Protein AF-0000000070777188 (afdb_homodimer)

Organism: Anolis carolinensis (NCBI:txid28377)

Solvent-accessible surface area (backbone atoms only — not comparable to full-atom values): 48277 Å² total; per-residue (Å²): 129,87,60,83,60,48,76,56,75,70,31,61,68,58,44,66,60,46,49,62,53,41,52,52,37,27,38,42,48,28,27,43,23,33,28,85,91,42,26,81,42,73,45,44,30,22,41,48,40,26,43,64,59,60,44,82,35,55,44,67,51,51,51,50,52,54,66,40,30,38,51,49,48,51,48,44,57,50,49,34,68,34,62,67,60,52,51,63,64,41,49,66,30,38,74,66,30,66,60,58,28,53,52,48,50,47,41,53,51,35,58,73,73,50,75,57,42,58,50,44,39,45,50,31,26,41,29,28,37,50,26,44,73,64,92,80,53,72,40,53,29,46,76,47,55,35,34,56,54,55,73,52,36,21,35,42,39,34,44,45,62,31,41,32,49,41,27,21,70,70,70,33,50,72,63,28,70,62,46,64,90,46,46,22,19,57,40,53,26,49,48,53,49,50,50,37,56,70,65,66,50,94,79,34,24,35,32,38,32,41,54,89,75,40,31,62,44,52,27,53,44,44,26,48,51,50,31,25,75,66,69,42,54,73,46,79,44,36,51,67,50,40,50,74,51,42,49,64,52,97,82,24,45,32,29,43,89,88,38,41,39,33,28,39,39,35,58,46,77,65,49,62,88,63,52,52,76,60,31,51,51,24,48,44,54,55,64,56,15,36,31,25,32,30,41,37,65,45,40,42,57,44,35,33,56,65,46,51,38,52,45,68,38,90,69,43,46,48,70,76,37,70,93,33,65,68,55,47,51,53,52,57,63,25,55,54,58,55,40,65,35,44,100,45,70,68,14,50,50,47,52,52,49,38,55,74,42,22,76,51,34,34,39,35,52,78,58,67,73,59,65,66,65,30,49,33,70,58,31,29,55,52,45,68,72,27,68,90,39,75,62,36,37,44,33,37,40,29,52,51,77,40,61,73,70,44,76,44,37,60,48,44,58,91,51,74,91,45,80,36,55,23,43,63,36,42,27,36,32,21,34,31,31,30,50,74,90,42,70,80,39,69,35,55,32,35,60,38,36,37,36,27,44,61,89,50,88,59,39,36,51,91,72,68,49,18,20,44,42,35,61,34,70,90,130,86,59,82,60,49,78,57,74,70,32,60,68,57,44,66,60,44,49,62,54,40,51,52,37,26,37,43,50,28,27,43,22,32,29,87,91,42,26,82,44,72,45,44,28,22,40,47,40,26,43,65,60,58,44,80,36,54,43,70,50,51,50,49,53,54,65,42,29,36,52,50,48,51,48,44,56,50,50,34,70,34,62,65,58,52,51,62,65,40,50,65,29,40,74,66,30,66,59,60,26,54,53,48,50,47,42,51,51,34,58,73,73,50,74,56,41,58,49,43,39,45,49,32,27,41,29,28,37,51,25,43,74,63,91,78,54,72,40,53,30,47,77,47,54,34,32,55,53,55,73,52,36,21,36,41,38,34,44,46,62,30,41,29,49,39,28,22,70,71,68,33,50,72,65,28,68,61,46,64,91,47,44,21,19,57,39,52,27,49,47,54,50,52,48,37,57,71,65,65,50,96,79,35,25,36,31,37,33,40,55,89,76,39,30,61,45,54,27,53,45,44,26,48,51,51,30,23,76,66,68,42,55,74,45,79,44,35,51,68,51,42,51,74,50,42,50,63,53,97,81,23,46,30,32,43,89,86,39,41,39,33,28,38,40,34,58,47,77,66,50,64,89,63,52,54,74,59,33,50,51,23,49,46,54,55,63,55,16,37,30,25,34,29,40,38,64,45,40,42,56,43,34,35,55,64,45,52,36,53,46,69,37,89,67,42,46,48,70,76,36,69,94,33,66,69,52,46,51,54,53,57,63,24,53,56,58,55,38,64,35,43,100,46,70,68,14,50,50,47,52,51,49,37,56,73,42,23,77,53,32,32,39,36,51,76,60,67,74,58,64,65,67,29,48,32,70,58,31,30,54,51,45,69,71,26,69,90,39,76,62,37,37,44,33,38,40,30,53,52,76,40,61,73,69,42,76,45,35,60,48,44,61,91,52,74,92,46,80,37,54,22,44,62,35,43,28,37,33,22,34,33,32,29,51,75,91,42,70,79,38,69,36,55,31,36,62,39,35,36,34,27,44,61,90,51,87,57,39,34,51,90,71,69,50,18,19,44,43,37,61,35,69,89

Secondary structure (DSSP, 8-state):
---TTHHHHT-HHHHHHHHHHHHHHHHHTT-EEE-SSSTT--SSEEEPPEESSPEEE-HHHHHHHHHHHHHHHHHHHHHHT-HHHHHHHHHHHHHH-HHHHHHHHHHHHHHHH-----EEEEEEEEEEEEE-SSSSS-EEEEEEEE-S----HHHHHHHHHHHHHHHHHTT-HHHHHHSPP--HHHHHHHHHHHHHHHHT-TT-EEEEE--S--TTHHHHHHHHHHHHTTT--EEEE-HHHHHHHEEE-TT--EEETTEEEEEEEESS-SSGGG--HHHHHHHHHHHHSSSEEET-HHHHHHTSHHHHHHHTSTTHHHHH-TT-HHHHHHHHHTPPPEEE--SSHHHHHHHHHHHH-GGGEEEEES--STT--EEHHHHHHHHHHHTTSGGGGGEEEEEPP----EEEEEE-TT----EEEEEEEEEEEEEEEEETTEEEEEEEEEEEEEEEETT-SS--TTTTS-EEE-EEE-/---TTHHHHT-HHHHHHHHHHHHHHHHHTT-EEE-SSSTT--SSEEEPPEESSPEEE-HHHHHHHHHHHHHHHHHHHHHHT-HHHHHHHHHHHHHH-HHHHHHHHHHHHHHHH-----EEEEEEEEEEEEE-SSSSS-EEEEEEEE-S----HHHHHHHHHHHHHHHHHTT-HHHHHHSPP--HHHHHHHHHHHHHHHHT-TT-EEEEE--S--TTHHHHHHHHHHHHTTT--EEEE-HHHHHHHEEE-TT--EEETTEEEEEEEESS-SSGGG--HHHHHHHHHHHHSSSEEET-HHHHHHTSHHHHHHHTSTTHHHHH-TT-HHHHHHHHHTPPPEEE--SSHHHHHHHHHHHH-GGGEEEEES--STT--EEHHHHHHHHHHHTTSGGGGGEEEEEPP----EEEEEE-TT----EEEEEEEEEEEEEEEEETTEEEEEEEEEEEEEEEETT-SS--TTTTS-EEE-EEE-

Sequence (948 aa):
MTTLWKDILRNVQLIQYVAPIAVDAALLEGVLMRTKDDPNASDAVNYAPFTLLPSAVPSDLLEQAYSVQQNFNLLVDRVSQDTEFLERTLASTVKVDEFTAQLFNIYKQVLKEGVTQTVFLGINRSDYMFDYGTGGSPALKQIEINTIAASFGGLTSRTTAVHRLVLNVLGKSKEASKLLTNNPSKGIAMGIAKAWELYGSDRAVVMFLVEEVQRNIFDQRCIENELWRRNIRVIRRRFKDVFEKASLDNDKRLYIDGDEVAVVYYREGYVPKNYNKQNWEARLLLERSRAVKCPDIATQLAGTKKVQQELSRPGSLERFLPNKPEAVDQLRATFTGLYSLEMDEEGDKMVAMAIADPDRFVLKPQREGGGNNLYSDELKQVLEKIKDSPERTSYILMDKIKPLPAMNYLLRAHSELKISECVSELGIFGVYVRQGQDLVVNKHVGHLLRTKAVEHADGGVAAGVAVLDTPYVTMTTLWKDILRNVQLIQYVAPIAVDAALLEGVLMRTKDDPNASDAVNYAPFTLLPSAVPSDLLEQAYSVQQNFNLLVDRVSQDTEFLERTLASTVKVDEFTAQLFNIYKQVLKEGVTQTVFLGINRSDYMFDYGTGGSPALKQIEINTIAASFGGLTSRTTAVHRLVLNVLGKSKEASKLLTNNPSKGIAMGIAKAWELYGSDRAVVMFLVEEVQRNIFDQRCIENELWRRNIRVIRRRFKDVFEKASLDNDKRLYIDGDEVAVVYYREGYVPKNYNKQNWEARLLLERSRAVKCPDIATQLAGTKKVQQELSRPGSLERFLPNKPEAVDQLRATFTGLYSLEMDEEGDKMVAMAIADPDRFVLKPQREGGGNNLYSDELKQVLEKIKDSPERTSYILMDKIKPLPAMNYLLRAHSELKISECVSELGIFGVYVRQGQDLVVNKHVGHLLRTKAVEHADGGVAAGVAVLDTPYVT

Structure (mmCIF, N/CA/C/O backbone):
data_AF-0000000070777188-model_v1
#
loop_
_entity.id
_entity.type
_entity.pdbx_description
1 polymer 'Glutathione synthetase'
#
loop_
_atom_site.group_PDB
_atom_site.id
_atom_site.type_symbol
_atom_site.label_atom_id
_atom_site.label_alt_id
_atom_site.label_comp_id
_atom_site.label_asym_id
_atom_site.label_entity_id
_atom_site.label_seq_id
_atom_site.pdbx_PDB_ins_code
_atom_site.Cartn_x
_atom_site.Cartn_y
_atom_site.Cartn_z
_atom_site.occupancy
_atom_site.B_iso_or_equiv
_atom_site.auth_seq_id
_atom_site.auth_comp_id
_atom_site.auth_asym_id
_atom_site.auth_atom_id
_atom_site.pdbx_PDB_model_num
ATOM 1 N N . MET A 1 1 ? -31.188 -20.766 2.797 1 34.34 1 MET A N 1
ATOM 2 C CA . MET A 1 1 ? -29.797 -20.469 3.158 1 34.34 1 MET A CA 1
ATOM 3 C C . MET A 1 1 ? -29.453 -19.016 2.875 1 34.34 1 MET A C 1
ATOM 5 O O . MET A 1 1 ? -29.625 -18.547 1.748 1 34.34 1 MET A O 1
ATOM 9 N N . THR A 1 2 ? -29.5 -18.062 3.783 1 53.16 2 THR A N 1
ATOM 10 C CA . THR A 1 2 ? -29.375 -16.609 3.654 1 53.16 2 THR A CA 1
ATOM 11 C C . THR A 1 2 ? -28.141 -16.25 2.846 1 53.16 2 THR A C 1
ATOM 13 O O . THR A 1 2 ? -27.031 -16.688 3.166 1 53.16 2 THR A O 1
ATOM 16 N N . THR A 1 3 ? -28.328 -15.938 1.493 1 79 3 THR A N 1
ATOM 17 C CA . THR A 1 3 ? -27.312 -15.594 0.51 1 79 3 THR A CA 1
ATOM 18 C C . THR A 1 3 ? -26.344 -14.547 1.07 1 79 3 THR A C 1
ATOM 20 O O . THR A 1 3 ? -26.781 -13.508 1.57 1 79 3 THR A O 1
ATOM 23 N N . LEU A 1 4 ? -25.172 -14.992 1.275 1 87.19 4 LEU A N 1
ATOM 24 C CA . LEU A 1 4 ? -24.109 -14.156 1.826 1 87.19 4 LEU A CA 1
ATOM 25 C C . LEU A 1 4 ? -24.156 -12.758 1.214 1 87.19 4 LEU A C 1
ATOM 27 O O . LEU A 1 4 ? -24.188 -12.609 -0.01 1 87.19 4 LEU A O 1
ATOM 31 N N . TRP A 1 5 ? -24.344 -11.664 1.947 1 94.12 5 TRP A N 1
ATOM 32 C CA . TRP A 1 5 ? -24.25 -10.25 1.617 1 94.12 5 TRP A CA 1
ATOM 33 C C . TRP A 1 5 ? -25.469 -9.789 0.842 1 94.12 5 TRP A C 1
ATOM 35 O O . TRP A 1 5 ? -25.438 -8.758 0.161 1 94.12 5 TRP A O 1
ATOM 45 N N . LYS A 1 6 ? -26.531 -10.586 0.677 1 91.88 6 LYS A N 1
ATOM 46 C CA . LYS A 1 6 ? -27.672 -10.289 -0.179 1 91.88 6 LYS A CA 1
ATOM 47 C C . LYS A 1 6 ? -28.203 -8.883 0.084 1 91.88 6 LYS A C 1
ATOM 49 O O . LYS A 1 6 ? -28.469 -8.125 -0.854 1 91.88 6 LYS A O 1
ATOM 54 N N . ASP A 1 7 ? -28.359 -8.516 1.306 1 91.88 7 ASP A N 1
ATOM 55 C CA . ASP A 1 7 ? -28.922 -7.219 1.679 1 91.88 7 ASP A CA 1
ATOM 56 C C . ASP A 1 7 ? -28 -6.086 1.236 1 91.88 7 ASP A C 1
ATOM 58 O O . ASP A 1 7 ? -28.469 -5.027 0.81 1 91.88 7 ASP A O 1
ATOM 62 N N . ILE A 1 8 ? -26.719 -6.305 1.263 1 95.19 8 ILE A N 1
ATOM 63 C CA . ILE A 1 8 ? -25.734 -5.285 0.895 1 95.19 8 ILE A CA 1
ATOM 64 C C . ILE A 1 8 ? -25.672 -5.164 -0.625 1 95.19 8 ILE A C 1
ATOM 66 O O . ILE A 1 8 ? -25.703 -4.059 -1.168 1 95.19 8 ILE A O 1
ATOM 70 N N . LEU A 1 9 ? -25.672 -6.289 -1.322 1 95.81 9 LEU A N 1
ATOM 71 C CA . LEU A 1 9 ? -25.422 -6.328 -2.762 1 95.81 9 LEU A CA 1
ATOM 72 C C . LEU A 1 9 ? -26.594 -5.711 -3.523 1 95.81 9 LEU A C 1
ATOM 74 O O . LEU A 1 9 ? -26.406 -5.18 -4.621 1 95.81 9 LEU A O 1
ATOM 78 N N . ARG A 1 10 ? -27.734 -5.707 -2.969 1 93.62 10 ARG A N 1
ATOM 79 C CA . ARG A 1 10 ? -28.922 -5.191 -3.648 1 93.62 10 ARG A CA 1
ATOM 80 C C . ARG A 1 10 ? -29.156 -3.721 -3.312 1 93.62 10 ARG A C 1
ATOM 82 O O . ARG A 1 10 ? -29.969 -3.055 -3.945 1 93.62 10 ARG A O 1
ATOM 89 N N . ASN A 1 11 ? -28.438 -3.221 -2.373 1 95.25 11 ASN A N 1
ATOM 90 C CA . ASN A 1 11 ? -28.547 -1.818 -1.989 1 95.25 11 ASN A CA 1
ATOM 91 C C . ASN A 1 11 ? -27.656 -0.93 -2.848 1 95.25 11 ASN A C 1
ATOM 93 O O . ASN A 1 11 ? -26.531 -0.599 -2.449 1 95.25 11 ASN A O 1
ATOM 97 N N . VAL A 1 12 ? -28.156 -0.421 -3.912 1 94.38 12 VAL A N 1
ATOM 98 C CA . VAL A 1 12 ? -27.406 0.303 -4.93 1 94.38 12 VAL A CA 1
ATOM 99 C C . VAL A 1 12 ? -26.734 1.531 -4.309 1 94.38 12 VAL A C 1
ATOM 101 O O . VAL A 1 12 ? -25.594 1.85 -4.621 1 94.38 12 VAL A O 1
ATOM 104 N N . GLN A 1 13 ? -27.484 2.229 -3.484 1 93.25 13 GLN A N 1
ATOM 105 C CA . GLN A 1 13 ? -26.953 3.426 -2.844 1 93.25 13 GLN A CA 1
ATOM 106 C C . GLN A 1 13 ? -25.734 3.092 -1.976 1 93.25 13 GLN A C 1
ATOM 108 O O . GLN A 1 13 ? -24.734 3.812 -1.989 1 93.25 13 GLN A O 1
ATOM 113 N N . LEU A 1 14 ? -25.875 2.037 -1.239 1 95 14 LEU A N 1
ATOM 114 C CA . LEU A 1 14 ? -24.797 1.599 -0.375 1 95 14 LEU A CA 1
ATOM 115 C C . LEU A 1 14 ? -23.578 1.196 -1.199 1 95 14 LEU A C 1
ATOM 117 O O . LEU A 1 14 ? -22.438 1.48 -0.814 1 95 14 LEU A O 1
ATOM 121 N N . ILE A 1 15 ? -23.797 0.546 -2.301 1 96.88 15 ILE A N 1
ATOM 122 C CA . ILE A 1 15 ? -22.734 0.094 -3.18 1 96.88 15 ILE A CA 1
ATOM 123 C C . ILE A 1 15 ? -22 1.301 -3.766 1 96.88 15 ILE A C 1
ATOM 125 O O . ILE A 1 15 ? -20.766 1.318 -3.83 1 96.88 15 ILE A O 1
ATOM 129 N N . GLN A 1 16 ? -22.75 2.266 -4.152 1 95.06 16 GLN A N 1
ATOM 130 C CA . GLN A 1 16 ? -22.172 3.477 -4.723 1 95.06 16 GLN A CA 1
ATOM 131 C C . GLN A 1 16 ? -21.312 4.215 -3.693 1 95.06 16 GLN A C 1
ATOM 133 O O . GLN A 1 16 ? -20.328 4.863 -4.047 1 95.06 16 GLN A O 1
ATOM 138 N N . TYR A 1 17 ? -21.75 4.051 -2.463 1 94.44 17 TYR A N 1
ATOM 139 C CA . TYR A 1 17 ? -21.016 4.684 -1.364 1 94.44 17 TYR A CA 1
ATOM 140 C C . TYR A 1 17 ? -19.734 3.926 -1.057 1 94.44 17 TYR A C 1
ATOM 142 O O . TYR A 1 17 ? -18.672 4.535 -0.899 1 94.44 17 TYR A O 1
ATOM 150 N N . VAL A 1 18 ? -19.734 2.588 -1.044 1 97.5 18 VAL A N 1
ATOM 151 C CA . VAL A 1 18 ? -18.641 1.801 -0.484 1 97.5 18 VAL A CA 1
ATOM 152 C C . VAL A 1 18 ? -17.625 1.473 -1.577 1 97.5 18 VAL A C 1
ATOM 154 O O . VAL A 1 18 ? -16.438 1.305 -1.299 1 97.5 18 VAL A O 1
ATOM 157 N N . ALA A 1 19 ? -18.016 1.422 -2.863 1 98.12 19 ALA A N 1
ATOM 158 C CA . ALA A 1 19 ? -17.141 0.989 -3.953 1 98.12 19 ALA A CA 1
ATOM 159 C C . ALA A 1 19 ? -15.93 1.904 -4.082 1 98.12 19 ALA A C 1
ATOM 161 O O . ALA A 1 19 ? -14.789 1.433 -4.148 1 98.12 19 ALA A O 1
ATOM 162 N N . PRO A 1 20 ? -16.141 3.275 -4.051 1 97.62 20 PRO A N 1
ATOM 163 C CA . PRO A 1 20 ? -14.969 4.141 -4.129 1 97.62 20 PRO A CA 1
ATOM 164 C C . PRO A 1 20 ? -14.031 3.971 -2.934 1 97.62 20 PRO A C 1
ATOM 166 O O . PRO A 1 20 ? -12.812 4.098 -3.076 1 97.62 20 PRO A O 1
ATOM 169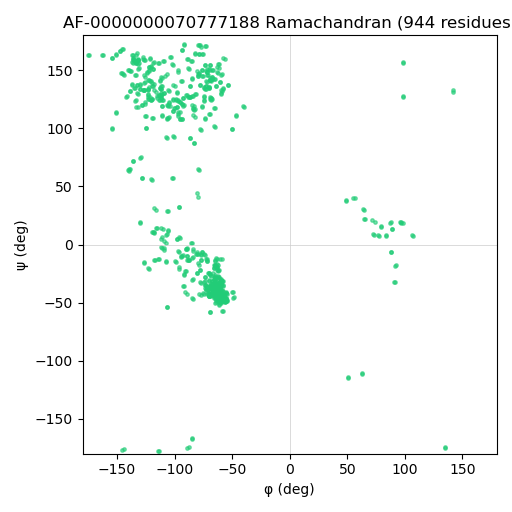 N N . ILE A 1 21 ? -14.57 3.693 -1.76 1 98.19 21 ILE A N 1
ATOM 170 C CA . ILE A 1 21 ? -13.766 3.465 -0.564 1 98.19 21 ILE A CA 1
ATOM 171 C C . ILE A 1 21 ? -12.945 2.186 -0.73 1 98.19 21 ILE A C 1
ATOM 173 O O . ILE A 1 21 ? -11.766 2.143 -0.365 1 98.19 21 ILE A O 1
ATOM 177 N N . ALA A 1 22 ? -13.562 1.144 -1.286 1 98.69 22 ALA A N 1
ATOM 178 C CA . ALA A 1 22 ? -12.883 -0.124 -1.531 1 98.69 22 ALA A CA 1
ATOM 179 C C . ALA A 1 22 ? -11.711 0.06 -2.496 1 98.69 22 ALA A C 1
ATOM 181 O O . ALA A 1 22 ? -10.633 -0.502 -2.289 1 98.69 22 ALA A O 1
ATOM 182 N N . VAL A 1 23 ? -11.945 0.806 -3.537 1 98.69 23 VAL A N 1
ATOM 183 C CA . VAL A 1 23 ? -10.906 1.077 -4.527 1 98.69 23 VAL A CA 1
ATOM 184 C C . VAL A 1 23 ? -9.734 1.795 -3.865 1 98.69 23 VAL A C 1
ATOM 186 O O . VAL A 1 23 ? -8.578 1.41 -4.051 1 98.69 23 VAL A O 1
ATOM 189 N N . ASP A 1 24 ? -10.047 2.834 -3.096 1 98.69 24 ASP A N 1
ATOM 190 C CA . ASP A 1 24 ? -8.992 3.559 -2.396 1 98.69 24 ASP A CA 1
ATOM 191 C C . ASP A 1 24 ? -8.242 2.645 -1.427 1 98.69 24 ASP A C 1
ATOM 193 O O . ASP A 1 24 ? -7.031 2.77 -1.254 1 98.69 24 ASP A O 1
ATOM 197 N N . ALA A 1 25 ? -8.969 1.768 -0.773 1 98.62 25 ALA A N 1
ATOM 198 C CA . ALA A 1 25 ? -8.344 0.809 0.139 1 98.62 25 ALA A CA 1
ATOM 199 C C . ALA A 1 25 ? -7.379 -0.11 -0.604 1 98.62 25 ALA A C 1
ATOM 201 O O . ALA A 1 25 ? -6.297 -0.415 -0.102 1 98.62 25 ALA A O 1
ATOM 202 N N . ALA A 1 26 ? -7.797 -0.603 -1.739 1 98.81 26 ALA A N 1
ATOM 203 C CA . ALA A 1 26 ? -6.934 -1.46 -2.547 1 98.81 26 ALA A CA 1
ATOM 204 C C . ALA A 1 26 ? -5.645 -0.736 -2.93 1 98.81 26 ALA A C 1
ATOM 206 O O . ALA A 1 26 ? -4.555 -1.304 -2.836 1 98.81 26 ALA A O 1
ATOM 207 N N . LEU A 1 27 ? -5.793 0.506 -3.355 1 98.75 27 LEU A N 1
ATOM 208 C CA . LEU A 1 27 ? -4.641 1.323 -3.711 1 98.75 27 LEU A CA 1
ATOM 209 C C . LEU A 1 27 ? -3.723 1.521 -2.51 1 98.75 27 LEU A C 1
ATOM 211 O O . LEU A 1 27 ? -2.512 1.306 -2.604 1 98.75 27 LEU A O 1
ATOM 215 N N . LEU A 1 28 ? -4.262 1.855 -1.38 1 98.62 28 LEU A N 1
ATOM 216 C CA . LEU A 1 28 ? -3.49 2.125 -0.172 1 98.62 28 LEU A CA 1
ATOM 217 C C . LEU A 1 28 ? -2.781 0.864 0.312 1 98.62 28 LEU A C 1
ATOM 219 O O . LEU A 1 28 ? -1.69 0.941 0.882 1 98.62 28 LEU A O 1
ATOM 223 N N . GLU A 1 29 ? -3.355 -0.302 0.067 1 98.25 29 GLU A N 1
ATOM 224 C CA . GLU A 1 29 ? -2.793 -1.562 0.545 1 98.25 29 GLU A CA 1
ATOM 225 C C . GLU A 1 29 ? -1.809 -2.145 -0.465 1 98.25 29 GLU A C 1
ATOM 227 O O . GLU A 1 29 ? -1.184 -3.176 -0.205 1 98.25 29 GLU A O 1
ATOM 232 N N . GLY A 1 30 ? -1.679 -1.505 -1.594 1 98.44 30 GLY A N 1
ATOM 233 C CA . GLY A 1 30 ? -0.697 -1.948 -2.57 1 98.44 30 GLY A CA 1
ATOM 234 C C . GLY A 1 30 ? -1.234 -3.004 -3.52 1 98.44 30 GLY A C 1
ATOM 235 O O . GLY A 1 30 ? -0.469 -3.787 -4.082 1 98.44 30 GLY A O 1
ATOM 236 N N . VAL A 1 31 ? -2.551 -3.145 -3.66 1 98.56 31 VAL A N 1
ATOM 237 C CA . VAL A 1 31 ? -3.162 -4.016 -4.66 1 98.56 31 VAL A CA 1
ATOM 238 C C . VAL A 1 31 ? -3.242 -3.287 -6 1 98.56 31 VAL A C 1
ATOM 240 O O . VAL A 1 31 ? -4.285 -2.725 -6.348 1 98.56 31 VAL A O 1
ATOM 243 N N . LEU A 1 32 ? -2.104 -3.414 -6.781 1 97.75 32 LEU A N 1
ATOM 244 C CA . LEU A 1 32 ? -1.893 -2.529 -7.926 1 97.75 32 LEU A CA 1
ATOM 245 C C . LEU A 1 32 ? -1.4 -3.314 -9.133 1 97.75 32 LEU A C 1
ATOM 247 O O . LEU A 1 32 ? -0.878 -4.422 -8.992 1 97.75 32 LEU A O 1
ATOM 251 N N . MET A 1 33 ? -1.526 -2.684 -10.258 1 97.88 33 MET A N 1
ATOM 252 C CA . MET A 1 33 ? -0.925 -3.105 -11.523 1 97.88 33 MET A CA 1
ATOM 253 C C . MET A 1 33 ? -0.529 -1.9 -12.367 1 97.88 33 MET A C 1
ATOM 255 O O . MET A 1 33 ? -1.143 -0.837 -12.266 1 97.88 33 MET A O 1
ATOM 259 N N . ARG A 1 34 ? 0.526 -2.023 -13.125 1 98.12 34 ARG A N 1
ATOM 260 C CA . ARG A 1 34 ? 0.815 -0.986 -14.109 1 98.12 34 ARG A CA 1
ATOM 261 C C . ARG A 1 34 ? -0.305 -0.88 -15.141 1 98.12 34 ARG A C 1
ATOM 263 O O . ARG A 1 34 ? -1.072 -1.826 -15.328 1 98.12 34 ARG A O 1
ATOM 270 N N . THR A 1 35 ? -0.464 0.274 -15.781 1 97.06 35 THR A N 1
ATOM 271 C CA . THR A 1 35 ? -1.562 0.479 -16.719 1 97.06 35 THR A CA 1
ATOM 272 C C . THR A 1 35 ? -1.312 -0.279 -18.016 1 97.06 35 THR A C 1
ATOM 274 O O . THR A 1 35 ? -0.168 -0.601 -18.344 1 97.06 35 THR A O 1
ATOM 277 N N . LYS A 1 36 ? -2.357 -0.616 -18.719 1 94.5 36 LYS A N 1
ATOM 278 C CA . LYS A 1 36 ? -2.234 -1.265 -20.016 1 94.5 36 LYS A CA 1
ATOM 279 C C . LYS A 1 36 ? -1.501 -0.368 -21.016 1 94.5 36 LYS A C 1
ATOM 281 O O . LYS A 1 36 ? -0.756 -0.857 -21.859 1 94.5 36 LYS A O 1
ATOM 286 N N . ASP A 1 37 ? -1.681 0.943 -20.891 1 94.5 37 ASP A N 1
ATOM 287 C CA . ASP A 1 37 ? -1.095 1.901 -21.828 1 94.5 37 ASP A CA 1
ATOM 288 C C . ASP A 1 37 ? 0.41 2.035 -21.609 1 94.5 37 ASP A C 1
ATOM 290 O O . ASP A 1 37 ? 1.164 2.279 -22.547 1 94.5 37 ASP A O 1
ATOM 294 N N . ASP A 1 38 ? 0.844 1.949 -20.406 1 96.06 38 ASP A N 1
ATOM 295 C CA . ASP A 1 38 ? 2.254 2 -20.047 1 96.06 38 ASP A CA 1
ATOM 296 C C . ASP A 1 38 ? 2.627 0.83 -19.141 1 96.06 38 ASP A C 1
ATOM 298 O O . ASP A 1 38 ? 2.953 1.026 -17.953 1 96.06 38 ASP A O 1
ATOM 302 N N . PRO A 1 39 ? 2.734 -0.331 -19.719 1 96.81 39 PRO A N 1
ATOM 303 C CA . PRO A 1 39 ? 2.832 -1.551 -18.906 1 96.81 39 PRO A CA 1
ATOM 304 C C . PRO A 1 39 ? 4.215 -1.74 -18.297 1 96.81 39 PRO A C 1
ATOM 306 O O . PRO A 1 39 ? 4.418 -2.662 -17.5 1 96.81 39 PRO A O 1
ATOM 309 N N . ASN A 1 40 ? 5.195 -0.885 -18.656 1 97.56 40 ASN A N 1
ATOM 310 C CA . ASN A 1 40 ? 6.539 -1.04 -18.109 1 97.56 40 ASN A CA 1
ATOM 311 C C . ASN A 1 40 ? 6.953 0.175 -17.281 1 97.56 40 ASN A C 1
ATOM 313 O O . ASN A 1 40 ? 8.133 0.34 -16.969 1 97.56 40 ASN A O 1
ATOM 317 N N . ALA A 1 41 ? 6 1.075 -17 1 96.75 41 ALA A N 1
ATOM 318 C CA . ALA A 1 41 ? 6.277 2.281 -16.219 1 96.75 41 ALA A CA 1
ATOM 319 C C . ALA A 1 41 ? 5.371 2.367 -15 1 96.75 41 ALA A C 1
ATOM 321 O O . ALA A 1 41 ? 4.207 1.974 -15.055 1 96.75 41 ALA A O 1
ATOM 322 N N . SER A 1 42 ? 5.93 2.947 -13.945 1 97.94 42 SER A N 1
ATOM 323 C CA . SER A 1 42 ? 5.188 3.025 -12.695 1 97.94 42 SER A CA 1
ATOM 324 C C . SER A 1 42 ? 4.781 4.461 -12.383 1 97.94 42 SER A C 1
ATOM 326 O O . SER A 1 42 ? 4.375 4.766 -11.258 1 97.94 42 SER A O 1
ATOM 328 N N . ASP A 1 43 ? 4.867 5.379 -13.32 1 97.69 43 ASP A N 1
ATOM 329 C CA . ASP A 1 43 ? 4.48 6.77 -13.086 1 97.69 43 ASP A CA 1
ATOM 330 C C . ASP A 1 43 ? 2.984 6.879 -12.797 1 97.69 43 ASP A C 1
ATOM 332 O O . ASP A 1 43 ? 2.551 7.781 -12.078 1 97.69 43 ASP A O 1
ATOM 336 N N . ALA A 1 44 ? 2.225 6.078 -13.438 1 97.62 44 ALA A N 1
ATOM 337 C CA . ALA A 1 44 ? 0.797 5.914 -13.188 1 97.62 44 ALA A CA 1
ATOM 338 C C . ALA A 1 44 ? 0.423 4.438 -13.094 1 97.62 44 ALA A C 1
ATOM 340 O O . ALA A 1 44 ? 0.918 3.615 -13.867 1 97.62 44 ALA A O 1
ATOM 341 N N . VAL A 1 45 ? -0.41 4.082 -12.148 1 98.62 45 VAL A N 1
ATOM 342 C CA . VAL A 1 45 ? -0.788 2.686 -11.961 1 98.62 45 VAL A CA 1
ATOM 343 C C . VAL A 1 45 ? -2.295 2.584 -11.734 1 98.62 45 VAL A C 1
ATOM 345 O O . VAL A 1 45 ? -2.951 3.582 -11.422 1 98.62 45 VAL A O 1
ATOM 348 N N . ASN A 1 46 ? -2.871 1.429 -11.961 1 98.31 46 ASN A N 1
ATOM 349 C CA . ASN A 1 46 ? -4.246 1.071 -11.625 1 98.31 46 ASN A CA 1
ATOM 350 C C . ASN A 1 46 ? -4.305 0.215 -10.359 1 98.31 46 ASN A C 1
ATOM 352 O O . ASN A 1 46 ? -3.301 -0.371 -9.953 1 98.31 46 ASN A O 1
ATOM 356 N N . TYR A 1 47 ? -5.504 0.295 -9.688 1 98.31 47 TYR A N 1
ATOM 357 C CA . TYR A 1 47 ? -5.723 -0.802 -8.75 1 98.31 47 TYR A CA 1
ATOM 358 C C . TYR A 1 47 ? -5.938 -2.117 -9.492 1 98.31 47 TYR A C 1
ATOM 360 O O . TYR A 1 47 ? -6.477 -2.133 -10.602 1 98.31 47 TYR A O 1
ATOM 368 N N . ALA A 1 48 ? -5.379 -3.24 -8.945 1 97.94 48 ALA A N 1
ATOM 369 C CA . ALA A 1 48 ? -5.672 -4.559 -9.5 1 97.94 48 ALA A CA 1
ATOM 370 C C . ALA A 1 48 ? -7.145 -4.914 -9.312 1 97.94 48 ALA A C 1
ATOM 372 O O . ALA A 1 48 ? -7.758 -4.547 -8.305 1 97.94 48 ALA A O 1
ATOM 373 N N . PRO A 1 49 ? -7.762 -5.57 -10.273 1 97.19 49 PRO A N 1
ATOM 374 C CA . PRO A 1 49 ? -9.172 -5.922 -10.133 1 97.19 49 PRO A CA 1
ATOM 375 C C . PRO A 1 49 ? -9.445 -6.824 -8.93 1 97.19 49 PRO A C 1
ATOM 377 O O . PRO A 1 49 ? -8.648 -7.719 -8.641 1 97.19 49 PRO A O 1
ATOM 380 N N . PHE A 1 50 ? -10.523 -6.602 -8.219 1 98.19 50 PHE A N 1
ATOM 381 C CA . PHE A 1 50 ? -10.883 -7.383 -7.043 1 98.19 50 PHE A CA 1
ATOM 382 C C . PHE A 1 50 ? -12.391 -7.344 -6.809 1 98.19 50 PHE A C 1
ATOM 384 O O . PHE A 1 50 ? -13.094 -6.531 -7.41 1 98.19 50 PHE A O 1
ATOM 391 N N . THR A 1 51 ? -12.922 -8.266 -6.059 1 98.19 51 THR A N 1
ATOM 392 C CA . THR A 1 51 ? -14.328 -8.266 -5.699 1 98.19 51 THR A CA 1
ATOM 393 C C . THR A 1 51 ? -14.609 -7.234 -4.609 1 98.19 51 THR A C 1
ATOM 395 O O . THR A 1 51 ? -13.75 -6.953 -3.777 1 98.19 51 THR A O 1
ATOM 398 N N . LEU A 1 52 ? -15.805 -6.711 -4.633 1 98.5 52 LEU A N 1
ATOM 399 C CA . LEU A 1 52 ? -16.172 -5.738 -3.607 1 98.5 52 LEU A CA 1
ATOM 400 C C . LEU A 1 52 ? -16.266 -6.406 -2.238 1 98.5 52 LEU A C 1
ATOM 402 O O . LEU A 1 52 ? -15.844 -5.84 -1.232 1 98.5 52 LEU A O 1
ATOM 406 N N . LEU A 1 53 ? -16.875 -7.555 -2.225 1 98.56 53 LEU A N 1
ATOM 407 C CA . LEU A 1 53 ? -17.047 -8.305 -0.985 1 98.56 53 LEU A CA 1
ATOM 408 C C . LEU A 1 53 ? -16.422 -9.688 -1.096 1 98.56 53 LEU A C 1
ATOM 410 O O . LEU A 1 53 ? -16.328 -10.25 -2.191 1 98.56 53 LEU A O 1
ATOM 414 N N . PRO A 1 54 ? -15.93 -10.258 0.032 1 98.31 54 PRO A N 1
ATOM 415 C CA . PRO A 1 54 ? -15.375 -11.609 -0.009 1 98.31 54 PRO A CA 1
ATOM 416 C C . PRO A 1 54 ? -16.406 -12.664 -0.399 1 98.31 54 PRO A C 1
ATOM 418 O O . PRO A 1 54 ? -17.594 -12.508 -0.095 1 98.31 54 PRO A O 1
ATOM 421 N N . SER A 1 55 ? -15.961 -13.703 -1.072 1 97.38 55 SER A N 1
ATOM 422 C CA . SER A 1 55 ? -16.859 -14.766 -1.529 1 97.38 55 SER A CA 1
ATOM 423 C C . SER A 1 55 ? -16.844 -15.945 -0.569 1 97.38 55 SER A C 1
ATOM 425 O O . SER A 1 55 ? -15.805 -16.25 0.032 1 97.38 55 SER A O 1
ATOM 427 N N . ALA A 1 56 ? -17.938 -16.609 -0.503 1 95.81 56 ALA A N 1
ATOM 428 C CA . ALA A 1 56 ? -18.109 -17.719 0.426 1 95.81 56 ALA A CA 1
ATOM 429 C C . ALA A 1 56 ? -17.266 -18.922 -0.003 1 95.81 56 ALA A C 1
ATOM 431 O O . ALA A 1 56 ? -17.234 -19.281 -1.185 1 95.81 56 ALA A O 1
ATOM 432 N N . VAL A 1 57 ? -16.562 -19.562 0.934 1 96.62 57 VAL A N 1
ATOM 433 C CA . VAL A 1 57 ? -15.805 -20.797 0.755 1 96.62 57 VAL A CA 1
ATOM 434 C C . VAL A 1 57 ? -16.094 -21.75 1.911 1 96.62 57 VAL A C 1
ATOM 436 O O . VAL A 1 57 ? -15.93 -21.391 3.078 1 96.62 57 VAL A O 1
ATOM 439 N N . PRO A 1 58 ? -16.562 -22.969 1.631 1 95.25 58 PRO A N 1
ATOM 440 C CA . PRO A 1 58 ? -16.812 -23.922 2.723 1 95.25 58 PRO A CA 1
ATOM 441 C C . PRO A 1 58 ? -15.547 -24.219 3.529 1 95.25 58 PRO A C 1
ATOM 443 O O . PRO A 1 58 ? -14.508 -24.562 2.957 1 95.25 58 PRO A O 1
ATOM 446 N N . SER A 1 59 ? -15.672 -24.125 4.809 1 96.38 59 SER A N 1
ATOM 447 C CA . SER A 1 59 ? -14.539 -24.25 5.719 1 96.38 59 SER A CA 1
ATOM 448 C C . SER A 1 59 ? -13.875 -25.625 5.574 1 96.38 59 SER A C 1
ATOM 450 O O . SER A 1 59 ? -12.648 -25.719 5.508 1 96.38 59 SER A O 1
ATOM 452 N N . ASP A 1 60 ? -14.695 -26.656 5.488 1 96.88 60 ASP A N 1
ATOM 453 C CA . ASP A 1 60 ? -14.164 -28.016 5.41 1 96.88 60 ASP A CA 1
ATOM 454 C C . ASP A 1 60 ? -13.367 -28.219 4.125 1 96.88 60 ASP A C 1
ATOM 456 O O . ASP A 1 60 ? -12.344 -28.906 4.125 1 96.88 60 ASP A O 1
ATOM 460 N N . LEU A 1 61 ? -13.859 -27.672 3.061 1 97.81 61 LEU A N 1
ATOM 461 C CA . LEU A 1 61 ? -13.188 -27.844 1.775 1 97.81 61 LEU A CA 1
ATOM 462 C C . LEU A 1 61 ? -11.906 -27.016 1.719 1 97.81 61 LEU A C 1
ATOM 464 O O . LEU A 1 61 ? -10.922 -27.438 1.102 1 97.81 61 LEU A O 1
ATOM 468 N N . LEU A 1 62 ? -11.922 -25.844 2.34 1 98.12 62 LEU A N 1
ATOM 469 C CA . LEU A 1 62 ? -10.688 -25.078 2.443 1 98.12 62 LEU A CA 1
ATOM 470 C C . LEU A 1 62 ? -9.633 -25.828 3.238 1 98.12 62 LEU A C 1
ATOM 472 O O . LEU A 1 62 ? -8.469 -25.875 2.844 1 98.12 62 LEU A O 1
ATOM 476 N N . GLU A 1 63 ? -10.062 -26.375 4.309 1 98 63 GLU A N 1
ATOM 477 C CA . GLU A 1 63 ? -9.148 -27.156 5.133 1 98 63 GLU A CA 1
ATOM 478 C C . GLU A 1 63 ? -8.617 -28.359 4.371 1 98 63 GLU A C 1
ATOM 480 O O . GLU A 1 63 ? -7.445 -28.719 4.508 1 98 63 GLU A O 1
ATOM 485 N N . GLN A 1 64 ? -9.492 -29 3.654 1 98.38 64 GLN A N 1
ATOM 486 C CA . GLN A 1 64 ? -9.07 -30.109 2.807 1 98.38 64 GLN A CA 1
ATOM 487 C C . GLN A 1 64 ? -7.996 -29.672 1.812 1 98.38 64 GLN A C 1
ATOM 489 O O . GLN A 1 64 ? -6.988 -30.344 1.629 1 98.38 64 GLN A O 1
ATOM 494 N N . ALA A 1 65 ? -8.227 -28.547 1.191 1 98.69 65 ALA A N 1
ATOM 495 C CA . ALA A 1 65 ? -7.289 -28.016 0.206 1 98.69 65 ALA A CA 1
ATOM 496 C C . ALA A 1 65 ? -5.93 -27.719 0.841 1 98.69 65 ALA A C 1
ATOM 498 O O . ALA A 1 65 ? -4.887 -28.016 0.254 1 98.69 65 ALA A O 1
ATOM 499 N N . TYR A 1 66 ? -5.93 -27.141 2.062 1 98.44 66 TYR A N 1
ATOM 500 C CA . TYR A 1 66 ? -4.691 -26.875 2.787 1 98.44 66 TYR A CA 1
ATOM 501 C C . TYR A 1 66 ? -3.961 -28.172 3.109 1 98.44 66 TYR A C 1
ATOM 503 O O . TYR A 1 66 ? -2.752 -28.297 2.885 1 98.44 66 TYR A O 1
ATOM 511 N N . SER A 1 67 ? -4.695 -29.125 3.541 1 98 67 SER A N 1
ATOM 512 C CA . SER A 1 67 ? -4.113 -30.344 4.086 1 98 67 SER A CA 1
ATOM 513 C C . SER A 1 67 ? -3.463 -31.188 2.992 1 98 67 SER A C 1
ATOM 515 O O . SER A 1 67 ? -2.479 -31.891 3.242 1 98 67 SER A O 1
ATOM 517 N N . VAL A 1 68 ? -3.982 -31.109 1.838 1 98.56 68 VAL A N 1
ATOM 518 C CA . VAL A 1 68 ? -3.525 -32.031 0.794 1 98.56 68 VAL A CA 1
ATOM 519 C C . VAL A 1 68 ? -2.346 -31.406 0.046 1 98.56 68 VAL A C 1
ATOM 521 O O . VAL A 1 68 ? -1.625 -32.094 -0.673 1 98.56 68 VAL A O 1
ATOM 524 N N . GLN A 1 69 ? -2.031 -30.125 0.26 1 98.81 69 GLN A N 1
ATOM 525 C CA . GLN A 1 69 ? -1.062 -29.406 -0.568 1 98.81 69 GLN A CA 1
ATOM 526 C C . GLN A 1 69 ? 0.339 -29.984 -0.394 1 98.81 69 GLN A C 1
ATOM 528 O O . GLN A 1 69 ? 1.11 -30.062 -1.354 1 98.81 69 GLN A O 1
ATOM 533 N N . GLN A 1 70 ? 0.7 -30.375 0.814 1 98.5 70 GLN A N 1
ATOM 534 C CA . GLN A 1 70 ? 2.016 -30.969 1.035 1 98.5 70 GLN A CA 1
ATOM 535 C C . GLN A 1 70 ? 2.174 -32.25 0.245 1 98.5 70 GLN A C 1
ATOM 537 O O . GLN A 1 70 ? 3.268 -32.562 -0.232 1 98.5 70 GLN A O 1
ATOM 542 N N . ASN A 1 71 ? 1.078 -33.031 0.21 1 98.56 71 ASN A N 1
ATOM 543 C CA . ASN A 1 71 ? 1.105 -34.25 -0.577 1 98.56 71 ASN A CA 1
ATOM 544 C C . ASN A 1 71 ? 1.293 -33.969 -2.062 1 98.56 71 ASN A C 1
ATOM 546 O O . ASN A 1 71 ? 1.99 -34.688 -2.762 1 98.56 71 ASN A O 1
ATOM 550 N N . PHE A 1 72 ? 0.7 -32.938 -2.545 1 98.69 72 PHE A N 1
ATOM 551 C CA . PHE A 1 72 ? 0.895 -32.531 -3.936 1 98.69 72 PHE A CA 1
ATOM 552 C C . PHE A 1 72 ? 2.336 -32.125 -4.18 1 98.69 72 PHE A C 1
ATOM 554 O O . PHE A 1 72 ? 2.918 -32.438 -5.219 1 98.69 72 PHE A O 1
ATOM 561 N N . ASN A 1 73 ? 2.906 -31.344 -3.211 1 98.69 73 ASN A N 1
ATOM 562 C CA . ASN A 1 73 ? 4.312 -30.953 -3.326 1 98.69 73 ASN A CA 1
ATOM 563 C C . ASN A 1 73 ? 5.211 -32.188 -3.469 1 98.69 73 ASN A C 1
ATOM 565 O O . ASN A 1 73 ? 6.059 -32.25 -4.359 1 98.69 73 ASN A O 1
ATOM 569 N N . LEU A 1 74 ? 4.969 -33.094 -2.594 1 98.25 74 LEU A N 1
ATOM 570 C CA . LEU A 1 74 ? 5.75 -34.312 -2.594 1 98.25 74 LEU A CA 1
ATOM 571 C C . LEU A 1 74 ? 5.566 -35.094 -3.904 1 98.25 74 LEU A C 1
ATOM 573 O O . LEU A 1 74 ? 6.539 -35.594 -4.477 1 98.25 74 LEU A O 1
ATOM 577 N N . LEU A 1 75 ? 4.352 -35.188 -4.328 1 98.5 75 LEU A N 1
ATOM 578 C CA . LEU A 1 75 ? 4.043 -35.875 -5.562 1 98.5 75 LEU A CA 1
ATOM 579 C C . LEU A 1 75 ? 4.777 -35.25 -6.746 1 98.5 75 LEU A C 1
ATOM 581 O O . LEU A 1 75 ? 5.406 -35.969 -7.535 1 98.5 75 LEU A O 1
ATOM 585 N N . VAL A 1 76 ? 4.73 -33.938 -6.898 1 98.5 76 VAL A N 1
ATOM 586 C CA . VAL A 1 76 ? 5.391 -33.25 -7.996 1 98.5 76 VAL A CA 1
ATOM 587 C C . VAL A 1 76 ? 6.895 -33.5 -7.941 1 98.5 76 VAL A C 1
ATOM 589 O O . VAL A 1 76 ? 7.523 -33.75 -8.969 1 98.5 76 VAL A O 1
ATOM 592 N N . ASP A 1 77 ? 7.449 -33.375 -6.746 1 98.56 77 ASP A N 1
ATOM 593 C CA . ASP A 1 77 ? 8.883 -33.625 -6.57 1 98.56 77 ASP A CA 1
ATOM 594 C C . ASP A 1 77 ? 9.273 -35.031 -7.008 1 98.56 77 ASP A C 1
ATOM 596 O O . ASP A 1 77 ? 10.25 -35.219 -7.73 1 98.56 77 ASP A O 1
ATOM 600 N N . ARG A 1 78 ? 8.516 -36.031 -6.641 1 98.12 78 ARG A N 1
ATOM 601 C CA . ARG A 1 78 ? 8.82 -37.438 -6.965 1 98.12 78 ARG A CA 1
ATOM 602 C C . ARG A 1 78 ? 8.641 -37.688 -8.453 1 98.12 78 ARG A C 1
ATOM 604 O O . ARG A 1 78 ? 9.438 -38.438 -9.062 1 98.12 78 ARG A O 1
ATOM 611 N N . VAL A 1 79 ? 7.598 -37.188 -8.992 1 98.44 79 VAL A N 1
ATOM 612 C CA . VAL A 1 79 ? 7.348 -37.375 -10.422 1 98.44 79 VAL A CA 1
ATOM 613 C C . VAL A 1 79 ? 8.492 -36.75 -11.219 1 98.44 79 VAL A C 1
ATOM 615 O O . VAL A 1 79 ? 8.945 -37.312 -12.211 1 98.44 79 VAL A O 1
ATOM 618 N N . SER A 1 80 ? 9.008 -35.594 -10.805 1 98.25 80 SER A N 1
ATOM 619 C CA . SER A 1 80 ? 10.078 -34.875 -11.516 1 98.25 80 SER A CA 1
ATOM 620 C C . SER A 1 80 ? 11.367 -35.688 -11.516 1 98.25 80 SER A C 1
ATOM 622 O O . SER A 1 80 ? 12.234 -35.5 -12.359 1 98.25 80 SER A O 1
ATOM 624 N N . GLN A 1 81 ? 11.453 -36.656 -10.625 1 97.5 81 GLN A N 1
ATOM 625 C CA . GLN A 1 81 ? 12.664 -37.469 -10.5 1 97.5 81 GLN A CA 1
ATOM 626 C C . GLN A 1 81 ? 12.547 -38.781 -11.273 1 97.5 81 GLN A C 1
ATOM 628 O O . GLN A 1 81 ? 13.508 -39.531 -11.367 1 97.5 81 GLN A O 1
ATOM 633 N N . ASP A 1 82 ? 11.359 -39.031 -11.805 1 97.94 82 ASP A N 1
ATOM 634 C CA . ASP A 1 82 ? 11.117 -40.312 -12.484 1 97.94 82 ASP A CA 1
ATOM 635 C C . ASP A 1 82 ? 11.195 -40.156 -14 1 97.94 82 ASP A C 1
ATOM 637 O O . ASP A 1 82 ? 10.172 -39.969 -14.664 1 97.94 82 ASP A O 1
ATOM 641 N N . THR A 1 83 ? 12.359 -40.375 -14.531 1 97.69 83 THR A N 1
ATOM 642 C CA . THR A 1 83 ? 12.625 -40.188 -15.953 1 97.69 83 THR A CA 1
ATOM 643 C C . THR A 1 83 ? 11.773 -41.125 -16.797 1 97.69 83 THR A C 1
ATOM 645 O O . THR A 1 83 ? 11.227 -40.719 -17.828 1 97.69 83 THR A O 1
ATOM 648 N N . GLU A 1 84 ? 11.711 -42.312 -16.391 1 97.69 84 GLU A N 1
ATOM 649 C CA . GLU A 1 84 ? 10.953 -43.281 -17.141 1 97.69 84 GLU A CA 1
ATOM 650 C C . GLU A 1 84 ? 9.484 -42.906 -17.25 1 97.69 84 GLU A C 1
ATOM 652 O O . GLU A 1 84 ? 8.891 -43 -18.328 1 97.69 84 GLU A O 1
ATOM 657 N N . PHE A 1 85 ? 8.93 -42.594 -16.172 1 97.56 85 PHE A N 1
ATOM 658 C CA . PHE A 1 85 ? 7.531 -42.188 -16.156 1 97.56 85 PHE A CA 1
ATOM 659 C C . PHE A 1 85 ? 7.309 -40.969 -17.078 1 97.56 85 PHE A C 1
ATOM 661 O O . PHE A 1 85 ? 6.352 -40.969 -17.859 1 97.56 85 PHE A O 1
ATOM 668 N N . LEU A 1 86 ? 8.141 -39.906 -17.016 1 98.12 86 LEU A N 1
ATOM 669 C CA . LEU A 1 86 ? 7.992 -38.719 -17.828 1 98.12 86 LEU A CA 1
ATOM 670 C C . LEU A 1 86 ? 8.125 -39.031 -19.312 1 98.12 86 LEU A C 1
ATOM 672 O O . LEU A 1 86 ? 7.34 -38.562 -20.125 1 98.12 86 LEU A O 1
ATOM 676 N N . GLU A 1 87 ? 9.094 -39.875 -19.609 1 97.62 87 GLU A N 1
ATOM 677 C CA . GLU A 1 87 ? 9.32 -40.25 -21 1 97.62 87 GLU A CA 1
ATOM 678 C C . GLU A 1 87 ? 8.117 -41 -21.562 1 97.62 87 GLU A C 1
ATOM 680 O O . GLU A 1 87 ? 7.645 -40.688 -22.656 1 97.62 87 GLU A O 1
ATOM 685 N N . ARG A 1 88 ? 7.664 -41.938 -20.828 1 96.88 88 ARG A N 1
ATOM 686 C CA . ARG A 1 88 ? 6.535 -42.75 -21.281 1 96.88 88 ARG A CA 1
ATOM 687 C C . ARG A 1 88 ? 5.27 -41.906 -21.391 1 96.88 88 ARG A C 1
ATOM 689 O O . ARG A 1 88 ? 4.535 -42 -22.375 1 96.88 88 ARG A O 1
ATOM 696 N N . THR A 1 89 ? 5 -41.125 -20.406 1 96.25 89 THR A N 1
ATOM 697 C CA . THR A 1 89 ? 3.773 -40.344 -20.312 1 96.25 89 THR A CA 1
ATOM 698 C C . THR A 1 89 ? 3.721 -39.281 -21.422 1 96.25 89 THR A C 1
ATOM 700 O O . THR A 1 89 ? 2.656 -39.031 -21.984 1 96.25 89 THR A O 1
ATOM 703 N N . LEU A 1 90 ? 4.848 -38.625 -21.781 1 96.38 90 LEU A N 1
ATOM 704 C CA . LEU A 1 90 ? 4.852 -37.5 -22.688 1 96.38 90 LEU A CA 1
ATOM 705 C C . LEU A 1 90 ? 5.207 -37.938 -24.109 1 96.38 90 LEU A C 1
ATOM 707 O O . LEU A 1 90 ? 5.301 -37.094 -25.016 1 96.38 90 LEU A O 1
ATOM 711 N N . ALA A 1 91 ? 5.34 -39.188 -24.297 1 95.81 91 ALA A N 1
ATOM 712 C CA . ALA A 1 91 ? 5.824 -39.719 -25.562 1 95.81 91 ALA A CA 1
ATOM 713 C C . ALA A 1 91 ? 4.961 -39.25 -26.734 1 95.81 91 ALA A C 1
ATOM 715 O O . ALA A 1 91 ? 5.48 -38.812 -27.766 1 95.81 91 ALA A O 1
ATOM 716 N N . SER A 1 92 ? 3.672 -39.375 -26.625 1 92.88 92 SER A N 1
ATOM 717 C CA . SER A 1 92 ? 2.766 -39 -27.703 1 92.88 92 SER A CA 1
ATOM 718 C C . SER A 1 92 ? 2.686 -37.469 -27.844 1 92.88 92 SER A C 1
ATOM 720 O O . SER A 1 92 ? 2.631 -36.969 -28.953 1 92.88 92 SER A O 1
ATOM 722 N N . THR A 1 93 ? 2.686 -36.844 -26.719 1 91.81 93 THR A N 1
ATOM 723 C CA . THR A 1 93 ? 2.559 -35.375 -26.703 1 91.81 93 THR A CA 1
ATOM 724 C C . THR A 1 93 ? 3.756 -34.719 -27.375 1 91.81 93 THR A C 1
ATOM 726 O O . THR A 1 93 ? 3.598 -33.75 -28.125 1 91.81 93 THR A O 1
ATOM 729 N N . VAL A 1 94 ? 4.941 -35.188 -27.141 1 94.88 94 VAL A N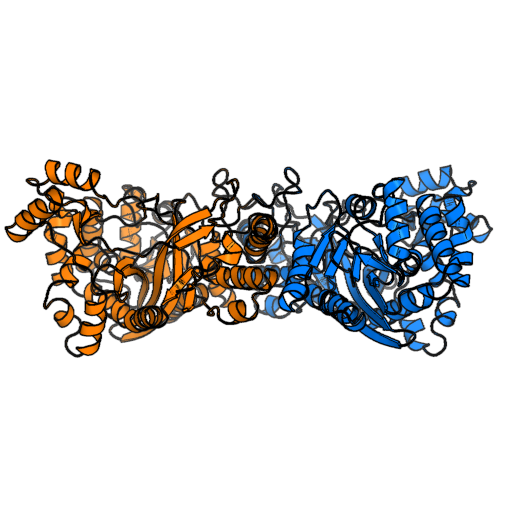 1
ATOM 730 C CA . VAL A 1 94 ? 6.168 -34.594 -27.672 1 94.88 94 VAL A CA 1
ATOM 731 C C . VAL A 1 94 ? 6.191 -34.719 -29.188 1 94.88 94 VAL A C 1
ATOM 733 O O . VAL A 1 94 ? 6.855 -33.938 -29.859 1 94.88 94 VAL A O 1
ATOM 736 N N . LYS A 1 95 ? 5.422 -35.562 -29.75 1 93.81 95 LYS A N 1
ATOM 737 C CA . LYS A 1 95 ? 5.391 -35.75 -31.188 1 93.81 95 LYS A CA 1
ATOM 738 C C . LYS A 1 95 ? 4.543 -34.688 -31.875 1 93.81 95 LYS A C 1
ATOM 740 O O . LYS A 1 95 ? 4.754 -34.406 -33.062 1 93.81 95 LYS A O 1
ATOM 745 N N . VAL A 1 96 ? 3.65 -34.156 -31.156 1 92 96 VAL A N 1
ATOM 746 C CA . VAL A 1 96 ? 2.662 -33.344 -31.859 1 92 96 VAL A CA 1
ATOM 747 C C . VAL A 1 96 ? 2.674 -31.922 -31.281 1 92 96 VAL A C 1
ATOM 749 O O . VAL A 1 96 ? 2.18 -30.984 -31.922 1 92 96 VAL A O 1
ATOM 752 N N . ASP A 1 97 ? 3.146 -31.75 -30.125 1 92.56 97 ASP A N 1
ATOM 753 C CA . ASP A 1 97 ? 3.246 -30.438 -29.5 1 92.56 97 ASP A CA 1
ATOM 754 C C . ASP A 1 97 ? 4.695 -29.953 -29.469 1 92.56 97 ASP A C 1
ATOM 756 O O . ASP A 1 97 ? 5.469 -30.359 -28.594 1 92.56 97 ASP A O 1
ATOM 760 N N . GLU A 1 98 ? 5 -29 -30.25 1 94.06 98 GLU A N 1
ATOM 761 C CA . GLU A 1 98 ? 6.375 -28.547 -30.438 1 94.06 98 GLU A CA 1
ATOM 762 C C . GLU A 1 98 ? 6.93 -27.938 -29.156 1 94.06 98 GLU A C 1
ATOM 764 O O . GLU A 1 98 ? 8.125 -28.062 -28.875 1 94.06 98 GLU A O 1
ATOM 769 N N . PHE A 1 99 ? 6.191 -27.25 -28.5 1 94.75 99 PHE A N 1
ATOM 770 C CA . PHE A 1 99 ? 6.617 -26.625 -27.25 1 94.75 99 PHE A CA 1
ATOM 771 C C . PHE A 1 99 ? 7.086 -27.688 -26.25 1 94.75 99 PHE A C 1
ATOM 773 O O . PHE A 1 99 ? 8.211 -27.609 -25.75 1 94.75 99 PHE A O 1
ATOM 780 N N . THR A 1 100 ? 6.215 -28.641 -25.938 1 95.44 100 THR A N 1
ATOM 781 C CA . THR A 1 100 ? 6.559 -29.703 -25 1 95.44 100 THR A CA 1
ATOM 782 C C . THR A 1 100 ? 7.758 -30.5 -25.516 1 95.44 100 THR A C 1
ATOM 784 O O . THR A 1 100 ? 8.594 -30.953 -24.734 1 95.44 100 THR A O 1
ATOM 787 N N . ALA A 1 101 ? 7.797 -30.656 -26.812 1 96.75 101 ALA A N 1
ATOM 788 C CA . ALA A 1 101 ? 8.906 -31.391 -27.422 1 96.75 101 ALA A CA 1
ATOM 789 C C . ALA A 1 101 ? 10.234 -30.703 -27.141 1 96.75 101 ALA A C 1
ATOM 791 O O . ALA A 1 101 ? 11.227 -31.359 -26.828 1 96.75 101 ALA A O 1
ATOM 792 N N . GLN A 1 102 ? 10.25 -29.422 -27.297 1 97.44 102 GLN A N 1
ATOM 793 C CA . GLN A 1 102 ? 11.484 -28.688 -27.062 1 97.44 102 GLN A CA 1
ATOM 794 C C . GLN A 1 102 ? 11.891 -28.719 -25.594 1 97.44 102 GLN A C 1
ATOM 796 O O . GLN A 1 102 ? 13.07 -28.859 -25.281 1 97.44 102 GLN A O 1
ATOM 801 N N . LEU A 1 103 ? 10.93 -28.578 -24.672 1 97.75 103 LEU A N 1
ATOM 802 C CA . LEU A 1 103 ? 11.219 -28.734 -23.25 1 97.75 103 LEU A CA 1
ATOM 803 C C . LEU A 1 103 ? 11.82 -30.109 -22.969 1 97.75 103 LEU A C 1
ATOM 805 O O . LEU A 1 103 ? 12.805 -30.219 -22.234 1 97.75 103 LEU A O 1
ATOM 809 N N . PHE A 1 104 ? 11.234 -31.094 -23.562 1 98.12 104 PHE A N 1
ATOM 810 C CA . PHE A 1 104 ? 11.656 -32.469 -23.328 1 98.12 104 PHE A CA 1
ATOM 811 C C . PHE A 1 104 ? 13.055 -32.719 -23.891 1 98.12 104 PHE A C 1
ATOM 813 O O . PHE A 1 104 ? 13.844 -33.438 -23.312 1 98.12 104 PHE A O 1
ATOM 820 N N . ASN A 1 105 ? 13.336 -32.156 -25 1 98.25 105 ASN A N 1
ATOM 821 C CA . ASN A 1 105 ? 14.672 -32.25 -25.578 1 98.25 105 ASN A CA 1
ATOM 822 C C . ASN A 1 105 ? 15.727 -31.672 -24.625 1 98.25 105 ASN A C 1
ATOM 824 O O . ASN A 1 105 ? 16.797 -32.25 -24.469 1 98.25 105 ASN A O 1
ATOM 828 N N . ILE A 1 106 ? 15.492 -30.547 -24.062 1 98.5 106 ILE A N 1
ATOM 829 C CA . ILE A 1 106 ? 16.406 -29.953 -23.094 1 98.5 106 ILE A CA 1
ATOM 830 C C . ILE A 1 106 ? 16.547 -30.891 -21.891 1 98.5 106 ILE A C 1
ATOM 832 O O . ILE A 1 106 ? 17.656 -31.094 -21.391 1 98.5 106 ILE A O 1
ATOM 836 N N . TYR A 1 107 ? 15.469 -31.438 -21.438 1 98.38 107 TYR A N 1
ATOM 837 C CA . TYR A 1 107 ? 15.469 -32.375 -20.344 1 98.38 107 TYR A CA 1
ATOM 838 C C . TYR A 1 107 ? 16.391 -33.562 -20.625 1 98.38 107 TYR A C 1
ATOM 840 O O . TYR A 1 107 ? 17.25 -33.906 -19.797 1 98.38 107 TYR A O 1
ATOM 848 N N . LYS A 1 108 ? 16.25 -34.125 -21.766 1 98.06 108 LYS A N 1
ATOM 849 C CA . LYS A 1 108 ? 17.078 -35.281 -22.156 1 98.06 108 LYS A CA 1
ATOM 850 C C . LYS A 1 108 ? 18.562 -34.875 -22.219 1 98.06 108 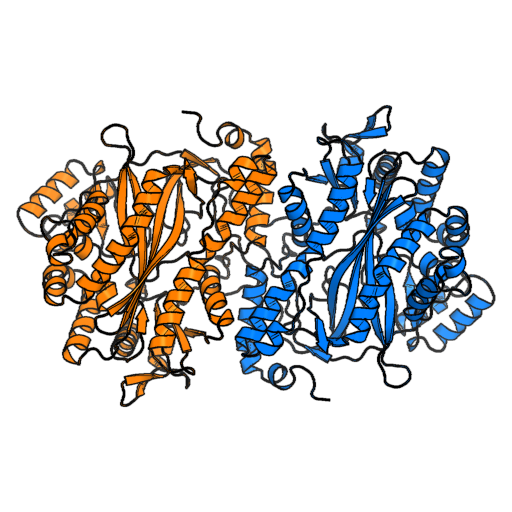LYS A C 1
ATOM 852 O O . LYS A 1 108 ? 19.422 -35.656 -21.812 1 98.06 108 LYS A O 1
ATOM 857 N N . GLN A 1 109 ? 18.766 -33.75 -22.75 1 98.12 109 GLN A N 1
ATOM 858 C CA . GLN A 1 109 ? 20.141 -33.281 -22.859 1 98.12 109 GLN A CA 1
ATOM 859 C C . GLN A 1 109 ? 20.766 -33.094 -21.484 1 98.12 109 GLN A C 1
ATOM 861 O O . GLN A 1 109 ? 21.922 -33.5 -21.25 1 98.12 109 GLN A O 1
ATOM 866 N N . VAL A 1 110 ? 20.062 -32.531 -20.609 1 97.94 110 VAL A N 1
ATOM 867 C CA . VAL A 1 110 ? 20.562 -32.312 -19.25 1 97.94 110 VAL A CA 1
ATOM 868 C C . VAL A 1 110 ? 20.812 -33.625 -18.562 1 97.94 110 VAL A C 1
ATOM 870 O O . VAL A 1 110 ? 21.812 -33.781 -17.844 1 97.94 110 VAL A O 1
ATOM 873 N N . LEU A 1 111 ? 19.938 -34.562 -18.734 1 97.62 111 LEU A N 1
ATOM 874 C CA . LEU A 1 111 ? 20.109 -35.906 -18.156 1 97.62 111 LEU A CA 1
ATOM 875 C C . LEU A 1 111 ? 21.375 -36.562 -18.703 1 97.62 111 LEU A C 1
ATOM 877 O O . LEU A 1 111 ? 22.141 -37.156 -17.953 1 97.62 111 LEU A O 1
ATOM 881 N N . LYS A 1 112 ? 21.516 -36.438 -19.969 1 97.69 112 LYS A N 1
ATOM 882 C CA . LYS A 1 112 ? 22.688 -37.062 -20.609 1 97.69 112 LYS A CA 1
ATOM 883 C C . LYS A 1 112 ? 23.984 -36.469 -20.062 1 97.69 112 LYS A C 1
ATOM 885 O O . LYS A 1 112 ? 24.953 -37.188 -19.859 1 97.69 112 LYS A O 1
ATOM 890 N N . GLU A 1 113 ? 24 -35.188 -19.875 1 97.12 113 GLU A N 1
ATOM 891 C CA . GLU A 1 113 ? 25.188 -34.5 -19.391 1 97.12 113 GLU A CA 1
ATOM 892 C C . GLU A 1 113 ? 25.359 -34.688 -17.875 1 97.12 113 GLU A C 1
ATOM 894 O O . GLU A 1 113 ? 26.453 -34.531 -17.359 1 97.12 113 GLU A O 1
ATOM 899 N N . GLY A 1 114 ? 24.281 -35 -17.203 1 96.56 114 GLY A N 1
ATOM 900 C CA . GLY A 1 114 ? 24.266 -35.062 -15.75 1 96.56 114 GLY A CA 1
ATOM 901 C C . GLY A 1 114 ? 23.719 -33.812 -15.102 1 96.56 114 GLY A C 1
ATOM 902 O O . GLY A 1 114 ? 24.156 -32.688 -15.398 1 96.56 114 GLY A O 1
ATOM 903 N N . VAL A 1 115 ? 22.781 -33.938 -14.258 1 95.94 115 VAL A N 1
ATOM 904 C CA . VAL A 1 115 ? 22.172 -32.812 -13.539 1 95.94 115 VAL A CA 1
ATOM 905 C C . VAL A 1 115 ? 23.188 -32.25 -12.562 1 95.94 115 VAL A C 1
ATOM 907 O O . VAL A 1 115 ? 23.688 -32.938 -11.672 1 95.94 115 VAL A O 1
ATOM 910 N N . THR A 1 116 ? 23.406 -30.969 -12.648 1 96.19 116 THR A N 1
ATOM 911 C CA . THR A 1 116 ? 24.484 -30.328 -11.891 1 96.19 116 THR A CA 1
ATOM 912 C C . THR A 1 116 ? 23.969 -29.797 -10.555 1 96.19 116 THR A C 1
ATOM 914 O O . THR A 1 116 ? 24.703 -29.781 -9.57 1 96.19 116 THR A O 1
ATOM 917 N N . GLN A 1 117 ? 22.75 -29.312 -10.523 1 96.06 117 GLN A N 1
ATOM 918 C CA . GLN A 1 117 ? 22.234 -28.75 -9.281 1 96.06 117 GLN A CA 1
ATOM 919 C C . GLN A 1 117 ? 21.938 -29.844 -8.258 1 96.06 117 GLN A C 1
ATOM 921 O O . GLN A 1 117 ? 21.562 -30.953 -8.617 1 96.06 117 GLN A O 1
ATOM 926 N N . THR A 1 118 ? 22.062 -29.469 -6.938 1 96.69 118 THR A N 1
ATOM 927 C CA . THR A 1 118 ? 21.828 -30.422 -5.855 1 96.69 118 THR A CA 1
ATOM 928 C C . THR A 1 118 ? 20.656 -29.969 -4.992 1 96.69 118 THR A C 1
ATOM 930 O O . THR A 1 118 ? 20.203 -30.719 -4.117 1 96.69 118 THR A O 1
ATOM 933 N N . VAL A 1 119 ? 20.25 -28.75 -5.152 1 98.56 119 VAL A N 1
ATOM 934 C CA . VAL A 1 119 ? 19.094 -28.203 -4.449 1 98.56 119 VAL A CA 1
ATOM 935 C C . VAL A 1 119 ? 17.953 -27.938 -5.438 1 98.56 119 VAL A C 1
ATOM 937 O O . VAL A 1 119 ? 18.188 -27.422 -6.531 1 98.56 119 VAL A O 1
ATOM 940 N N . PHE A 1 120 ? 16.75 -28.422 -5.109 1 98.75 120 PHE A N 1
ATOM 941 C CA . PHE A 1 120 ? 15.578 -28.266 -5.965 1 98.75 120 PHE A CA 1
ATOM 942 C C . PHE A 1 120 ? 14.477 -27.484 -5.234 1 98.75 120 PHE A C 1
ATOM 944 O O . PHE A 1 120 ? 14.148 -27.812 -4.09 1 98.75 120 PHE A O 1
ATOM 951 N N . LEU A 1 121 ? 14.047 -26.453 -5.828 1 98.88 121 LEU A N 1
ATOM 952 C CA . LEU A 1 121 ? 12.984 -25.609 -5.293 1 98.88 121 LEU A CA 1
ATOM 953 C C . LEU A 1 121 ? 11.719 -25.734 -6.129 1 98.88 121 LEU A C 1
ATOM 955 O O . LEU A 1 121 ? 11.766 -25.625 -7.355 1 98.88 121 LEU A O 1
ATOM 959 N N . GLY A 1 122 ? 10.578 -26.094 -5.469 1 98.75 122 GLY A N 1
ATOM 960 C CA . GLY A 1 122 ? 9.273 -26.078 -6.109 1 98.75 122 GLY A CA 1
ATOM 961 C C . GLY A 1 122 ? 8.32 -25.062 -5.492 1 98.75 122 GLY A C 1
ATOM 962 O O . GLY A 1 122 ? 8.195 -24.984 -4.27 1 98.75 122 GLY A O 1
ATOM 963 N N . ILE A 1 123 ? 7.758 -24.234 -6.305 1 98.81 123 ILE A N 1
ATOM 964 C CA . ILE A 1 123 ? 6.652 -23.359 -5.961 1 98.81 123 ILE A CA 1
ATOM 965 C C . ILE A 1 123 ? 5.445 -23.672 -6.84 1 98.81 123 ILE A C 1
ATOM 967 O O . ILE A 1 123 ? 5.434 -23.359 -8.031 1 98.81 123 ILE A O 1
ATOM 971 N N . ASN A 1 124 ? 4.469 -24.25 -6.223 1 98.06 124 ASN A N 1
ATOM 972 C CA . ASN A 1 124 ? 3.297 -24.75 -6.938 1 98.06 124 ASN A CA 1
ATOM 973 C C . ASN A 1 124 ? 2.023 -24.031 -6.488 1 98.06 124 ASN A C 1
ATOM 975 O O . ASN A 1 124 ? 1.997 -23.406 -5.426 1 98.06 124 ASN A O 1
ATOM 979 N N . ARG A 1 125 ? 1.114 -24.062 -7.297 1 98.31 125 ARG A N 1
ATOM 980 C CA . ARG A 1 125 ? -0.238 -23.656 -6.926 1 98.31 125 ARG A CA 1
ATOM 981 C C . ARG A 1 125 ? -1.266 -24.672 -7.414 1 98.31 125 ARG A C 1
ATOM 983 O O . ARG A 1 125 ? -1.378 -24.922 -8.617 1 98.31 125 ARG A O 1
ATOM 990 N N . SER A 1 126 ? -1.982 -25.266 -6.527 1 98.19 126 SER A N 1
ATOM 991 C CA . SER A 1 126 ? -3.078 -26.172 -6.859 1 98.19 126 SER A CA 1
ATOM 992 C C . SER A 1 126 ? -4.406 -25.422 -6.926 1 98.19 126 SER A C 1
ATOM 994 O O . SER A 1 126 ? -4.855 -24.859 -5.93 1 98.19 126 SER A O 1
ATOM 996 N N . ASP A 1 127 ? -4.988 -25.484 -8.062 1 96.75 127 ASP A N 1
ATOM 997 C CA . ASP A 1 127 ? -6.238 -24.75 -8.273 1 96.75 127 ASP A CA 1
ATOM 998 C C . ASP A 1 127 ? -7.438 -25.703 -8.172 1 96.75 127 ASP A C 1
ATOM 1000 O O . ASP A 1 127 ? -7.402 -26.812 -8.688 1 96.75 127 ASP A O 1
ATOM 1004 N N . TYR A 1 128 ? -8.469 -25.219 -7.484 1 97.56 128 TYR A N 1
ATOM 1005 C CA . TYR A 1 128 ? -9.664 -26.016 -7.223 1 97.56 128 TYR A CA 1
ATOM 1006 C C . TYR A 1 128 ? -10.93 -25.234 -7.547 1 97.56 128 TYR A C 1
ATOM 1008 O O . TYR A 1 128 ? -10.906 -24 -7.609 1 97.56 128 TYR A O 1
ATOM 1016 N N . MET A 1 129 ? -11.961 -25.969 -7.762 1 95.75 129 MET A N 1
ATOM 1017 C CA . MET A 1 129 ? -13.32 -25.453 -7.719 1 95.75 129 MET A CA 1
ATOM 1018 C C . MET A 1 129 ? -14.195 -26.297 -6.789 1 95.75 129 MET A C 1
ATOM 1020 O O . MET A 1 129 ? -13.812 -27.406 -6.41 1 95.75 129 MET A O 1
ATOM 1024 N N . PHE A 1 130 ? -15.25 -25.656 -6.402 1 95.62 130 PHE A N 1
ATOM 1025 C CA . PHE A 1 130 ? -16.234 -26.359 -5.574 1 95.62 130 PHE A CA 1
ATOM 1026 C C . PHE A 1 130 ? -17.359 -26.922 -6.43 1 95.62 130 PHE A C 1
ATOM 1028 O O . PHE A 1 130 ? -18.141 -26.188 -7.016 1 95.62 130 PHE A O 1
ATOM 1035 N N . ASP A 1 131 ? -17.422 -28.219 -6.469 1 95.12 131 ASP A N 1
ATOM 1036 C CA . ASP A 1 131 ? -18.375 -28.906 -7.332 1 95.12 131 ASP A CA 1
ATOM 1037 C C . ASP A 1 131 ? -19.672 -29.203 -6.582 1 95.12 131 ASP A C 1
ATOM 1039 O O . ASP A 1 131 ? -19.656 -29.828 -5.516 1 95.12 131 ASP A O 1
ATOM 1043 N N . TYR A 1 132 ? -20.797 -28.797 -7.117 1 90.12 132 TYR A N 1
ATOM 1044 C CA . TYR A 1 132 ? -22.109 -29.031 -6.527 1 90.12 132 TYR A CA 1
ATOM 1045 C C . TYR A 1 132 ? -22.922 -30.016 -7.367 1 90.12 132 TYR A C 1
ATOM 1047 O O . TYR A 1 132 ? -24.141 -30.141 -7.188 1 90.12 132 TYR A O 1
ATOM 1055 N N . GLY A 1 133 ? -22.531 -30.578 -8.25 1 76.06 133 GLY A N 1
ATOM 1056 C CA . GLY A 1 133 ? -23.234 -31.438 -9.172 1 76.06 133 GLY A CA 1
ATOM 1057 C C . GLY A 1 133 ? -23.672 -32.75 -8.539 1 76.06 133 GLY A C 1
ATOM 1058 O O . GLY A 1 133 ? -24.719 -33.312 -8.875 1 76.06 133 GLY A O 1
ATOM 1059 N N . THR A 1 134 ? -22.828 -33.438 -7.746 1 65.81 134 THR A N 1
ATOM 1060 C CA . THR A 1 134 ? -23.172 -34.75 -7.234 1 65.81 134 THR A CA 1
ATOM 1061 C C . THR A 1 134 ? -23.641 -34.688 -5.785 1 65.81 134 THR A C 1
ATOM 1063 O O . THR A 1 134 ? -22.922 -34.156 -4.918 1 65.81 134 THR A O 1
ATOM 1066 N N . GLY A 1 135 ? -24.984 -35.25 -5.391 1 63.34 135 GLY A N 1
ATOM 1067 C CA . GLY A 1 135 ? -25.438 -35.625 -4.062 1 63.34 135 GLY A CA 1
ATOM 1068 C C . GLY A 1 135 ? -25.734 -34.469 -3.158 1 63.34 135 GLY A C 1
ATOM 1069 O O . GLY A 1 135 ? -25.953 -34.625 -1.956 1 63.34 135 GLY A O 1
ATOM 1070 N N . GLY A 1 136 ? -25.75 -33.094 -3.639 1 68.31 136 GLY A N 1
ATOM 1071 C CA . GLY A 1 136 ? -26.219 -31.969 -2.861 1 68.31 136 GLY A CA 1
ATOM 1072 C C . GLY A 1 136 ? -25.109 -31.297 -2.064 1 68.31 136 GLY A C 1
ATOM 1073 O O . GLY A 1 136 ? -25.156 -30.094 -1.824 1 68.31 136 GLY A O 1
ATOM 1074 N N . SER A 1 137 ? -23.984 -32.094 -1.545 1 85.06 137 SER A N 1
ATOM 1075 C CA . SER A 1 137 ? -22.922 -31.453 -0.79 1 85.06 137 SER A CA 1
ATOM 1076 C C . SER A 1 137 ? -21.75 -31.078 -1.696 1 85.06 137 SER A C 1
ATOM 1078 O O . SER A 1 137 ? -21.375 -31.859 -2.586 1 85.06 137 SER A O 1
ATOM 1080 N N . PRO A 1 138 ? -21.141 -29.922 -1.478 1 92.06 138 PRO A N 1
ATOM 1081 C CA . PRO A 1 138 ? -20.016 -29.516 -2.324 1 92.06 138 PRO A CA 1
ATOM 1082 C C . PRO A 1 138 ? -18.781 -30.391 -2.139 1 92.06 138 PRO A C 1
ATOM 1084 O O . PRO A 1 138 ? -18.5 -30.844 -1.027 1 92.06 138 PRO A O 1
ATOM 1087 N N . ALA A 1 139 ? -18.078 -30.672 -3.195 1 95.75 139 ALA A N 1
ATOM 1088 C CA . ALA A 1 139 ? -16.828 -31.422 -3.188 1 95.75 139 ALA A CA 1
ATOM 1089 C C . ALA A 1 139 ? -15.695 -30.594 -3.781 1 95.75 139 ALA A C 1
ATOM 1091 O O . ALA A 1 139 ? -15.906 -29.812 -4.715 1 95.75 139 ALA A O 1
ATOM 1092 N N . LEU A 1 140 ? -14.531 -30.703 -3.188 1 97.56 140 LEU A N 1
ATOM 1093 C CA . LEU A 1 140 ? -13.336 -30.047 -3.701 1 97.56 140 LEU A CA 1
ATOM 1094 C C . LEU A 1 140 ? -12.781 -30.781 -4.91 1 97.56 140 LEU A C 1
ATOM 1096 O O . LEU A 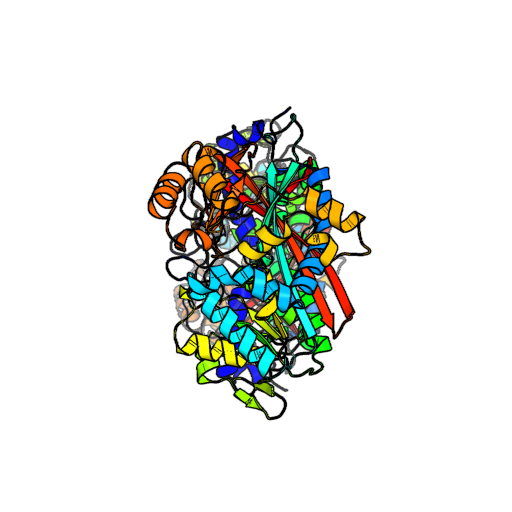1 140 ? -12.406 -31.953 -4.809 1 97.56 140 LEU A O 1
ATOM 1100 N N . LYS A 1 141 ? -12.734 -30.109 -6.059 1 97.06 141 LYS A N 1
ATOM 1101 C CA . LYS A 1 141 ? -12.211 -30.734 -7.266 1 97.06 141 LYS A CA 1
ATOM 1102 C C . LYS A 1 141 ? -11.062 -29.938 -7.855 1 97.06 141 LYS A C 1
ATOM 1104 O O . LYS A 1 141 ? -11.164 -28.719 -8.016 1 97.06 141 LYS A O 1
ATOM 1109 N N . GLN A 1 142 ? -10.008 -30.594 -8.109 1 96.5 142 GLN A N 1
ATOM 1110 C CA . GLN A 1 142 ? -8.789 -29.938 -8.602 1 96.5 142 GLN A CA 1
ATOM 1111 C C . GLN A 1 142 ? -8.867 -29.688 -10.102 1 96.5 142 GLN A C 1
ATOM 1113 O O . GLN A 1 142 ? -9.18 -30.594 -10.875 1 96.5 142 GLN A O 1
ATOM 1118 N N . ILE A 1 143 ? -8.586 -28.484 -10.484 1 93.31 143 ILE A N 1
ATOM 1119 C CA . ILE A 1 143 ? -8.547 -28.078 -11.891 1 93.31 143 ILE A CA 1
ATOM 1120 C C . ILE A 1 143 ? -7.184 -28.406 -12.484 1 93.31 143 ILE A C 1
ATOM 1122 O O . ILE A 1 143 ? -7.094 -28.891 -13.617 1 93.31 143 ILE A O 1
ATOM 1126 N N . GLU A 1 144 ? -6.176 -28.031 -11.734 1 94.19 144 GLU A N 1
ATOM 1127 C CA . GLU A 1 144 ? -4.805 -28.25 -12.18 1 94.19 144 GLU A CA 1
ATOM 1128 C C . GLU A 1 144 ? -3.803 -27.859 -11.094 1 94.19 144 GLU A C 1
ATOM 1130 O O . GLU A 1 144 ? -4.168 -27.219 -10.109 1 94.19 144 GLU A O 1
ATOM 1135 N N . ILE A 1 145 ? -2.629 -28.344 -11.289 1 96.25 145 ILE A N 1
ATOM 1136 C CA . ILE A 1 145 ? -1.504 -27.844 -10.5 1 96.25 145 ILE A CA 1
ATOM 1137 C C . ILE A 1 145 ? -0.553 -27.062 -11.406 1 96.25 145 ILE A C 1
ATOM 1139 O O . ILE A 1 145 ? -0.254 -27.484 -12.523 1 96.25 145 ILE A O 1
ATOM 1143 N N . ASN A 1 146 ? -0.208 -25.859 -11.039 1 95.75 146 ASN A N 1
ATOM 1144 C CA . ASN A 1 146 ? 0.764 -25.031 -11.742 1 95.75 146 ASN A CA 1
ATOM 1145 C C . ASN A 1 146 ? 2.145 -25.125 -11.102 1 95.75 146 ASN A C 1
ATOM 1147 O O . ASN A 1 146 ? 2.305 -24.812 -9.914 1 95.75 146 ASN A O 1
ATOM 1151 N N . THR A 1 147 ? 3.145 -25.484 -11.875 1 97.88 147 THR A N 1
ATOM 1152 C CA . THR A 1 147 ? 4.477 -25.672 -11.312 1 97.88 147 THR A CA 1
ATOM 1153 C C . THR A 1 147 ? 5.418 -24.562 -11.773 1 97.88 147 THR A C 1
ATOM 1155 O O . THR A 1 147 ? 6.586 -24.531 -11.375 1 97.88 147 THR A O 1
ATOM 1158 N N . ILE A 1 148 ? 4.93 -23.703 -12.641 1 97.19 148 ILE A N 1
ATOM 1159 C CA . ILE A 1 148 ? 5.773 -22.625 -13.156 1 97.19 148 ILE A CA 1
ATOM 1160 C C . ILE A 1 148 ? 5 -21.297 -13.125 1 97.19 148 ILE A C 1
ATOM 1162 O O . ILE A 1 148 ? 3.809 -21.266 -13.438 1 97.19 148 ILE A O 1
ATOM 1166 N N . ALA A 1 149 ? 5.641 -20.297 -12.672 1 95.12 149 ALA A N 1
ATOM 1167 C CA . ALA A 1 149 ? 5.133 -18.922 -12.695 1 95.12 149 ALA A CA 1
ATOM 1168 C C . ALA A 1 149 ? 3.771 -18.828 -12.008 1 95.12 149 ALA A C 1
ATOM 1170 O O . ALA A 1 149 ? 2.824 -18.281 -12.57 1 95.12 149 ALA A O 1
ATOM 1171 N N . ALA A 1 150 ? 3.641 -19.562 -10.883 1 94.75 150 ALA A N 1
ATOM 1172 C CA . ALA A 1 150 ? 2.42 -19.453 -10.086 1 94.75 150 ALA A CA 1
ATOM 1173 C C . ALA A 1 150 ? 2.271 -18.047 -9.5 1 94.75 150 ALA A C 1
ATOM 1175 O O . ALA A 1 150 ? 2.836 -17.75 -8.445 1 94.75 150 ALA A O 1
ATOM 1176 N N . SER A 1 151 ? 1.444 -17.25 -10.125 1 94.38 151 SER A N 1
ATOM 1177 C CA . SER A 1 151 ? 1.407 -15.812 -9.844 1 94.38 151 SER A CA 1
ATOM 1178 C C . SER A 1 151 ? 0.355 -15.484 -8.789 1 94.38 151 SER A C 1
ATOM 1180 O O . SER A 1 151 ? -0.339 -16.375 -8.297 1 94.38 151 SER A O 1
ATOM 1182 N N . PHE A 1 152 ? 0.417 -14.25 -8.258 1 97.31 152 PHE A N 1
ATOM 1183 C CA . PHE A 1 152 ? -0.573 -13.539 -7.453 1 97.31 152 PHE A CA 1
ATOM 1184 C C . PHE A 1 152 ? -0.458 -13.938 -5.984 1 97.31 152 PHE A C 1
ATOM 1186 O O . PHE A 1 152 ? -1.338 -13.625 -5.18 1 97.31 152 PHE A O 1
ATOM 1193 N N . GLY A 1 153 ? 0.594 -14.695 -5.691 1 98.25 153 GLY A N 1
ATOM 1194 C CA . GLY A 1 153 ? 0.897 -14.852 -4.277 1 98.25 153 GLY A CA 1
ATOM 1195 C C . GLY A 1 153 ? 1.205 -13.539 -3.586 1 98.25 153 GLY A C 1
ATOM 1196 O O . GLY A 1 153 ? 0.936 -13.383 -2.393 1 98.25 153 GLY A O 1
ATOM 1197 N N . GLY A 1 154 ? 1.774 -12.602 -4.32 1 98.38 154 GLY A N 1
ATOM 1198 C CA . GLY A 1 154 ? 2.096 -11.281 -3.799 1 98.38 154 GLY A CA 1
ATOM 1199 C C . GLY A 1 154 ? 0.869 -10.438 -3.512 1 98.38 154 GLY A C 1
ATOM 1200 O O . GLY A 1 154 ? 0.592 -10.109 -2.357 1 98.38 154 GLY A O 1
ATOM 1201 N N . LEU A 1 155 ? 0.023 -10.18 -4.48 1 98.25 155 LEU A N 1
ATOM 1202 C CA . LEU A 1 155 ? -1.112 -9.273 -4.352 1 98.25 155 LEU A CA 1
ATOM 1203 C C . LEU A 1 155 ? -2.176 -9.859 -3.432 1 98.25 155 LEU A C 1
ATOM 1205 O O . LEU A 1 155 ? -2.857 -9.125 -2.715 1 98.25 155 LEU A O 1
ATOM 1209 N N . THR A 1 156 ? -2.328 -11.188 -3.494 1 98.12 156 THR A N 1
ATOM 1210 C CA . THR A 1 156 ? -3.33 -11.797 -2.619 1 98.12 156 THR A CA 1
ATOM 1211 C C . THR A 1 156 ? -2.945 -11.617 -1.153 1 98.12 156 THR A C 1
ATOM 1213 O O . THR A 1 156 ? -3.816 -11.539 -0.283 1 98.12 156 THR A O 1
ATOM 1216 N N . SER A 1 157 ? -1.634 -11.516 -0.883 1 98.56 157 SER A N 1
ATOM 1217 C CA . SER A 1 157 ? -1.153 -11.273 0.475 1 98.56 157 SER A CA 1
ATOM 1218 C C . SER A 1 157 ? -1.628 -9.93 1.003 1 98.56 157 SER A C 1
ATOM 1220 O O . SER A 1 157 ? -1.574 -9.672 2.207 1 98.56 157 SER A O 1
ATOM 1222 N N . ARG A 1 158 ? -2.156 -9.109 0.125 1 97.62 158 ARG A N 1
ATOM 1223 C CA . ARG A 1 158 ? -2.557 -7.754 0.488 1 97.62 158 ARG A CA 1
ATOM 1224 C C . ARG A 1 158 ? -4.07 -7.582 0.381 1 97.62 158 ARG A C 1
ATOM 1226 O O . ARG A 1 158 ? -4.633 -6.633 0.929 1 97.62 158 ARG A O 1
ATOM 1233 N N . THR A 1 159 ? -4.77 -8.469 -0.209 1 98.31 159 THR A N 1
ATOM 1234 C CA . THR A 1 159 ? -6.172 -8.312 -0.58 1 98.31 159 THR A CA 1
ATOM 1235 C C . THR A 1 159 ? -7.074 -8.477 0.638 1 98.31 159 THR A C 1
ATOM 1237 O O . THR A 1 159 ? -8.117 -7.824 0.741 1 98.31 159 THR A O 1
ATOM 1240 N N . THR A 1 160 ? -6.676 -9.336 1.601 1 98.19 160 THR A N 1
ATOM 1241 C CA . THR A 1 160 ? -7.512 -9.586 2.77 1 98.19 160 THR A CA 1
ATOM 1242 C C . THR A 1 160 ? -7.738 -8.297 3.557 1 98.19 160 THR A C 1
ATOM 1244 O O . THR A 1 160 ? -8.844 -8.055 4.047 1 98.19 160 THR A O 1
ATOM 1247 N N . ALA A 1 161 ? -6.695 -7.496 3.709 1 97.88 161 ALA A N 1
ATOM 1248 C CA . ALA A 1 161 ? -6.805 -6.242 4.445 1 97.88 161 ALA A CA 1
ATOM 1249 C C . ALA A 1 161 ? -7.824 -5.312 3.797 1 97.88 161 ALA A C 1
ATOM 1251 O O . ALA A 1 161 ? -8.523 -4.57 4.488 1 97.88 161 ALA A O 1
ATOM 1252 N N . VAL A 1 162 ? -7.891 -5.309 2.475 1 98.5 162 VAL A N 1
ATOM 1253 C CA . VAL A 1 162 ? -8.852 -4.488 1.738 1 98.5 162 VAL A CA 1
ATOM 1254 C C . VAL A 1 162 ? -10.273 -4.898 2.109 1 98.5 162 VAL A C 1
ATOM 1256 O O . VAL A 1 162 ? -11.086 -4.055 2.488 1 98.5 162 VAL A O 1
ATOM 1259 N N . HIS A 1 163 ? -10.547 -6.188 2.02 1 98.69 163 HIS A N 1
ATOM 1260 C CA . HIS A 1 163 ? -11.891 -6.68 2.289 1 98.69 163 HIS A CA 1
ATOM 1261 C C . HIS A 1 163 ? -12.266 -6.488 3.756 1 98.69 163 HIS A C 1
ATOM 1263 O O . HIS A 1 163 ? -13.43 -6.242 4.078 1 98.69 163 HIS A O 1
ATOM 1269 N N . ARG A 1 164 ? -11.297 -6.664 4.637 1 98.06 164 ARG A N 1
ATOM 1270 C CA . ARG A 1 164 ? -11.555 -6.395 6.051 1 98.06 164 ARG A CA 1
ATOM 1271 C C . ARG A 1 164 ? -12.023 -4.961 6.258 1 98.06 164 ARG A C 1
ATOM 1273 O O . ARG A 1 164 ? -12.977 -4.715 7 1 98.06 164 ARG A O 1
ATOM 1280 N N . LEU A 1 165 ? -11.359 -4.02 5.648 1 98 165 LEU A N 1
ATOM 1281 C CA . LEU A 1 165 ? -11.734 -2.613 5.766 1 98 165 LEU A CA 1
ATOM 1282 C C . LEU A 1 165 ? -13.125 -2.371 5.188 1 98 165 LEU A C 1
ATOM 1284 O O . LEU A 1 165 ? -13.93 -1.656 5.781 1 98 165 LEU A O 1
ATOM 1288 N N . VAL A 1 166 ? -13.367 -2.947 4 1 98.31 166 VAL A N 1
ATOM 1289 C CA . VAL A 1 166 ? -14.656 -2.775 3.346 1 98.31 166 VAL A CA 1
ATOM 1290 C C . VAL A 1 166 ? -15.773 -3.266 4.266 1 98.31 166 VAL A C 1
ATOM 1292 O O . VAL A 1 166 ? -16.797 -2.592 4.426 1 98.31 166 VAL A O 1
ATOM 1295 N N . LEU A 1 167 ? -15.562 -4.418 4.859 1 97.75 167 LEU A N 1
ATOM 1296 C CA . LEU A 1 167 ? -16.547 -4.961 5.781 1 97.75 167 LEU A CA 1
ATOM 1297 C C . LEU A 1 167 ? -16.734 -4.051 6.992 1 97.75 167 LEU A C 1
ATOM 1299 O O . LEU A 1 167 ? -17.844 -3.85 7.465 1 97.75 167 LEU A O 1
ATOM 1303 N N . ASN A 1 168 ? -15.664 -3.447 7.492 1 96.75 168 ASN A N 1
ATOM 1304 C CA . ASN A 1 168 ? -15.766 -2.514 8.609 1 96.75 168 ASN A CA 1
ATOM 1305 C C . ASN A 1 168 ? -16.562 -1.268 8.234 1 96.75 168 ASN A C 1
ATOM 1307 O O . ASN A 1 168 ? -17.375 -0.781 9.016 1 96.75 168 ASN A O 1
ATOM 1311 N N . VAL A 1 169 ? -16.312 -0.756 7.059 1 96.94 169 VAL A N 1
ATOM 1312 C CA . VAL A 1 169 ? -17.016 0.417 6.57 1 96.94 169 VAL A CA 1
ATOM 1313 C C . VAL A 1 169 ? -18.516 0.116 6.496 1 96.94 169 VAL A C 1
ATOM 1315 O O . VAL A 1 169 ? -19.344 0.991 6.758 1 96.94 169 VAL A O 1
ATOM 1318 N N . LEU A 1 170 ? -18.828 -1.149 6.203 1 96.31 170 LEU A N 1
ATOM 1319 C CA . LEU A 1 170 ? -20.219 -1.576 6.047 1 96.31 170 LEU A CA 1
ATOM 1320 C C . LEU A 1 170 ? -20.828 -1.938 7.395 1 96.31 170 LEU A C 1
ATOM 1322 O O . LEU A 1 170 ? -21.984 -2.387 7.457 1 96.31 170 LEU A O 1
ATOM 1326 N N . 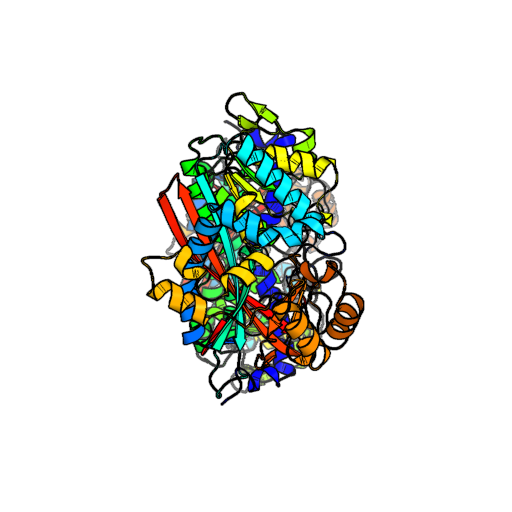GLY A 1 171 ? -20.094 -1.812 8.492 1 92.62 171 GLY A N 1
ATOM 1327 C CA . GLY A 1 171 ? -20.594 -2.131 9.82 1 92.62 171 GLY A CA 1
ATOM 1328 C C . GLY A 1 171 ? -20.594 -3.619 10.117 1 92.62 171 GLY A C 1
ATOM 1329 O O . GLY A 1 171 ? -21.312 -4.082 11 1 92.62 171 GLY A O 1
ATOM 1330 N N . LYS A 1 172 ? -19.859 -4.371 9.281 1 95.19 172 LYS A N 1
ATOM 1331 C CA . LYS A 1 172 ? -19.766 -5.816 9.453 1 95.19 172 LYS A CA 1
ATOM 1332 C C . LYS A 1 172 ? -18.453 -6.207 10.109 1 95.19 172 LYS A C 1
ATOM 1334 O O . LYS A 1 172 ? -17.703 -7.043 9.578 1 95.19 172 LYS A O 1
ATOM 1339 N N . SER A 1 173 ? -18.172 -5.664 11.297 1 94.81 173 SER A N 1
ATOM 1340 C CA . SER A 1 173 ? -16.891 -5.844 11.969 1 94.81 173 SER A CA 1
ATOM 1341 C C . SER A 1 173 ? -16.703 -7.285 12.422 1 94.81 173 SER A C 1
ATOM 1343 O O . SER A 1 173 ? -15.57 -7.793 12.445 1 94.81 173 SER A O 1
ATOM 1345 N N . LYS A 1 174 ? -17.812 -7.906 12.844 1 95.56 174 LYS A N 1
ATOM 1346 C CA . LYS A 1 174 ? -17.719 -9.312 13.227 1 95.56 174 LYS A CA 1
ATOM 1347 C C . LYS A 1 174 ? -17.297 -10.18 12.047 1 95.56 174 LYS A C 1
ATOM 1349 O O . LYS A 1 174 ? -16.422 -11.039 12.18 1 95.56 174 LYS A O 1
ATOM 1354 N N . GLU A 1 175 ? -17.922 -9.953 10.898 1 96.38 175 GLU A N 1
ATOM 1355 C CA . GLU A 1 175 ? -17.547 -10.68 9.688 1 96.38 175 GLU A CA 1
ATOM 1356 C C . GLU A 1 175 ? -16.125 -10.375 9.266 1 96.38 175 GLU A C 1
ATOM 1358 O O . GLU A 1 175 ? -15.398 -11.266 8.812 1 96.38 175 GLU A O 1
ATOM 1363 N N . ALA A 1 176 ? -15.719 -9.109 9.398 1 96.69 176 ALA A N 1
ATOM 1364 C CA . ALA A 1 176 ? -14.359 -8.703 9.062 1 96.69 176 ALA A CA 1
ATOM 1365 C C . ALA A 1 176 ? -13.336 -9.484 9.883 1 96.69 176 ALA A C 1
ATOM 1367 O O . ALA A 1 176 ? -12.297 -9.898 9.359 1 96.69 176 ALA A O 1
ATOM 1368 N N . SER A 1 177 ? -13.641 -9.711 11.133 1 95.75 177 SER A N 1
ATOM 1369 C CA . SER A 1 177 ? -12.703 -10.352 12.047 1 95.75 177 SER A CA 1
ATOM 1370 C C . SER A 1 177 ? -12.555 -11.836 11.719 1 95.75 177 SER A C 1
ATOM 1372 O O . SER A 1 177 ? -11.594 -12.477 12.148 1 95.75 177 SER A O 1
ATOM 1374 N N . LYS A 1 178 ? -13.438 -12.391 10.914 1 95.69 178 LYS A N 1
ATOM 1375 C CA . LYS A 1 178 ? -13.422 -13.812 10.586 1 95.69 178 LYS A CA 1
ATOM 1376 C C . LYS A 1 178 ? -12.547 -14.086 9.359 1 95.69 178 LYS A C 1
ATOM 1378 O O . LYS A 1 178 ? -12.203 -15.234 9.078 1 95.69 178 LYS A O 1
ATOM 1383 N N . LEU A 1 179 ? -12.188 -13.07 8.656 1 97.62 179 LEU A N 1
ATOM 1384 C CA . LEU A 1 179 ? -11.344 -13.273 7.477 1 97.62 179 LEU A CA 1
ATOM 1385 C C . LEU A 1 179 ? -9.984 -13.82 7.875 1 97.62 179 LEU A C 1
ATOM 1387 O O . LEU A 1 179 ? -9.367 -13.344 8.828 1 97.62 179 LEU A O 1
ATOM 1391 N N . LEU A 1 180 ? -9.523 -14.773 7.164 1 96.69 180 LEU A N 1
ATOM 1392 C CA . LEU A 1 180 ? -8.281 -15.469 7.484 1 96.69 180 LEU A CA 1
ATOM 1393 C C . LEU A 1 180 ? -7.07 -14.617 7.121 1 96.69 180 LEU A C 1
ATOM 1395 O O . LEU A 1 180 ? -7.09 -13.891 6.129 1 96.69 180 LEU A O 1
ATOM 1399 N N . THR A 1 181 ? -6.059 -14.773 7.965 1 95.25 181 THR A N 1
ATOM 1400 C CA . THR A 1 181 ? -4.77 -14.219 7.559 1 95.25 181 THR A CA 1
ATOM 1401 C C . THR A 1 181 ? -4.195 -15.008 6.383 1 95.25 181 THR A C 1
ATOM 1403 O O . THR A 1 181 ? -4.305 -16.234 6.336 1 95.25 181 THR A O 1
ATOM 1406 N N . ASN A 1 182 ? -3.607 -14.414 5.473 1 98.12 182 ASN A N 1
ATOM 1407 C CA . ASN A 1 182 ? -3.102 -15.016 4.242 1 98.12 182 ASN A CA 1
ATOM 1408 C C . ASN A 1 182 ? -1.881 -14.266 3.717 1 98.12 182 ASN A C 1
ATOM 1410 O O . ASN A 1 182 ? -1.982 -13.102 3.318 1 98.12 182 ASN A O 1
ATOM 1414 N N . ASN A 1 183 ? -0.72 -14.875 3.715 1 98.38 183 ASN A N 1
ATOM 1415 C CA . ASN A 1 183 ? 0.495 -14.211 3.254 1 98.38 183 ASN A CA 1
ATOM 1416 C C . ASN A 1 183 ? 1.364 -15.148 2.422 1 98.38 183 ASN A C 1
ATOM 1418 O O . ASN A 1 183 ? 2.502 -15.445 2.795 1 98.38 183 ASN A O 1
ATOM 1422 N N . PRO A 1 184 ? 0.867 -15.57 1.27 1 98.75 184 PRO A N 1
ATOM 1423 C CA . PRO A 1 184 ? 1.672 -16.453 0.416 1 98.75 184 PRO A CA 1
ATOM 1424 C C . PRO A 1 184 ? 2.994 -15.805 -0.005 1 98.75 184 PRO A C 1
ATOM 1426 O O . PRO A 1 184 ? 3.984 -16.516 -0.213 1 98.75 184 PRO A O 1
ATOM 1429 N N . SER A 1 185 ? 3.012 -14.523 -0.125 1 98.44 185 SER A N 1
ATOM 1430 C CA . SER A 1 185 ? 4.23 -13.82 -0.513 1 98.44 185 SER A CA 1
ATOM 1431 C C . SER A 1 185 ? 5.387 -14.172 0.42 1 98.44 185 SER A C 1
ATOM 1433 O O . SER A 1 185 ? 6.488 -14.484 -0.038 1 98.44 185 SER A O 1
ATOM 1435 N N . LYS A 1 186 ? 5.188 -14.117 1.662 1 98.44 186 LYS A N 1
ATOM 1436 C CA . LYS A 1 186 ? 6.211 -14.453 2.65 1 98.44 186 LYS A CA 1
ATOM 1437 C C . LYS A 1 186 ? 6.617 -15.922 2.543 1 98.44 186 LYS A C 1
ATOM 1439 O O . LYS A 1 186 ? 7.805 -16.25 2.602 1 98.44 186 LYS A O 1
ATOM 1444 N N . GLY A 1 187 ? 5.613 -16.797 2.402 1 98.75 187 GLY A N 1
ATOM 1445 C CA . GLY A 1 187 ? 5.902 -18.219 2.287 1 98.75 187 GLY A CA 1
ATOM 1446 C C . GLY A 1 187 ? 6.738 -18.547 1.068 1 98.75 187 GLY A C 1
ATOM 1447 O O . GLY A 1 187 ? 7.691 -19.328 1.162 1 98.75 187 GLY A O 1
ATOM 1448 N N . ILE A 1 188 ? 6.398 -18.016 -0.051 1 98.88 188 ILE A N 1
ATOM 1449 C CA . ILE A 1 188 ? 7.129 -18.234 -1.294 1 98.88 188 ILE A CA 1
ATOM 1450 C C . ILE A 1 188 ? 8.555 -17.703 -1.152 1 98.88 188 ILE A C 1
ATOM 1452 O O . ILE A 1 188 ? 9.516 -18.406 -1.489 1 98.88 188 ILE A O 1
ATOM 1456 N N . ALA A 1 189 ? 8.68 -16.484 -0.593 1 98.81 189 ALA A N 1
ATOM 1457 C CA . ALA A 1 189 ? 9.992 -15.875 -0.405 1 98.81 189 ALA A CA 1
ATOM 1458 C C . ALA A 1 189 ? 10.859 -16.734 0.516 1 98.81 189 ALA A C 1
ATOM 1460 O O . ALA A 1 189 ? 12.07 -16.844 0.301 1 98.81 189 ALA A O 1
ATOM 1461 N N . MET A 1 190 ? 10.242 -17.328 1.504 1 98.69 190 MET A N 1
ATOM 1462 C CA . MET A 1 190 ? 10.992 -18.172 2.434 1 98.69 190 MET A CA 1
ATOM 1463 C C . MET A 1 190 ? 11.508 -19.422 1.736 1 98.69 190 MET A C 1
ATOM 1465 O O . MET A 1 190 ? 12.594 -19.906 2.055 1 98.69 190 MET A O 1
ATOM 1469 N N . GLY A 1 191 ? 10.703 -19.938 0.82 1 98.88 191 GLY A N 1
ATOM 1470 C CA . GLY A 1 191 ? 11.18 -21.047 0.013 1 98.88 191 GLY A CA 1
ATOM 1471 C C . GLY A 1 191 ? 12.391 -20.688 -0.834 1 98.88 191 GLY A C 1
ATOM 1472 O O . GLY A 1 191 ? 13.383 -21.422 -0.853 1 98.88 191 GLY A O 1
ATOM 1473 N N . ILE A 1 192 ? 12.359 -19.547 -1.458 1 98.94 192 ILE A N 1
ATOM 1474 C CA . ILE A 1 192 ? 13.453 -19.078 -2.295 1 98.94 192 ILE A CA 1
ATOM 1475 C C . ILE A 1 192 ? 14.695 -18.828 -1.432 1 98.94 192 ILE A C 1
ATOM 1477 O O . ILE A 1 192 ? 15.805 -19.219 -1.803 1 98.94 192 ILE A O 1
ATOM 1481 N N . ALA A 1 193 ? 14.461 -18.188 -0.299 1 98.81 193 ALA A N 1
ATOM 1482 C CA . ALA A 1 193 ? 15.562 -17.875 0.617 1 98.81 193 ALA A CA 1
ATOM 1483 C C . ALA A 1 193 ? 16.234 -19.156 1.099 1 98.81 193 ALA A C 1
ATOM 1485 O O . ALA A 1 193 ? 17.469 -19.203 1.225 1 98.81 193 ALA A O 1
ATOM 1486 N N . LYS A 1 194 ? 15.422 -20.188 1.409 1 98.81 194 LYS A N 1
ATOM 1487 C CA . LYS A 1 194 ? 15.984 -21.453 1.862 1 98.81 194 LYS A CA 1
ATOM 1488 C C . LYS A 1 194 ? 16.828 -22.094 0.771 1 98.81 194 LYS A C 1
ATOM 1490 O O . LYS A 1 194 ? 17.922 -22.609 1.045 1 98.81 194 LYS A O 1
ATOM 1495 N N . ALA A 1 195 ? 16.328 -22.094 -0.46 1 98.88 195 ALA A N 1
ATOM 1496 C CA . ALA A 1 195 ? 17.094 -22.625 -1.582 1 98.88 195 ALA A CA 1
ATOM 1497 C C . ALA A 1 195 ? 18.391 -21.844 -1.771 1 98.88 195 ALA A C 1
ATOM 1499 O O . ALA A 1 195 ? 19.453 -22.422 -2.023 1 98.88 195 ALA A O 1
ATOM 1500 N N . TRP A 1 196 ? 18.328 -20.516 -1.632 1 98.81 196 TRP A N 1
ATOM 1501 C CA . TRP A 1 196 ? 19.484 -19.625 -1.733 1 98.81 196 TRP A CA 1
ATOM 1502 C C . TRP A 1 196 ? 20.516 -19.953 -0.66 1 98.81 196 TRP A C 1
ATOM 1504 O O . TRP A 1 196 ? 21.719 -20.062 -0.948 1 98.81 196 TRP A O 1
ATOM 1514 N N . GLU A 1 197 ? 20.062 -20.188 0.543 1 98.62 197 GLU A N 1
ATOM 1515 C CA . GLU A 1 197 ? 20.938 -20.547 1.654 1 98.62 197 GLU A CA 1
ATOM 1516 C C . GLU A 1 197 ? 21.656 -21.859 1.38 1 98.62 197 GLU A C 1
ATOM 1518 O O . GLU A 1 197 ? 22.859 -21.969 1.601 1 98.62 197 GLU A O 1
ATOM 1523 N N . LEU A 1 198 ? 20.953 -22.859 0.877 1 98.5 198 LEU A N 1
ATOM 1524 C CA . LEU A 1 198 ? 21.5 -24.203 0.667 1 98.5 198 LEU A CA 1
ATOM 1525 C C . LEU A 1 198 ? 22.453 -24.219 -0.517 1 98.5 198 LEU A C 1
ATOM 1527 O O . LEU A 1 198 ? 23.328 -25.078 -0.591 1 98.5 198 LEU A O 1
ATOM 1531 N N . TYR A 1 199 ? 22.219 -23.328 -1.443 1 98.19 199 TYR A N 1
ATOM 1532 C CA . TYR A 1 199 ? 23.172 -23.172 -2.531 1 98.19 199 TYR A CA 1
ATOM 1533 C C . TYR A 1 199 ? 24.578 -22.906 -1.989 1 98.19 199 TYR A C 1
ATOM 1535 O O . TYR A 1 199 ? 25.562 -23.391 -2.541 1 98.19 199 TYR A O 1
ATOM 1543 N N . GLY A 1 200 ? 24.688 -22.031 -0.938 1 96.69 200 GLY A N 1
ATOM 1544 C CA . GLY A 1 200 ? 25.906 -22 -0.15 1 96.69 200 GLY A CA 1
ATOM 1545 C C . GLY A 1 200 ? 26.844 -20.891 -0.568 1 96.69 200 GLY A C 1
ATOM 1546 O O . GLY A 1 200 ? 28.047 -20.953 -0.293 1 96.69 200 GLY A O 1
ATOM 1547 N N . SER A 1 201 ? 26.438 -19.859 -1.272 1 96.38 201 SER A N 1
ATOM 1548 C CA . SER A 1 201 ? 27.203 -18.672 -1.618 1 96.38 201 SER A CA 1
ATOM 1549 C C . SER A 1 201 ? 26.5 -17.406 -1.181 1 96.38 201 SER A C 1
ATOM 1551 O O . SER A 1 201 ? 25.516 -17 -1.795 1 96.38 201 SER A O 1
ATOM 1553 N N . ASP A 1 202 ? 27.016 -16.703 -0.203 1 92.94 202 ASP A N 1
ATOM 1554 C CA . ASP A 1 202 ? 26.359 -15.539 0.387 1 92.94 202 ASP A CA 1
ATOM 1555 C C . ASP A 1 202 ? 26.406 -14.344 -0.562 1 92.94 202 ASP A C 1
ATOM 1557 O O . ASP A 1 202 ? 25.688 -13.367 -0.367 1 92.94 202 ASP A O 1
ATOM 1561 N N . ARG A 1 203 ? 27.219 -14.461 -1.604 1 93.38 203 ARG A N 1
ATOM 1562 C CA . ARG A 1 203 ? 27.359 -13.352 -2.543 1 93.38 203 ARG A CA 1
ATOM 1563 C C . ARG A 1 203 ? 26.5 -13.586 -3.783 1 93.38 203 ARG A C 1
ATOM 1565 O O . ARG A 1 203 ? 26.266 -12.664 -4.57 1 93.38 203 ARG A O 1
ATOM 1572 N N . ALA A 1 204 ? 26 -14.797 -4.02 1 98.44 204 ALA A N 1
ATOM 1573 C CA . ALA A 1 204 ? 25.188 -15.109 -5.203 1 98.44 204 ALA A CA 1
ATOM 1574 C C . ALA A 1 204 ? 23.828 -14.43 -5.137 1 98.44 204 ALA A C 1
ATOM 1576 O O . ALA A 1 204 ? 23.344 -14.094 -4.051 1 98.44 204 ALA A O 1
ATOM 1577 N N . VAL A 1 205 ? 23.25 -14.195 -6.238 1 98.56 205 VAL A N 1
ATOM 1578 C CA . VAL A 1 205 ? 22 -13.445 -6.293 1 98.56 205 VAL A CA 1
ATOM 1579 C C . VAL A 1 205 ? 20.859 -14.383 -6.68 1 98.56 205 VAL A C 1
ATOM 1581 O O . VAL A 1 205 ? 21.094 -15.508 -7.125 1 98.56 205 VAL A O 1
ATOM 1584 N N . VAL A 1 206 ? 19.641 -13.992 -6.348 1 98.88 206 VAL A N 1
ATOM 1585 C CA . VAL A 1 206 ? 18.438 -14.586 -6.906 1 98.88 206 VAL A CA 1
ATOM 1586 C C . VAL A 1 206 ? 18.031 -13.844 -8.18 1 98.88 206 VAL A C 1
ATOM 1588 O O . VAL A 1 206 ? 17.953 -12.609 -8.195 1 98.88 206 VAL A O 1
ATOM 1591 N N . MET A 1 207 ? 17.812 -14.555 -9.219 1 98.88 207 MET A N 1
ATOM 1592 C CA . MET A 1 207 ? 17.438 -13.938 -10.484 1 98.88 207 MET A CA 1
ATOM 1593 C C . MET A 1 207 ? 16 -14.258 -10.844 1 98.88 207 MET A C 1
ATOM 1595 O O . MET A 1 207 ? 15.625 -15.43 -10.938 1 98.88 207 MET A O 1
ATOM 1599 N N . PHE A 1 208 ? 15.172 -13.273 -10.961 1 98.75 208 PHE A N 1
ATOM 1600 C CA . PHE A 1 208 ? 13.844 -13.422 -11.555 1 98.75 208 PHE A CA 1
ATOM 1601 C C . PHE A 1 208 ? 13.922 -13.367 -13.078 1 98.75 208 PHE A C 1
ATOM 1603 O O . PHE A 1 208 ? 14.414 -12.398 -13.641 1 98.75 208 PHE A O 1
ATOM 1610 N N . LEU A 1 209 ? 13.562 -14.43 -13.711 1 98.62 209 LEU A N 1
ATOM 1611 C CA . LEU A 1 209 ? 13.43 -14.422 -15.164 1 98.62 209 LEU A CA 1
ATOM 1612 C C . LEU A 1 209 ? 12.055 -13.898 -15.57 1 98.62 209 LEU A C 1
ATOM 1614 O O . LEU A 1 209 ? 11.039 -14.57 -15.375 1 98.62 209 LEU A O 1
ATOM 1618 N N . VAL A 1 210 ? 12.039 -12.711 -16.172 1 98 210 VAL A N 1
ATOM 1619 C CA . VAL A 1 210 ? 10.781 -11.984 -16.281 1 98 210 VAL A CA 1
ATOM 1620 C C . VAL A 1 210 ? 10.469 -11.719 -17.75 1 98 210 VAL A C 1
ATOM 1622 O O . VAL A 1 210 ? 11.359 -11.766 -18.594 1 98 210 VAL A O 1
ATOM 1625 N N . GLU A 1 211 ? 9.156 -11.438 -18.031 1 95.56 211 GLU A N 1
ATOM 1626 C CA . GLU A 1 211 ? 8.68 -11.086 -19.375 1 95.56 211 GLU A CA 1
ATOM 1627 C C . GLU A 1 211 ? 9.055 -9.656 -19.734 1 95.56 211 GLU A C 1
ATOM 1629 O O . GLU A 1 211 ? 9.43 -8.867 -18.875 1 95.56 211 GLU A O 1
ATOM 1634 N N . GLU A 1 212 ? 8.969 -9.375 -21 1 94.44 212 GLU A N 1
ATOM 1635 C CA . GLU A 1 212 ? 9.211 -8.008 -21.469 1 94.44 212 GLU A CA 1
ATOM 1636 C C . GLU A 1 212 ? 8.156 -7.047 -20.922 1 94.44 212 GLU A C 1
ATOM 1638 O O . GLU A 1 212 ? 8.492 -5.973 -20.422 1 94.44 212 GLU A O 1
ATOM 1643 N N . VAL A 1 213 ? 6.879 -7.453 -21.094 1 94.62 213 VAL A N 1
ATOM 1644 C CA . VAL A 1 213 ? 5.77 -6.668 -20.562 1 94.62 213 VAL A CA 1
ATOM 1645 C C . VAL A 1 213 ? 5.551 -7.008 -19.094 1 94.62 213 VAL A C 1
ATOM 1647 O O . VAL A 1 213 ? 5.289 -8.164 -18.75 1 94.62 213 VAL A O 1
ATOM 1650 N N . GLN A 1 214 ? 5.688 -5.984 -18.234 1 96 214 GLN A N 1
ATOM 1651 C CA . GLN A 1 214 ? 5.652 -6.254 -16.797 1 96 214 GLN A CA 1
ATOM 1652 C C . GLN A 1 214 ? 4.504 -5.504 -16.125 1 96 214 GLN A C 1
ATOM 1654 O O . GLN A 1 214 ? 4.707 -4.816 -15.125 1 96 214 GLN A O 1
ATOM 1659 N N . ARG A 1 215 ? 3.293 -5.691 -16.578 1 95.69 215 ARG A N 1
ATOM 1660 C CA . ARG A 1 215 ? 2.115 -5.039 -16.016 1 95.69 215 ARG A CA 1
ATOM 1661 C C . ARG A 1 215 ? 1.863 -5.504 -14.578 1 95.69 215 ARG A C 1
ATOM 1663 O O . ARG A 1 215 ? 1.41 -4.723 -13.742 1 95.69 215 ARG A O 1
ATOM 1670 N N . ASN A 1 216 ? 2.156 -6.785 -14.32 1 95.38 216 ASN A N 1
ATOM 1671 C CA . ASN A 1 216 ? 1.891 -7.375 -13.016 1 95.38 216 ASN A CA 1
ATOM 1672 C C . ASN A 1 216 ? 3.131 -7.355 -12.125 1 95.38 216 ASN A C 1
ATOM 1674 O O . ASN A 1 216 ? 3.322 -8.25 -11.297 1 95.38 216 ASN A O 1
ATOM 1678 N N . ILE A 1 217 ? 3.955 -6.375 -12.258 1 97.94 217 ILE A N 1
ATOM 1679 C CA . ILE A 1 217 ? 5.246 -6.332 -11.586 1 97.94 217 ILE A CA 1
ATOM 1680 C C . ILE A 1 217 ? 5.039 -6.316 -10.07 1 97.94 217 ILE A C 1
ATOM 1682 O O . ILE A 1 217 ? 5.852 -6.859 -9.32 1 97.94 217 ILE A O 1
ATOM 1686 N N . PHE A 1 218 ? 3.994 -5.703 -9.578 1 98.5 218 PHE A N 1
ATOM 1687 C CA . PHE A 1 218 ? 3.811 -5.5 -8.148 1 98.5 218 PHE A CA 1
ATOM 1688 C C . PHE A 1 218 ? 3.588 -6.828 -7.434 1 98.5 218 PHE A C 1
ATOM 1690 O O . PHE A 1 218 ? 3.977 -6.988 -6.273 1 98.5 218 PHE A O 1
ATOM 1697 N N . ASP A 1 219 ? 2.977 -7.793 -8.117 1 98.12 219 ASP A N 1
ATOM 1698 C CA . ASP A 1 219 ? 2.885 -9.141 -7.566 1 98.12 219 ASP A CA 1
ATOM 1699 C C . ASP A 1 219 ? 4.27 -9.703 -7.262 1 98.12 219 ASP A C 1
ATOM 1701 O O . ASP A 1 219 ? 4.48 -10.328 -6.219 1 98.12 219 ASP A O 1
ATOM 1705 N N . GLN A 1 220 ? 5.164 -9.516 -8.141 1 98.44 220 GLN A N 1
ATOM 1706 C CA . GLN A 1 220 ? 6.527 -10.023 -8 1 98.44 220 GLN A CA 1
ATOM 1707 C C . GLN A 1 220 ? 7.309 -9.219 -6.969 1 98.44 220 GLN A C 1
ATOM 1709 O O . GLN A 1 220 ? 8.094 -9.773 -6.203 1 98.44 220 GLN A O 1
ATOM 1714 N N . ARG A 1 221 ? 7.051 -7.883 -6.969 1 98.69 221 ARG A N 1
ATOM 1715 C CA . ARG A 1 221 ? 7.742 -7.004 -6.035 1 98.69 221 ARG A CA 1
ATOM 1716 C C . ARG A 1 221 ? 7.457 -7.402 -4.59 1 98.69 221 ARG A C 1
ATOM 1718 O O . ARG A 1 221 ? 8.32 -7.273 -3.721 1 98.69 221 ARG A O 1
ATOM 1725 N N . CYS A 1 222 ? 6.293 -7.883 -4.316 1 98.62 222 CYS A N 1
ATOM 1726 C CA . CYS A 1 222 ? 5.969 -8.336 -2.973 1 98.62 222 CYS A CA 1
ATOM 1727 C C . CYS A 1 222 ? 6.945 -9.414 -2.512 1 98.62 222 CYS A C 1
ATOM 1729 O O . CYS A 1 222 ? 7.402 -9.398 -1.367 1 98.62 222 CYS A O 1
ATOM 1731 N N . ILE A 1 223 ? 7.242 -10.344 -3.387 1 98.69 223 ILE A N 1
ATOM 1732 C CA . ILE A 1 223 ? 8.172 -11.43 -3.072 1 98.69 223 ILE A CA 1
ATOM 1733 C C . ILE A 1 223 ? 9.586 -10.875 -2.961 1 98.69 223 ILE A C 1
ATOM 1735 O O . ILE A 1 223 ? 10.328 -11.227 -2.035 1 98.69 223 ILE A O 1
ATOM 1739 N N . GLU A 1 224 ? 9.992 -10.023 -3.855 1 98.62 224 GLU A N 1
ATOM 1740 C CA . GLU A 1 224 ? 11.32 -9.414 -3.824 1 98.62 224 GLU A CA 1
ATOM 1741 C C . GLU A 1 224 ? 11.547 -8.648 -2.521 1 98.62 224 GLU A C 1
ATOM 1743 O O . GLU A 1 224 ? 12.625 -8.719 -1.935 1 98.62 224 GLU A O 1
ATOM 1748 N N . ASN A 1 225 ? 10.523 -7.891 -2.123 1 97.88 225 ASN A N 1
ATOM 1749 C CA . ASN A 1 225 ? 10.617 -7.137 -0.875 1 97.88 225 ASN A CA 1
ATOM 1750 C C . ASN A 1 225 ? 10.953 -8.047 0.304 1 97.88 225 ASN A C 1
ATOM 1752 O O . ASN A 1 225 ? 11.758 -7.684 1.165 1 97.88 225 ASN A O 1
ATOM 1756 N N . GLU A 1 226 ? 10.305 -9.234 0.326 1 97.94 226 GLU A N 1
ATOM 1757 C CA . GLU A 1 226 ? 10.578 -10.195 1.39 1 97.94 226 GLU A CA 1
ATOM 1758 C C . GLU A 1 226 ? 12.039 -10.656 1.354 1 97.94 226 GLU A C 1
ATOM 1760 O O . GLU A 1 226 ? 12.656 -10.844 2.4 1 97.94 226 GLU A O 1
ATOM 1765 N N . LEU A 1 227 ? 12.555 -10.828 0.154 1 98.31 227 LEU A N 1
ATOM 1766 C CA . LEU A 1 227 ? 13.938 -11.273 0 1 98.31 227 LEU A CA 1
ATOM 1767 C C . LEU A 1 227 ? 14.906 -10.164 0.387 1 98.31 227 LEU A C 1
ATOM 1769 O O . LEU A 1 227 ? 15.898 -10.414 1.087 1 98.31 227 LEU A O 1
ATOM 1773 N N . TRP A 1 228 ? 14.594 -8.922 -0.042 1 96.75 228 TRP A N 1
ATOM 1774 C CA . TRP A 1 228 ? 15.445 -7.785 0.292 1 96.75 228 TRP A CA 1
ATOM 1775 C C . TRP A 1 228 ? 15.484 -7.555 1.8 1 96.75 228 TRP A C 1
ATOM 1777 O O . TRP A 1 228 ? 16.531 -7.188 2.352 1 96.75 228 TRP A O 1
ATOM 1787 N N . ARG A 1 229 ? 14.391 -7.758 2.461 1 94.38 229 ARG A N 1
ATOM 1788 C CA . ARG A 1 229 ? 14.336 -7.617 3.914 1 94.38 229 ARG A CA 1
ATOM 1789 C C . ARG A 1 229 ? 15.25 -8.633 4.594 1 94.38 229 ARG A C 1
ATOM 1791 O O . ARG A 1 229 ? 15.633 -8.445 5.754 1 94.38 229 ARG A O 1
ATOM 1798 N N . ARG A 1 230 ? 15.633 -9.641 3.834 1 94.44 230 ARG A N 1
ATOM 1799 C CA . ARG A 1 230 ? 16.516 -10.68 4.359 1 94.44 230 ARG A CA 1
ATOM 1800 C C . ARG A 1 230 ? 17.922 -10.531 3.803 1 94.44 230 ARG A C 1
ATOM 1802 O O . ARG A 1 230 ? 18.734 -11.453 3.898 1 94.44 230 ARG A O 1
ATOM 1809 N N . ASN A 1 231 ? 18.141 -9.445 3.199 1 94 231 ASN A N 1
ATOM 1810 C CA . ASN A 1 231 ? 19.453 -9.094 2.645 1 94 231 ASN A CA 1
ATOM 1811 C C . ASN A 1 231 ? 19.859 -10.047 1.527 1 94 231 ASN A C 1
ATOM 1813 O O . ASN A 1 231 ? 21.031 -10.414 1.419 1 94 231 ASN A O 1
ATOM 1817 N N . ILE A 1 232 ? 18.938 -10.57 0.838 1 97.19 232 ILE A N 1
ATOM 1818 C CA . ILE A 1 232 ? 19.203 -11.367 -0.351 1 97.19 232 ILE A CA 1
ATOM 1819 C C . ILE A 1 232 ? 19.047 -10.508 -1.601 1 97.19 232 ILE A C 1
ATOM 1821 O O . ILE A 1 232 ? 17.969 -9.961 -1.858 1 97.19 232 ILE A O 1
ATOM 1825 N N . ARG A 1 233 ? 20.094 -10.375 -2.326 1 96.5 233 ARG A N 1
ATOM 1826 C CA . ARG A 1 233 ? 20.062 -9.547 -3.525 1 96.5 233 ARG A CA 1
ATOM 1827 C C . ARG A 1 233 ? 19.281 -10.219 -4.641 1 96.5 233 ARG A C 1
ATOM 1829 O O . ARG A 1 233 ? 19.391 -11.43 -4.848 1 96.5 233 ARG A O 1
ATOM 1836 N N . VAL A 1 234 ? 18.453 -9.461 -5.305 1 98 234 VAL A N 1
ATOM 1837 C CA . VAL A 1 234 ? 17.609 -9.953 -6.395 1 98 234 VAL A CA 1
ATOM 1838 C C . VAL A 1 234 ? 17.891 -9.148 -7.664 1 98 234 VAL A C 1
ATOM 1840 O O . VAL A 1 234 ? 18.047 -7.926 -7.617 1 98 234 VAL A O 1
ATOM 1843 N N . ILE A 1 235 ? 18.047 -9.836 -8.758 1 97.44 235 ILE A N 1
ATOM 1844 C CA . ILE A 1 235 ? 18.156 -9.164 -10.047 1 97.44 235 ILE A CA 1
ATOM 1845 C C . ILE A 1 235 ? 17.062 -9.656 -10.984 1 97.44 235 ILE A C 1
ATOM 1847 O O . ILE A 1 235 ? 16.516 -10.75 -10.805 1 97.44 235 ILE A O 1
ATOM 1851 N N . ARG A 1 236 ? 16.656 -8.852 -11.906 1 97.81 236 ARG A N 1
ATOM 1852 C CA . ARG A 1 236 ? 15.664 -9.195 -12.922 1 97.81 236 ARG A CA 1
ATOM 1853 C C . ARG A 1 236 ? 16.297 -9.234 -14.305 1 97.81 236 ARG A C 1
ATOM 1855 O O . ARG A 1 236 ? 17 -8.305 -14.703 1 97.81 236 ARG A O 1
ATOM 1862 N N . ARG A 1 237 ? 16.156 -10.344 -14.977 1 98.38 237 ARG A N 1
ATOM 1863 C CA . ARG A 1 237 ? 16.688 -10.508 -16.328 1 98.38 237 ARG A CA 1
ATOM 1864 C C . ARG A 1 237 ? 15.648 -11.156 -17.234 1 98.38 237 ARG A C 1
ATOM 1866 O O . ARG A 1 237 ? 14.766 -11.883 -16.781 1 98.38 237 ARG A O 1
ATOM 1873 N N . ARG A 1 238 ? 15.805 -10.945 -18.594 1 98.06 238 ARG A N 1
ATOM 1874 C CA . ARG A 1 238 ? 15.031 -11.609 -19.641 1 98.06 238 ARG A CA 1
ATOM 1875 C C . ARG A 1 238 ? 15.844 -12.703 -20.312 1 98.06 238 ARG A C 1
ATOM 1877 O O . ARG A 1 238 ? 17.078 -12.742 -20.188 1 98.06 238 ARG A O 1
ATOM 1884 N N . PHE A 1 239 ? 15.07 -13.578 -20.969 1 98.38 239 PHE A N 1
ATOM 1885 C CA . PHE A 1 239 ? 15.766 -14.617 -21.734 1 98.38 239 PHE A CA 1
ATOM 1886 C C . PHE A 1 239 ? 16.844 -14.008 -22.625 1 98.38 239 PHE A C 1
ATOM 1888 O O . PHE A 1 239 ? 17.938 -14.555 -22.75 1 98.38 239 PHE A O 1
ATOM 1895 N N . LYS A 1 240 ? 16.516 -12.906 -23.219 1 97.81 240 LYS A N 1
ATOM 1896 C CA . LYS A 1 240 ? 17.453 -12.227 -24.094 1 97.81 240 LYS A CA 1
ATOM 1897 C C . LYS A 1 240 ? 18.75 -11.859 -23.359 1 97.81 240 LYS A C 1
ATOM 1899 O O . LYS A 1 240 ? 19.844 -12.008 -23.906 1 97.81 240 LYS A O 1
ATOM 1904 N N . ASP A 1 241 ? 18.641 -11.32 -22.125 1 98.25 241 ASP A N 1
ATOM 1905 C CA . ASP A 1 241 ? 19.812 -10.977 -21.312 1 98.25 241 ASP A CA 1
ATOM 1906 C C . ASP A 1 241 ? 20.656 -12.211 -21.031 1 98.25 241 ASP A C 1
ATOM 1908 O O . ASP A 1 241 ? 21.891 -12.148 -21.047 1 98.25 241 ASP A O 1
ATOM 1912 N N . VAL A 1 242 ? 19.984 -13.297 -20.719 1 98.62 242 VAL A N 1
ATOM 1913 C CA . VAL A 1 242 ? 20.688 -14.531 -20.406 1 98.62 242 VAL A CA 1
ATOM 1914 C C . VAL A 1 242 ? 21.484 -15 -21.625 1 98.62 242 VAL A C 1
ATOM 1916 O O . VAL A 1 242 ? 22.656 -15.344 -21.516 1 98.62 242 VAL A O 1
ATOM 1919 N N . PHE A 1 243 ? 20.844 -14.984 -22.75 1 98.5 243 PHE A N 1
ATOM 1920 C CA . PHE A 1 243 ? 21.5 -15.422 -23.984 1 98.5 243 PHE A CA 1
ATOM 1921 C C . PHE A 1 243 ? 22.734 -14.57 -24.266 1 98.5 243 PHE A C 1
ATOM 1923 O O . PHE A 1 243 ? 23.797 -15.102 -24.625 1 98.5 243 PHE A O 1
ATOM 1930 N N . GLU A 1 244 ? 22.609 -13.305 -24.031 1 98.5 244 GLU A N 1
ATOM 1931 C CA . GLU A 1 244 ? 23.641 -12.375 -24.453 1 98.5 244 GLU A CA 1
ATOM 1932 C C . GLU A 1 244 ? 24.766 -12.297 -23.406 1 98.5 244 GLU A C 1
ATOM 1934 O O . GLU A 1 244 ? 25.922 -12.07 -23.75 1 98.5 244 GLU A O 1
ATOM 1939 N N . LYS A 1 245 ? 24.406 -12.508 -22.125 1 98.56 245 LYS A N 1
ATOM 1940 C CA . LYS A 1 245 ? 25.359 -12.047 -21.125 1 98.56 245 LYS A CA 1
ATOM 1941 C C . LYS A 1 245 ? 25.719 -13.164 -20.156 1 98.56 245 LYS A C 1
ATOM 1943 O O . LYS A 1 245 ? 26.719 -13.07 -19.422 1 98.56 245 LYS A O 1
ATOM 1948 N N . ALA A 1 246 ? 24.984 -14.242 -20.109 1 98.69 246 ALA A N 1
ATOM 1949 C CA . ALA A 1 246 ? 25.219 -15.273 -19.094 1 98.69 246 ALA A CA 1
ATOM 1950 C C . ALA A 1 246 ? 26.25 -16.281 -19.578 1 98.69 246 ALA A C 1
ATOM 1952 O O . ALA A 1 246 ? 26.453 -16.453 -20.781 1 98.69 246 ALA A O 1
ATOM 1953 N N . SER A 1 247 ? 26.953 -16.859 -18.609 1 98.62 247 SER A N 1
ATOM 1954 C CA . SER A 1 247 ? 27.938 -17.906 -18.875 1 98.62 247 SER A CA 1
ATOM 1955 C C . SER A 1 247 ? 28.078 -18.859 -17.703 1 98.62 247 SER A C 1
ATOM 1957 O O . SER A 1 247 ? 27.625 -18.562 -16.594 1 98.62 247 SER A O 1
ATOM 1959 N N . LEU A 1 248 ? 28.672 -20.031 -17.984 1 98.56 248 LEU A N 1
ATOM 1960 C CA . LEU A 1 248 ? 28.984 -21.016 -16.969 1 98.56 248 LEU A CA 1
ATOM 1961 C C . LEU A 1 248 ? 30.5 -21.141 -16.766 1 98.56 248 LEU A C 1
ATOM 1963 O O . LEU A 1 248 ? 31.25 -21.094 -17.734 1 98.56 248 LEU A O 1
ATOM 1967 N N . ASP A 1 249 ? 30.891 -21.203 -15.586 1 97.88 249 ASP A N 1
ATOM 1968 C CA . ASP A 1 249 ? 32.312 -21.469 -15.352 1 97.88 249 ASP A CA 1
ATOM 1969 C C . ASP A 1 249 ? 32.594 -22.969 -15.375 1 97.88 249 ASP A C 1
ATOM 1971 O O . ASP A 1 249 ? 31.75 -23.75 -15.82 1 97.88 249 ASP A O 1
ATOM 1975 N N . ASN A 1 250 ? 33.781 -23.406 -14.914 1 96.88 250 ASN A N 1
ATOM 1976 C CA . ASN A 1 250 ? 34.188 -24.812 -15.008 1 96.88 250 ASN A CA 1
ATOM 1977 C C . ASN A 1 250 ? 33.406 -25.703 -14.062 1 96.88 250 ASN A C 1
ATOM 1979 O O . ASN A 1 250 ? 33.25 -26.891 -14.312 1 96.88 250 ASN A O 1
ATOM 1983 N N . ASP A 1 251 ? 32.906 -25.078 -13.016 1 96.5 251 ASP A N 1
ATOM 1984 C CA . ASP A 1 251 ? 32.094 -25.812 -12.055 1 96.5 251 ASP A CA 1
ATOM 1985 C C . ASP A 1 251 ? 30.609 -25.672 -12.352 1 96.5 251 ASP A C 1
ATOM 1987 O O . ASP A 1 251 ? 29.766 -26 -11.516 1 96.5 251 ASP A O 1
ATOM 1991 N N . LYS A 1 252 ? 30.219 -25.031 -13.469 1 98.12 252 LYS A N 1
ATOM 1992 C CA . LYS A 1 252 ? 28.859 -24.828 -13.961 1 98.12 252 LYS A CA 1
ATOM 1993 C C . LYS A 1 252 ? 28.109 -23.812 -13.102 1 98.12 252 LYS A C 1
ATOM 1995 O O . LYS A 1 252 ? 26.891 -23.859 -13.008 1 98.12 252 LYS A O 1
ATOM 2000 N N . ARG A 1 253 ? 28.922 -23.047 -12.445 1 98.12 253 ARG A N 1
ATOM 2001 C CA . ARG A 1 253 ? 28.297 -21.906 -11.789 1 98.12 253 ARG A CA 1
ATOM 2002 C C . ARG A 1 253 ? 27.828 -20.875 -12.812 1 98.12 253 ARG A C 1
ATOM 2004 O O . ARG A 1 253 ? 28.547 -20.562 -13.758 1 98.12 253 ARG A O 1
ATOM 2011 N N . LEU A 1 254 ? 26.594 -20.344 -12.641 1 98.88 254 LEU A N 1
ATOM 2012 C CA . LEU A 1 254 ? 26 -19.391 -13.562 1 98.88 254 LEU A CA 1
ATOM 2013 C C . LEU A 1 254 ? 26.375 -17.969 -13.188 1 98.88 254 LEU A C 1
ATOM 2015 O O . LEU A 1 254 ? 26.219 -17.562 -12.031 1 98.88 254 LEU A O 1
ATOM 2019 N N . TYR A 1 255 ? 26.906 -17.25 -14.141 1 98.75 255 TYR A N 1
ATOM 2020 C CA . TYR A 1 255 ? 27.234 -15.836 -13.953 1 98.75 255 TYR A CA 1
ATOM 2021 C C . TYR A 1 255 ? 26.516 -14.969 -14.969 1 98.75 255 TYR A C 1
ATOM 2023 O O . TYR A 1 255 ? 26.344 -15.359 -16.125 1 98.75 255 TYR A O 1
ATOM 2031 N N . ILE A 1 256 ? 26.078 -13.875 -14.586 1 98.38 256 ILE A N 1
ATOM 2032 C CA . ILE A 1 256 ? 25.562 -12.852 -15.484 1 98.38 256 ILE A CA 1
ATOM 2033 C C . ILE A 1 256 ? 25.969 -11.469 -15 1 98.38 256 ILE A C 1
ATOM 2035 O O . ILE A 1 256 ? 25.734 -11.117 -13.844 1 98.38 256 ILE A O 1
ATOM 2039 N N . ASP A 1 257 ? 26.578 -10.641 -15.805 1 95.19 257 ASP A N 1
ATOM 2040 C CA . ASP A 1 257 ? 27.078 -9.305 -15.484 1 95.19 257 ASP A CA 1
ATOM 2041 C C . ASP A 1 257 ? 27.906 -9.32 -14.203 1 95.19 257 ASP A C 1
ATOM 2043 O O . ASP A 1 257 ? 27.734 -8.461 -13.336 1 95.19 257 ASP A O 1
ATOM 2047 N N . GLY A 1 258 ? 28.672 -10.406 -14.055 1 95.38 258 GLY A N 1
ATOM 2048 C CA . GLY A 1 258 ? 29.609 -10.5 -12.945 1 95.38 258 GLY A CA 1
ATOM 2049 C C . GLY A 1 258 ? 29 -11.078 -11.688 1 95.38 258 GLY A C 1
ATOM 2050 O O . GLY A 1 258 ? 29.703 -11.375 -10.727 1 95.38 258 GLY A O 1
ATOM 2051 N N . ASP A 1 259 ? 27.734 -11.305 -11.688 1 97.56 259 ASP A N 1
ATOM 2052 C CA . ASP A 1 259 ? 27.062 -11.852 -10.508 1 97.56 259 ASP A CA 1
ATOM 2053 C C . ASP A 1 259 ? 26.875 -13.359 -10.633 1 97.56 259 ASP A C 1
ATOM 2055 O O . ASP A 1 259 ? 26.438 -13.859 -11.68 1 97.56 259 ASP A O 1
ATOM 2059 N N . GLU A 1 260 ? 27.25 -14.078 -9.625 1 98.69 260 GLU A N 1
ATOM 2060 C CA . GLU A 1 260 ? 26.875 -15.492 -9.531 1 98.69 260 GLU A CA 1
ATOM 2061 C C . GLU A 1 260 ? 25.406 -15.656 -9.188 1 98.69 260 GLU A C 1
ATOM 2063 O O . GLU A 1 260 ? 24.875 -14.945 -8.32 1 98.69 260 GLU A O 1
ATOM 2068 N N . VAL A 1 261 ? 24.719 -16.516 -9.875 1 98.88 261 VAL A N 1
ATOM 2069 C CA . VAL A 1 261 ? 23.281 -16.703 -9.664 1 98.88 261 VAL A CA 1
ATOM 2070 C C . VAL A 1 261 ? 23.047 -18 -8.898 1 98.88 261 VAL A C 1
ATOM 2072 O O . VAL A 1 261 ? 23.453 -19.078 -9.336 1 98.88 261 VAL A O 1
ATOM 2075 N N . ALA A 1 262 ? 22.391 -17.875 -7.73 1 98.88 262 ALA A N 1
ATOM 2076 C CA . ALA A 1 262 ? 22.078 -19.047 -6.902 1 98.88 262 ALA A CA 1
ATOM 2077 C C . ALA A 1 262 ? 20.734 -19.656 -7.277 1 98.88 262 ALA A C 1
ATOM 2079 O O . ALA A 1 262 ? 20.578 -20.875 -7.281 1 98.88 262 ALA A O 1
ATOM 2080 N N . VAL A 1 263 ? 19.75 -18.828 -7.508 1 98.94 263 VAL A N 1
ATOM 2081 C CA . VAL A 1 263 ? 18.391 -19.266 -7.797 1 98.94 263 VAL A CA 1
ATOM 2082 C C . VAL A 1 263 ? 17.859 -18.531 -9.023 1 98.94 263 VAL A C 1
ATOM 2084 O O . VAL A 1 263 ? 18.062 -17.312 -9.164 1 98.94 263 VAL A O 1
ATOM 2087 N N . VAL A 1 264 ? 17.344 -19.25 -9.938 1 98.88 264 VAL A N 1
ATOM 2088 C CA . VAL A 1 264 ? 16.594 -18.703 -11.062 1 98.88 264 VAL A CA 1
ATOM 2089 C C . VAL A 1 264 ? 15.102 -18.938 -10.875 1 98.88 264 VAL A C 1
ATOM 2091 O O . VAL A 1 264 ? 14.641 -20.078 -10.906 1 98.88 264 VAL A O 1
ATOM 2094 N N . TYR A 1 265 ? 14.383 -17.938 -10.625 1 98.81 265 TYR A N 1
ATOM 2095 C CA . TYR A 1 265 ? 12.938 -18.031 -10.438 1 98.81 265 TYR A CA 1
ATOM 2096 C C . TYR A 1 265 ? 12.195 -17.594 -11.695 1 98.81 265 TYR A C 1
ATOM 2098 O O . TYR A 1 265 ? 12.234 -16.422 -12.078 1 98.81 265 TYR A O 1
ATOM 2106 N N . TYR A 1 266 ? 11.445 -18.516 -12.297 1 98.44 266 TYR A N 1
ATOM 2107 C CA . TYR A 1 266 ? 10.812 -18.297 -13.586 1 98.44 266 TYR A CA 1
ATOM 2108 C C . TYR A 1 266 ? 9.484 -17.562 -13.43 1 98.44 266 TYR A C 1
ATOM 2110 O O . TYR A 1 266 ? 8.555 -18.078 -12.812 1 98.44 266 TYR A O 1
ATOM 2118 N N . ARG A 1 267 ? 9.375 -16.406 -13.961 1 97.06 267 ARG A N 1
ATOM 2119 C CA . ARG A 1 267 ? 8.109 -15.711 -14.18 1 97.06 267 ARG A CA 1
ATOM 2120 C C . ARG A 1 267 ? 7.84 -15.523 -15.672 1 97.06 267 ARG A C 1
ATOM 2122 O O . ARG A 1 267 ? 7.023 -14.688 -16.062 1 97.06 267 ARG A O 1
ATOM 2129 N N . GLU A 1 268 ? 8.602 -16.25 -16.422 1 94.81 268 GLU A N 1
ATOM 2130 C CA . GLU A 1 268 ? 8.5 -16.406 -17.875 1 94.81 268 GLU A CA 1
ATOM 2131 C C . GLU A 1 268 ? 8.875 -17.828 -18.297 1 94.81 268 GLU A C 1
ATOM 2133 O O . GLU A 1 268 ? 9.305 -18.641 -17.469 1 94.81 268 GLU A O 1
ATOM 2138 N N . GLY A 1 269 ? 8.602 -18.188 -19.562 1 94.69 269 GLY A N 1
ATOM 2139 C CA . GLY A 1 269 ? 9.055 -19.469 -20.109 1 94.69 269 GLY A CA 1
ATOM 2140 C C . GLY A 1 269 ? 8.008 -20.562 -20.031 1 94.69 269 GLY A C 1
ATOM 2141 O O . GLY A 1 269 ? 8.328 -21.75 -20.125 1 94.69 269 GLY A O 1
ATOM 2142 N N . TYR A 1 270 ? 6.746 -20.141 -19.875 1 92.81 270 TYR A N 1
ATOM 2143 C CA . TYR A 1 270 ? 5.707 -21.141 -19.641 1 92.81 270 TYR A CA 1
ATOM 2144 C C . TYR A 1 270 ? 4.773 -21.234 -20.844 1 92.81 270 TYR A C 1
ATOM 2146 O O . TYR A 1 270 ? 3.848 -22.047 -20.859 1 92.81 270 TYR A O 1
ATOM 2154 N N . VAL A 1 271 ? 4.977 -20.391 -21.891 1 91.06 271 VAL A N 1
ATOM 2155 C CA . VAL A 1 271 ? 4.172 -20.453 -23.109 1 91.06 271 VAL A CA 1
ATOM 2156 C C . VAL A 1 271 ? 5.086 -20.391 -24.328 1 91.06 271 VAL A C 1
ATOM 2158 O O . VAL A 1 271 ? 6.188 -19.844 -24.266 1 91.06 271 VAL A O 1
ATOM 2161 N N . PRO A 1 272 ? 4.598 -20.906 -25.438 1 93 272 PRO A N 1
ATOM 2162 C CA . PRO A 1 272 ? 5.41 -20.953 -26.656 1 93 272 PRO A CA 1
ATOM 2163 C C . PRO A 1 272 ? 5.883 -19.578 -27.094 1 93 272 PRO A C 1
ATOM 2165 O O . PRO A 1 272 ? 7.008 -19.422 -27.578 1 93 272 PRO A O 1
ATOM 2168 N N . LYS A 1 273 ? 5.07 -18.609 -26.906 1 92.5 273 LYS A N 1
ATOM 2169 C CA . LYS A 1 273 ? 5.383 -17.281 -27.391 1 92.5 273 LYS A CA 1
ATOM 2170 C C . LYS A 1 273 ? 6.609 -16.703 -26.688 1 92.5 273 LYS A C 1
ATOM 2172 O O . LYS A 1 273 ? 7.23 -15.758 -27.172 1 92.5 273 LYS A O 1
ATOM 2177 N N . ASN A 1 274 ? 7.035 -17.312 -25.594 1 94.25 274 ASN A N 1
ATOM 2178 C CA . ASN A 1 274 ? 8.211 -16.859 -24.859 1 94.25 274 ASN A CA 1
ATOM 2179 C C . ASN A 1 274 ? 9.5 -17.328 -25.516 1 94.25 274 ASN A C 1
ATOM 2181 O O . ASN A 1 274 ? 10.594 -16.859 -25.172 1 94.25 274 ASN A O 1
ATOM 2185 N N . TYR A 1 275 ? 9.406 -18.188 -26.531 1 96.38 275 TYR A N 1
ATOM 2186 C CA . TYR A 1 275 ? 10.617 -18.859 -27 1 96.38 275 TYR A CA 1
ATOM 2187 C C . TYR A 1 275 ? 10.852 -18.562 -28.484 1 96.38 275 TYR A C 1
ATOM 2189 O O . TYR A 1 275 ? 9.938 -18.656 -29.297 1 96.38 275 TYR A O 1
ATOM 2197 N N . ASN A 1 276 ? 11.922 -18.094 -28.828 1 96.94 276 ASN A N 1
ATOM 2198 C CA . ASN A 1 276 ? 12.602 -18.125 -30.125 1 96.94 276 ASN A CA 1
ATOM 2199 C C . ASN A 1 276 ? 13.898 -18.922 -30.047 1 96.94 276 ASN A C 1
ATOM 2201 O O . ASN A 1 276 ? 14.18 -19.562 -29.031 1 96.94 276 ASN A O 1
ATOM 2205 N N . LYS A 1 277 ? 14.633 -19 -31.078 1 97.31 277 LYS A N 1
ATOM 2206 C CA . LYS A 1 277 ? 15.844 -19.812 -31.125 1 97.31 277 LYS A CA 1
ATOM 2207 C C . LYS A 1 277 ? 16.797 -19.422 -30 1 97.31 277 LYS A C 1
ATOM 2209 O O . LYS A 1 277 ? 17.328 -20.297 -29.297 1 97.31 277 LYS A O 1
ATOM 2214 N N . GLN A 1 278 ? 17.016 -18.156 -29.797 1 97.88 278 GLN A N 1
ATOM 2215 C CA . GLN A 1 278 ? 17.922 -17.656 -28.766 1 97.88 278 GLN A CA 1
ATOM 2216 C C . GLN A 1 278 ? 17.422 -17.984 -27.375 1 97.88 278 GLN A C 1
ATOM 2218 O O . GLN A 1 278 ? 18.203 -18.344 -26.484 1 97.88 278 GLN A O 1
ATOM 2223 N N . ASN A 1 279 ? 16.141 -17.859 -27.172 1 98.31 279 ASN A N 1
ATOM 2224 C CA . ASN A 1 279 ? 15.578 -18.109 -25.859 1 98.31 279 ASN A CA 1
ATOM 2225 C C . ASN A 1 279 ? 15.672 -19.578 -25.469 1 98.31 279 ASN A C 1
ATOM 2227 O O . ASN A 1 279 ? 15.844 -19.906 -24.297 1 98.31 279 ASN A O 1
ATOM 2231 N N . TRP A 1 280 ? 15.547 -20.484 -26.453 1 98.5 280 TRP A N 1
ATOM 2232 C CA . TRP A 1 280 ? 15.734 -21.906 -26.172 1 98.5 280 TRP A CA 1
ATOM 2233 C C . TRP A 1 280 ? 17.172 -22.188 -25.75 1 98.5 280 TRP A C 1
ATOM 2235 O O . TRP A 1 280 ? 17.406 -23.016 -24.875 1 98.5 280 TRP A O 1
ATOM 2245 N N . GLU A 1 281 ? 18.094 -21.516 -26.406 1 98.44 281 GLU A N 1
ATOM 2246 C CA . GLU A 1 281 ? 19.5 -21.672 -26.016 1 98.44 281 GLU A CA 1
ATOM 2247 C C . GLU A 1 281 ? 19.734 -21.172 -24.609 1 98.44 281 GLU A C 1
ATOM 2249 O O . GLU A 1 281 ? 20.5 -21.781 -23.844 1 98.44 281 GLU A O 1
ATOM 2254 N N . ALA A 1 282 ? 19.141 -20.031 -24.312 1 98.75 282 ALA A N 1
ATOM 2255 C CA . ALA A 1 282 ? 19.25 -19.484 -22.969 1 98.75 282 ALA A CA 1
ATOM 2256 C C . ALA A 1 282 ? 18.672 -20.469 -21.938 1 98.75 282 ALA A C 1
ATOM 2258 O O . ALA A 1 282 ? 19.266 -20.656 -20.875 1 98.75 282 ALA A O 1
ATOM 2259 N N . ARG A 1 283 ? 17.531 -21.047 -22.266 1 98.69 283 ARG A N 1
ATOM 2260 C CA . ARG A 1 283 ? 16.906 -22.031 -21.391 1 98.69 283 ARG A CA 1
ATOM 2261 C C . ARG A 1 283 ? 17.828 -23.219 -21.141 1 98.69 283 ARG A C 1
ATOM 2263 O O . ARG A 1 283 ? 17.984 -23.672 -20.016 1 98.69 283 ARG A O 1
ATOM 2270 N N . LEU A 1 284 ? 18.406 -23.719 -22.172 1 98.75 284 LEU A N 1
ATOM 2271 C CA . LEU A 1 284 ? 19.328 -24.828 -22.047 1 98.75 284 LEU A CA 1
ATOM 2272 C C . LEU A 1 284 ? 20.516 -24.453 -21.156 1 98.75 284 LEU A C 1
ATOM 2274 O O . LEU A 1 284 ? 20.938 -25.25 -20.312 1 98.75 284 LEU A O 1
ATOM 2278 N N . LEU A 1 285 ? 21.078 -23.266 -21.406 1 98.75 285 LEU A N 1
ATOM 2279 C CA . LEU A 1 285 ? 22.188 -22.797 -20.594 1 98.75 285 LEU A CA 1
ATOM 2280 C C . LEU A 1 285 ? 21.844 -22.781 -19.109 1 98.75 285 LEU A C 1
ATOM 2282 O O . LEU A 1 285 ? 22.625 -23.234 -18.281 1 98.75 285 LEU A O 1
ATOM 2286 N N . LEU A 1 286 ? 20.688 -22.25 -18.797 1 98.88 286 LEU A N 1
ATOM 2287 C CA . LEU A 1 286 ? 20.234 -22.203 -17.406 1 98.88 286 LEU A CA 1
ATOM 2288 C C . LEU A 1 286 ? 20.109 -23.594 -16.812 1 98.88 286 LEU A C 1
ATOM 2290 O O . LEU A 1 286 ? 20.562 -23.844 -15.688 1 98.88 286 LEU A O 1
ATOM 2294 N N . GLU A 1 287 ? 19.547 -24.531 -17.547 1 98.75 287 GLU A N 1
ATOM 2295 C CA . GLU A 1 287 ? 19.281 -25.875 -17.047 1 98.75 287 GLU A CA 1
ATOM 2296 C C . GLU A 1 287 ? 20.578 -26.641 -16.828 1 98.75 287 GLU A C 1
ATOM 2298 O O . GLU A 1 287 ? 20.641 -27.531 -15.977 1 98.75 287 GLU A O 1
ATOM 2303 N N . ARG A 1 288 ? 21.609 -26.281 -17.562 1 98.5 288 ARG A N 1
ATOM 2304 C CA . ARG A 1 288 ? 22.906 -26.953 -17.438 1 98.5 288 ARG A CA 1
ATOM 2305 C C . ARG A 1 288 ? 23.656 -26.438 -16.203 1 98.5 288 ARG A C 1
ATOM 2307 O O . ARG A 1 288 ? 24.625 -27.062 -15.766 1 98.5 288 ARG A O 1
ATOM 2314 N N . SER A 1 289 ? 23.266 -25.328 -15.68 1 98.69 289 SER A N 1
ATOM 2315 C CA . SER A 1 289 ? 24 -24.672 -14.602 1 98.69 289 SER A CA 1
ATOM 2316 C C . SER A 1 289 ? 23.734 -25.344 -13.258 1 98.69 289 SER A C 1
ATOM 2318 O O . SER A 1 289 ? 22.812 -26.156 -13.141 1 98.69 289 SER A O 1
ATOM 2320 N N . ARG A 1 290 ? 24.5 -24.922 -12.258 1 97.44 290 ARG A N 1
ATOM 2321 C CA . ARG A 1 290 ? 24.359 -25.391 -10.883 1 97.44 290 ARG A CA 1
ATOM 2322 C C . ARG A 1 290 ? 23.297 -24.594 -10.141 1 97.44 290 ARG A C 1
ATOM 2324 O O . ARG A 1 290 ? 22.906 -24.969 -9.031 1 97.44 290 ARG A O 1
ATOM 2331 N N . ALA A 1 291 ? 22.812 -23.484 -10.688 1 98.81 291 ALA A N 1
ATOM 2332 C CA . ALA A 1 291 ? 21.781 -22.672 -10.039 1 98.81 291 ALA A CA 1
ATOM 2333 C C . ALA A 1 291 ? 20.516 -23.469 -9.789 1 98.81 291 ALA A C 1
ATOM 2335 O O . ALA A 1 291 ? 20.203 -24.406 -10.539 1 98.81 291 ALA A O 1
ATOM 2336 N N . VAL A 1 292 ? 19.844 -23.156 -8.703 1 98.81 292 VAL A N 1
ATOM 2337 C CA . VAL A 1 292 ? 18.547 -23.734 -8.43 1 98.81 292 VAL A CA 1
ATOM 2338 C C . VAL A 1 292 ? 17.484 -23.109 -9.352 1 98.81 292 VAL A C 1
ATOM 2340 O O . VAL A 1 292 ? 17.219 -21.906 -9.266 1 98.81 292 VAL A O 1
ATOM 2343 N N . LYS A 1 293 ? 17.016 -23.844 -10.305 1 98.69 293 LYS A N 1
ATOM 2344 C CA . LYS A 1 293 ? 15.938 -23.328 -11.133 1 98.69 293 LYS A CA 1
ATOM 2345 C C . LYS A 1 293 ? 14.578 -23.625 -10.5 1 98.69 293 LYS A C 1
ATOM 2347 O O . LYS A 1 293 ? 14.367 -24.719 -9.961 1 98.69 293 LYS A O 1
ATOM 2352 N N . CYS A 1 294 ? 13.695 -22.75 -10.469 1 98.69 294 CYS A N 1
ATOM 2353 C CA . CYS A 1 294 ? 12.328 -22.922 -9.992 1 98.69 294 CYS A CA 1
ATOM 2354 C C . CYS A 1 294 ? 11.32 -22.5 -11.055 1 98.69 294 CYS A C 1
ATOM 2356 O O . CYS A 1 294 ? 10.977 -21.328 -11.164 1 98.69 294 CYS A O 1
ATOM 2358 N N . PRO A 1 295 ? 10.773 -23.375 -11.742 1 98.12 295 PRO A N 1
ATOM 2359 C CA . PRO A 1 295 ? 11.125 -24.797 -11.633 1 98.12 295 PRO A CA 1
ATOM 2360 C C . PRO A 1 295 ? 12.273 -25.188 -12.547 1 98.12 295 PRO A C 1
ATOM 2362 O O . PRO A 1 295 ? 12.594 -24.469 -13.492 1 98.12 295 PRO A O 1
ATOM 2365 N N . ASP A 1 296 ? 12.914 -26.281 -12.242 1 98.44 296 ASP A N 1
ATOM 2366 C CA . ASP A 1 296 ? 13.781 -26.906 -13.234 1 98.44 296 ASP A CA 1
ATOM 2367 C C . ASP A 1 296 ? 12.969 -27.594 -14.328 1 98.44 296 ASP A C 1
ATOM 2369 O O . ASP A 1 296 ? 11.75 -27.75 -14.195 1 98.44 296 ASP A O 1
ATOM 2373 N N . ILE A 1 297 ? 13.633 -28.016 -15.359 1 98.25 297 ILE A N 1
ATOM 2374 C CA . ILE A 1 297 ? 12.984 -28.516 -16.578 1 98.25 297 ILE A CA 1
ATOM 2375 C C . ILE A 1 297 ? 12.164 -29.75 -16.234 1 98.25 297 ILE A C 1
ATOM 2377 O O . ILE A 1 297 ? 11.078 -29.953 -16.797 1 98.25 297 ILE A O 1
ATOM 2381 N N . ALA A 1 298 ? 12.633 -30.641 -15.375 1 98.31 298 ALA A N 1
ATOM 2382 C CA . ALA A 1 298 ? 11.906 -31.844 -14.984 1 98.31 298 ALA A CA 1
ATOM 2383 C C . ALA A 1 298 ? 10.602 -31.484 -14.266 1 98.31 298 ALA A C 1
ATOM 2385 O O . ALA A 1 298 ? 9.562 -32.094 -14.523 1 98.31 298 ALA A O 1
ATOM 2386 N N . THR A 1 299 ? 10.688 -30.531 -13.312 1 98.38 299 THR A N 1
ATOM 2387 C CA . THR A 1 299 ? 9.523 -30.109 -12.547 1 98.38 299 THR A CA 1
ATOM 2388 C C . THR A 1 299 ? 8.5 -29.438 -13.445 1 98.38 299 THR A C 1
ATOM 2390 O O . THR A 1 299 ? 7.289 -29.609 -13.266 1 98.38 299 THR A O 1
ATOM 2393 N N . GLN A 1 300 ? 8.93 -28.641 -14.398 1 97.81 300 GLN A N 1
ATOM 2394 C CA . GLN A 1 300 ? 7.992 -28.047 -15.344 1 97.81 300 GLN A CA 1
ATOM 2395 C C . GLN A 1 300 ? 7.27 -29.125 -16.156 1 97.81 300 GLN A C 1
ATOM 2397 O O . GLN A 1 300 ? 6.059 -29.031 -16.359 1 97.81 300 GLN A O 1
ATOM 2402 N N . LEU A 1 301 ? 8.008 -30.125 -16.625 1 97.75 301 LEU A N 1
ATOM 2403 C CA . LEU A 1 301 ? 7.406 -31.234 -17.375 1 97.75 301 LEU A CA 1
ATOM 2404 C C . LEU A 1 301 ? 6.438 -32.031 -16.484 1 97.75 301 LEU A C 1
ATOM 2406 O O . LEU A 1 301 ? 5.387 -32.469 -16.953 1 97.75 301 LEU A O 1
ATOM 2410 N N . ALA A 1 302 ? 6.781 -32.188 -15.188 1 97.75 302 ALA A N 1
ATOM 2411 C CA . ALA A 1 302 ? 5.922 -32.875 -14.242 1 97.75 302 ALA A CA 1
ATOM 2412 C C . ALA A 1 302 ? 4.582 -32.156 -14.078 1 97.75 302 ALA A C 1
ATOM 2414 O O . ALA A 1 302 ? 3.58 -32.781 -13.711 1 97.75 302 ALA A O 1
ATOM 2415 N N . GLY A 1 303 ? 4.562 -30.875 -14.398 1 96.12 303 GLY A N 1
ATOM 2416 C CA . GLY A 1 303 ? 3.359 -30.078 -14.227 1 96.12 303 GLY A CA 1
ATOM 2417 C C . GLY A 1 303 ? 2.457 -30.078 -15.445 1 96.12 303 GLY A C 1
ATOM 2418 O O . GLY A 1 303 ? 1.359 -29.516 -15.414 1 96.12 303 GLY A O 1
ATOM 2419 N N . THR A 1 304 ? 2.807 -30.688 -16.547 1 95.75 304 THR A N 1
ATOM 2420 C CA . THR A 1 304 ? 1.997 -30.703 -17.75 1 95.75 304 THR A CA 1
ATOM 2421 C C . THR A 1 304 ? 0.651 -31.375 -17.5 1 95.75 304 THR A C 1
ATOM 2423 O O . THR A 1 304 ? 0.548 -32.281 -16.656 1 95.75 304 THR A O 1
ATOM 2426 N N . LYS A 1 305 ? -0.392 -31 -18.25 1 94.88 305 LYS A N 1
ATOM 2427 C CA . LYS A 1 305 ? -1.738 -31.547 -18.094 1 94.88 305 LYS A CA 1
ATOM 2428 C C . LYS A 1 305 ? -1.761 -33.031 -18.391 1 94.88 305 LYS A C 1
ATOM 2430 O O . LYS A 1 305 ? -2.512 -33.781 -17.781 1 94.88 305 LYS A O 1
ATOM 2435 N N . LYS A 1 306 ? -0.937 -33.469 -19.328 1 95.44 306 LYS A N 1
ATOM 2436 C CA . LYS A 1 306 ? -0.857 -34.875 -19.672 1 95.44 306 LYS A CA 1
ATOM 2437 C C . LYS A 1 306 ? -0.34 -35.719 -18.5 1 95.44 306 LYS A C 1
ATOM 2439 O O . LYS A 1 306 ? -0.839 -36.812 -18.234 1 95.44 306 LYS A O 1
ATOM 2444 N N . VAL A 1 307 ? 0.652 -35.25 -17.828 1 96.75 307 VAL A N 1
ATOM 2445 C CA . VAL A 1 307 ? 1.181 -35.938 -16.656 1 96.75 307 VAL A CA 1
ATOM 2446 C C . VAL A 1 307 ? 0.105 -36 -15.57 1 96.75 307 VAL A C 1
ATOM 2448 O O . VAL A 1 307 ? -0.087 -37.062 -14.945 1 96.75 307 VAL A O 1
ATOM 2451 N N . GLN A 1 308 ? -0.563 -34.875 -15.359 1 96.25 308 GLN A N 1
ATOM 2452 C CA . GLN A 1 308 ? -1.631 -34.844 -14.359 1 96.25 308 GLN A CA 1
ATOM 2453 C C . GLN A 1 308 ? -2.74 -35.844 -14.719 1 96.25 308 GLN A C 1
ATOM 2455 O O . GLN A 1 308 ? -3.277 -36.5 -13.836 1 96.25 308 GLN A O 1
ATOM 2460 N N . GLN A 1 309 ? -3.064 -35.906 -15.984 1 96.19 309 GLN A N 1
ATOM 2461 C CA . GLN A 1 309 ? -4.039 -36.875 -16.453 1 96.19 309 GLN A CA 1
ATOM 2462 C C . GLN A 1 309 ? -3.572 -38.312 -16.172 1 96.19 309 GLN A C 1
ATOM 2464 O O . GLN A 1 309 ? -4.348 -39.125 -15.688 1 96.19 309 GLN A O 1
ATOM 2469 N N . GLU A 1 310 ? -2.311 -38.625 -16.406 1 96 310 GLU A N 1
ATOM 2470 C CA . GLU A 1 310 ? -1.768 -39.938 -16.172 1 96 310 GLU A CA 1
ATOM 2471 C C . GLU A 1 310 ? -1.763 -40.281 -14.695 1 96 310 GLU A C 1
ATOM 2473 O O . GLU A 1 310 ? -1.993 -41.438 -14.312 1 96 310 GLU A O 1
ATOM 2478 N N . LEU A 1 311 ? -1.484 -39.344 -13.867 1 96.88 311 LEU A N 1
ATOM 2479 C CA . LEU A 1 311 ? -1.446 -39.531 -12.422 1 96.88 311 LEU A CA 1
ATOM 2480 C C . LEU A 1 311 ? -2.834 -39.875 -11.875 1 96.88 311 LEU A C 1
ATOM 2482 O O . LEU A 1 311 ? -2.961 -40.469 -10.805 1 96.88 311 LEU A O 1
ATOM 2486 N N . SER A 1 312 ? -3.867 -39.438 -12.602 1 94.88 312 SER A N 1
ATOM 2487 C CA . SER A 1 312 ? -5.234 -39.656 -12.141 1 94.88 312 SER A CA 1
ATOM 2488 C C . SER A 1 312 ? -5.668 -41.094 -12.398 1 94.88 312 SER A C 1
ATOM 2490 O O . SER A 1 312 ? -6.676 -41.562 -11.859 1 94.88 312 SER A O 1
ATOM 2492 N N . ARG A 1 313 ? -4.926 -41.812 -13.188 1 93.12 313 ARG A N 1
ATOM 2493 C CA . ARG A 1 313 ? -5.262 -43.219 -13.477 1 93.12 313 ARG A CA 1
ATOM 2494 C C . ARG A 1 313 ? -5.055 -44.094 -12.25 1 93.12 313 ARG A C 1
ATOM 2496 O O . ARG A 1 313 ? -4.172 -43.812 -11.43 1 93.12 313 ARG A O 1
ATOM 2503 N N . PRO A 1 314 ? -5.859 -45.156 -12.172 1 90.81 314 PRO A N 1
ATOM 2504 C CA . PRO A 1 314 ? -5.68 -46.062 -11.039 1 90.81 314 PRO A CA 1
ATOM 2505 C C . PRO A 1 314 ? -4.27 -46.656 -10.969 1 90.81 314 PRO A C 1
ATOM 2507 O O . PRO A 1 314 ? -3.709 -47.031 -12 1 90.81 314 PRO A O 1
ATOM 2510 N N . GLY A 1 315 ? -3.715 -46.594 -9.781 1 92.75 315 GLY A N 1
ATOM 2511 C CA . GLY A 1 315 ? -2.42 -47.219 -9.547 1 92.75 315 GLY A CA 1
ATOM 2512 C C . GLY A 1 315 ? -1.257 -46.281 -9.75 1 92.75 315 GLY A C 1
ATOM 2513 O O . GLY A 1 315 ? -0.141 -46.531 -9.297 1 92.75 315 GLY A O 1
ATOM 2514 N N . SER A 1 316 ? -1.434 -45.188 -10.422 1 94.62 316 SER A N 1
ATOM 2515 C CA . SER A 1 316 ? -0.345 -44.281 -10.758 1 94.62 316 SER A CA 1
ATOM 2516 C C . SER A 1 316 ? 0.178 -43.562 -9.516 1 94.62 316 SER A C 1
ATOM 2518 O O . SER A 1 316 ? 1.39 -43.438 -9.328 1 94.62 316 SER A O 1
ATOM 2520 N N . LEU A 1 317 ? -0.742 -43.094 -8.625 1 96.94 317 LEU A N 1
ATOM 2521 C CA . LEU A 1 317 ? -0.334 -42.406 -7.418 1 96.94 317 LEU A CA 1
ATOM 2522 C C . LEU A 1 317 ? 0.448 -43.312 -6.484 1 96.94 317 LEU A C 1
ATOM 2524 O O . LEU A 1 317 ? 1.428 -42.875 -5.867 1 96.94 317 LEU A O 1
ATOM 2528 N N . GLU A 1 318 ? 0.008 -44.531 -6.398 1 96.5 318 GLU A N 1
ATOM 2529 C CA . GLU A 1 318 ? 0.612 -45.5 -5.508 1 96.5 318 GLU A CA 1
ATOM 2530 C C . GLU A 1 318 ? 2.07 -45.781 -5.875 1 96.5 318 GLU A C 1
ATOM 2532 O O . GLU A 1 318 ? 2.896 -46.062 -5.004 1 96.5 318 GLU A O 1
ATOM 2537 N N . ARG A 1 319 ? 2.34 -45.625 -7.098 1 95.62 319 ARG A N 1
ATOM 2538 C CA . ARG A 1 319 ? 3.715 -45.781 -7.562 1 95.62 319 ARG A CA 1
ATOM 2539 C C . ARG A 1 319 ? 4.621 -44.719 -6.934 1 95.62 319 ARG A C 1
ATOM 2541 O O . ARG A 1 319 ? 5.762 -45.031 -6.57 1 95.62 319 ARG A O 1
ATOM 2548 N N . PHE A 1 320 ? 4.145 -43.562 -6.762 1 97.12 320 PHE A N 1
ATOM 2549 C CA . PHE A 1 320 ? 4.957 -42.438 -6.305 1 97.12 320 PHE A CA 1
ATOM 2550 C C . PHE A 1 320 ? 4.844 -42.25 -4.797 1 97.12 320 PHE A C 1
ATOM 2552 O O . PHE A 1 320 ? 5.695 -41.625 -4.172 1 97.12 320 PHE A O 1
ATOM 2559 N N . LEU A 1 321 ? 3.781 -42.812 -4.254 1 96.88 321 LEU A N 1
ATOM 2560 C CA . LEU A 1 321 ? 3.553 -42.719 -2.816 1 96.88 321 LEU A CA 1
ATOM 2561 C C . LEU A 1 321 ? 3.299 -44.094 -2.207 1 96.88 321 LEU A C 1
ATOM 2563 O O . LEU A 1 321 ? 2.297 -44.281 -1.518 1 96.88 321 LEU A O 1
ATOM 2567 N N . PRO A 1 322 ? 4.172 -45 -2.361 1 93.88 322 PRO A N 1
ATOM 2568 C CA . PRO A 1 322 ? 3.936 -46.375 -1.959 1 93.88 322 PRO A CA 1
ATOM 2569 C C . PRO A 1 322 ? 3.689 -46.531 -0.459 1 93.88 322 PRO A C 1
ATOM 2571 O O . PRO A 1 322 ? 2.889 -47.375 -0.039 1 93.88 322 PRO A O 1
ATOM 2574 N N . ASN A 1 323 ? 4.23 -45.875 0.472 1 94 323 ASN A N 1
ATOM 2575 C CA . ASN A 1 323 ? 4.047 -46.031 1.91 1 94 323 ASN A CA 1
ATOM 2576 C C . ASN A 1 323 ? 3.205 -44.906 2.5 1 94 323 ASN A C 1
ATOM 2578 O O . ASN A 1 323 ? 3.348 -44.562 3.676 1 94 323 ASN A O 1
ATOM 2582 N N . LYS A 1 324 ? 2.324 -44.375 1.627 1 96.38 324 LYS A N 1
ATOM 2583 C CA . LYS A 1 324 ? 1.491 -43.281 2.086 1 96.38 324 LYS A CA 1
ATOM 2584 C C . LYS A 1 324 ? 0.066 -43.406 1.556 1 96.38 324 LYS A C 1
ATOM 2586 O O . LYS A 1 324 ? -0.427 -42.5 0.864 1 96.38 324 LYS A O 1
ATOM 2591 N N . PRO A 1 325 ? -0.638 -44.438 1.957 1 96.62 325 PRO A N 1
ATOM 2592 C CA . PRO A 1 325 ? -1.985 -44.688 1.43 1 96.62 325 PRO A CA 1
ATOM 2593 C C . PRO A 1 325 ? -2.945 -43.531 1.75 1 96.62 325 PRO A C 1
ATOM 2595 O O . PRO A 1 325 ? -3.818 -43.219 0.942 1 96.62 325 PRO A O 1
ATOM 2598 N N . GLU A 1 326 ? -2.801 -43 2.961 1 97.38 326 GLU A N 1
ATOM 2599 C CA . GLU A 1 326 ? -3.67 -41.875 3.322 1 97.38 326 GLU A CA 1
ATOM 2600 C C . GLU A 1 326 ? -3.473 -40.688 2.375 1 97.38 326 GLU A C 1
ATOM 2602 O O . GLU A 1 326 ? -4.438 -40.031 1.996 1 97.38 326 GLU A O 1
ATOM 2607 N N . ALA A 1 327 ? -2.23 -40.406 2.029 1 97.5 327 ALA A N 1
ATOM 2608 C CA . ALA A 1 327 ? -1.93 -39.312 1.083 1 97.5 327 ALA A CA 1
ATOM 2609 C C . ALA A 1 327 ? -2.561 -39.594 -0.278 1 97.5 327 ALA A C 1
ATOM 2611 O O . ALA A 1 327 ? -3.094 -38.688 -0.919 1 97.5 327 ALA A O 1
ATOM 2612 N N . VAL A 1 328 ? -2.504 -40.844 -0.72 1 97.88 328 VAL A N 1
ATOM 2613 C CA . VAL A 1 328 ? -3.082 -41.25 -1.997 1 97.88 328 VAL A CA 1
ATOM 2614 C C . VAL A 1 328 ? -4.586 -40.969 -1.991 1 97.88 328 VAL A C 1
ATOM 2616 O O . VAL A 1 328 ? -5.129 -40.438 -2.949 1 97.88 328 VAL A O 1
ATOM 2619 N N . ASP A 1 329 ? -5.18 -41.344 -0.889 1 97.62 329 ASP A N 1
ATOM 2620 C CA . ASP A 1 329 ? -6.621 -41.156 -0.768 1 97.62 329 ASP A CA 1
ATOM 2621 C C . ASP A 1 329 ? -6.973 -39.688 -0.8 1 97.62 329 ASP A C 1
ATOM 2623 O O . ASP A 1 329 ? -7.949 -39.281 -1.438 1 97.62 329 ASP A O 1
ATOM 2627 N N . GLN A 1 330 ? -6.238 -38.906 -0.11 1 97.69 330 GLN A N 1
ATOM 2628 C CA . GLN A 1 330 ? -6.484 -37.469 -0.044 1 97.69 330 GLN A CA 1
ATOM 2629 C C . GLN A 1 330 ? -6.324 -36.844 -1.416 1 97.69 330 GLN A C 1
ATOM 2631 O O . GLN A 1 330 ? -7.129 -35.969 -1.805 1 97.69 330 GLN A O 1
ATOM 2636 N N . LEU A 1 331 ? -5.285 -37.188 -2.107 1 98.25 331 LEU A N 1
ATOM 2637 C CA . LEU A 1 331 ? -5.059 -36.688 -3.451 1 98.25 331 LEU A CA 1
ATOM 2638 C C . LEU A 1 331 ? -6.191 -37.062 -4.391 1 98.25 331 LEU A C 1
ATOM 2640 O O . LEU A 1 331 ? -6.758 -36.219 -5.078 1 98.25 331 LEU A O 1
ATOM 2644 N N . ARG A 1 332 ? -6.539 -38.344 -4.395 1 97.06 332 ARG A N 1
ATOM 2645 C CA . ARG A 1 332 ? -7.547 -38.875 -5.301 1 97.06 332 ARG A CA 1
ATOM 2646 C C . ARG A 1 332 ? -8.906 -38.219 -5.055 1 97.06 332 ARG A C 1
ATOM 2648 O O . ARG A 1 332 ? -9.703 -38.094 -5.98 1 97.06 332 ARG A O 1
ATOM 2655 N N . ALA A 1 333 ? -9.125 -37.938 -3.818 1 96.38 333 ALA A N 1
ATOM 2656 C CA . ALA A 1 333 ? -10.406 -37.344 -3.439 1 96.38 333 ALA A CA 1
ATOM 2657 C C . ALA A 1 333 ? -10.617 -36 -4.121 1 96.38 333 ALA A C 1
ATOM 2659 O O . ALA A 1 333 ? -11.75 -35.531 -4.266 1 96.38 333 ALA A O 1
ATOM 2660 N N . THR A 1 334 ? -9.57 -35.312 -4.57 1 97.69 334 THR A N 1
ATOM 2661 C CA . THR A 1 334 ? -9.688 -34 -5.172 1 97.69 334 THR A CA 1
ATOM 2662 C C . THR A 1 334 ? -9.781 -34.094 -6.695 1 97.69 334 THR A C 1
ATOM 2664 O O . THR A 1 334 ? -9.992 -33.094 -7.379 1 97.69 334 THR A O 1
ATOM 2667 N N . PHE A 1 335 ? -9.547 -35.25 -7.25 1 96.38 335 PHE A N 1
ATOM 2668 C CA . PHE A 1 335 ? -9.469 -35.406 -8.695 1 96.38 335 PHE A CA 1
ATOM 2669 C C . PHE A 1 335 ? -10.852 -35.281 -9.328 1 96.38 335 PHE A C 1
ATOM 2671 O O . PHE A 1 335 ? -11.836 -35.75 -8.758 1 96.38 335 PHE A O 1
ATOM 2678 N N . THR A 1 336 ? -10.883 -34.625 -10.43 1 93 336 THR A N 1
ATOM 2679 C CA . THR A 1 336 ? -12.016 -34.75 -11.336 1 93 336 THR A CA 1
ATOM 2680 C C . THR A 1 336 ? -11.773 -35.844 -12.359 1 93 336 THR A C 1
ATOM 2682 O O . THR A 1 336 ? -10.719 -36.5 -12.352 1 93 336 THR A O 1
ATOM 2685 N N . GLY A 1 337 ? -12.758 -36.125 -13.086 1 91.88 337 GLY A N 1
ATOM 2686 C CA . GLY A 1 337 ? -12.492 -37.031 -14.195 1 91.88 337 GLY A CA 1
ATOM 2687 C C . GLY A 1 337 ? -11.57 -36.438 -15.242 1 91.88 337 GLY A C 1
ATOM 2688 O O . GLY A 1 337 ? -11.828 -35.344 -15.766 1 91.88 337 GLY A O 1
ATOM 2689 N N . LEU A 1 338 ? -10.453 -37 -15.438 1 94.38 338 LEU A N 1
ATOM 2690 C CA . LEU A 1 338 ? -9.492 -36.656 -16.484 1 94.38 338 LEU A CA 1
ATOM 2691 C C . LEU A 1 338 ? -9.305 -37.812 -17.453 1 94.38 338 LEU A C 1
ATOM 2693 O O . LEU A 1 338 ? -9.133 -38.969 -17.031 1 94.38 338 LEU A O 1
ATOM 2697 N N . TYR A 1 339 ? -9.383 -37.469 -18.703 1 94.38 339 TYR A N 1
ATOM 2698 C CA . TYR A 1 339 ? -9.398 -38.562 -19.688 1 94.38 339 TYR A CA 1
ATOM 2699 C C . TYR A 1 339 ? -8.367 -38.312 -20.781 1 94.38 339 TYR A C 1
ATOM 2701 O O . TYR A 1 339 ? -8.188 -37.188 -21.219 1 94.38 339 TYR A O 1
ATOM 2709 N N . SER A 1 340 ? -7.754 -39.406 -21.047 1 92.12 340 SER A N 1
ATOM 2710 C CA . SER A 1 340 ? -6.762 -39.375 -22.125 1 92.12 340 SER A CA 1
ATOM 2711 C C . SER A 1 340 ? -7.43 -39.438 -23.5 1 92.12 340 SER A C 1
ATOM 2713 O O . SER A 1 340 ? -8.477 -40.062 -23.656 1 92.12 340 SER A O 1
ATOM 2715 N N . LEU A 1 341 ? -6.828 -38.812 -24.438 1 94.94 341 LEU A N 1
ATOM 2716 C CA . LEU A 1 341 ? -7.324 -38.844 -25.812 1 94.94 341 LEU A CA 1
ATOM 2717 C C . LEU A 1 341 ? -6.32 -39.531 -26.734 1 94.94 341 LEU A C 1
ATOM 2719 O O . LEU A 1 341 ? -6.16 -39.125 -27.891 1 94.94 341 LEU A O 1
ATOM 2723 N N . GLU A 1 342 ? -5.629 -40.406 -26.141 1 93.5 342 GLU A N 1
ATOM 2724 C CA . GLU A 1 342 ? -4.66 -41.188 -26.906 1 93.5 342 GLU A CA 1
ATOM 2725 C C . GLU A 1 342 ? -5.324 -41.906 -28.094 1 93.5 342 GLU A C 1
ATOM 2727 O O . GLU A 1 342 ? -6.539 -42.125 -28.078 1 93.5 342 GLU A O 1
ATOM 2732 N N . MET A 1 343 ? -4.461 -42.281 -29.078 1 93.56 343 MET A N 1
ATOM 2733 C CA . MET A 1 343 ? -4.961 -42.969 -30.266 1 93.56 343 MET A CA 1
ATOM 2734 C C . MET A 1 343 ? -5.211 -44.438 -29.969 1 93.56 343 MET A C 1
ATOM 2736 O O . MET A 1 343 ? -4.547 -45.312 -30.531 1 93.56 343 MET A O 1
ATOM 2740 N N . ASP A 1 344 ? -6.117 -44.75 -29.109 1 94.56 344 ASP A N 1
ATOM 2741 C CA . ASP A 1 344 ? -6.512 -46.094 -28.75 1 94.56 344 ASP A CA 1
ATOM 2742 C C . ASP A 1 344 ? -8.008 -46.188 -28.469 1 94.56 344 ASP A C 1
ATOM 2744 O O . ASP A 1 344 ? -8.734 -45.219 -28.672 1 94.56 344 ASP A O 1
ATOM 2748 N N . GLU A 1 345 ? -8.484 -47.312 -28.062 1 95.12 345 GLU A N 1
ATOM 2749 C CA . GLU A 1 345 ? -9.914 -47.531 -27.891 1 95.12 345 GLU A CA 1
ATOM 2750 C C . GLU A 1 345 ? -10.5 -46.625 -26.812 1 95.12 345 GLU A C 1
ATOM 2752 O O . GLU A 1 345 ? -11.602 -46.094 -26.969 1 95.12 345 GLU A O 1
ATOM 2757 N N . GLU A 1 346 ? -9.797 -46.562 -25.781 1 93.38 346 GLU A N 1
ATOM 2758 C CA . GLU A 1 346 ? -10.258 -45.688 -24.703 1 93.38 346 GLU A CA 1
ATOM 2759 C C . GLU A 1 346 ? -10.367 -44.25 -25.156 1 93.38 346 GLU A C 1
ATOM 2761 O O . GLU A 1 346 ? -11.352 -43.562 -24.859 1 93.38 346 GLU A O 1
ATOM 2766 N N . GLY A 1 347 ? -9.367 -43.75 -25.875 1 94.88 347 GLY A N 1
ATOM 2767 C CA . GLY A 1 347 ? -9.398 -42.406 -26.422 1 94.88 347 GLY A CA 1
ATOM 2768 C C . GLY A 1 347 ? -10.539 -42.188 -27.391 1 94.88 347 GLY A C 1
ATOM 2769 O O . GLY A 1 347 ? -11.172 -41.125 -27.391 1 94.88 347 GLY A O 1
ATOM 2770 N N . ASP A 1 348 ? -10.758 -43.156 -28.25 1 96.12 348 ASP A N 1
ATOM 2771 C CA . ASP A 1 348 ? -11.852 -43.062 -29.203 1 96.12 348 ASP A CA 1
ATOM 2772 C C . ASP A 1 348 ? -13.195 -42.938 -28.5 1 96.12 348 ASP A C 1
ATOM 2774 O O . ASP A 1 348 ? -14.055 -42.156 -28.922 1 96.12 348 ASP A O 1
ATOM 2778 N N . LYS A 1 349 ? -13.289 -43.719 -27.531 1 96.44 349 LYS A N 1
ATOM 2779 C CA . LYS A 1 349 ? -14.531 -43.688 -26.766 1 96.44 349 LYS A CA 1
ATOM 2780 C C . LYS A 1 349 ? -14.758 -42.312 -26.125 1 96.44 349 LYS A C 1
ATOM 2782 O O . LYS A 1 349 ? -15.875 -41.781 -26.156 1 96.44 349 LYS A O 1
ATOM 2787 N N . MET A 1 350 ? -13.773 -41.812 -25.547 1 96.12 350 MET A N 1
ATOM 2788 C CA . MET A 1 350 ? -13.883 -40.5 -24.875 1 96.12 350 MET A CA 1
ATOM 2789 C C . MET A 1 350 ? -14.172 -39.406 -25.875 1 96.12 350 MET A C 1
ATOM 2791 O O . MET A 1 350 ? -14.953 -38.5 -25.594 1 96.12 350 MET A O 1
ATOM 2795 N N . VAL A 1 351 ? -13.484 -39.438 -27.031 1 96.88 351 VAL A N 1
ATOM 2796 C CA . VAL A 1 351 ? -13.734 -38.469 -28.078 1 96.88 351 VAL A CA 1
ATOM 2797 C C . VAL A 1 351 ? -15.203 -38.531 -28.484 1 96.88 351 VAL A C 1
ATOM 2799 O O . VAL A 1 351 ? -15.852 -37.469 -28.609 1 96.88 351 VAL A O 1
ATOM 2802 N N . ALA A 1 352 ? -15.664 -39.719 -28.672 1 97 352 ALA A N 1
ATOM 2803 C CA . ALA A 1 352 ? -17.062 -39.875 -29.078 1 97 352 ALA A CA 1
ATOM 2804 C C . ALA A 1 352 ? -18.016 -39.344 -28.016 1 97 352 ALA A C 1
ATOM 2806 O O . ALA A 1 352 ? -19.016 -38.688 -28.328 1 97 352 ALA A O 1
ATOM 2807 N N . MET A 1 353 ? -17.734 -39.625 -26.844 1 97 353 MET A N 1
ATOM 2808 C CA . MET A 1 353 ? -18.578 -39.188 -25.734 1 97 353 MET A CA 1
ATOM 2809 C C . MET A 1 353 ? -18.578 -37.656 -25.641 1 97 353 MET A C 1
ATOM 2811 O O . MET A 1 353 ? -19.625 -37.062 -25.406 1 97 353 MET A O 1
ATOM 2815 N N . ALA A 1 354 ? -17.406 -37.062 -25.75 1 97.25 354 ALA A N 1
ATOM 2816 C CA . ALA A 1 354 ? -17.281 -35.625 -25.641 1 97.25 354 ALA A CA 1
ATOM 2817 C C . ALA A 1 354 ? -18 -34.906 -26.781 1 97.25 354 ALA A C 1
ATOM 2819 O O . ALA A 1 354 ? -18.562 -33.812 -26.594 1 97.25 354 ALA A O 1
ATOM 2820 N N . ILE A 1 355 ? -17.953 -35.5 -27.969 1 97.25 355 ILE A N 1
ATOM 2821 C CA . ILE A 1 355 ? -18.656 -34.938 -29.125 1 97.25 355 ILE A CA 1
ATOM 2822 C C . ILE A 1 355 ? -20.156 -35.062 -28.922 1 97.25 355 ILE A C 1
ATOM 2824 O O . ILE A 1 355 ? -20.906 -34.125 -29.281 1 97.25 355 ILE A O 1
ATOM 2828 N N . ALA A 1 356 ? -20.578 -36.125 -28.359 1 97.25 356 ALA A N 1
ATOM 2829 C CA . ALA A 1 356 ? -22 -36.375 -28.141 1 97.25 356 ALA A CA 1
ATOM 2830 C C . ALA A 1 356 ? -22.547 -35.469 -27.047 1 97.25 356 ALA A C 1
ATOM 2832 O O . ALA A 1 356 ? -23.703 -35.031 -27.109 1 97.25 356 ALA A O 1
ATOM 2833 N N . ASP A 1 357 ? -21.766 -35.219 -26.047 1 96.88 357 ASP A N 1
ATOM 2834 C CA . ASP A 1 357 ? -22.172 -34.375 -24.922 1 96.88 357 ASP A CA 1
ATOM 2835 C C . ASP A 1 357 ? -21.078 -33.406 -24.531 1 96.88 357 ASP A C 1
ATOM 2837 O O . ASP A 1 357 ? -20.531 -33.469 -23.438 1 96.88 357 ASP A O 1
ATOM 2841 N N . PRO A 1 358 ? -20.859 -32.438 -25.344 1 95.88 358 PRO A N 1
ATOM 2842 C CA . PRO A 1 358 ? -19.734 -31.531 -25.141 1 95.88 358 PRO A CA 1
ATOM 2843 C C . PRO A 1 358 ? -19.875 -30.688 -23.859 1 95.88 358 PRO A C 1
ATOM 2845 O O . PRO A 1 358 ? -18.875 -30.234 -23.312 1 95.88 358 PRO A O 1
ATOM 2848 N N . ASP A 1 359 ? -21.078 -30.516 -23.281 1 93.88 359 ASP A N 1
ATOM 2849 C CA . ASP A 1 359 ? -21.312 -29.672 -22.109 1 93.88 359 ASP A CA 1
ATOM 2850 C C . ASP A 1 359 ? -20.844 -30.391 -20.844 1 93.88 359 ASP A C 1
ATOM 2852 O O . ASP A 1 359 ? -20.719 -29.75 -19.781 1 93.88 359 ASP A O 1
ATOM 2856 N N . ARG A 1 360 ? -20.516 -31.578 -20.969 1 94.5 360 ARG A N 1
ATOM 2857 C CA . ARG A 1 360 ? -20.078 -32.375 -19.812 1 94.5 360 ARG A CA 1
ATOM 2858 C C . ARG A 1 360 ? -18.578 -32.219 -19.594 1 94.5 360 ARG A C 1
ATOM 2860 O O . ARG A 1 360 ? -18.078 -32.562 -18.531 1 94.5 360 ARG A O 1
ATOM 2867 N N . PHE A 1 361 ? -17.922 -31.656 -20.609 1 95.31 361 PHE A N 1
ATOM 2868 C CA . PHE A 1 361 ? -16.469 -31.766 -20.562 1 95.31 361 PHE A CA 1
ATOM 2869 C C . PHE A 1 361 ? -15.828 -30.406 -20.859 1 95.31 361 PHE A C 1
ATOM 2871 O O . PHE A 1 361 ? -16.516 -29.469 -21.281 1 95.31 361 PHE A O 1
ATOM 2878 N N . VAL A 1 362 ? -14.562 -30.312 -20.5 1 94.31 362 VAL A N 1
ATOM 2879 C CA . VAL A 1 362 ? -13.656 -29.25 -20.891 1 94.31 362 VAL A CA 1
ATOM 2880 C C . VAL A 1 362 ? -12.453 -29.844 -21.625 1 94.31 362 VAL A C 1
ATOM 2882 O O . VAL A 1 362 ? -11.859 -30.812 -21.172 1 94.31 362 VAL A O 1
ATOM 2885 N N . LEU A 1 363 ? -12.195 -29.328 -22.797 1 95.06 363 LEU A N 1
ATOM 2886 C CA . LEU A 1 363 ? -11.008 -29.734 -23.547 1 95.06 363 LEU A CA 1
ATOM 2887 C C . LEU A 1 363 ? -9.836 -28.797 -23.266 1 95.06 363 LEU A C 1
ATOM 2889 O O . LEU A 1 363 ? -9.945 -27.578 -23.484 1 95.06 363 LEU A O 1
ATOM 2893 N N . LYS A 1 364 ? -8.688 -29.344 -22.734 1 92.31 364 LYS A N 1
ATOM 2894 C CA . LYS A 1 364 ? -7.582 -28.516 -22.281 1 92.31 364 LYS A CA 1
ATOM 2895 C C . LYS A 1 364 ? -6.301 -28.828 -23.047 1 92.31 364 LYS A C 1
ATOM 2897 O O . LYS A 1 364 ? -5.844 -29.969 -23.062 1 92.31 364 LYS A O 1
ATOM 2902 N N . PRO A 1 365 ? -5.672 -27.875 -23.656 1 88.62 365 PRO A N 1
ATOM 2903 C CA . PRO A 1 365 ? -4.363 -28.062 -24.281 1 88.62 365 PRO A CA 1
ATOM 2904 C C . PRO A 1 365 ? -3.213 -28.031 -23.281 1 88.62 365 PRO A C 1
ATOM 2906 O O . PRO A 1 365 ? -3.434 -27.766 -22.094 1 88.62 365 PRO A O 1
ATOM 2909 N N . GLN A 1 366 ? -1.979 -28.359 -23.719 1 80.75 366 GLN A N 1
ATOM 2910 C CA . GLN A 1 366 ? -0.801 -28.391 -22.859 1 80.75 366 GLN A CA 1
ATOM 2911 C C . GLN A 1 366 ? -0.249 -26.984 -22.641 1 80.75 366 GLN A C 1
ATOM 2913 O O . GLN A 1 366 ? 0.924 -26.719 -22.922 1 80.75 366 GLN A O 1
ATOM 2918 N N . ARG A 1 367 ? -0.997 -26.016 -22.453 1 73.19 367 ARG A N 1
ATOM 2919 C CA . ARG A 1 367 ? -0.571 -24.641 -22.25 1 73.19 367 ARG A CA 1
ATOM 2920 C C . ARG A 1 367 ? -1.013 -24.141 -20.875 1 73.19 367 ARG A C 1
ATOM 2922 O O . ARG A 1 367 ? -2.021 -24.594 -20.328 1 73.19 367 ARG A O 1
ATOM 2929 N N . GLU A 1 368 ? -0.03 -23.469 -20.312 1 68.88 368 GLU A N 1
ATOM 2930 C CA . GLU A 1 368 ? -0.418 -22.75 -19.109 1 68.88 368 GLU A CA 1
ATOM 2931 C C . GLU A 1 368 ? -1.073 -21.406 -19.438 1 68.88 368 GLU A C 1
ATOM 2933 O O . GLU A 1 368 ? -1.062 -20.984 -20.594 1 68.88 368 GLU A O 1
ATOM 2938 N N . GLY A 1 369 ? -1.739 -20.766 -18.562 1 61.59 369 GLY A N 1
ATOM 2939 C CA . GLY A 1 369 ? -2.383 -19.484 -18.766 1 61.59 369 GLY A CA 1
ATOM 2940 C C . GLY A 1 369 ? -3.865 -19.594 -19.062 1 61.59 369 GLY A C 1
ATOM 2941 O O . GLY A 1 369 ? -4.344 -20.656 -19.453 1 61.59 369 GLY A O 1
ATOM 2942 N N . GLY A 1 370 ? -4.551 -18.594 -18.797 1 63.47 370 GLY A N 1
ATOM 2943 C CA . GLY A 1 370 ? -5.984 -18.547 -19.031 1 63.47 370 GLY A CA 1
ATOM 2944 C C . GLY A 1 370 ? -6.352 -18.297 -20.484 1 63.47 370 GLY A C 1
ATOM 2945 O O . GLY A 1 370 ? -5.559 -17.734 -21.234 1 63.47 370 GLY A O 1
ATOM 2946 N N . GLY A 1 371 ? -7.43 -18.875 -20.891 1 68.06 371 GLY A N 1
ATOM 2947 C CA . GLY A 1 371 ? -8.016 -18.531 -22.172 1 68.06 371 GLY A CA 1
ATOM 2948 C C . GLY A 1 371 ? -7.809 -19.578 -23.234 1 68.06 371 GLY A C 1
ATOM 2949 O O . GLY A 1 371 ? -8.18 -19.391 -24.406 1 68.06 371 GLY A O 1
ATOM 2950 N N . ASN A 1 372 ? -7.281 -20.75 -22.859 1 75.19 372 ASN A N 1
ATOM 2951 C CA . ASN A 1 372 ? -6.973 -21.75 -23.859 1 75.19 372 ASN A CA 1
ATOM 2952 C C . ASN A 1 372 ? -7.949 -22.922 -23.812 1 75.19 372 ASN A C 1
ATOM 2954 O O . ASN A 1 372 ? -7.98 -23.75 -24.719 1 75.19 372 ASN A O 1
ATOM 2958 N N . ASN A 1 373 ? -8.664 -22.984 -22.75 1 86.62 373 ASN A N 1
ATOM 2959 C CA . ASN A 1 373 ? -9.594 -24.094 -22.594 1 86.62 373 ASN A CA 1
ATOM 2960 C C . ASN A 1 373 ? -10.789 -23.969 -23.531 1 86.62 373 ASN A C 1
ATOM 2962 O O . ASN A 1 373 ? -11.203 -22.859 -23.859 1 86.62 373 ASN A O 1
ATOM 2966 N N . LEU A 1 374 ? -11.312 -25.094 -24.031 1 91 374 LEU A N 1
ATOM 2967 C CA . LEU A 1 374 ? -12.445 -25.109 -24.953 1 91 374 LEU A CA 1
ATOM 2968 C C . LEU A 1 374 ? -13.672 -25.734 -24.297 1 91 374 LEU A C 1
ATOM 2970 O O . LEU A 1 374 ? -13.562 -26.703 -23.547 1 91 374 LEU A O 1
ATOM 2974 N N . TYR A 1 375 ? -14.758 -25.109 -24.609 1 91.88 375 TYR A N 1
ATOM 2975 C CA . TYR A 1 375 ? -16 -25.531 -24 1 91.88 375 TYR A CA 1
ATOM 2976 C C . TYR A 1 375 ? -17.094 -25.719 -25.047 1 91.88 375 TYR A C 1
ATOM 2978 O O . TYR A 1 375 ? -17.031 -25.141 -26.125 1 91.88 375 TYR A O 1
ATOM 2986 N N . SER A 1 376 ? -18.016 -26.609 -24.734 1 93.44 376 SER A N 1
ATOM 2987 C CA . SER A 1 376 ? -19.281 -26.766 -25.453 1 93.44 376 SER A CA 1
ATOM 2988 C C . SER A 1 376 ? -19.062 -26.891 -26.953 1 93.44 376 SER A C 1
ATOM 2990 O O . SER A 1 376 ? -18.312 -27.75 -27.406 1 93.44 376 SER A O 1
ATOM 2992 N N . ASP A 1 377 ? -19.594 -25.812 -27.703 1 93.5 377 ASP A N 1
ATOM 2993 C CA . ASP A 1 377 ? -19.562 -25.922 -29.172 1 93.5 377 ASP A CA 1
ATOM 2994 C C . ASP A 1 377 ? -18.141 -25.891 -29.703 1 93.5 377 ASP A C 1
ATOM 2996 O O . ASP A 1 377 ? -17.812 -26.578 -30.656 1 93.5 377 ASP A O 1
ATOM 3000 N N . GLU A 1 378 ? -17.391 -25.109 -29.109 1 93.19 378 GLU A N 1
ATOM 3001 C CA . GLU A 1 378 ? -16 -25.031 -29.547 1 93.19 378 GLU A CA 1
ATOM 3002 C C . GLU A 1 378 ? -15.266 -26.344 -29.328 1 93.19 378 GLU A C 1
ATOM 3004 O O . GLU A 1 378 ? -14.469 -26.766 -30.188 1 93.19 378 GLU A O 1
ATOM 3009 N N . LEU A 1 379 ? -15.523 -26.906 -28.188 1 95.12 379 LEU A N 1
ATOM 3010 C CA . LEU A 1 379 ? -14.961 -28.219 -27.875 1 95.12 379 LEU A CA 1
ATOM 3011 C C . LEU A 1 379 ? -15.375 -29.234 -28.938 1 95.12 379 LEU A C 1
ATOM 3013 O O . LEU A 1 379 ? -14.531 -29.953 -29.469 1 95.12 379 LEU A O 1
ATOM 3017 N N . LYS A 1 380 ? -16.609 -29.281 -29.281 1 96.31 380 LYS A N 1
ATOM 3018 C CA . LYS A 1 380 ? -17.156 -30.219 -30.266 1 96.31 380 LYS A CA 1
ATOM 3019 C C . LYS A 1 380 ? -16.5 -30.016 -31.641 1 96.31 380 LYS A C 1
ATOM 3021 O O . LYS A 1 380 ? -16.062 -30.984 -32.281 1 96.31 380 LYS A O 1
ATOM 3026 N N . GLN A 1 381 ? -16.406 -28.812 -32.031 1 96.94 381 GLN A N 1
ATOM 3027 C CA . GLN A 1 381 ? -15.867 -28.484 -33.344 1 96.94 381 GLN A CA 1
ATOM 3028 C C . GLN A 1 381 ? -14.414 -28.922 -33.469 1 96.94 381 GLN A C 1
ATOM 3030 O O . GLN A 1 381 ? -14.016 -29.5 -34.469 1 96.94 381 GLN A O 1
ATOM 3035 N N . VAL A 1 382 ? -13.688 -28.656 -32.438 1 95.62 382 VAL A N 1
ATOM 3036 C CA . VAL A 1 382 ? -12.266 -29 -32.469 1 95.62 382 VAL A CA 1
ATOM 3037 C C . VAL A 1 382 ? -12.086 -30.516 -32.469 1 95.62 382 VAL A C 1
ATOM 3039 O O . VAL A 1 382 ? -11.297 -31.047 -33.219 1 95.62 382 VAL A O 1
ATOM 3042 N N . LEU A 1 383 ? -12.812 -31.203 -31.641 1 96.5 383 LEU A N 1
ATOM 3043 C CA . LEU A 1 383 ? -12.688 -32.656 -31.547 1 96.5 383 LEU A CA 1
ATOM 3044 C C . LEU A 1 383 ? -13.102 -33.312 -32.844 1 96.5 383 LEU A C 1
ATOM 3046 O O . LEU A 1 383 ? -12.508 -34.312 -33.25 1 96.5 383 LEU A O 1
ATOM 3050 N N . GLU A 1 384 ? -14.117 -32.781 -33.469 1 96.88 384 GLU A N 1
ATOM 3051 C CA . GLU A 1 384 ? -14.562 -33.312 -34.75 1 96.88 384 GLU A CA 1
ATOM 3052 C C . GLU A 1 384 ? -13.477 -33.188 -35.812 1 96.88 384 GLU A C 1
ATOM 3054 O O . GLU A 1 384 ? -13.336 -34.062 -36.656 1 96.88 384 GLU A O 1
ATOM 3059 N N . LYS A 1 385 ? -12.82 -32.156 -35.688 1 96.12 385 LYS A N 1
ATOM 3060 C CA . LYS A 1 385 ? -11.773 -31.891 -36.656 1 96.12 385 LYS A CA 1
ATOM 3061 C C . LYS A 1 385 ? -10.562 -32.781 -36.438 1 96.12 385 LYS A C 1
ATOM 3063 O O . LYS A 1 385 ? -9.883 -33.188 -37.406 1 96.12 385 LYS A O 1
ATOM 3068 N N . ILE A 1 386 ? -10.305 -33.156 -35.188 1 94.38 386 ILE A N 1
ATOM 3069 C CA . ILE A 1 386 ? -9.008 -33.781 -34.938 1 94.38 386 ILE A CA 1
ATOM 3070 C C . ILE A 1 386 ? -9.219 -35.188 -34.406 1 94.38 386 ILE A C 1
ATOM 3072 O O . ILE A 1 386 ? -8.273 -35.844 -34 1 94.38 386 ILE A O 1
ATOM 3076 N N . LYS A 1 387 ? -10.367 -35.688 -34.438 1 93.81 387 LYS A N 1
ATOM 3077 C CA . LYS A 1 387 ? -10.711 -36.969 -33.781 1 93.81 387 LYS A CA 1
ATOM 3078 C C . LYS A 1 387 ? -9.875 -38.125 -34.344 1 93.81 387 LYS A C 1
ATOM 3080 O O . LYS A 1 387 ? -9.555 -39.062 -33.625 1 93.81 387 LYS A O 1
ATOM 3085 N N . ASP A 1 388 ? -9.469 -38.031 -35.625 1 94.62 388 ASP A N 1
ATOM 3086 C CA . ASP A 1 388 ? -8.719 -39.125 -36.25 1 94.62 388 ASP A CA 1
ATOM 3087 C C . ASP A 1 388 ? -7.258 -38.75 -36.438 1 94.62 388 ASP A C 1
ATOM 3089 O O . ASP A 1 388 ? -6.516 -39.438 -37.125 1 94.62 388 ASP A O 1
ATOM 3093 N N . SER A 1 389 ? -6.883 -37.688 -35.906 1 94.06 389 SER A N 1
ATOM 3094 C CA . SER A 1 389 ? -5.516 -37.188 -36 1 94.06 389 SER A CA 1
ATOM 3095 C C . SER A 1 389 ? -4.758 -37.344 -34.688 1 94.06 389 SER A C 1
ATOM 3097 O O . SER A 1 389 ? -5.336 -37.188 -33.625 1 94.06 389 SER A O 1
ATOM 3099 N N . PRO A 1 390 ? -3.459 -37.594 -34.781 1 93.38 390 PRO A N 1
ATOM 3100 C CA . PRO A 1 390 ? -2.643 -37.656 -33.562 1 93.38 390 PRO A CA 1
ATOM 3101 C C . PRO A 1 390 ? -2.654 -36.312 -32.781 1 93.38 390 PRO A C 1
ATOM 3103 O O . PRO A 1 390 ? -2.295 -36.281 -31.609 1 93.38 390 PRO A O 1
ATOM 3106 N N . GLU A 1 391 ? -3.152 -35.312 -33.469 1 92.19 391 GLU A N 1
ATOM 3107 C CA . GLU A 1 391 ? -3.225 -34 -32.844 1 92.19 391 GLU A CA 1
ATOM 3108 C C . GLU A 1 391 ? -4.051 -34.031 -31.562 1 92.19 391 GLU A C 1
ATOM 3110 O O . GLU A 1 391 ? -3.811 -33.25 -30.641 1 92.19 391 GLU A O 1
ATOM 3115 N N . ARG A 1 392 ? -5.008 -34.875 -31.5 1 94.12 392 ARG A N 1
ATOM 3116 C CA . ARG A 1 392 ? -5.898 -34.938 -30.344 1 94.12 392 ARG A CA 1
ATOM 3117 C C . ARG A 1 392 ? -5.137 -35.344 -29.078 1 94.12 392 ARG A C 1
ATOM 3119 O O . ARG A 1 392 ? -5.574 -35.031 -27.969 1 94.12 392 ARG A O 1
ATOM 3126 N N . THR A 1 393 ? -3.926 -35.969 -29.203 1 92.5 393 THR A N 1
ATOM 3127 C CA . THR A 1 393 ? -3.141 -36.406 -28.047 1 92.5 393 THR A CA 1
ATOM 3128 C C . THR A 1 393 ? -2.494 -35.219 -27.344 1 92.5 393 THR A C 1
ATOM 3130 O O . THR A 1 393 ? -1.988 -35.344 -26.234 1 92.5 393 THR A O 1
ATOM 3133 N N . SER A 1 394 ? -2.584 -34.031 -27.953 1 90.31 394 SER A N 1
ATOM 3134 C CA . SER A 1 394 ? -2.061 -32.812 -27.328 1 90.31 394 SER A CA 1
ATOM 3135 C C . SER A 1 394 ? -3.076 -32.219 -26.359 1 90.31 394 SER A C 1
ATOM 3137 O O . SER A 1 394 ? -2.793 -31.203 -25.719 1 90.31 394 SER A O 1
ATOM 3139 N N . TYR A 1 395 ? -4.238 -32.812 -26.344 1 93.12 395 TYR A N 1
ATOM 3140 C CA . TYR A 1 395 ? -5.297 -32.375 -25.453 1 93.12 395 TYR A CA 1
ATOM 3141 C C . TYR A 1 395 ? -5.605 -33.438 -24.391 1 93.12 395 TYR A C 1
ATOM 3143 O O . TYR A 1 395 ? -5.262 -34.594 -24.547 1 93.12 395 TYR A O 1
ATOM 3151 N N . ILE A 1 396 ? -6.16 -32.938 -23.281 1 93.62 396 ILE A N 1
ATOM 3152 C CA . ILE A 1 396 ? -6.828 -33.812 -22.328 1 93.62 396 ILE A CA 1
ATOM 3153 C C . ILE A 1 396 ? -8.289 -33.406 -22.172 1 93.62 396 ILE A C 1
ATOM 3155 O O . ILE A 1 396 ? -8.656 -32.281 -22.5 1 93.62 396 ILE A O 1
ATOM 3159 N N . LEU A 1 397 ? -9.031 -34.375 -21.812 1 95.25 397 LEU A N 1
ATOM 3160 C CA . LEU A 1 397 ? -10.438 -34.125 -21.516 1 95.25 397 LEU A CA 1
ATOM 3161 C C . LEU A 1 397 ? -10.695 -34.156 -20.016 1 95.25 397 LEU A C 1
ATOM 3163 O O . LEU A 1 397 ? -10.188 -35.031 -19.328 1 95.25 397 LEU A O 1
ATOM 3167 N N . MET A 1 398 ? -11.406 -33.188 -19.484 1 95.5 398 MET A N 1
ATOM 3168 C CA . MET A 1 398 ? -11.75 -33.125 -18.062 1 95.5 398 MET A CA 1
ATOM 3169 C C . MET A 1 398 ? -13.25 -32.969 -17.875 1 95.5 398 MET A C 1
ATOM 3171 O O . MET A 1 398 ? -13.914 -32.25 -18.625 1 95.5 398 MET A O 1
ATOM 3175 N N . ASP A 1 399 ? -13.812 -33.688 -16.875 1 94.94 399 ASP A N 1
ATOM 3176 C CA . ASP A 1 399 ? -15.195 -33.438 -16.516 1 94.94 399 ASP A CA 1
ATOM 3177 C C . ASP A 1 399 ? -15.391 -31.969 -16.125 1 94.94 399 ASP A C 1
ATOM 3179 O O . ASP A 1 399 ? -14.57 -31.406 -15.391 1 94.94 399 ASP A O 1
ATOM 3183 N N . LYS A 1 400 ? -16.422 -31.453 -16.656 1 93.62 400 LYS A N 1
ATOM 3184 C CA . LYS A 1 400 ? -16.734 -30.078 -16.266 1 93.62 400 LYS A CA 1
ATOM 3185 C C . LYS A 1 400 ? -17.188 -30 -14.82 1 93.62 400 LYS A C 1
ATOM 3187 O O . LYS A 1 400 ? -18.078 -30.75 -14.398 1 93.62 400 LYS A O 1
ATOM 3192 N N . ILE A 1 401 ? -16.562 -29.188 -13.992 1 93.19 401 ILE A N 1
ATOM 3193 C CA . ILE A 1 401 ? -16.953 -28.953 -12.609 1 93.19 401 ILE A CA 1
ATOM 3194 C C . ILE A 1 401 ? -18.156 -28 -12.578 1 93.19 401 ILE A C 1
ATOM 3196 O O . ILE A 1 401 ? -18.203 -27.031 -13.344 1 93.19 401 ILE A O 1
ATOM 3200 N N . LYS A 1 402 ? -19.109 -28.281 -11.758 1 92.88 402 LYS A N 1
ATOM 3201 C CA . LYS A 1 402 ? -20.328 -27.469 -11.656 1 92.88 402 LYS A CA 1
ATOM 3202 C C . LYS A 1 402 ? -20.328 -26.641 -10.367 1 92.88 402 LYS A C 1
ATOM 3204 O O . LYS A 1 402 ? -20.922 -27.047 -9.367 1 92.88 402 LYS A O 1
ATOM 3209 N N . PRO A 1 403 ? -19.828 -25.469 -10.484 1 92.62 403 PRO A N 1
ATOM 3210 C CA . PRO A 1 403 ? -19.828 -24.609 -9.297 1 92.62 403 PRO A CA 1
ATOM 3211 C C . PRO A 1 403 ? -21.188 -23.969 -9.039 1 92.62 403 PRO A C 1
ATOM 3213 O O . PRO A 1 403 ? -22.078 -24.031 -9.883 1 92.62 403 PRO A O 1
ATOM 3216 N N . LEU A 1 404 ? -21.422 -23.453 -7.887 1 92.12 404 LEU A N 1
ATOM 3217 C CA . LEU A 1 404 ? -22.609 -22.672 -7.543 1 92.12 404 LEU A CA 1
ATOM 3218 C C . LEU A 1 404 ? -22.328 -21.172 -7.656 1 92.12 404 LEU A C 1
ATOM 3220 O O . LEU A 1 404 ? -21.547 -20.625 -6.871 1 92.12 404 LEU A O 1
ATOM 3224 N N . PRO A 1 405 ? -22.938 -20.531 -8.602 1 93.56 405 PRO A N 1
ATOM 3225 C CA . PRO A 1 405 ? -22.688 -19.094 -8.781 1 93.56 405 PRO A CA 1
ATOM 3226 C C . PRO A 1 405 ? -23.219 -18.266 -7.617 1 93.56 405 PRO A C 1
ATOM 3228 O O . PRO A 1 405 ? -24.156 -18.672 -6.941 1 93.56 405 PRO A O 1
ATOM 3231 N N . ALA A 1 406 ? -22.609 -17.219 -7.363 1 94.38 406 ALA A N 1
ATOM 3232 C CA . ALA A 1 406 ? -23.016 -16.219 -6.383 1 94.38 406 ALA A CA 1
ATOM 3233 C C . ALA A 1 406 ? -22.859 -14.805 -6.934 1 94.38 406 ALA A C 1
ATOM 3235 O O . ALA A 1 406 ? -22.094 -14.578 -7.871 1 94.38 406 ALA A O 1
ATOM 3236 N N . MET A 1 407 ? -23.625 -13.891 -6.363 1 96 407 MET A N 1
ATOM 3237 C CA . MET A 1 407 ? -23.578 -12.516 -6.844 1 96 407 MET A CA 1
ATOM 3238 C C . MET A 1 407 ? -22.438 -11.75 -6.176 1 96 407 MET A C 1
ATOM 3240 O O . MET A 1 407 ? -22.141 -11.977 -5.004 1 96 407 MET A O 1
ATOM 3244 N N . ASN A 1 408 ? -21.797 -10.883 -6.895 1 97.19 408 ASN A N 1
ATOM 3245 C CA . ASN A 1 408 ? -20.781 -9.961 -6.383 1 97.19 408 ASN A CA 1
ATOM 3246 C C . ASN A 1 408 ? -20.516 -8.812 -7.359 1 97.19 408 ASN A C 1
ATOM 3248 O O . ASN A 1 408 ? -21.062 -8.797 -8.461 1 97.19 408 ASN A O 1
ATOM 3252 N N . TYR A 1 409 ? -19.922 -7.75 -6.953 1 97.56 409 TYR A N 1
ATOM 3253 C CA . TYR A 1 409 ? -19.422 -6.688 -7.816 1 97.56 409 TYR A CA 1
ATOM 3254 C C . TYR A 1 409 ? -17.938 -6.891 -8.125 1 97.56 409 TYR A C 1
ATOM 3256 O O . TYR A 1 409 ? -17.125 -7.066 -7.215 1 97.56 409 TYR A O 1
ATOM 3264 N N . LEU A 1 410 ? -17.609 -6.984 -9.367 1 96.75 410 LEU A N 1
ATOM 3265 C CA . LEU A 1 410 ? -16.234 -7.082 -9.82 1 96.75 410 LEU A CA 1
ATOM 3266 C C . LEU A 1 410 ? -15.68 -5.707 -10.195 1 96.75 410 LEU A C 1
ATOM 3268 O O . LEU A 1 410 ? -16.062 -5.137 -11.211 1 96.75 410 LEU A O 1
ATOM 3272 N N . LEU A 1 411 ? -14.773 -5.164 -9.383 1 97.44 411 LEU A N 1
ATOM 3273 C CA . LEU A 1 411 ? -14.227 -3.824 -9.57 1 97.44 411 LEU A CA 1
ATOM 3274 C C . LEU A 1 411 ? -13.023 -3.861 -10.508 1 97.44 411 LEU A C 1
ATOM 3276 O O . LEU A 1 411 ? -12.086 -4.637 -10.297 1 97.44 411 LEU A O 1
ATOM 3280 N N . ARG A 1 412 ? -13.039 -3.066 -11.531 1 96.06 412 ARG A N 1
ATOM 3281 C CA . ARG A 1 412 ? -11.977 -2.883 -12.516 1 96.06 412 ARG A CA 1
ATOM 3282 C C . ARG A 1 412 ? -11.781 -1.407 -12.844 1 96.06 412 ARG A C 1
ATOM 3284 O O . ARG A 1 412 ? -12.758 -0.661 -12.961 1 96.06 412 ARG A O 1
ATOM 3291 N N . ALA A 1 413 ? -10.469 -1.025 -12.922 1 96.12 413 ALA A N 1
ATOM 3292 C CA . ALA A 1 413 ? -10.211 0.358 -13.312 1 96.12 413 ALA A CA 1
ATOM 3293 C C . ALA A 1 413 ? -10.906 0.703 -14.617 1 96.12 413 ALA A C 1
ATOM 3295 O O . ALA A 1 413 ? -10.938 -0.109 -15.547 1 96.12 413 ALA A O 1
ATOM 3296 N N . HIS A 1 414 ? -11.516 1.884 -14.711 1 94.69 414 HIS A N 1
ATOM 3297 C CA . HIS A 1 414 ? -12.172 2.459 -15.883 1 94.69 414 HIS A CA 1
ATOM 3298 C C . HIS A 1 414 ? -13.383 1.632 -16.297 1 94.69 414 HIS A C 1
ATOM 3300 O O . HIS A 1 414 ? -13.727 1.584 -17.484 1 94.69 414 HIS A O 1
ATOM 3306 N N . SER A 1 415 ? -13.961 0.842 -15.422 1 93.06 415 SER A N 1
ATOM 3307 C CA . SER A 1 415 ? -15.148 0.049 -15.711 1 93.06 415 SER A CA 1
ATOM 3308 C C . SER A 1 415 ? -16.312 0.444 -14.812 1 93.06 415 SER A C 1
ATOM 3310 O O . SER A 1 415 ? -16.109 0.943 -13.703 1 93.06 415 SER A O 1
ATOM 3312 N N . GLU A 1 416 ? -17.453 0.282 -15.297 1 92.75 416 GLU A N 1
ATOM 3313 C CA . GLU A 1 416 ? -18.656 0.603 -14.523 1 92.75 416 GLU A CA 1
ATOM 3314 C C . GLU A 1 416 ? -18.891 -0.414 -13.414 1 92.75 416 GLU A C 1
ATOM 3316 O O . GLU A 1 416 ? -18.5 -1.58 -13.539 1 92.75 416 GLU A O 1
ATOM 3321 N N . LEU A 1 417 ? -19.453 0.11 -12.383 1 92.75 417 LEU A N 1
ATOM 3322 C CA . LEU A 1 417 ? -19.875 -0.741 -11.273 1 92.75 417 LEU A CA 1
ATOM 3323 C C . LEU A 1 417 ? -21.047 -1.618 -11.672 1 92.75 417 LEU A C 1
ATOM 3325 O O . LEU A 1 417 ? -22.109 -1.107 -12.039 1 92.75 417 LEU A O 1
ATOM 3329 N N . LYS A 1 418 ? -20.844 -2.916 -11.75 1 88.75 418 LYS A N 1
ATOM 3330 C CA . LYS A 1 418 ? -21.891 -3.82 -12.195 1 88.75 418 LYS A CA 1
ATOM 3331 C C . LYS A 1 418 ? -21.922 -5.094 -11.352 1 88.75 418 LYS A C 1
ATOM 3333 O O . LYS A 1 418 ? -20.875 -5.668 -11.062 1 88.75 418 LYS A O 1
ATOM 3338 N N . ILE A 1 419 ? -23.172 -5.449 -10.914 1 94 419 ILE A N 1
ATOM 3339 C CA . ILE A 1 419 ? -23.359 -6.715 -10.203 1 94 419 ILE A CA 1
ATOM 3340 C C . ILE A 1 419 ? -23.297 -7.871 -11.203 1 94 419 ILE A C 1
ATOM 3342 O O . ILE A 1 419 ? -23.812 -7.766 -12.312 1 94 419 ILE A O 1
ATOM 3346 N N . SER A 1 420 ? -22.562 -8.93 -10.859 1 93.81 420 SER A N 1
ATOM 3347 C CA . SER A 1 420 ? -22.391 -10.07 -11.75 1 93.81 420 SER A CA 1
ATOM 3348 C C . SER A 1 420 ? -22.594 -11.383 -11 1 93.81 420 SER A C 1
ATOM 3350 O O . SER A 1 420 ? -22.391 -11.453 -9.781 1 93.81 420 SER A O 1
ATOM 3352 N N . GLU A 1 421 ? -23.156 -12.336 -11.734 1 94.88 421 GLU A N 1
ATOM 3353 C CA . GLU A 1 421 ? -23.078 -13.703 -11.242 1 94.88 421 GLU A CA 1
ATOM 3354 C C . GLU A 1 421 ? -21.688 -14.281 -11.422 1 94.88 421 GLU A C 1
ATOM 3356 O O . GLU A 1 421 ? -21.141 -14.258 -12.523 1 94.88 421 GLU A O 1
ATOM 3361 N N . CYS A 1 422 ? -21.141 -14.812 -10.273 1 95.06 422 CYS A N 1
ATOM 3362 C CA . CYS A 1 422 ? -19.719 -15.125 -10.305 1 95.06 422 CYS A CA 1
ATOM 3363 C C . CYS A 1 422 ? -19.453 -16.531 -9.781 1 95.06 422 CYS A C 1
ATOM 3365 O O . CYS A 1 422 ? -20.281 -17.094 -9.062 1 95.06 422 CYS A O 1
ATOM 3367 N N . VAL A 1 423 ? -18.328 -17.094 -10.211 1 94.69 423 VAL A N 1
ATOM 3368 C CA . VAL A 1 423 ? -17.797 -18.328 -9.664 1 94.69 423 VAL A CA 1
ATOM 3369 C C . VAL A 1 423 ? -16.344 -18.125 -9.219 1 94.69 423 VAL A C 1
ATOM 3371 O O . VAL A 1 423 ? -15.617 -17.344 -9.828 1 94.69 423 VAL A O 1
ATOM 3374 N N . SER A 1 424 ? -16 -18.828 -8.133 1 95.69 424 SER A N 1
ATOM 3375 C CA . SER A 1 424 ? -14.664 -18.641 -7.57 1 95.69 424 SER A CA 1
ATOM 3376 C C . SER A 1 424 ? -13.812 -19.891 -7.75 1 95.69 424 SER A C 1
ATOM 3378 O O . SER A 1 424 ? -14.328 -21.016 -7.777 1 95.69 424 SER A O 1
ATOM 3380 N N . GLU A 1 425 ? -12.594 -19.688 -7.984 1 96.12 425 GLU A N 1
ATOM 3381 C CA . GLU A 1 425 ? -11.547 -20.703 -8.008 1 96.12 425 GLU A CA 1
ATOM 3382 C C . GLU A 1 425 ? -10.547 -20.5 -6.875 1 96.12 425 GLU A C 1
ATOM 3384 O O . GLU A 1 425 ? -10.062 -19.391 -6.656 1 96.12 425 GLU A O 1
ATOM 3389 N N . LEU A 1 426 ? -10.328 -21.578 -6.156 1 98 426 LEU A N 1
ATOM 3390 C CA . LEU A 1 426 ? -9.406 -21.562 -5.027 1 98 426 LEU A CA 1
ATOM 3391 C C . LEU A 1 426 ? -8.047 -22.125 -5.426 1 98 426 LEU A C 1
ATOM 3393 O O . LEU A 1 426 ? -7.969 -23.172 -6.051 1 98 426 LEU A O 1
ATOM 3397 N N . GLY A 1 427 ? -7.02 -21.391 -5.227 1 98.31 427 GLY A N 1
ATOM 3398 C CA . GLY A 1 427 ? -5.656 -21.875 -5.395 1 98.31 427 GLY A CA 1
ATOM 3399 C C . GLY A 1 427 ? -4.887 -21.953 -4.09 1 98.31 427 GLY A C 1
ATOM 3400 O O . GLY A 1 427 ? -4.988 -21.062 -3.246 1 98.31 427 GLY A O 1
ATOM 3401 N N . ILE A 1 428 ? -4.18 -23.031 -3.857 1 98.88 428 ILE A N 1
ATOM 3402 C CA . ILE A 1 428 ? -3.332 -23.188 -2.68 1 98.88 428 ILE A CA 1
ATOM 3403 C C . ILE A 1 428 ? -1.864 -23.203 -3.102 1 98.88 428 ILE A C 1
ATOM 3405 O O . ILE A 1 428 ? -1.46 -24 -3.945 1 98.88 428 ILE A O 1
ATOM 3409 N N . PHE A 1 429 ? -1.083 -22.312 -2.467 1 98.88 429 PHE A N 1
ATOM 3410 C CA . PHE A 1 429 ? 0.345 -22.25 -2.758 1 98.88 429 PHE A CA 1
ATOM 3411 C C . PHE A 1 429 ? 1.11 -23.281 -1.935 1 98.88 429 PHE A C 1
ATOM 3413 O O . PHE A 1 429 ? 0.946 -23.359 -0.715 1 98.88 429 PHE A O 1
ATOM 3420 N N . GLY A 1 430 ? 1.912 -24.078 -2.607 1 98.81 430 GLY A N 1
ATOM 3421 C CA . GLY A 1 430 ? 2.824 -25.016 -1.979 1 98.81 430 GLY A CA 1
ATOM 3422 C C . GLY A 1 430 ? 4.277 -24.75 -2.316 1 98.81 430 GLY A C 1
ATOM 3423 O O . GLY A 1 430 ? 4.602 -24.391 -3.449 1 98.81 430 GLY A O 1
ATOM 3424 N N . VAL A 1 431 ? 5.148 -24.875 -1.299 1 98.88 431 VAL A N 1
ATOM 3425 C CA . VAL A 1 431 ? 6.586 -24.672 -1.477 1 98.88 431 VAL A CA 1
ATOM 3426 C C . VAL A 1 431 ? 7.344 -25.891 -0.941 1 98.88 431 VAL A C 1
ATOM 3428 O O . VAL A 1 431 ? 7.031 -26.391 0.139 1 98.88 431 VAL A O 1
ATOM 3431 N N . TYR A 1 432 ? 8.273 -26.391 -1.682 1 98.88 432 TYR A N 1
ATOM 3432 C CA . TYR A 1 432 ? 9.172 -27.422 -1.168 1 98.88 432 TYR A CA 1
ATOM 3433 C C . TYR A 1 432 ? 10.609 -27.172 -1.616 1 98.88 432 TYR A C 1
ATOM 3435 O O . TYR A 1 432 ? 10.844 -26.516 -2.641 1 98.88 432 TYR A O 1
ATOM 3443 N N . VAL A 1 433 ? 11.547 -27.562 -0.821 1 98.94 433 VAL A N 1
ATOM 3444 C CA . VAL A 1 433 ? 12.977 -27.547 -1.117 1 98.94 433 VAL A CA 1
ATOM 3445 C C . VAL A 1 433 ? 13.578 -28.922 -0.836 1 98.94 433 VAL A C 1
ATOM 3447 O O . VAL A 1 433 ? 13.453 -29.453 0.271 1 98.94 433 VAL A O 1
ATOM 3450 N N . ARG A 1 434 ? 14.141 -29.516 -1.857 1 98.69 434 ARG A N 1
ATOM 3451 C CA . ARG A 1 434 ? 14.844 -30.781 -1.699 1 98.69 434 ARG A CA 1
ATOM 3452 C C . ARG A 1 434 ? 16.344 -30.594 -1.861 1 98.69 434 ARG A C 1
ATOM 3454 O O . ARG A 1 434 ? 16.797 -29.906 -2.775 1 98.69 434 ARG A O 1
ATOM 3461 N N . GLN A 1 435 ? 17.109 -31.094 -0.973 1 97.94 435 GLN A N 1
ATOM 3462 C CA . GLN A 1 435 ? 18.562 -31.203 -1.077 1 97.94 435 GLN A CA 1
ATOM 3463 C C . GLN A 1 435 ? 19 -32.656 -1.208 1 97.94 435 GLN A C 1
ATOM 3465 O O . GLN A 1 435 ? 18.891 -33.438 -0.257 1 97.94 435 GLN A O 1
ATOM 3470 N N . GLY A 1 436 ? 19.469 -32.969 -2.307 1 93.25 436 GLY A N 1
ATOM 3471 C CA . GLY A 1 436 ? 19.719 -34.375 -2.557 1 93.25 436 GLY A CA 1
ATOM 3472 C C . GLY A 1 436 ? 18.469 -35.219 -2.533 1 93.25 436 GLY A C 1
ATOM 3473 O O . GLY A 1 436 ? 17.578 -35.062 -3.371 1 93.25 436 GLY A O 1
ATOM 3474 N N . GLN A 1 437 ? 18.359 -36.031 -1.551 1 91.5 437 GLN A N 1
ATOM 3475 C CA . GLN A 1 437 ? 17.188 -36.906 -1.441 1 91.5 437 GLN A CA 1
ATOM 3476 C C . GLN A 1 437 ? 16.281 -36.469 -0.307 1 91.5 437 GLN A C 1
ATOM 3478 O O . GLN A 1 437 ? 15.18 -37 -0.141 1 91.5 437 GLN A O 1
ATOM 3483 N N . ASP A 1 438 ? 16.656 -35.375 0.334 1 95.81 438 ASP A N 1
ATOM 3484 C CA . ASP A 1 438 ? 15.93 -34.969 1.524 1 95.81 438 ASP A CA 1
ATOM 3485 C C . ASP A 1 438 ? 15.023 -33.75 1.22 1 95.81 438 ASP A C 1
ATOM 3487 O O . ASP A 1 438 ? 15.5 -32.719 0.771 1 95.81 438 ASP A O 1
ATOM 3491 N N . LEU A 1 439 ? 13.82 -33.938 1.388 1 97.19 439 LEU A N 1
ATOM 3492 C CA . LEU A 1 439 ? 12.875 -32.844 1.312 1 97.19 439 LEU A CA 1
ATOM 3493 C C . LEU A 1 439 ? 12.914 -32 2.588 1 97.19 439 LEU A C 1
ATOM 3495 O O . LEU A 1 439 ? 12.172 -32.281 3.535 1 97.19 439 LEU A O 1
ATOM 3499 N N . VAL A 1 440 ? 13.602 -30.875 2.641 1 98.38 440 VAL A N 1
ATOM 3500 C CA . VAL A 1 440 ? 13.898 -30.125 3.861 1 98.38 440 VAL A CA 1
ATOM 3501 C C . VAL A 1 440 ? 12.805 -29.109 4.125 1 98.38 440 VAL A C 1
ATOM 3503 O O . VAL A 1 440 ? 12.625 -28.656 5.258 1 98.38 440 VAL A O 1
ATOM 3506 N N . VAL A 1 441 ? 12.07 -28.719 3.086 1 98.69 441 VAL A N 1
ATOM 3507 C CA . VAL A 1 441 ? 10.883 -27.875 3.209 1 98.69 441 VAL A CA 1
ATOM 3508 C C . VAL A 1 441 ? 9.727 -28.5 2.439 1 98.69 441 VAL A C 1
ATOM 3510 O O . VAL A 1 441 ? 9.906 -29 1.325 1 98.69 441 VAL A O 1
ATOM 3513 N N . ASN A 1 442 ? 8.586 -28.578 2.98 1 98.75 442 ASN A N 1
ATOM 3514 C CA . ASN A 1 442 ? 7.324 -28.984 2.371 1 98.75 442 ASN A CA 1
ATOM 3515 C C . ASN A 1 442 ? 6.125 -28.375 3.104 1 98.75 442 ASN A C 1
ATOM 3517 O O . ASN A 1 442 ? 5.703 -28.891 4.137 1 98.75 442 ASN A O 1
ATOM 3521 N N . LYS A 1 443 ? 5.59 -27.281 2.521 1 98.56 443 LYS A N 1
ATOM 3522 C CA . LYS A 1 443 ? 4.551 -26.516 3.223 1 98.56 443 LYS A CA 1
ATOM 3523 C C . LYS A 1 443 ? 3.52 -25.969 2.244 1 98.56 443 LYS A C 1
ATOM 3525 O O . LYS A 1 443 ? 3.826 -25.734 1.072 1 98.56 443 LYS A O 1
ATOM 3530 N N . HIS A 1 444 ? 2.299 -25.906 2.709 1 98.5 444 HIS A N 1
ATOM 3531 C CA . HIS A 1 444 ? 1.44 -24.906 2.086 1 98.5 444 HIS A CA 1
ATOM 3532 C C . HIS A 1 444 ? 1.713 -23.516 2.652 1 98.5 444 HIS A C 1
ATOM 3534 O O . HIS A 1 444 ? 1.987 -23.375 3.844 1 98.5 444 HIS A O 1
ATOM 3540 N N . VAL A 1 445 ? 1.622 -22.484 1.829 1 98.75 445 VAL A N 1
ATOM 3541 C CA . VAL A 1 445 ? 2.086 -21.203 2.328 1 98.75 445 VAL A CA 1
ATOM 3542 C C . VAL A 1 445 ? 1.015 -20.141 2.086 1 98.75 445 VAL A C 1
ATOM 3544 O O . VAL A 1 445 ? 1.313 -18.938 2.062 1 98.75 445 VAL A O 1
ATOM 3547 N N . GLY A 1 446 ? -0.199 -20.547 1.874 1 98.56 446 GLY A N 1
ATOM 3548 C CA . GLY A 1 446 ? -1.287 -19.594 1.706 1 98.56 446 GLY A CA 1
ATOM 3549 C C . GLY A 1 446 ? -2.193 -19.938 0.536 1 98.56 446 GLY A C 1
ATOM 3550 O O . GLY A 1 446 ? -2.08 -21 -0.059 1 98.56 446 GLY A O 1
ATOM 3551 N N . HIS A 1 447 ? -3.176 -19.016 0.245 1 98.81 447 HIS A N 1
ATOM 3552 C CA . HIS A 1 447 ? -4.184 -19.297 -0.769 1 98.81 447 HIS A CA 1
ATOM 3553 C C . HIS A 1 447 ? -4.418 -18.078 -1.668 1 98.81 447 HIS A C 1
ATOM 3555 O O . HIS A 1 447 ? -3.992 -16.969 -1.346 1 98.81 447 HIS A O 1
ATOM 3561 N N . LEU A 1 448 ? -4.961 -18.344 -2.801 1 98.38 448 LEU A N 1
ATOM 3562 C CA . LEU A 1 448 ? -5.488 -17.375 -3.768 1 98.38 448 LEU A CA 1
ATOM 3563 C C . LEU A 1 448 ? -6.938 -17.703 -4.113 1 98.38 448 LEU A C 1
ATOM 3565 O O . LEU A 1 448 ? -7.277 -18.844 -4.391 1 98.38 448 LEU A O 1
ATOM 3569 N N . LEU A 1 449 ? -7.785 -16.766 -3.889 1 98.25 449 LEU A N 1
ATOM 3570 C CA . LEU A 1 449 ? -9.133 -16.891 -4.434 1 98.25 449 LEU A CA 1
ATOM 3571 C C . LEU A 1 449 ? -9.336 -15.953 -5.613 1 98.25 449 LEU A C 1
ATOM 3573 O O . LEU A 1 449 ? -9.086 -14.75 -5.504 1 98.25 449 LEU A O 1
ATOM 3577 N N . ARG A 1 450 ? -9.641 -16.516 -6.75 1 97.12 450 ARG A N 1
ATOM 3578 C CA . ARG A 1 450 ? -9.969 -15.742 -7.949 1 97.12 450 ARG A CA 1
ATOM 3579 C C . ARG A 1 450 ? -11.438 -15.914 -8.32 1 97.12 450 ARG A C 1
ATOM 3581 O O . ARG A 1 450 ? -11.969 -17.016 -8.281 1 97.12 450 ARG A O 1
ATOM 3588 N N . THR A 1 451 ? -12.055 -14.789 -8.602 1 96.56 451 THR A N 1
ATOM 3589 C CA . THR A 1 451 ? -13.477 -14.797 -8.93 1 96.56 451 THR A CA 1
ATOM 3590 C C . THR A 1 451 ? -13.719 -14.164 -10.297 1 96.56 451 THR A C 1
ATOM 3592 O O . THR A 1 451 ? -13.102 -13.156 -10.633 1 96.56 451 THR A O 1
ATOM 3595 N N . LYS A 1 452 ? -14.523 -14.844 -11.102 1 94.25 452 LYS A N 1
ATOM 3596 C CA . LYS A 1 452 ? -14.867 -14.312 -12.422 1 94.25 452 LYS A CA 1
ATOM 3597 C C . LYS A 1 452 ? -16.375 -14.383 -12.656 1 94.25 452 LYS A C 1
ATOM 3599 O O . LYS A 1 452 ? -17.078 -15.148 -12.008 1 94.25 452 LYS A O 1
ATOM 3604 N N . ALA A 1 453 ? -16.766 -13.539 -13.578 1 93.12 453 ALA A N 1
ATOM 3605 C CA . ALA A 1 453 ? -18.156 -13.609 -14.016 1 93.12 453 ALA A CA 1
ATOM 3606 C C . ALA A 1 453 ? -18.438 -14.906 -14.773 1 93.12 453 ALA A C 1
ATOM 3608 O O . ALA A 1 453 ? -17.594 -15.359 -15.555 1 93.12 453 ALA A O 1
ATOM 3609 N N . VAL A 1 454 ? -19.578 -15.43 -14.57 1 90 454 VAL A N 1
ATOM 3610 C CA . VAL A 1 454 ? -19.969 -16.688 -15.203 1 90 454 VAL A CA 1
ATOM 3611 C C . VAL A 1 454 ? -19.969 -16.516 -16.719 1 90 454 VAL A C 1
ATOM 3613 O O . VAL A 1 454 ? -19.75 -17.484 -17.469 1 90 454 VAL A O 1
ATOM 3616 N N . GLU A 1 455 ? -20.203 -15.305 -17.156 1 82 455 GLU A N 1
ATOM 3617 C CA . GLU A 1 455 ? -20.266 -15.039 -18.578 1 82 455 GLU A CA 1
ATOM 3618 C C . GLU A 1 455 ? -18.938 -15.32 -19.266 1 82 455 GLU A C 1
ATOM 3620 O O . GLU A 1 455 ? -18.891 -15.547 -20.469 1 82 455 GLU A O 1
ATOM 3625 N N . HIS A 1 456 ? -17.906 -15.359 -18.5 1 76.19 456 HIS A N 1
ATOM 3626 C CA . HIS A 1 456 ? -16.578 -15.664 -19.047 1 76.19 456 HIS A CA 1
ATOM 3627 C C . HIS A 1 456 ? -16.203 -17.109 -18.75 1 76.19 456 HIS A C 1
ATOM 3629 O O . HIS A 1 456 ? -16.062 -17.5 -17.594 1 76.19 456 HIS A O 1
ATOM 3635 N N . ALA A 1 457 ? -16.078 -17.859 -19.766 1 64.5 457 ALA A N 1
ATOM 3636 C CA . ALA A 1 457 ? -15.812 -19.281 -19.594 1 64.5 457 ALA A CA 1
ATOM 3637 C C . ALA A 1 457 ? -14.398 -19.516 -19.047 1 64.5 457 ALA A C 1
ATOM 3639 O O . ALA A 1 457 ? -14.172 -20.453 -18.281 1 64.5 457 ALA A O 1
ATOM 3640 N N . ASP A 1 458 ? -13.422 -18.703 -19.578 1 72 458 ASP A N 1
ATOM 3641 C CA . ASP A 1 458 ? -12.039 -18.906 -19.172 1 72 458 ASP A CA 1
ATOM 3642 C C . ASP A 1 458 ? -11.32 -17.578 -18.969 1 72 458 ASP A C 1
ATOM 3644 O O . ASP A 1 458 ? -11.805 -16.531 -19.406 1 72 458 ASP A O 1
ATOM 3648 N N . GLY A 1 459 ? -10.305 -17.641 -18 1 71.75 459 GLY A N 1
ATOM 3649 C CA . GLY A 1 459 ? -9.445 -16.469 -17.906 1 71.75 459 GLY A CA 1
ATOM 3650 C C . GLY A 1 459 ? -9.055 -16.125 -16.469 1 71.75 459 GLY A C 1
ATOM 3651 O O . GLY A 1 459 ? -9.898 -16.141 -15.57 1 71.75 459 GLY A O 1
ATOM 3652 N N . GLY A 1 460 ? -7.773 -15.914 -16.297 1 72.5 460 GLY A N 1
ATOM 3653 C CA . GLY A 1 460 ? -7.219 -15.508 -15.016 1 72.5 460 GLY A CA 1
ATOM 3654 C C . GLY A 1 460 ? -7.215 -14 -14.82 1 72.5 460 GLY A C 1
ATOM 3655 O O . GLY A 1 460 ? -7.84 -13.266 -15.586 1 72.5 460 GLY A O 1
ATOM 3656 N N . VAL A 1 461 ? -6.66 -13.586 -13.812 1 74.75 461 VAL A N 1
ATOM 3657 C CA . VAL A 1 461 ? -6.582 -12.172 -13.469 1 74.75 461 VAL A CA 1
ATOM 3658 C C . VAL A 1 461 ? -5.699 -11.438 -14.477 1 74.75 461 VAL A C 1
ATOM 3660 O O . VAL A 1 461 ? -6.074 -10.383 -14.984 1 74.75 461 VAL A O 1
ATOM 3663 N N . ALA A 1 462 ? -4.656 -12.023 -14.82 1 65.38 462 ALA A N 1
ATOM 3664 C CA . ALA A 1 462 ? -3.707 -11.414 -15.742 1 65.38 462 ALA A CA 1
ATOM 3665 C C . ALA A 1 462 ? -4.32 -11.25 -17.141 1 65.38 462 ALA A C 1
ATOM 3667 O O . ALA A 1 462 ? -3.984 -10.312 -17.859 1 65.38 462 ALA A O 1
ATOM 3668 N N . ALA A 1 463 ? -5.254 -12.18 -17.359 1 67.38 463 ALA A N 1
ATOM 3669 C CA . ALA A 1 463 ? -5.926 -12.125 -18.656 1 67.38 463 ALA A CA 1
ATOM 3670 C C . ALA A 1 463 ? -7.047 -11.086 -18.656 1 67.38 463 ALA A C 1
ATOM 3672 O O . ALA A 1 463 ? -7.641 -10.797 -19.688 1 67.38 463 ALA A O 1
ATOM 3673 N N . GLY A 1 464 ? -7.324 -10.547 -17.453 1 72.38 464 GLY A N 1
ATOM 3674 C CA . GLY A 1 464 ? -8.312 -9.484 -17.344 1 72.38 464 GLY A CA 1
ATOM 3675 C C . GLY A 1 464 ? -9.719 -10.008 -17.125 1 72.38 464 GLY A C 1
ATOM 3676 O O . GLY A 1 464 ? -10.688 -9.25 -17.219 1 72.38 464 GLY A O 1
ATOM 3677 N N . VAL A 1 465 ? -9.781 -11.273 -16.797 1 84.31 465 VAL A N 1
ATOM 3678 C CA . VAL A 1 465 ? -11.109 -11.852 -16.688 1 84.31 465 VAL A CA 1
ATOM 3679 C C . VAL A 1 465 ? -11.453 -12.07 -15.211 1 84.31 465 VAL A C 1
ATOM 3681 O O . VAL A 1 465 ? -12.445 -11.539 -14.711 1 84.31 465 VAL A O 1
ATOM 3684 N N . ALA A 1 466 ? -10.602 -12.758 -14.516 1 92.25 466 ALA A N 1
ATOM 3685 C CA . ALA A 1 466 ? -10.82 -13 -13.094 1 92.25 466 ALA A CA 1
ATOM 3686 C C . ALA A 1 466 ? -10.289 -11.844 -12.258 1 92.25 466 ALA A C 1
ATOM 3688 O O . ALA A 1 466 ? -9.5 -11.023 -12.742 1 92.25 466 ALA A O 1
ATOM 3689 N N . VAL A 1 467 ? -10.812 -11.734 -11.07 1 96.75 467 VAL A N 1
ATOM 3690 C CA . VAL A 1 467 ? -10.375 -10.68 -10.164 1 96.75 467 VAL A CA 1
ATOM 3691 C C . VAL A 1 467 ? -9.945 -11.289 -8.828 1 96.75 467 VAL A C 1
ATOM 3693 O O . VAL A 1 467 ? -10.281 -12.438 -8.531 1 96.75 467 VAL A O 1
ATOM 3696 N N . LEU A 1 468 ? -9.141 -10.555 -8.078 1 98.12 468 LEU A N 1
ATOM 3697 C CA . LEU A 1 468 ? -8.711 -11 -6.758 1 98.12 468 LEU A CA 1
ATOM 3698 C C . LEU A 1 468 ? -9.883 -11.023 -5.785 1 98.12 468 LEU A C 1
ATOM 3700 O O . LEU A 1 468 ? -10.781 -10.18 -5.863 1 98.12 468 LEU A O 1
ATOM 3704 N N . ASP A 1 469 ? -9.875 -11.969 -4.918 1 98.25 469 ASP A N 1
ATOM 3705 C CA . ASP A 1 469 ? -10.945 -12.188 -3.945 1 98.25 469 ASP A CA 1
ATOM 3706 C C . ASP A 1 469 ? -10.383 -12.758 -2.643 1 98.25 469 ASP A C 1
ATOM 3708 O O . ASP A 1 469 ? -9.188 -13.023 -2.537 1 98.25 469 ASP A O 1
ATOM 3712 N N . THR A 1 470 ? -11.164 -12.75 -1.608 1 98.62 470 THR A N 1
ATOM 3713 C CA . THR A 1 470 ? -10.828 -13.305 -0.303 1 98.62 470 THR A CA 1
ATOM 3714 C C . THR A 1 470 ? -11.906 -14.281 0.157 1 98.62 470 THR A C 1
ATOM 3716 O O . THR A 1 470 ? -13.102 -14.008 0.026 1 98.62 470 THR A O 1
ATOM 3719 N N . PRO A 1 471 ? -11.484 -15.445 0.622 1 98.25 471 PRO A N 1
ATOM 3720 C CA . PRO A 1 471 ? -12.484 -16.391 1.128 1 98.25 471 PRO A CA 1
ATOM 3721 C C . PRO A 1 471 ? -13.164 -15.898 2.404 1 98.25 471 PRO A C 1
ATOM 3723 O O . PRO A 1 471 ? -12.492 -15.539 3.369 1 98.25 471 PRO A O 1
ATOM 3726 N N . TYR A 1 472 ? -14.438 -15.836 2.379 1 98.06 472 TYR A N 1
ATOM 3727 C CA . TYR A 1 472 ? -15.219 -15.805 3.607 1 98.06 472 TYR A CA 1
ATOM 3728 C C . TYR A 1 472 ? -15.648 -17.219 4.012 1 98.06 472 TYR A C 1
ATOM 3730 O O . TYR A 1 472 ? -16.547 -17.797 3.402 1 98.06 472 TYR A O 1
ATOM 3738 N N . VAL A 1 473 ? -15.062 -17.766 5.051 1 96.31 473 VAL A N 1
ATOM 3739 C CA . VAL A 1 473 ? -15.242 -19.156 5.418 1 96.31 473 VAL A CA 1
ATOM 3740 C C . VAL A 1 473 ? -16.625 -19.359 6.043 1 96.31 473 VAL A C 1
ATOM 3742 O O . VAL A 1 473 ? -17 -18.656 6.988 1 96.31 473 VAL A O 1
ATOM 3745 N N . THR A 1 474 ? -17.422 -20.219 5.523 1 92.31 474 THR A N 1
ATOM 3746 C CA . THR A 1 474 ? -18.766 -20.547 5.996 1 92.31 474 THR A CA 1
ATOM 3747 C C . THR A 1 474 ? -18.797 -21.938 6.609 1 92.31 474 THR A C 1
ATOM 3749 O O . THR A 1 474 ? -17.984 -22.797 6.262 1 92.31 474 THR A O 1
ATOM 3752 N N . MET B 1 1 ? 33.375 15.531 7.965 1 33.88 1 MET B N 1
ATOM 3753 C CA . MET B 1 1 ? 32.125 14.875 8.375 1 33.88 1 MET B CA 1
ATOM 3754 C C . MET B 1 1 ? 31.516 14.102 7.215 1 33.88 1 MET B C 1
ATOM 3756 O O . MET B 1 1 ? 31.266 14.664 6.148 1 33.88 1 MET B O 1
ATOM 3760 N N . THR B 1 2 ? 31.688 12.797 7.008 1 52.75 2 THR B N 1
ATOM 3761 C CA . THR B 1 2 ? 31.328 11.938 5.879 1 52.75 2 THR B CA 1
ATOM 3762 C C . THR B 1 2 ? 29.859 12.141 5.492 1 52.75 2 THR B C 1
ATOM 3764 O O . THR B 1 2 ? 28.969 12.039 6.34 1 52.75 2 THR B O 1
ATOM 3767 N N . THR B 1 3 ? 29.594 12.977 4.398 1 79.19 3 THR B N 1
ATOM 3768 C CA . THR B 1 3 ? 28.297 13.352 3.85 1 79.19 3 THR B CA 1
ATOM 3769 C C . THR B 1 3 ? 27.406 12.125 3.684 1 79.19 3 THR B C 1
ATOM 3771 O O . THR B 1 3 ? 27.797 11.141 3.068 1 79.19 3 THR B O 1
ATOM 3774 N N . LEU B 1 4 ? 26.422 12.109 4.496 1 86.88 4 LEU B N 1
ATOM 3775 C CA . LEU B 1 4 ? 25.453 11.008 4.508 1 86.88 4 LEU B CA 1
ATOM 3776 C C . LEU B 1 4 ? 25.125 10.562 3.088 1 86.88 4 LEU B C 1
ATOM 3778 O O . LEU B 1 4 ? 24.797 11.391 2.234 1 86.88 4 LEU B O 1
ATOM 3782 N N . TRP B 1 5 ? 25.375 9.336 2.662 1 94 5 TRP B N 1
ATOM 3783 C CA . TRP B 1 5 ? 25 8.648 1.433 1 94 5 TRP B CA 1
ATOM 3784 C C . TRP B 1 5 ? 25.875 9.086 0.267 1 94 5 TRP B C 1
ATOM 3786 O O . TRP B 1 5 ? 25.5 8.93 -0.896 1 94 5 TRP B O 1
ATOM 3796 N N . LYS B 1 6 ? 26.938 9.883 0.463 1 91.56 6 LYS B N 1
ATOM 3797 C CA . LYS B 1 6 ? 27.734 10.477 -0.606 1 91.56 6 LYS B CA 1
ATOM 3798 C C . LYS B 1 6 ? 28.125 9.43 -1.652 1 91.56 6 LYS B C 1
ATOM 3800 O O . LYS B 1 6 ? 28 9.68 -2.854 1 91.56 6 LYS B O 1
ATOM 3805 N N . ASP B 1 7 ? 28.562 8.297 -1.233 1 91.69 7 ASP B N 1
ATOM 3806 C CA . ASP B 1 7 ? 29.016 7.246 -2.139 1 91.69 7 ASP B CA 1
ATOM 3807 C C . ASP B 1 7 ? 27.859 6.719 -2.986 1 91.69 7 ASP B C 1
ATOM 3809 O O . ASP B 1 7 ? 28.031 6.41 -4.164 1 91.69 7 ASP B O 1
ATOM 3813 N N . ILE B 1 8 ? 26.672 6.688 -2.439 1 95.12 8 ILE B N 1
ATOM 3814 C CA . ILE B 1 8 ? 25.5 6.172 -3.141 1 95.12 8 ILE B CA 1
ATOM 3815 C C . ILE B 1 8 ? 24.984 7.223 -4.117 1 95.12 8 ILE B C 1
ATOM 3817 O O . ILE B 1 8 ? 24.703 6.918 -5.277 1 95.12 8 ILE B O 1
ATOM 3821 N N . LEU B 1 9 ? 24.938 8.477 -3.689 1 95.75 9 LEU B N 1
ATOM 3822 C CA . LEU B 1 9 ? 24.297 9.547 -4.445 1 95.75 9 LEU B CA 1
ATOM 3823 C C . LEU B 1 9 ? 25.094 9.867 -5.703 1 95.75 9 LEU B C 1
ATOM 3825 O O . LEU B 1 9 ? 24.531 10.32 -6.703 1 95.75 9 LEU B O 1
ATOM 3829 N N . ARG B 1 10 ? 26.344 9.609 -5.715 1 93.5 10 ARG B N 1
ATOM 3830 C CA . ARG B 1 10 ? 27.203 9.945 -6.852 1 93.5 10 ARG B CA 1
ATOM 3831 C C . ARG B 1 10 ? 27.312 8.766 -7.816 1 93.5 10 ARG B C 1
ATOM 3833 O O . ARG B 1 10 ? 27.812 8.914 -8.93 1 93.5 10 ARG B O 1
ATOM 3840 N N . ASN B 1 11 ? 26.828 7.648 -7.43 1 95.19 11 ASN B N 1
ATOM 3841 C CA . ASN B 1 11 ? 26.844 6.465 -8.281 1 95.19 11 ASN B CA 1
ATOM 3842 C C . ASN B 1 11 ? 25.625 6.406 -9.195 1 95.19 11 ASN B C 1
ATOM 3844 O O . ASN B 1 11 ? 24.641 5.742 -8.875 1 95.19 11 ASN B O 1
ATOM 3848 N N . VAL B 1 12 ? 25.734 6.938 -10.344 1 94.31 12 VAL B N 1
ATOM 3849 C CA . VAL B 1 12 ? 24.625 7.129 -11.273 1 94.31 12 VAL B CA 1
ATOM 3850 C C . VAL B 1 12 ? 24 5.777 -11.633 1 94.31 12 VAL B C 1
ATOM 3852 O O . VAL B 1 12 ? 22.781 5.648 -11.719 1 94.31 12 VAL B O 1
ATOM 3855 N N . GLN B 1 13 ? 24.859 4.805 -11.875 1 93.25 13 GLN B N 1
ATOM 3856 C CA . GLN B 1 13 ? 24.375 3.479 -12.234 1 93.25 13 GLN B CA 1
ATOM 3857 C C . GLN B 1 13 ? 23.516 2.881 -11.109 1 93.25 13 GLN B C 1
ATOM 3859 O O . GLN B 1 13 ? 22.469 2.289 -11.367 1 93.25 13 GLN B O 1
ATOM 3864 N N . LEU B 1 14 ? 24.016 3.035 -9.922 1 95 14 LEU B N 1
ATOM 3865 C CA . LEU B 1 14 ? 23.297 2.525 -8.766 1 95 14 LEU B CA 1
ATOM 3866 C C . LEU B 1 14 ? 21.953 3.24 -8.594 1 95 14 LEU B C 1
ATOM 3868 O O . LEU B 1 14 ? 20.953 2.613 -8.242 1 95 14 LEU B O 1
ATOM 3872 N N . ILE B 1 15 ? 21.953 4.516 -8.836 1 96.94 15 ILE B N 1
ATOM 3873 C CA . ILE B 1 15 ? 20.734 5.324 -8.711 1 96.94 15 ILE B CA 1
ATOM 3874 C C . ILE B 1 15 ? 19.703 4.879 -9.75 1 96.94 15 ILE B C 1
ATOM 3876 O O . ILE B 1 15 ? 18.516 4.746 -9.438 1 96.94 15 ILE B O 1
ATOM 3880 N N . GLN B 1 16 ? 20.172 4.645 -10.914 1 95.06 16 GLN B N 1
ATOM 3881 C CA . GLN B 1 16 ? 19.281 4.207 -11.992 1 95.06 16 GLN B CA 1
ATOM 3882 C C . GLN B 1 16 ? 18.688 2.84 -11.68 1 95.06 16 GLN B C 1
ATOM 3884 O O . GLN B 1 16 ? 17.547 2.549 -12.086 1 95.06 16 GLN B O 1
ATOM 3889 N N . TYR B 1 17 ? 19.484 2.084 -10.961 1 94.56 17 TYR B N 1
ATOM 3890 C CA . TYR B 1 17 ? 19.031 0.754 -10.562 1 94.56 17 TYR B CA 1
ATOM 3891 C C . TYR B 1 17 ? 18 0.839 -9.438 1 94.56 17 TYR B C 1
ATOM 3893 O O . TYR B 1 17 ? 16.953 0.181 -9.492 1 94.56 17 TYR B O 1
ATOM 3901 N N . VAL B 1 18 ? 18.172 1.693 -8.422 1 97.5 18 VAL B N 1
ATOM 3902 C CA . VAL B 1 18 ? 17.422 1.636 -7.184 1 97.5 18 VAL B CA 1
ATOM 3903 C C . VAL B 1 18 ? 16.188 2.527 -7.293 1 97.5 18 VAL B C 1
ATOM 3905 O O . VAL B 1 18 ? 15.156 2.266 -6.656 1 97.5 18 VAL B O 1
ATOM 3908 N N . ALA B 1 19 ? 16.172 3.572 -8.133 1 98.19 19 ALA B N 1
ATOM 3909 C CA . ALA B 1 19 ? 15.094 4.547 -8.203 1 98.19 19 ALA B CA 1
ATOM 3910 C C . ALA B 1 19 ? 13.781 3.883 -8.609 1 98.19 19 ALA B C 1
ATOM 3912 O O . ALA B 1 19 ? 12.75 4.082 -7.961 1 98.19 19 ALA B O 1
ATOM 3913 N N . PRO B 1 20 ? 13.812 3.006 -9.688 1 97.62 20 PRO B N 1
ATOM 3914 C CA . PRO B 1 20 ? 12.547 2.342 -10.031 1 97.62 20 PRO B CA 1
ATOM 3915 C C . PRO B 1 20 ? 12.039 1.43 -8.914 1 97.62 20 PRO B C 1
ATOM 3917 O O . PRO B 1 20 ? 10.828 1.285 -8.742 1 97.62 20 PRO B O 1
ATOM 3920 N N . ILE B 1 21 ? 12.922 0.805 -8.164 1 98.19 21 ILE B N 1
ATOM 3921 C CA . ILE B 1 21 ? 12.547 -0.05 -7.047 1 98.19 21 ILE B CA 1
ATOM 3922 C C . ILE B 1 21 ? 11.898 0.792 -5.949 1 98.19 21 ILE B C 1
ATOM 3924 O O . ILE B 1 21 ? 10.898 0.387 -5.355 1 98.19 21 ILE B O 1
ATOM 3928 N N . ALA B 1 22 ? 12.461 1.965 -5.68 1 98.69 22 ALA B N 1
ATOM 3929 C CA . ALA B 1 22 ? 11.922 2.879 -4.676 1 98.69 22 ALA B CA 1
ATOM 3930 C C . ALA B 1 22 ? 10.508 3.32 -5.047 1 98.69 22 ALA B C 1
ATOM 3932 O O . ALA B 1 22 ? 9.625 3.383 -4.188 1 98.69 22 ALA B O 1
ATOM 3933 N N . VAL B 1 23 ? 10.32 3.646 -6.297 1 98.69 23 VAL B N 1
ATOM 3934 C CA . VAL B 1 23 ? 9.008 4.07 -6.789 1 98.69 23 VAL B CA 1
ATOM 3935 C C . VAL B 1 23 ? 7.992 2.949 -6.586 1 98.69 23 VAL B C 1
ATOM 3937 O O . VAL B 1 23 ? 6.895 3.182 -6.07 1 98.69 23 VAL B O 1
ATOM 3940 N N . ASP B 1 24 ? 8.375 1.736 -6.988 1 98.75 24 ASP B N 1
ATOM 3941 C CA . ASP B 1 24 ? 7.473 0.601 -6.801 1 98.75 24 ASP B CA 1
ATOM 3942 C C . ASP B 1 24 ? 7.18 0.372 -5.32 1 98.75 24 ASP B C 1
ATOM 3944 O O . ASP B 1 24 ? 6.066 -0.002 -4.953 1 98.75 24 ASP B O 1
ATOM 3948 N N . ALA B 1 25 ? 8.18 0.553 -4.492 1 98.69 25 ALA B N 1
ATOM 3949 C CA . ALA B 1 25 ? 7.992 0.411 -3.049 1 98.69 25 ALA B CA 1
ATOM 3950 C C . ALA B 1 25 ? 6.988 1.433 -2.521 1 98.69 25 ALA B C 1
ATOM 3952 O O . ALA B 1 25 ? 6.152 1.109 -1.675 1 98.69 25 ALA B O 1
ATOM 3953 N N . ALA B 1 26 ? 7.117 2.652 -2.955 1 98.81 26 ALA B N 1
ATOM 3954 C CA . ALA B 1 26 ? 6.18 3.695 -2.543 1 98.81 26 ALA B CA 1
ATOM 3955 C C . ALA B 1 26 ? 4.75 3.336 -2.934 1 98.81 26 ALA B C 1
ATOM 3957 O O . ALA B 1 26 ? 3.824 3.482 -2.133 1 98.81 26 ALA B O 1
ATOM 3958 N N . LEU B 1 27 ? 4.598 2.869 -4.16 1 98.75 27 LEU B N 1
ATOM 3959 C CA . LEU B 1 27 ? 3.287 2.447 -4.641 1 98.75 27 LEU B CA 1
ATOM 3960 C C . LEU B 1 27 ? 2.742 1.295 -3.805 1 98.75 27 LEU B C 1
ATOM 3962 O O . LEU B 1 27 ? 1.598 1.341 -3.348 1 98.75 27 LEU B O 1
ATOM 3966 N N . LEU B 1 28 ? 3.543 0.307 -3.535 1 98.62 28 LEU B N 1
ATOM 3967 C CA . LEU B 1 28 ? 3.129 -0.876 -2.789 1 98.62 28 LEU B CA 1
ATOM 3968 C C . LEU B 1 28 ? 2.773 -0.516 -1.351 1 98.62 28 LEU B C 1
ATOM 3970 O O . LEU B 1 28 ? 1.896 -1.14 -0.748 1 98.62 28 LEU B O 1
ATOM 3974 N N . GLU B 1 29 ? 3.406 0.509 -0.794 1 98.25 29 GLU B N 1
ATOM 3975 C CA . GLU B 1 29 ? 3.188 0.894 0.597 1 98.25 29 GLU B CA 1
ATOM 3976 C C . GLU B 1 29 ? 2.041 1.896 0.718 1 98.25 29 GLU B C 1
ATOM 3978 O O . GLU B 1 29 ? 1.675 2.297 1.824 1 98.25 29 GLU B O 1
ATOM 3983 N N . GLY B 1 30 ? 1.493 2.295 -0.395 1 98.44 30 GLY B N 1
ATOM 3984 C CA . GLY B 1 30 ? 0.341 3.182 -0.358 1 98.44 30 GLY B CA 1
ATOM 3985 C C . GLY B 1 30 ? 0.719 4.648 -0.295 1 98.44 30 GLY B C 1
ATOM 3986 O O . GLY B 1 30 ? -0.066 5.48 0.17 1 98.44 30 GLY B O 1
ATOM 3987 N N . VAL B 1 31 ? 1.941 5.027 -0.652 1 98.56 31 VAL B N 1
ATOM 3988 C CA . VAL B 1 31 ? 2.35 6.422 -0.78 1 98.56 31 VAL B CA 1
ATOM 3989 C C . VAL B 1 31 ? 1.939 6.957 -2.15 1 98.56 31 VAL B C 1
ATOM 3991 O O . VAL B 1 31 ? 2.746 6.973 -3.084 1 98.56 31 VAL B O 1
ATOM 3994 N N . LEU B 1 32 ? 0.645 7.48 -2.189 1 97.69 32 LEU B N 1
ATOM 3995 C CA . LEU B 1 32 ? -0.003 7.734 -3.473 1 97.69 32 LEU B CA 1
ATOM 3996 C C . LEU B 1 32 ? -0.731 9.078 -3.457 1 97.69 32 LEU B C 1
ATOM 3998 O O . LEU B 1 32 ? -1.031 9.609 -2.387 1 97.69 32 LEU B O 1
ATOM 4002 N N . MET B 1 33 ? -1.024 9.523 -4.637 1 97.88 33 MET B N 1
ATOM 4003 C CA . MET B 1 33 ? -1.912 10.648 -4.891 1 97.88 33 MET B CA 1
ATOM 4004 C C . MET B 1 33 ? -2.697 10.445 -6.184 1 97.88 33 MET B C 1
ATOM 4006 O O . MET B 1 33 ? -2.232 9.758 -7.094 1 97.88 33 MET B O 1
ATOM 4010 N N . ARG B 1 34 ? -3.904 10.945 -6.242 1 98.12 34 ARG B N 1
ATOM 4011 C CA . ARG B 1 34 ? -4.605 10.969 -7.52 1 98.12 34 ARG B CA 1
ATOM 4012 C C . ARG B 1 34 ? -3.863 11.82 -8.539 1 98.12 34 ARG B C 1
ATOM 4014 O O . ARG B 1 34 ? -3.066 12.688 -8.164 1 98.12 34 ARG B O 1
ATOM 4021 N N . THR B 1 35 ? -4.055 11.57 -9.836 1 97.06 35 THR B N 1
ATOM 4022 C CA . THR B 1 35 ? -3.32 12.297 -10.867 1 97.06 35 THR B CA 1
ATOM 4023 C C . THR B 1 35 ? -3.836 13.727 -11 1 97.06 35 THR B C 1
ATOM 4025 O O . THR B 1 35 ? -4.969 14.016 -10.609 1 97.06 35 THR B O 1
ATOM 4028 N N . LYS B 1 36 ? -3.014 14.617 -11.469 1 94.44 36 LYS B N 1
ATOM 4029 C CA . LYS B 1 36 ? -3.43 15.992 -11.727 1 94.44 36 LYS B CA 1
ATOM 4030 C C . LYS B 1 36 ? -4.539 16.047 -12.773 1 94.44 36 LYS B C 1
ATOM 4032 O O . LYS B 1 36 ? -5.43 16.891 -12.695 1 94.44 36 LYS B O 1
ATOM 4037 N N . ASP B 1 37 ? -4.512 15.125 -13.734 1 94.56 37 ASP B N 1
ATOM 4038 C CA . ASP B 1 37 ? -5.477 15.109 -14.828 1 94.56 37 ASP B CA 1
ATOM 4039 C C . ASP B 1 37 ? -6.848 14.641 -14.352 1 94.56 37 ASP B C 1
ATOM 4041 O O . ASP B 1 37 ? -7.875 15.086 -14.867 1 94.56 37 ASP B O 1
ATOM 4045 N N . ASP B 1 38 ? -6.887 13.758 -13.445 1 96.06 38 ASP B N 1
ATOM 4046 C CA . ASP B 1 38 ? -8.117 13.242 -12.844 1 96.06 38 ASP B CA 1
ATOM 4047 C C . ASP B 1 38 ? -8.039 13.281 -11.32 1 96.06 38 ASP B C 1
ATOM 4049 O O . ASP B 1 38 ? -8.023 12.234 -10.664 1 96.06 38 ASP B O 1
ATOM 4053 N N . PRO B 1 39 ? -8.156 14.461 -10.781 1 96.81 39 PRO B N 1
ATOM 4054 C CA . PRO B 1 39 ? -7.848 14.641 -9.359 1 96.81 39 PRO B CA 1
ATOM 4055 C C . PRO B 1 39 ? -8.953 14.117 -8.438 1 96.81 39 PRO B C 1
ATOM 4057 O O . PRO B 1 39 ? -8.789 14.094 -7.219 1 96.81 39 PRO B O 1
ATOM 4060 N N . ASN B 1 40 ? -10.102 13.695 -9.016 1 97.56 40 ASN B N 1
ATOM 4061 C CA . ASN B 1 40 ? -11.195 13.203 -8.18 1 97.56 40 ASN B CA 1
ATOM 4062 C C . ASN B 1 40 ? -11.516 11.742 -8.477 1 97.56 40 ASN B C 1
ATOM 4064 O O . ASN B 1 40 ? -12.562 11.234 -8.07 1 97.56 40 ASN B O 1
ATOM 4068 N N . ALA B 1 41 ? -10.648 11.07 -9.258 1 96.81 41 ALA B N 1
ATOM 4069 C CA . ALA B 1 41 ? -10.852 9.672 -9.617 1 96.81 41 ALA B CA 1
ATOM 4070 C C . ALA B 1 41 ? -9.648 8.82 -9.219 1 96.81 41 ALA B C 1
ATOM 4072 O O . ALA B 1 41 ? -8.508 9.289 -9.289 1 96.81 41 ALA B O 1
ATOM 4073 N N . SER B 1 42 ? -9.938 7.574 -8.891 1 98 42 SER B N 1
ATOM 4074 C CA . SER B 1 42 ? -8.875 6.688 -8.422 1 98 42 SER B CA 1
ATOM 4075 C C . SER B 1 42 ? -8.602 5.574 -9.43 1 98 42 SER B C 1
ATOM 4077 O O . SER B 1 42 ? -7.93 4.594 -9.102 1 98 42 SER B O 1
ATOM 4079 N N . ASP B 1 43 ? -9.078 5.68 -10.641 1 97.75 43 ASP B N 1
ATOM 4080 C CA . ASP B 1 43 ? -8.828 4.66 -11.648 1 97.75 43 ASP B CA 1
ATOM 4081 C C . ASP B 1 43 ? -7.344 4.574 -12 1 97.75 43 ASP B C 1
ATOM 4083 O O . ASP B 1 43 ? -6.848 3.51 -12.367 1 97.75 43 ASP B O 1
ATOM 4087 N N . ALA B 1 44 ? -6.711 5.68 -12.008 1 97.69 44 ALA B N 1
ATOM 4088 C CA . ALA B 1 44 ? -5.262 5.793 -12.148 1 97.69 44 ALA B CA 1
ATOM 4089 C C . ALA B 1 44 ? -4.68 6.738 -11.102 1 97.69 44 ALA B C 1
ATOM 4091 O O . ALA B 1 44 ? -5.266 7.781 -10.805 1 97.69 44 ALA B O 1
ATOM 4092 N N . VAL B 1 45 ? -3.561 6.375 -10.508 1 98.62 45 VAL B N 1
ATOM 4093 C CA . VAL B 1 45 ? -2.959 7.195 -9.461 1 98.62 45 VAL B CA 1
ATOM 4094 C C . VAL B 1 45 ? -1.453 7.301 -9.688 1 98.62 45 VAL B C 1
ATOM 4096 O O . VAL B 1 45 ? -0.875 6.512 -10.438 1 98.62 45 VAL B O 1
ATOM 4099 N N . ASN B 1 46 ? -0.813 8.297 -9.125 1 98.31 46 ASN B N 1
ATOM 4100 C CA . ASN B 1 46 ? 0.634 8.469 -9.062 1 98.31 46 ASN B CA 1
ATOM 4101 C C . ASN B 1 46 ? 1.179 8.086 -7.688 1 98.31 46 ASN B C 1
ATOM 4103 O O . ASN B 1 46 ? 0.426 8.016 -6.711 1 98.31 46 ASN B O 1
ATOM 4107 N N . TYR B 1 47 ? 2.498 7.703 -7.691 1 98.31 47 TYR B N 1
ATOM 4108 C CA . TYR B 1 47 ? 3.127 7.746 -6.375 1 98.31 47 TYR B CA 1
ATOM 4109 C C . TYR B 1 47 ? 3.293 9.18 -5.895 1 98.31 47 TYR B C 1
ATOM 4111 O O . TYR B 1 47 ? 3.484 10.094 -6.703 1 98.31 47 TYR B O 1
ATOM 4119 N N . ALA B 1 48 ? 3.086 9.43 -4.566 1 97.94 48 ALA B N 1
ATOM 4120 C CA . ALA B 1 48 ? 3.381 10.742 -3.992 1 97.94 48 ALA B CA 1
ATOM 4121 C C . ALA B 1 48 ? 4.875 11.039 -4.051 1 97.94 48 ALA B C 1
ATOM 4123 O O . ALA B 1 48 ? 5.703 10.133 -3.902 1 97.94 48 ALA B O 1
ATOM 4124 N N . PRO B 1 49 ? 5.266 12.266 -4.312 1 97.19 49 PRO B N 1
ATOM 4125 C CA . PRO B 1 49 ? 6.695 12.586 -4.383 1 97.19 49 PRO B CA 1
ATOM 4126 C C . PRO B 1 49 ? 7.422 12.305 -3.07 1 97.19 49 PRO B C 1
ATOM 4128 O O . PRO B 1 49 ? 6.879 12.562 -1.992 1 97.19 49 PRO B O 1
ATOM 4131 N N . PHE B 1 50 ? 8.625 11.773 -3.131 1 98.19 50 PHE B N 1
ATOM 4132 C CA . PHE B 1 50 ? 9.414 11.453 -1.952 1 98.19 50 PHE B CA 1
ATOM 4133 C C . PHE B 1 50 ? 10.906 11.461 -2.283 1 98.19 50 PHE B C 1
ATOM 4135 O O . PHE B 1 50 ? 11.281 11.477 -3.457 1 98.19 50 PHE B O 1
ATOM 4142 N N . THR B 1 51 ? 11.758 11.578 -1.297 1 98.19 51 THR B N 1
ATOM 4143 C CA . THR B 1 51 ? 13.203 11.5 -1.496 1 98.19 51 THR B CA 1
ATOM 4144 C C . THR B 1 51 ? 13.641 10.047 -1.7 1 98.19 51 THR B C 1
ATOM 4146 O O . THR B 1 51 ? 13.031 9.125 -1.159 1 98.19 51 THR B O 1
ATOM 4149 N N . LEU B 1 52 ? 14.688 9.883 -2.453 1 98.5 52 LEU B N 1
ATOM 4150 C CA . LEU B 1 52 ? 15.195 8.531 -2.676 1 98.5 52 LEU B CA 1
ATOM 4151 C C . LEU B 1 52 ? 15.789 7.957 -1.393 1 98.5 52 LEU B C 1
ATOM 4153 O O . LEU B 1 52 ? 15.594 6.777 -1.09 1 98.5 52 LEU B O 1
ATOM 4157 N N . LEU B 1 53 ? 16.531 8.781 -0.699 1 98.56 53 LEU B N 1
ATOM 4158 C CA . LEU B 1 53 ? 17.156 8.367 0.549 1 98.56 53 LEU B CA 1
ATOM 4159 C C . LEU B 1 53 ? 16.719 9.266 1.703 1 98.56 53 LEU B C 1
ATOM 4161 O O . LEU B 1 53 ? 16.375 10.43 1.495 1 98.56 53 LEU B O 1
ATOM 4165 N N . PRO B 1 54 ? 16.656 8.719 2.938 1 98.31 54 PRO B N 1
ATOM 4166 C CA . PRO B 1 54 ? 16.312 9.555 4.086 1 98.31 54 PRO B CA 1
ATOM 4167 C C . PRO B 1 54 ? 17.312 10.672 4.34 1 98.31 54 PRO B C 1
ATOM 4169 O O . PRO B 1 54 ? 18.5 10.508 4.059 1 98.31 54 PRO B O 1
ATOM 4172 N N . SER B 1 55 ? 16.844 11.789 4.844 1 97.38 55 SER B N 1
ATOM 4173 C CA . SER B 1 55 ? 17.688 12.945 5.105 1 97.38 55 SER B CA 1
ATOM 4174 C C . SER B 1 55 ? 18.125 12.992 6.566 1 97.38 55 SER B C 1
ATOM 4176 O O . SER B 1 55 ? 17.359 12.609 7.457 1 97.38 55 SER B O 1
ATOM 4178 N N . ALA B 1 56 ? 19.281 13.516 6.781 1 95.81 56 ALA B N 1
ATOM 4179 C CA . ALA B 1 56 ? 19.859 13.562 8.125 1 95.81 56 ALA B CA 1
ATOM 4180 C C . ALA B 1 56 ? 19.109 14.555 9.008 1 95.81 56 ALA B C 1
ATOM 4182 O O . ALA B 1 56 ? 18.781 15.664 8.578 1 95.81 56 ALA B O 1
ATOM 4183 N N . VAL B 1 57 ? 18.797 14.172 10.234 1 96.56 57 VAL B N 1
ATOM 4184 C CA . VAL B 1 57 ? 18.203 15.008 11.273 1 96.56 57 VAL B CA 1
ATOM 4185 C C . VAL B 1 57 ? 18.953 14.797 12.594 1 96.56 57 VAL B C 1
ATOM 4187 O O . VAL B 1 57 ? 19.078 13.672 13.062 1 96.56 57 VAL B O 1
ATOM 4190 N N . PRO B 1 58 ? 19.484 15.875 13.211 1 95.19 58 PRO B N 1
ATOM 4191 C CA . PRO B 1 58 ? 20.156 15.703 14.5 1 95.19 58 PRO B CA 1
ATOM 4192 C C . PRO B 1 58 ? 19.25 15.125 15.578 1 95.19 58 PRO B C 1
ATOM 4194 O O . PRO B 1 58 ? 18.141 15.633 15.797 1 95.19 58 PRO B O 1
ATOM 4197 N N . SER B 1 59 ? 19.719 14.117 16.219 1 96.31 59 SER B N 1
ATOM 4198 C CA . SER B 1 59 ? 18.922 13.367 17.188 1 96.31 59 SER B CA 1
ATOM 4199 C C . SER B 1 59 ? 18.438 14.273 18.328 1 96.31 59 SER B C 1
ATOM 4201 O O . SER B 1 59 ? 17.281 14.211 18.719 1 96.31 59 SER B O 1
ATOM 4203 N N . ASP B 1 60 ? 19.344 15.117 18.797 1 96.88 60 ASP B N 1
ATOM 4204 C CA . ASP B 1 60 ? 19 15.984 19.938 1 96.88 60 ASP B CA 1
ATOM 4205 C C . ASP B 1 60 ? 17.891 16.969 19.547 1 96.88 60 ASP B C 1
ATOM 4207 O O . ASP B 1 60 ? 17.016 17.281 20.359 1 96.88 60 ASP B O 1
ATOM 4211 N N . LEU B 1 61 ? 17.969 17.484 18.375 1 97.81 61 LEU B N 1
ATOM 4212 C CA . LEU B 1 61 ? 16.984 18.469 17.922 1 97.81 61 LEU B CA 1
ATOM 4213 C C . LEU B 1 61 ? 15.648 17.797 17.656 1 97.81 61 LEU B C 1
ATOM 4215 O O . LEU B 1 61 ? 14.594 18.406 17.891 1 97.81 61 LEU B O 1
ATOM 4219 N N . LEU B 1 62 ? 15.68 16.578 17.141 1 98.06 62 LEU B N 1
ATOM 4220 C CA . LEU B 1 62 ? 14.438 15.828 16.984 1 98.06 62 LEU B CA 1
ATOM 4221 C C . LEU B 1 62 ? 13.773 15.586 18.328 1 98.06 62 LEU B C 1
ATOM 4223 O O . LEU B 1 62 ? 12.555 15.75 18.469 1 98.06 62 LEU B O 1
ATOM 4227 N N . GLU B 1 63 ? 14.57 15.188 19.25 1 98 63 GLU B N 1
ATOM 4228 C CA . GLU B 1 63 ? 14.055 14.953 20.594 1 98 63 GLU B CA 1
ATOM 4229 C C . GLU B 1 63 ? 13.492 16.234 21.203 1 98 63 GLU B C 1
ATOM 4231 O O . GLU B 1 63 ? 12.477 16.203 21.891 1 98 63 GLU B O 1
ATOM 4236 N N . GLN B 1 64 ? 14.195 17.312 21 1 98.38 64 GLN B N 1
ATOM 4237 C CA . GLN B 1 64 ? 13.703 18.609 21.453 1 98.38 64 GLN B CA 1
ATOM 4238 C C . GLN B 1 64 ? 12.336 18.922 20.828 1 98.38 64 GLN B C 1
ATOM 4240 O O . GLN B 1 64 ? 11.422 19.359 21.531 1 98.38 64 GLN B O 1
ATOM 4245 N N . ALA B 1 65 ? 12.219 18.672 19.547 1 98.69 65 ALA B N 1
ATOM 4246 C CA . ALA B 1 65 ? 10.969 18.938 18.844 1 98.69 65 ALA B CA 1
ATOM 4247 C C . ALA B 1 65 ? 9.828 18.094 19.406 1 98.69 65 ALA B C 1
ATOM 4249 O O . ALA B 1 65 ? 8.711 18.578 19.578 1 98.69 65 ALA B O 1
ATOM 4250 N N . TYR B 1 66 ? 10.109 16.812 19.703 1 98.44 66 TYR B N 1
ATOM 4251 C CA . TYR B 1 66 ? 9.109 15.922 20.297 1 98.44 66 TYR B CA 1
ATOM 4252 C C . TYR B 1 66 ? 8.695 16.422 21.672 1 98.44 66 TYR B C 1
ATOM 4254 O O . TYR B 1 66 ? 7.5 16.5 21.969 1 98.44 66 TYR B O 1
ATOM 4262 N N . SER B 1 67 ? 9.641 16.812 22.422 1 98 67 SER B N 1
ATOM 4263 C CA . SER B 1 67 ? 9.422 17.125 23.844 1 98 67 SER B CA 1
ATOM 4264 C C . SER B 1 67 ? 8.602 18.406 24 1 98 67 SER B C 1
ATOM 4266 O O . SER B 1 67 ? 7.836 18.531 24.969 1 98 67 SER B O 1
ATOM 4268 N N . VAL B 1 68 ? 8.742 19.281 23.109 1 98.56 68 VAL B N 1
ATOM 4269 C CA . VAL B 1 68 ? 8.133 20.594 23.297 1 98.56 68 VAL B CA 1
ATOM 4270 C C . VAL B 1 68 ? 6.715 20.594 22.734 1 98.56 68 VAL B C 1
ATOM 4272 O O . VAL B 1 68 ? 5.918 21.484 23.047 1 98.56 68 VAL B O 1
ATOM 4275 N N . GLN B 1 69 ? 6.305 19.562 22 1 98.81 69 GLN B N 1
ATOM 4276 C CA . GLN B 1 69 ? 5.047 19.578 21.25 1 98.81 69 GLN B CA 1
ATOM 4277 C C . GLN B 1 69 ? 3.852 19.641 22.203 1 98.81 69 GLN B C 1
ATOM 4279 O O . GLN B 1 69 ? 2.85 20.297 21.906 1 98.81 69 GLN B O 1
ATOM 4284 N N . GLN B 1 70 ? 3.914 18.938 23.312 1 98.5 70 GLN B N 1
ATOM 4285 C CA . GLN B 1 70 ? 2.816 18.969 24.281 1 98.5 70 GLN B CA 1
ATOM 4286 C C . GLN B 1 70 ? 2.613 20.391 24.812 1 98.5 70 GLN B C 1
ATOM 4288 O O . GLN B 1 70 ? 1.482 20.797 25.094 1 98.5 70 GLN B O 1
ATOM 4293 N N . ASN B 1 71 ? 3.744 21.062 25.047 1 98.56 71 ASN B N 1
ATOM 4294 C CA . ASN B 1 71 ? 3.656 22.438 25.516 1 98.56 71 ASN B CA 1
ATOM 4295 C C . ASN B 1 71 ? 3.006 23.344 24.453 1 98.56 71 ASN B C 1
ATOM 4297 O O . ASN B 1 71 ? 2.246 24.25 24.797 1 98.56 71 ASN B O 1
ATOM 4301 N N . PHE B 1 72 ? 3.287 23.109 23.234 1 98.69 72 PHE B N 1
ATOM 4302 C CA . PHE B 1 72 ? 2.643 23.859 22.156 1 98.69 72 PHE B CA 1
ATOM 4303 C C . PHE B 1 72 ? 1.147 23.578 22.125 1 98.69 72 PHE B C 1
ATOM 4305 O O . PHE B 1 72 ? 0.338 24.484 21.906 1 98.69 72 PHE B O 1
ATOM 4312 N N . ASN B 1 73 ? 0.788 22.266 22.281 1 98.69 73 ASN B N 1
ATOM 4313 C CA . ASN B 1 73 ? -0.627 21.922 22.344 1 98.69 73 ASN B CA 1
ATOM 4314 C C . ASN B 1 73 ? -1.353 22.703 23.438 1 98.69 73 ASN B C 1
ATOM 4316 O O . ASN B 1 73 ? -2.412 23.281 23.203 1 98.69 73 ASN B O 1
ATOM 4320 N N . LEU B 1 74 ? -0.746 22.672 24.578 1 98.25 74 LEU B N 1
ATOM 4321 C CA . LEU B 1 74 ? -1.318 23.359 25.719 1 98.25 74 LEU B CA 1
ATOM 4322 C C . LEU B 1 74 ? -1.426 24.859 25.453 1 98.25 74 LEU B C 1
ATOM 4324 O O . LEU B 1 74 ? -2.441 25.484 25.781 1 98.25 74 LEU B O 1
ATOM 4328 N N . LEU B 1 75 ? -0.385 25.406 24.922 1 98.5 75 LEU B N 1
ATOM 4329 C CA . LEU B 1 75 ? -0.356 26.828 24.625 1 98.5 75 LEU B CA 1
ATOM 4330 C C . LEU B 1 75 ? -1.482 27.203 23.656 1 98.5 75 LEU B C 1
ATOM 4332 O O . LEU B 1 75 ? -2.213 28.172 23.906 1 98.5 75 LEU B O 1
ATOM 4336 N N . VAL B 1 76 ? -1.665 26.469 22.562 1 98.5 76 VAL B N 1
ATOM 4337 C CA . VAL B 1 76 ? -2.707 26.75 21.578 1 98.5 76 VAL B CA 1
ATOM 4338 C C . VAL B 1 76 ? -4.078 26.672 22.25 1 98.5 76 VAL B C 1
ATOM 4340 O O . VAL B 1 76 ? -4.941 27.516 22 1 98.5 76 VAL B O 1
ATOM 4343 N N . ASP B 1 77 ? -4.266 25.625 23.031 1 98.56 77 ASP B N 1
ATOM 4344 C CA . ASP B 1 77 ? -5.539 25.453 23.734 1 98.56 77 ASP B CA 1
ATOM 4345 C C . ASP B 1 77 ? -5.84 26.641 24.641 1 98.56 77 ASP B C 1
ATOM 4347 O O . ASP B 1 77 ? -6.957 27.156 24.641 1 98.56 77 ASP B O 1
ATOM 4351 N N . ARG B 1 78 ? -4.883 27.125 25.406 1 98.12 78 ARG B N 1
ATOM 4352 C CA . ARG B 1 78 ? -5.074 28.234 26.344 1 98.12 78 ARG B CA 1
ATOM 4353 C C . ARG B 1 78 ? -5.309 29.547 25.594 1 98.12 78 ARG B C 1
ATOM 4355 O O . ARG B 1 78 ? -6.141 30.359 26 1 98.12 78 ARG B O 1
ATOM 4362 N N . VAL B 1 79 ? -4.551 29.766 24.594 1 98.44 79 VAL B N 1
ATOM 4363 C CA . VAL B 1 79 ? -4.707 30.969 23.797 1 98.44 79 VAL B CA 1
ATOM 4364 C C . VAL B 1 79 ? -6.105 31.016 23.188 1 98.44 79 VAL B C 1
ATOM 4366 O O . VAL B 1 79 ? -6.746 32.062 23.156 1 98.44 79 VAL B O 1
ATOM 4369 N N . SER B 1 80 ? -6.633 29.875 22.719 1 98.25 80 SER B N 1
ATOM 4370 C CA . SER B 1 80 ? -7.945 29.812 22.078 1 98.25 80 SER B CA 1
ATOM 4371 C C . SER B 1 80 ? -9.055 30.172 23.062 1 98.25 80 SER B C 1
ATOM 4373 O O . SER B 1 80 ? -10.156 30.547 22.656 1 98.25 80 SER B O 1
ATOM 4375 N N . GLN B 1 81 ? -8.734 30.125 24.344 1 97.44 81 GLN B N 1
ATOM 4376 C CA . GLN B 1 81 ? -9.734 30.375 25.375 1 97.44 81 GLN B CA 1
ATOM 4377 C C . GLN B 1 81 ? -9.672 31.828 25.859 1 97.44 81 GLN B C 1
ATOM 4379 O O . GLN B 1 81 ? -10.5 32.25 26.656 1 97.44 81 GLN B O 1
ATOM 4384 N N . ASP B 1 82 ? -8.68 32.562 25.375 1 97.94 82 ASP B N 1
ATOM 4385 C CA . ASP B 1 82 ? -8.469 33.938 25.859 1 97.94 82 ASP B CA 1
ATOM 4386 C C . ASP B 1 82 ? -9.008 34.938 24.859 1 97.94 82 ASP B C 1
ATOM 4388 O O . ASP B 1 82 ? -8.25 35.469 24.031 1 97.94 82 ASP B O 1
ATOM 4392 N N . THR B 1 83 ? -10.227 35.344 25.047 1 97.75 83 THR B N 1
ATOM 4393 C CA . THR B 1 83 ? -10.922 36.25 24.141 1 97.75 83 THR B CA 1
ATOM 4394 C C . THR B 1 83 ? -10.234 37.594 24.094 1 97.75 83 THR B C 1
ATOM 4396 O O . THR B 1 83 ? -10.062 38.188 23.016 1 97.75 83 THR B O 1
ATOM 4399 N N . GLU B 1 84 ? -9.891 38.062 25.188 1 97.75 84 GLU B N 1
ATOM 4400 C CA . GLU B 1 84 ? -9.25 39.375 25.266 1 97.75 84 GLU B CA 1
ATOM 4401 C C . GLU B 1 84 ? -7.945 39.406 24.469 1 97.75 84 GLU B C 1
ATOM 4403 O O . GLU B 1 84 ? -7.684 40.344 23.719 1 97.75 84 GLU B O 1
ATOM 4408 N N . PHE B 1 85 ? -7.148 38.438 24.719 1 97.56 85 PHE B N 1
ATOM 4409 C CA . PHE B 1 85 ? -5.879 38.375 24 1 97.56 85 PHE B CA 1
ATOM 4410 C C . PHE B 1 85 ? -6.102 38.312 22.5 1 97.56 85 PHE B C 1
ATOM 4412 O O . PHE B 1 85 ? -5.422 39 21.734 1 97.56 85 PHE B O 1
ATOM 4419 N N . LEU B 1 86 ? -7.02 37.438 21.984 1 98.12 86 LEU B N 1
ATOM 4420 C CA . LEU B 1 86 ? -7.281 37.281 20.562 1 98.12 86 LEU B CA 1
ATOM 4421 C C . LEU B 1 86 ? -7.793 38.594 19.953 1 98.12 86 LEU B C 1
ATOM 4423 O O . LEU B 1 86 ? -7.359 39 18.875 1 98.12 86 LEU B O 1
ATOM 4427 N N . GLU B 1 87 ? -8.68 39.219 20.688 1 97.62 87 GLU B N 1
ATOM 4428 C CA . GLU B 1 87 ? -9.25 40.5 20.219 1 97.62 87 GLU B CA 1
ATOM 4429 C C . GLU B 1 87 ? -8.172 41.562 20.078 1 97.62 87 GLU B C 1
ATOM 4431 O O . GLU B 1 87 ? -8.086 42.25 19.062 1 97.62 87 GLU B O 1
ATOM 4436 N N . ARG B 1 88 ? -7.398 41.688 21.078 1 96.88 88 ARG B N 1
ATOM 4437 C CA . ARG B 1 88 ? -6.352 42.688 21.078 1 96.88 88 ARG B CA 1
ATOM 4438 C C . ARG B 1 88 ? -5.301 42.406 20.016 1 96.88 88 ARG B C 1
ATOM 4440 O O . ARG B 1 88 ? -4.883 43.281 19.281 1 96.88 88 ARG B O 1
ATOM 4447 N N . THR B 1 89 ? -4.867 41.188 19.938 1 96.25 89 THR B N 1
ATOM 4448 C CA . THR B 1 89 ? -3.787 40.781 19.047 1 96.25 89 THR B CA 1
ATOM 4449 C C . THR B 1 89 ? -4.203 40.938 17.578 1 96.25 89 THR B C 1
ATOM 4451 O O . THR B 1 89 ? -3.396 41.312 16.734 1 96.25 89 THR B O 1
ATOM 4454 N N . LEU B 1 90 ? -5.465 40.625 17.219 1 96.44 90 LEU B N 1
ATOM 4455 C CA . LEU B 1 90 ? -5.891 40.562 15.828 1 96.44 90 LEU B CA 1
ATOM 4456 C C . LEU B 1 90 ? -6.582 41.875 15.414 1 96.44 90 LEU B C 1
ATOM 4458 O O . LEU B 1 90 ? -7.047 42 14.281 1 96.44 90 LEU B O 1
ATOM 4462 N N . ALA B 1 91 ? -6.594 42.812 16.281 1 95.88 91 ALA B N 1
ATOM 4463 C CA . ALA B 1 91 ? -7.352 44.031 16.062 1 95.88 91 ALA B CA 1
ATOM 4464 C C . ALA B 1 91 ? -6.938 44.719 14.766 1 95.88 91 ALA B C 1
ATOM 4466 O O . ALA B 1 91 ? -7.789 45.125 13.977 1 95.88 91 ALA B O 1
ATOM 4467 N N . SER B 1 92 ? -5.66 44.906 14.547 1 93.06 92 SER B N 1
ATOM 4468 C CA . SER B 1 92 ? -5.172 45.562 13.352 1 93.06 92 SER B CA 1
ATOM 4469 C C . SER B 1 92 ? -5.344 44.719 12.109 1 93.06 92 SER B C 1
ATOM 4471 O O . SER B 1 92 ? -5.691 45.219 11.039 1 93.06 92 SER B O 1
ATOM 4473 N N . THR B 1 93 ? -5.109 43.438 12.297 1 92 93 THR B N 1
ATOM 4474 C CA . THR B 1 93 ? -5.188 42.5 11.18 1 92 93 THR B CA 1
ATOM 4475 C C . THR B 1 93 ? -6.613 42.438 10.641 1 92 93 THR B C 1
ATOM 4477 O O . THR B 1 93 ? -6.82 42.375 9.422 1 92 93 THR B O 1
ATOM 4480 N N . VAL B 1 94 ? -7.594 42.406 11.477 1 95 94 VAL B N 1
ATOM 4481 C CA . VAL B 1 94 ? -8.992 42.25 11.086 1 95 94 VAL B CA 1
ATOM 4482 C C . VAL B 1 94 ? -9.445 43.438 10.273 1 95 94 VAL B C 1
ATOM 4484 O O . VAL B 1 94 ? -10.375 43.344 9.477 1 95 94 VAL B O 1
ATOM 4487 N N . LYS B 1 95 ? -8.766 44.5 10.344 1 93.88 95 LYS B N 1
ATOM 4488 C CA . LYS B 1 95 ? -9.133 45.719 9.641 1 93.88 95 LYS B CA 1
ATOM 4489 C C . LYS B 1 95 ? -8.688 45.656 8.18 1 93.88 95 LYS B C 1
ATOM 4491 O O . LYS B 1 95 ? -9.273 46.312 7.32 1 93.88 95 LYS B O 1
ATOM 4496 N N . VAL B 1 96 ? -7.699 44.875 7.934 1 92.19 96 VAL B N 1
ATOM 4497 C CA . VAL B 1 96 ? -7.082 45.031 6.617 1 92.19 96 VAL B CA 1
ATOM 4498 C C . VAL B 1 96 ? -7.121 43.656 5.895 1 92.19 96 VAL B C 1
ATOM 4500 O O . VAL B 1 96 ? -6.969 43.625 4.672 1 92.19 96 VAL B O 1
ATOM 4503 N N . ASP B 1 97 ? -7.258 42.625 6.602 1 92.75 97 ASP B N 1
ATOM 4504 C CA . ASP B 1 97 ? -7.348 41.281 6.02 1 92.75 97 ASP B CA 1
ATOM 4505 C C . ASP B 1 97 ? -8.773 40.75 6.102 1 92.75 97 ASP B C 1
ATOM 4507 O O . ASP B 1 97 ? -9.195 40.25 7.152 1 92.75 97 ASP B O 1
ATOM 4511 N N . GLU B 1 98 ? -9.422 40.688 5.016 1 94.19 98 GLU B N 1
ATOM 4512 C CA . GLU B 1 98 ? -10.836 40.344 4.965 1 94.19 98 GLU B CA 1
ATOM 4513 C C . GLU B 1 98 ? -11.07 38.906 5.438 1 94.19 98 GLU B C 1
ATOM 4515 O O . GLU B 1 98 ? -12.094 38.625 6.055 1 94.19 98 GLU B O 1
ATOM 4520 N N . PHE B 1 99 ? -10.281 38.062 5.105 1 94.88 99 PHE B N 1
ATOM 4521 C CA . PHE B 1 99 ? -10.406 36.688 5.508 1 94.88 99 PHE B CA 1
ATOM 4522 C C . PHE B 1 99 ? -10.414 36.562 7.027 1 94.88 99 PHE B C 1
ATOM 4524 O O . PHE B 1 99 ? -11.336 35.969 7.602 1 94.88 99 PHE B O 1
ATOM 4531 N N . THR B 1 100 ? -9.359 37.062 7.68 1 95.56 100 THR B N 1
ATOM 4532 C CA . THR B 1 100 ? -9.266 37 9.133 1 95.56 100 THR B CA 1
ATOM 4533 C C . THR B 1 100 ? -10.445 37.75 9.773 1 95.56 100 THR B C 1
ATOM 4535 O O . THR B 1 100 ? -10.945 37.344 10.82 1 95.56 100 THR B O 1
ATOM 4538 N N . ALA B 1 101 ? -10.836 38.812 9.117 1 96.88 101 ALA B N 1
ATOM 4539 C CA . ALA B 1 101 ? -11.969 39.594 9.633 1 96.88 101 ALA B CA 1
ATOM 4540 C C . ALA B 1 101 ? -13.234 38.75 9.672 1 96.88 101 ALA B C 1
ATOM 4542 O O . ALA B 1 101 ? -13.992 38.812 10.648 1 96.88 101 ALA B O 1
ATOM 4543 N N . GLN B 1 102 ? -13.469 38.031 8.633 1 97.5 102 GLN B N 1
ATOM 4544 C CA . GLN B 1 102 ? -14.672 37.188 8.57 1 97.5 102 GLN B CA 1
ATOM 4545 C C . GLN B 1 102 ? -14.617 36.062 9.602 1 97.5 102 GLN B C 1
ATOM 4547 O O . GLN B 1 102 ? -15.625 35.75 10.234 1 97.5 102 GLN B O 1
ATOM 4552 N N . LEU B 1 103 ? -13.461 35.438 9.758 1 97.81 103 LEU B N 1
ATOM 4553 C CA . LEU B 1 103 ? -13.305 34.438 10.812 1 97.81 103 LEU B CA 1
ATOM 4554 C C . LEU B 1 103 ? -13.602 35.031 12.18 1 97.81 103 LEU B C 1
ATOM 4556 O O . LEU B 1 103 ? -14.297 34.406 12.992 1 97.81 103 LEU B O 1
ATOM 4560 N N . PHE B 1 104 ? -13.078 36.188 12.391 1 98.19 104 PHE B N 1
ATOM 4561 C CA . PHE B 1 104 ? -13.219 36.844 13.688 1 98.19 104 PHE B CA 1
ATOM 4562 C C . PHE B 1 104 ? -14.672 37.219 13.945 1 98.19 104 PHE B C 1
ATOM 4564 O O . PHE B 1 104 ? -15.141 37.156 15.078 1 98.19 104 PHE B O 1
ATOM 4571 N N . ASN B 1 105 ? -15.344 37.656 12.93 1 98.25 105 ASN B N 1
ATOM 4572 C CA . ASN B 1 105 ? -16.766 37.969 13.055 1 98.25 105 ASN B CA 1
ATOM 4573 C C . ASN B 1 105 ? -17.562 36.75 13.508 1 98.25 105 ASN B C 1
ATOM 4575 O O . ASN B 1 105 ? -18.453 36.844 14.352 1 98.25 105 ASN B O 1
ATOM 4579 N N . ILE B 1 106 ? -17.328 35.625 12.938 1 98.5 106 ILE B N 1
ATOM 4580 C CA . ILE B 1 106 ? -17.984 34.375 13.344 1 98.5 106 ILE B CA 1
ATOM 4581 C C . ILE B 1 106 ? -17.656 34.062 14.797 1 98.5 106 ILE B C 1
ATOM 4583 O O . ILE B 1 106 ? -18.531 33.688 15.578 1 98.5 106 ILE B O 1
ATOM 4587 N N . TYR B 1 107 ? -16.422 34.25 15.156 1 98.38 107 TYR B N 1
ATOM 4588 C CA . TYR B 1 107 ? -15.961 34.031 16.531 1 98.38 107 TYR B CA 1
ATOM 4589 C C . TYR B 1 107 ? -16.75 34.875 17.5 1 98.38 107 TYR B C 1
ATOM 4591 O O . TYR B 1 107 ? -17.281 34.375 18.5 1 98.38 107 TYR B O 1
ATOM 4599 N N . LYS B 1 108 ? -16.891 36.125 17.219 1 98.12 108 LYS B N 1
ATOM 4600 C CA . LYS B 1 108 ? -17.625 37.031 18.078 1 98.12 108 LYS B CA 1
ATOM 4601 C C . LYS B 1 108 ? -19.094 36.625 18.188 1 98.12 108 LYS B C 1
ATOM 4603 O O . LYS B 1 108 ? -19.688 36.719 19.266 1 98.12 108 LYS B O 1
ATOM 4608 N N . GLN B 1 109 ? -19.609 36.281 17.078 1 98.12 109 GLN B N 1
ATOM 4609 C CA . GLN B 1 109 ? -21.016 35.844 17.062 1 98.12 109 GLN B CA 1
ATOM 4610 C C . GLN B 1 109 ? -21.219 34.625 17.938 1 98.12 109 GLN B C 1
ATOM 4612 O O . GLN B 1 109 ? -22.188 34.562 18.703 1 98.12 109 GLN B O 1
ATOM 4617 N N . VAL B 1 110 ? -20.375 33.719 17.828 1 97.94 110 VAL B N 1
ATOM 4618 C CA . VAL B 1 110 ? -20.469 32.469 18.609 1 97.94 110 VAL B CA 1
ATOM 4619 C C . VAL B 1 110 ? -20.328 32.781 20.094 1 97.94 110 VAL B C 1
ATOM 4621 O O . VAL B 1 110 ? -21.047 32.219 20.922 1 97.94 110 VAL B O 1
ATOM 4624 N N . LEU B 1 111 ? -19.422 33.656 20.438 1 97.56 111 LEU B N 1
ATOM 4625 C CA . LEU B 1 111 ? -19.234 34.062 21.828 1 97.56 111 LEU B CA 1
ATOM 4626 C C . LEU B 1 111 ? -20.5 34.719 22.359 1 97.56 111 LEU B C 1
ATOM 4628 O O . LEU B 1 111 ? -20.922 34.438 23.484 1 97.56 111 LEU B O 1
ATOM 4632 N N . LYS B 1 112 ? -21.016 35.562 21.562 1 97.69 112 LYS B N 1
ATOM 4633 C CA . LYS B 1 112 ? -22.219 36.281 21.969 1 97.69 112 LYS B CA 1
ATOM 4634 C C . LYS B 1 112 ? -23.375 35.312 22.234 1 97.69 112 LYS B C 1
ATOM 4636 O O . LYS B 1 112 ? -24.141 35.5 23.188 1 97.69 112 LYS B O 1
ATOM 4641 N N . GLU B 1 113 ? -23.516 34.344 21.406 1 97.12 113 GLU B N 1
ATOM 4642 C CA . GLU B 1 113 ? -24.594 33.344 21.531 1 97.12 113 GLU B CA 1
ATOM 4643 C C . GLU B 1 113 ? -24.281 32.312 22.609 1 97.12 113 GLU B C 1
ATOM 4645 O O . GLU B 1 113 ? -25.188 31.688 23.141 1 97.12 113 GLU B O 1
ATOM 4650 N N . GLY B 1 114 ? -23.031 32.156 22.938 1 96.56 114 GLY B N 1
ATOM 4651 C CA . GLY B 1 114 ? -22.578 31.125 23.859 1 96.56 114 GLY B CA 1
ATOM 4652 C C . GLY B 1 114 ? -22.047 29.906 23.141 1 96.56 114 GLY B C 1
ATOM 4653 O O . GLY B 1 114 ? -22.719 29.344 22.266 1 96.56 114 GLY B O 1
ATOM 4654 N N . VAL B 1 115 ? -20.891 29.5 23.469 1 95.88 115 VAL B N 1
ATOM 4655 C CA . VAL B 1 115 ? -20.266 28.312 22.875 1 95.88 115 VAL B CA 1
ATOM 4656 C C . VAL B 1 115 ? -21.016 27.062 23.312 1 95.88 115 VAL B C 1
ATOM 4658 O O . VAL B 1 115 ? -21.125 26.781 24.516 1 95.88 115 VAL B O 1
ATOM 4661 N N . THR B 1 116 ? -21.438 26.266 22.391 1 96.19 116 THR B N 1
ATOM 4662 C CA . THR B 1 116 ? -22.312 25.141 22.672 1 96.19 116 THR B CA 1
ATOM 4663 C C . THR B 1 116 ? -21.5 23.875 22.922 1 96.19 116 THR B C 1
ATOM 4665 O O . THR B 1 116 ? -21.906 23.016 23.719 1 96.19 116 THR B O 1
ATOM 4668 N N . GLN B 1 117 ? -20.406 23.703 22.234 1 96 117 GLN B N 1
ATOM 4669 C CA . GLN B 1 117 ? -19.625 22.469 22.391 1 96 117 GLN B CA 1
ATOM 4670 C C . GLN B 1 117 ? -18.891 22.453 23.734 1 96 117 GLN B C 1
ATOM 4672 O O . GLN B 1 117 ? -18.484 23.516 24.234 1 96 117 GLN B O 1
ATOM 4677 N N . THR B 1 118 ? -18.688 21.219 24.281 1 96.62 118 THR B N 1
ATOM 4678 C CA . THR B 1 118 ? -18.016 21.062 25.562 1 96.62 118 THR B CA 1
ATOM 4679 C C . THR B 1 118 ? -16.719 20.281 25.406 1 96.62 118 THR B C 1
ATOM 4681 O O . THR B 1 118 ? -15.93 20.172 26.344 1 96.62 118 THR B O 1
ATOM 4684 N N . VAL B 1 119 ? -16.531 19.656 24.281 1 98.56 119 VAL B N 1
ATOM 4685 C CA . VAL B 1 119 ? -15.32 18.938 23.938 1 98.56 119 VAL B CA 1
ATOM 4686 C C . VAL B 1 119 ? -14.57 19.656 22.828 1 98.56 119 VAL B C 1
ATOM 4688 O O . VAL B 1 119 ? -15.172 20.109 21.859 1 98.56 119 VAL B O 1
ATOM 4691 N N . PHE B 1 120 ? -13.266 19.891 23.016 1 98.75 120 PHE B N 1
ATOM 4692 C CA . PHE B 1 120 ? -12.43 20.594 22.047 1 98.75 120 PHE B CA 1
ATOM 4693 C C . PHE B 1 120 ? -11.281 19.703 21.578 1 98.75 120 PHE B C 1
ATOM 4695 O O . PHE B 1 120 ? -10.594 19.094 22.406 1 98.75 120 PHE B O 1
ATOM 4702 N N . LEU B 1 121 ? -11.195 19.531 20.328 1 98.88 121 LEU B N 1
ATOM 4703 C CA . LEU B 1 121 ? -10.148 18.734 19.703 1 98.88 121 LEU B CA 1
ATOM 4704 C C . LEU B 1 121 ? -9.172 19.609 18.922 1 98.88 121 LEU B C 1
ATOM 4706 O O . LEU B 1 121 ? -9.594 20.438 18.125 1 98.88 121 LEU B O 1
ATOM 4710 N N . GLY B 1 122 ? -7.859 19.5 19.25 1 98.75 122 GLY B N 1
ATOM 4711 C CA . GLY B 1 122 ? -6.812 20.141 18.484 1 98.75 122 GLY B CA 1
ATOM 4712 C C . GLY B 1 122 ? -5.867 19.172 17.812 1 98.75 122 GLY B C 1
ATOM 4713 O O . GLY B 1 122 ? -5.406 18.219 18.453 1 98.75 122 GLY B O 1
ATOM 4714 N N . ILE B 1 123 ? -5.695 19.312 16.547 1 98.81 123 ILE B N 1
ATOM 4715 C CA . ILE B 1 123 ? -4.672 18.641 15.766 1 98.81 123 ILE B CA 1
ATOM 4716 C C . ILE B 1 123 ? -3.742 19.672 15.125 1 98.81 123 ILE B C 1
ATOM 4718 O O . ILE B 1 123 ? -4.129 20.359 14.188 1 98.81 123 ILE B O 1
ATOM 4722 N N . ASN B 1 124 ? -2.545 19.719 15.641 1 98.06 124 ASN B N 1
ATOM 4723 C CA . ASN B 1 124 ? -1.58 20.734 15.234 1 98.06 124 ASN B CA 1
ATOM 4724 C C . ASN B 1 124 ? -0.337 20.109 14.609 1 98.06 124 ASN B C 1
ATOM 4726 O O . ASN B 1 124 ? -0.082 18.922 14.781 1 98.06 124 ASN B O 1
ATOM 4730 N N . ARG B 1 125 ? 0.281 20.844 13.867 1 98.31 125 ARG B N 1
ATOM 4731 C CA . ARG B 1 125 ? 1.614 20.5 13.391 1 98.31 125 ARG B CA 1
ATOM 4732 C C . ARG B 1 125 ? 2.586 21.656 13.555 1 98.31 125 ARG B C 1
ATOM 4734 O O . ARG B 1 125 ? 2.373 22.734 12.992 1 98.31 125 ARG B O 1
ATOM 4741 N N . SER B 1 126 ? 3.605 21.484 14.312 1 98.19 126 SER B N 1
ATOM 4742 C CA . SER B 1 126 ? 4.672 22.469 14.477 1 98.19 126 SER B CA 1
ATOM 4743 C C . SER B 1 126 ? 5.809 22.219 13.492 1 98.19 126 SER B C 1
ATOM 4745 O O . SER B 1 126 ? 6.445 21.156 13.523 1 98.19 126 SER B O 1
ATOM 4747 N N . ASP B 1 127 ? 6.031 23.172 12.68 1 96.81 127 ASP B N 1
ATOM 4748 C CA . ASP B 1 127 ? 7.055 23.031 11.648 1 96.81 127 ASP B CA 1
ATOM 4749 C C . ASP B 1 127 ? 8.352 23.719 12.062 1 96.81 127 ASP B C 1
ATOM 4751 O O . ASP B 1 127 ? 8.32 24.828 12.602 1 96.81 127 ASP B O 1
ATOM 4755 N N . TYR B 1 128 ? 9.461 23.031 11.812 1 97.62 128 TYR B N 1
ATOM 4756 C CA . TYR B 1 128 ? 10.773 23.516 12.219 1 97.62 128 TYR B CA 1
ATOM 4757 C C . TYR B 1 128 ? 11.773 23.422 11.07 1 97.62 128 TYR B C 1
ATOM 4759 O O . TYR B 1 128 ? 11.562 22.672 10.125 1 97.62 128 TYR B O 1
ATOM 4767 N N . MET B 1 129 ? 12.781 24.203 11.203 1 95.81 129 MET B N 1
ATOM 4768 C CA . MET B 1 129 ? 14.016 24.016 10.438 1 95.81 129 MET B CA 1
ATOM 4769 C C . MET B 1 129 ? 15.227 23.984 11.359 1 95.81 129 MET B C 1
ATOM 4771 O O . MET B 1 129 ? 15.133 24.375 12.531 1 95.81 129 MET B O 1
ATOM 4775 N N . PHE B 1 130 ? 16.266 23.453 10.805 1 95.62 130 PHE B N 1
ATOM 4776 C CA . PHE B 1 130 ? 17.516 23.406 11.531 1 95.62 130 PHE B CA 1
ATOM 4777 C C . PHE B 1 130 ? 18.422 24.578 11.125 1 95.62 130 PHE B C 1
ATOM 4779 O O . PHE B 1 130 ? 18.875 24.641 9.984 1 95.62 130 PHE B O 1
ATOM 4786 N N . ASP B 1 131 ? 18.656 25.453 12.047 1 95.19 131 ASP B N 1
ATOM 4787 C CA . ASP B 1 131 ? 19.406 26.672 11.773 1 95.19 131 ASP B CA 1
ATOM 4788 C C . ASP B 1 131 ? 20.891 26.484 12.055 1 95.19 131 ASP B C 1
ATOM 4790 O O . ASP B 1 131 ? 21.266 26.078 13.156 1 95.19 131 ASP B O 1
ATOM 4794 N N . TYR B 1 132 ? 21.734 26.781 11.102 1 90.12 132 TYR B N 1
ATOM 4795 C CA . TYR B 1 132 ? 23.188 26.656 11.242 1 90.12 132 TYR B CA 1
ATOM 4796 C C . TYR B 1 132 ? 23.844 28.031 11.25 1 90.12 132 TYR B C 1
ATOM 4798 O O . TYR B 1 132 ? 25.062 28.141 11.109 1 90.12 132 TYR B O 1
ATOM 4806 N N . GLY B 1 133 ? 23.297 29 11.242 1 76.19 133 GLY B N 1
ATOM 4807 C CA . GLY B 1 133 ? 23.828 30.344 11.141 1 76.19 133 GLY B CA 1
ATOM 4808 C C . GLY B 1 133 ? 24.594 30.781 12.383 1 76.19 133 GLY B C 1
ATOM 4809 O O . GLY B 1 133 ? 25.578 31.516 12.297 1 76.19 133 GLY B O 1
ATOM 4810 N N . THR B 1 134 ? 24.109 30.5 13.594 1 65.69 134 THR B N 1
ATOM 4811 C CA . THR B 1 134 ? 24.75 31.016 14.797 1 65.69 134 THR B CA 1
ATOM 4812 C C . THR B 1 134 ? 25.609 29.953 15.461 1 65.69 134 THR B C 1
ATOM 4814 O O . THR B 1 134 ? 25.125 28.875 15.797 1 65.69 134 THR B O 1
ATOM 4817 N N . GLY B 1 135 ? 27.062 30.219 15.742 1 63.12 135 GLY B N 1
ATOM 4818 C CA . GLY B 1 135 ? 27.938 29.547 16.688 1 63.12 135 GLY B CA 1
ATOM 4819 C C . GLY B 1 135 ? 28.328 28.141 16.266 1 63.12 135 GLY B C 1
ATOM 4820 O O . GLY B 1 135 ? 28.906 27.391 17.047 1 63.12 135 GLY B O 1
ATOM 4821 N N . GLY B 1 136 ? 28.016 27.641 14.961 1 68.19 136 GLY B N 1
ATOM 4822 C CA . GLY B 1 136 ? 28.531 26.391 14.438 1 68.19 136 GLY B CA 1
ATOM 4823 C C . GLY B 1 136 ? 27.625 25.203 14.727 1 68.19 136 GLY B C 1
ATOM 4824 O O . GLY B 1 136 ? 27.578 24.25 13.953 1 68.19 136 GLY B O 1
ATOM 4825 N N . SER B 1 137 ? 26.828 25.188 15.961 1 85.12 137 SER B N 1
ATOM 4826 C CA . SER B 1 137 ? 25.938 24.062 16.25 1 85.12 137 SER B CA 1
ATOM 4827 C C . SER B 1 137 ? 24.516 24.328 15.766 1 85.12 137 SER B C 1
ATOM 4829 O O . SER B 1 137 ? 24.016 25.453 15.906 1 85.12 137 SER B O 1
ATOM 4831 N N . PRO B 1 138 ? 23.844 23.328 15.219 1 92.06 138 PRO B N 1
ATOM 4832 C CA . PRO B 1 138 ? 22.484 23.547 14.727 1 92.06 138 PRO B CA 1
ATOM 4833 C C . PRO B 1 138 ? 21.484 23.797 15.852 1 92.06 138 PRO B C 1
ATOM 4835 O O . PRO B 1 138 ? 21.609 23.234 16.938 1 92.06 138 PRO B O 1
ATOM 4838 N N . ALA B 1 139 ? 20.562 24.688 15.648 1 95.75 139 ALA B N 1
ATOM 4839 C CA . ALA B 1 139 ? 19.484 24.984 16.578 1 95.75 139 ALA B CA 1
ATOM 4840 C C . ALA B 1 139 ? 18.125 24.75 15.93 1 95.75 139 ALA B C 1
ATOM 4842 O O . ALA B 1 139 ? 17.938 24.969 14.734 1 95.75 139 ALA B O 1
ATOM 4843 N N . LEU B 1 140 ? 17.203 24.203 16.719 1 97.56 140 LEU B N 1
ATOM 4844 C CA . LEU B 1 140 ? 15.836 24 16.266 1 97.56 140 LEU B CA 1
ATOM 4845 C C . LEU B 1 140 ? 15.062 25.312 16.266 1 97.56 140 LEU B C 1
ATOM 4847 O O . LEU B 1 140 ? 14.898 25.938 17.312 1 97.56 140 LEU B O 1
ATOM 4851 N N . LYS B 1 141 ? 14.594 25.719 15.086 1 97.12 141 LYS B N 1
ATOM 4852 C CA . LYS B 1 141 ? 13.836 26.969 14.992 1 97.12 141 LYS B CA 1
ATOM 4853 C C . LYS B 1 141 ? 12.461 26.719 14.383 1 97.12 141 LYS B C 1
ATOM 4855 O O . LYS B 1 141 ? 12.344 26.078 13.344 1 97.12 141 LYS B O 1
ATOM 4860 N N . GLN B 1 142 ? 11.469 27.203 15.023 1 96.62 142 GLN B N 1
ATOM 4861 C CA . GLN B 1 142 ? 10.086 26.984 14.602 1 96.62 142 GLN B CA 1
ATOM 4862 C C . GLN B 1 142 ? 9.688 27.953 13.5 1 96.62 142 GLN B C 1
ATOM 4864 O O . GLN B 1 142 ? 9.875 29.156 13.633 1 96.62 142 GLN B O 1
ATOM 4869 N N . ILE B 1 143 ? 9.141 27.422 12.453 1 93.44 143 ILE B N 1
ATOM 4870 C CA . ILE B 1 143 ? 8.641 28.203 11.328 1 93.44 143 ILE B CA 1
ATOM 4871 C C . ILE B 1 143 ? 7.223 28.672 11.617 1 93.44 143 ILE B C 1
ATOM 4873 O O . ILE B 1 143 ? 6.879 29.828 11.336 1 93.44 143 ILE B O 1
ATOM 4877 N N . GLU B 1 144 ? 6.434 27.75 12.086 1 94.38 144 GLU B N 1
ATOM 4878 C CA . GLU B 1 144 ? 5.031 28.031 12.375 1 94.38 144 GLU B CA 1
ATOM 4879 C C . GLU B 1 144 ? 4.344 26.828 13.016 1 94.38 144 GLU B C 1
ATOM 4881 O O . GLU B 1 144 ? 4.887 25.719 13.016 1 94.38 144 GLU B O 1
ATOM 4886 N N . ILE B 1 145 ? 3.242 27.125 13.602 1 96.38 145 ILE B N 1
ATOM 4887 C CA . ILE B 1 145 ? 2.34 26.047 14.023 1 96.38 145 ILE B CA 1
ATOM 4888 C C . ILE B 1 145 ? 1.065 26.094 13.18 1 96.38 145 ILE B C 1
ATOM 4890 O O . ILE B 1 145 ? 0.514 27.172 12.93 1 96.38 145 ILE B O 1
ATOM 4894 N N . ASN B 1 146 ? 0.684 25 12.609 1 95.81 146 ASN B N 1
ATOM 4895 C CA . ASN B 1 146 ? -0.556 24.844 11.852 1 95.81 146 ASN B CA 1
ATOM 4896 C C . ASN B 1 146 ? -1.663 24.234 12.695 1 95.81 146 ASN B C 1
ATOM 4898 O O . ASN B 1 146 ? -1.506 23.125 13.219 1 95.81 146 ASN B O 1
ATOM 4902 N N . THR B 1 147 ? -2.785 24.922 12.797 1 97.88 147 THR B N 1
ATOM 4903 C CA . THR B 1 147 ? -3.852 24.438 13.664 1 97.88 147 THR B CA 1
ATOM 4904 C C . THR B 1 147 ? -5.035 23.938 12.844 1 97.88 147 THR B C 1
ATOM 4906 O O . THR B 1 147 ? -6.023 23.438 13.391 1 97.88 147 THR B O 1
ATOM 4909 N N . ILE B 1 148 ? -4.949 24.078 11.523 1 97.25 148 ILE B N 1
ATOM 4910 C CA . ILE B 1 148 ? -6.047 23.641 10.672 1 97.25 148 ILE B CA 1
ATOM 4911 C C . ILE B 1 148 ? -5.496 22.875 9.477 1 97.25 148 ILE B C 1
ATOM 4913 O O . ILE B 1 148 ? -4.473 23.25 8.898 1 97.25 148 ILE B O 1
ATOM 4917 N N . ALA B 1 149 ? -6.102 21.781 9.188 1 95.25 149 ALA B N 1
ATOM 4918 C CA . ALA B 1 149 ? -5.828 20.984 7.996 1 95.25 149 ALA B CA 1
ATOM 4919 C C . ALA B 1 149 ? -4.355 20.594 7.926 1 95.25 149 ALA B C 1
ATOM 4921 O O . ALA B 1 149 ? -3.707 20.766 6.891 1 95.25 149 ALA B O 1
ATOM 4922 N N . ALA B 1 150 ? -3.783 20.25 9.094 1 94.81 150 ALA B N 1
ATOM 4923 C CA . ALA B 1 150 ? -2.408 19.766 9.117 1 94.81 150 ALA B CA 1
ATOM 4924 C C . ALA B 1 150 ? -2.293 18.422 8.383 1 94.81 150 ALA B C 1
ATOM 4926 O O . ALA B 1 150 ? -2.578 17.375 8.945 1 94.81 150 ALA B O 1
ATOM 4927 N N . SER B 1 151 ? -1.793 18.469 7.172 1 94.5 151 SER B N 1
ATOM 4928 C CA . SER B 1 151 ? -1.87 17.328 6.266 1 94.5 151 SER B CA 1
ATOM 4929 C C . SER B 1 151 ? -0.611 16.469 6.344 1 94.5 151 SER B C 1
ATOM 4931 O O . SER B 1 151 ? 0.307 16.781 7.105 1 94.5 151 SER B O 1
ATOM 4933 N N . PHE B 1 152 ? -0.687 15.266 5.758 1 97.38 152 PHE B N 1
ATOM 4934 C CA . PHE B 1 152 ? 0.39 14.344 5.426 1 97.38 152 PHE B CA 1
ATOM 4935 C C . PHE B 1 152 ? 0.765 13.484 6.633 1 97.38 152 PHE B C 1
ATOM 4937 O O . PHE B 1 152 ? 1.79 12.805 6.621 1 97.38 152 PHE B O 1
ATOM 4944 N N . GLY B 1 153 ? -0.041 13.625 7.688 1 98.25 153 GLY B N 1
ATOM 4945 C CA . GLY B 1 153 ? 0.106 12.625 8.734 1 98.25 153 GLY B CA 1
ATOM 4946 C C . GLY B 1 153 ? -0.161 11.211 8.258 1 98.25 153 GLY B C 1
ATOM 4947 O O . GLY B 1 153 ? 0.424 10.258 8.773 1 98.25 153 GLY B O 1
ATOM 4948 N N . GLY B 1 154 ? -1.046 11.07 7.289 1 98.38 154 GLY B N 1
ATOM 4949 C CA . GLY B 1 154 ? -1.378 9.773 6.711 1 98.38 154 GLY B CA 1
ATOM 4950 C C . GLY B 1 154 ? -0.249 9.18 5.891 1 98.38 154 GLY B C 1
ATOM 4951 O O . GLY B 1 154 ? 0.309 8.148 6.25 1 98.38 154 GLY B O 1
ATOM 4952 N N . LEU B 1 155 ? 0.228 9.859 4.863 1 98.25 155 LEU B N 1
ATOM 4953 C CA . LEU B 1 155 ? 1.214 9.328 3.926 1 98.25 155 LEU B CA 1
ATOM 4954 C C . LEU B 1 155 ? 2.572 9.172 4.602 1 98.25 155 LEU B C 1
ATOM 4956 O O . LEU B 1 155 ? 3.324 8.25 4.277 1 98.25 155 LEU B O 1
ATOM 4960 N N . THR B 1 156 ? 2.889 10.109 5.516 1 98.19 156 THR B N 1
ATOM 4961 C CA . THR B 1 156 ? 4.176 9.984 6.191 1 98.19 156 THR B CA 1
ATOM 4962 C C . THR B 1 156 ? 4.219 8.719 7.043 1 98.19 156 THR B C 1
ATOM 4964 O O . THR B 1 156 ? 5.285 8.141 7.262 1 98.19 156 THR B O 1
ATOM 4967 N N . SER B 1 157 ? 3.037 8.266 7.512 1 98.56 157 SER B N 1
ATOM 4968 C CA . SER B 1 157 ? 2.947 7.035 8.289 1 98.56 157 SER B CA 1
ATOM 4969 C C . SER B 1 157 ? 3.365 5.824 7.457 1 98.56 157 SER B C 1
ATOM 4971 O O . SER B 1 157 ? 3.631 4.754 8 1 98.56 157 SER B O 1
ATOM 4973 N N . ARG B 1 158 ? 3.494 6.023 6.168 1 97.69 158 ARG B N 1
ATOM 4974 C CA . ARG B 1 158 ? 3.793 4.926 5.25 1 97.69 158 ARG B CA 1
ATOM 4975 C C . ARG B 1 158 ? 5.172 5.098 4.621 1 97.69 158 ARG B C 1
ATOM 4977 O O . ARG B 1 158 ? 5.734 4.145 4.078 1 97.69 158 ARG B O 1
ATOM 4984 N N . THR B 1 159 ? 5.793 6.203 4.734 1 98.31 159 THR B N 1
ATOM 4985 C CA . THR B 1 159 ? 6.988 6.57 3.982 1 98.31 159 THR B CA 1
ATOM 4986 C C . THR B 1 159 ? 8.219 5.891 4.566 1 98.31 159 THR B C 1
ATOM 4988 O O . THR B 1 159 ? 9.141 5.523 3.83 1 98.31 159 THR B O 1
ATOM 4991 N N . THR B 1 160 ? 8.242 5.672 5.895 1 98.19 160 THR B N 1
ATOM 4992 C CA . THR B 1 160 ? 9.414 5.074 6.531 1 98.19 160 THR B CA 1
ATOM 4993 C C . THR B 1 160 ? 9.688 3.682 5.973 1 98.19 160 THR B C 1
ATOM 4995 O O . THR B 1 160 ? 10.836 3.307 5.758 1 98.19 160 THR B O 1
ATOM 4998 N N . ALA B 1 161 ? 8.633 2.904 5.77 1 97.88 161 ALA B N 1
ATOM 4999 C CA . ALA B 1 161 ? 8.781 1.553 5.238 1 97.88 161 ALA B CA 1
ATOM 5000 C C . ALA B 1 161 ? 9.422 1.573 3.854 1 97.88 161 ALA B C 1
ATOM 5002 O O . ALA B 1 161 ? 10.188 0.671 3.504 1 97.88 161 ALA B O 1
ATOM 5003 N N . VAL B 1 162 ? 9.094 2.57 3.047 1 98.56 162 VAL B N 1
ATOM 5004 C CA . VAL B 1 162 ? 9.672 2.721 1.716 1 98.56 162 VAL B CA 1
ATOM 5005 C C . VAL B 1 162 ? 11.18 2.904 1.824 1 98.56 162 VAL B C 1
ATOM 5007 O O . VAL B 1 162 ? 11.945 2.186 1.179 1 98.56 162 VAL B O 1
ATOM 5010 N N . HIS B 1 163 ? 11.594 3.85 2.654 1 98.69 163 HIS B N 1
ATOM 5011 C CA . HIS B 1 163 ? 13.016 4.152 2.789 1 98.69 163 HIS B CA 1
ATOM 5012 C C . HIS B 1 163 ? 13.773 2.98 3.408 1 98.69 163 HIS B C 1
ATOM 5014 O O . HIS B 1 163 ? 14.93 2.74 3.072 1 98.69 163 HIS B O 1
ATOM 5020 N N . ARG B 1 164 ? 13.141 2.305 4.344 1 98.12 164 ARG B N 1
ATOM 5021 C CA . ARG B 1 164 ? 13.758 1.109 4.91 1 98.12 164 ARG B CA 1
ATOM 5022 C C . ARG B 1 164 ? 14.062 0.084 3.822 1 98.12 164 ARG B C 1
ATOM 5024 O O . ARG B 1 164 ? 15.148 -0.499 3.801 1 98.12 164 ARG B O 1
ATOM 5031 N N . LEU B 1 165 ? 13.125 -0.165 2.955 1 98 165 LEU B N 1
ATOM 5032 C CA . LEU B 1 165 ? 13.328 -1.115 1.866 1 98 165 LEU B CA 1
ATOM 5033 C C . LEU B 1 165 ? 14.438 -0.647 0.932 1 98 165 LEU B C 1
ATOM 5035 O O . LEU B 1 165 ? 15.281 -1.444 0.514 1 98 165 LEU B O 1
ATOM 5039 N N . VAL B 1 166 ? 14.398 0.648 0.585 1 98.31 166 VAL B N 1
ATOM 5040 C CA . VAL B 1 166 ? 15.398 1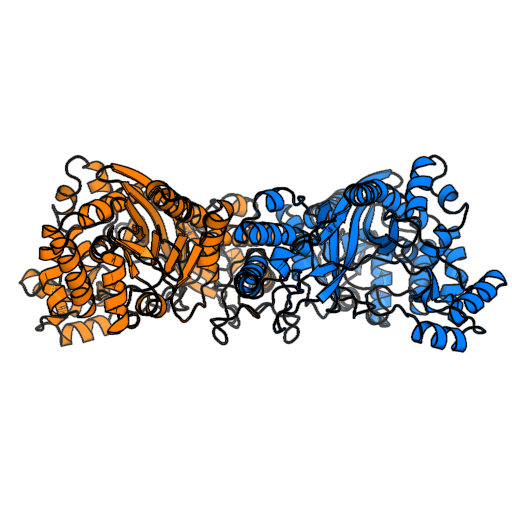.205 -0.314 1 98.31 166 VAL B CA 1
ATOM 5041 C C . VAL B 1 166 ? 16.797 0.988 0.272 1 98.31 166 VAL B C 1
ATOM 5043 O O . VAL B 1 166 ? 17.719 0.569 -0.435 1 98.31 166 VAL B O 1
ATOM 5046 N N . LEU B 1 167 ? 16.938 1.26 1.548 1 97.81 167 LEU B N 1
ATOM 5047 C CA . LEU B 1 167 ? 18.219 1.062 2.209 1 97.81 167 LEU B CA 1
ATOM 5048 C C . LEU B 1 167 ? 18.609 -0.411 2.197 1 97.81 167 LEU B C 1
ATOM 5050 O O . LEU B 1 167 ? 19.781 -0.741 1.999 1 97.81 167 LEU B O 1
ATOM 5054 N N . ASN B 1 168 ? 17.656 -1.319 2.361 1 96.81 168 ASN B N 1
ATOM 5055 C CA . ASN B 1 168 ? 17.953 -2.748 2.301 1 96.81 168 ASN B CA 1
ATOM 5056 C C . ASN B 1 168 ? 18.422 -3.166 0.91 1 96.81 168 ASN B C 1
ATOM 5058 O O . ASN B 1 168 ? 19.359 -3.957 0.778 1 96.81 168 ASN B O 1
ATOM 5062 N N . VAL B 1 169 ? 17.766 -2.66 -0.095 1 97 169 VAL B N 1
ATOM 5063 C CA . VAL B 1 169 ? 18.141 -2.959 -1.474 1 97 169 VAL B CA 1
ATOM 5064 C C . VAL B 1 169 ? 19.578 -2.502 -1.73 1 97 169 VAL B C 1
ATOM 5066 O O . VAL B 1 169 ? 20.312 -3.148 -2.475 1 97 169 VAL B O 1
ATOM 5069 N N . LEU B 1 170 ? 19.969 -1.409 -1.057 1 96.38 170 LEU B N 1
ATOM 5070 C CA . LEU B 1 170 ? 21.297 -0.823 -1.237 1 96.38 170 LEU B CA 1
ATOM 5071 C C . LEU B 1 170 ? 22.312 -1.511 -0.343 1 96.38 170 LEU B C 1
ATOM 5073 O O . LEU B 1 170 ? 23.484 -1.109 -0.304 1 96.38 170 LEU B O 1
ATOM 5077 N N . GLY B 1 171 ? 21.922 -2.514 0.433 1 92.75 171 GLY B N 1
ATOM 5078 C CA . GLY B 1 171 ? 22.828 -3.234 1.316 1 92.75 171 GLY B CA 1
ATOM 5079 C C . GLY B 1 171 ? 23.125 -2.492 2.607 1 92.75 171 GLY B C 1
ATOM 5080 O O . GLY B 1 171 ? 24.125 -2.758 3.27 1 92.75 171 GLY B O 1
ATOM 5081 N N . LYS B 1 172 ? 22.281 -1.483 2.893 1 95.25 172 LYS B N 1
ATOM 5082 C CA . LYS B 1 172 ? 22.438 -0.684 4.105 1 95.25 172 LYS B CA 1
ATOM 5083 C C . LYS B 1 172 ? 21.438 -1.098 5.176 1 95.25 172 LYS B C 1
ATOM 5085 O O . LYS B 1 172 ? 20.703 -0.259 5.699 1 95.25 172 LYS B O 1
ATOM 5090 N N . SER B 1 173 ? 21.453 -2.381 5.559 1 95 173 SER B N 1
ATOM 5091 C CA . SER B 1 173 ? 20.453 -2.943 6.473 1 95 173 SER B CA 1
ATOM 5092 C C . SER B 1 173 ? 20.609 -2.367 7.879 1 95 173 SER B C 1
ATOM 5094 O O . SER B 1 173 ? 19.625 -2.207 8.602 1 95 173 SER B O 1
ATOM 5096 N N . LYS B 1 174 ? 21.875 -2.131 8.266 1 95.62 174 LYS B N 1
ATOM 5097 C CA . LYS B 1 174 ? 22.094 -1.517 9.57 1 95.62 174 LYS B CA 1
ATOM 5098 C C . LYS B 1 174 ? 21.469 -0.128 9.641 1 95.62 174 LYS B C 1
ATOM 5100 O O . LYS B 1 174 ? 20.797 0.213 10.625 1 95.62 174 LYS B O 1
ATOM 5105 N N . GLU B 1 175 ? 21.672 0.667 8.609 1 96.38 175 GLU B N 1
ATOM 5106 C CA . GLU B 1 175 ? 21.078 1.998 8.539 1 96.38 175 GLU B CA 1
ATOM 5107 C C . GLU B 1 175 ? 19.562 1.918 8.477 1 96.38 175 GLU B C 1
ATOM 5109 O O . GLU B 1 175 ? 18.859 2.736 9.086 1 96.38 175 GLU B O 1
ATOM 5114 N N . ALA B 1 176 ? 19.047 0.942 7.723 1 96.75 176 ALA B N 1
ATOM 5115 C CA . ALA B 1 176 ? 17.609 0.742 7.617 1 96.75 176 ALA B CA 1
ATOM 5116 C C . ALA B 1 176 ? 16.984 0.5 8.992 1 96.75 176 ALA B C 1
ATOM 5118 O O . ALA B 1 176 ? 15.906 1.016 9.289 1 96.75 176 ALA B O 1
ATOM 5119 N N . SER B 1 177 ? 17.672 -0.25 9.812 1 95.88 177 SER B N 1
ATOM 5120 C CA . SER B 1 177 ? 17.141 -0.638 11.109 1 95.88 177 SER B CA 1
ATOM 5121 C C . SER B 1 177 ? 17.109 0.547 12.07 1 95.88 177 SER B C 1
ATOM 5123 O O . SER B 1 177 ? 16.406 0.51 13.086 1 95.88 177 SER B O 1
ATOM 5125 N N . LYS B 1 178 ? 17.781 1.623 11.758 1 95.69 178 LYS B N 1
ATOM 5126 C CA . LYS B 1 178 ? 17.859 2.793 12.625 1 95.69 178 LYS B CA 1
ATOM 5127 C C . LYS B 1 178 ? 16.719 3.76 12.352 1 95.69 178 LYS B C 1
ATOM 5129 O O . LYS B 1 178 ? 16.469 4.668 13.148 1 95.69 178 LYS B O 1
ATOM 5134 N N . LEU B 1 179 ? 16.031 3.58 11.266 1 97.62 179 LEU B N 1
ATOM 5135 C CA . LEU B 1 179 ? 14.922 4.477 10.961 1 97.62 179 LEU B CA 1
ATOM 5136 C C . LEU B 1 179 ? 13.82 4.352 12.008 1 97.62 179 LEU B C 1
ATOM 5138 O O . LEU B 1 179 ? 13.453 3.242 12.406 1 97.62 179 LEU B O 1
ATOM 5142 N N . LEU B 1 180 ? 13.305 5.441 12.43 1 96.69 180 LEU B N 1
ATOM 5143 C CA . LEU B 1 180 ? 12.32 5.492 13.508 1 96.69 180 LEU B CA 1
ATOM 5144 C C . LEU B 1 180 ? 10.953 5.039 13.016 1 96.69 180 LEU B C 1
ATOM 5146 O O . LEU B 1 180 ? 10.586 5.309 11.867 1 96.69 180 LEU B O 1
ATOM 5150 N N . THR B 1 181 ? 10.266 4.371 13.922 1 95.25 181 THR B N 1
ATOM 5151 C CA . THR B 1 181 ? 8.852 4.141 13.648 1 95.25 181 THR B CA 1
ATOM 5152 C C . THR B 1 181 ? 8.07 5.453 13.703 1 95.25 181 THR B C 1
ATOM 5154 O O . THR B 1 181 ? 8.336 6.301 14.562 1 95.25 181 THR B O 1
ATOM 5157 N N . ASN B 1 182 ? 7.164 5.668 12.891 1 98.19 182 ASN B N 1
ATOM 5158 C CA . ASN B 1 182 ? 6.406 6.91 12.758 1 98.19 182 ASN B CA 1
ATOM 5159 C C . ASN B 1 182 ? 4.992 6.648 12.242 1 98.19 182 ASN B C 1
ATOM 5161 O O . ASN B 1 182 ? 4.812 6.195 11.109 1 98.19 182 ASN B O 1
ATOM 5165 N N . ASN B 1 183 ? 3.979 6.891 13.039 1 98.38 183 ASN B N 1
ATOM 5166 C CA . ASN B 1 183 ? 2.602 6.637 12.633 1 98.38 183 ASN B CA 1
ATOM 5167 C C . ASN B 1 183 ? 1.664 7.746 13.094 1 98.38 183 ASN B C 1
ATOM 5169 O O . ASN B 1 183 ? 0.739 7.504 13.867 1 98.38 183 ASN B O 1
ATOM 5173 N N . PRO B 1 184 ? 1.856 8.953 12.57 1 98.75 184 PRO B N 1
ATOM 5174 C CA . PRO B 1 184 ? 0.964 10.055 12.961 1 98.75 184 PRO B CA 1
ATOM 5175 C C . PRO B 1 184 ? -0.497 9.773 12.617 1 98.75 184 PRO B C 1
ATOM 5177 O O . PRO B 1 184 ? -1.399 10.242 13.312 1 98.75 184 PRO B O 1
ATOM 5180 N N . SER B 1 185 ? -0.725 9.016 11.578 1 98.5 185 SER B N 1
ATOM 5181 C CA . SER B 1 185 ? -2.09 8.68 11.188 1 98.5 185 SER B CA 1
ATOM 5182 C C . SER B 1 185 ? -2.861 8.055 12.336 1 98.5 185 SER B C 1
ATOM 5184 O O . SER B 1 185 ? -3.994 8.445 12.625 1 98.5 185 SER B O 1
ATOM 5186 N N . LYS B 1 186 ? -2.316 7.125 12.984 1 98.44 186 LYS B N 1
ATOM 5187 C CA . LYS B 1 186 ? -2.947 6.465 14.125 1 98.44 186 LYS B CA 1
ATOM 5188 C C . LYS B 1 186 ? -3.16 7.445 15.273 1 98.44 186 LYS B C 1
ATOM 5190 O O . LYS B 1 186 ? -4.223 7.453 15.906 1 98.44 186 LYS B O 1
ATOM 5195 N N . GLY B 1 187 ? -2.137 8.258 15.555 1 98.75 187 GLY B N 1
ATOM 5196 C CA . GLY B 1 187 ? -2.246 9.227 16.625 1 98.75 187 GLY B CA 1
ATOM 5197 C C . GLY B 1 187 ? -3.35 10.242 16.406 1 98.75 187 GLY B C 1
ATOM 5198 O O . GLY B 1 187 ? -4.117 10.555 17.312 1 98.75 187 GLY B O 1
ATOM 5199 N N . ILE B 1 188 ? -3.43 10.766 15.227 1 98.88 188 ILE B N 1
ATOM 5200 C CA . ILE B 1 188 ? -4.453 11.742 14.867 1 98.88 188 ILE B CA 1
ATOM 5201 C C . ILE B 1 188 ? -5.836 11.102 14.977 1 98.88 188 ILE B C 1
ATOM 5203 O O . ILE B 1 188 ? -6.746 11.672 15.578 1 98.88 188 ILE B O 1
ATOM 5207 N N . ALA B 1 189 ? -5.953 9.867 14.43 1 98.81 189 ALA B N 1
ATOM 5208 C CA . ALA B 1 189 ? -7.227 9.156 14.477 1 98.81 189 ALA B CA 1
ATOM 5209 C C . ALA B 1 189 ? -7.66 8.898 15.914 1 98.81 189 ALA B C 1
ATOM 5211 O O . ALA B 1 189 ? -8.852 8.977 16.234 1 98.81 189 ALA B O 1
ATOM 5212 N N . MET B 1 190 ? -6.699 8.633 16.781 1 98.69 190 MET B N 1
ATOM 5213 C CA . MET B 1 190 ? -7.016 8.383 18.172 1 98.69 190 MET B CA 1
ATOM 5214 C C . MET B 1 190 ? -7.543 9.648 18.844 1 98.69 190 MET B C 1
ATOM 5216 O O . MET B 1 190 ? -8.406 9.578 19.719 1 98.69 190 MET B O 1
ATOM 5220 N N . GLY B 1 191 ? -6.98 10.781 18.453 1 98.88 191 GLY B N 1
ATOM 5221 C CA . GLY B 1 191 ? -7.52 12.039 18.938 1 98.88 191 GLY B CA 1
ATOM 5222 C C . GLY B 1 191 ? -8.961 12.273 18.531 1 98.88 191 GLY B C 1
ATOM 5223 O O . GLY B 1 191 ? -9.797 12.633 19.359 1 98.88 191 GLY B O 1
ATOM 5224 N N . ILE B 1 192 ? -9.266 12 17.281 1 98.94 192 ILE B N 1
ATOM 5225 C CA . ILE B 1 192 ? -10.617 12.164 16.75 1 98.94 192 ILE B CA 1
ATOM 5226 C C . ILE B 1 192 ? -11.57 11.188 17.438 1 98.94 192 ILE B C 1
ATOM 5228 O O . ILE B 1 192 ? -12.672 11.562 17.844 1 98.94 192 ILE B O 1
ATOM 5232 N N . ALA B 1 193 ? -11.109 9.953 17.578 1 98.81 193 ALA B N 1
ATOM 5233 C CA . ALA B 1 193 ? -11.922 8.922 18.219 1 98.81 193 ALA B CA 1
ATOM 5234 C C . ALA B 1 193 ? -12.25 9.305 19.672 1 98.81 193 ALA B C 1
ATOM 5236 O O . ALA B 1 193 ? -13.367 9.07 20.141 1 98.81 193 ALA B O 1
ATOM 5237 N N . LYS B 1 194 ? -11.234 9.852 20.375 1 98.81 194 LYS B N 1
ATOM 5238 C CA . LYS B 1 194 ? -11.461 10.258 21.766 1 98.81 194 LYS B CA 1
ATOM 5239 C C . LYS B 1 194 ? -12.492 11.383 21.844 1 98.81 194 LYS B C 1
ATOM 5241 O O . LYS B 1 194 ? -13.367 11.359 22.703 1 98.81 194 LYS B O 1
ATOM 5246 N N . ALA B 1 195 ? -12.383 12.367 20.953 1 98.88 195 ALA B N 1
ATOM 5247 C CA . ALA B 1 195 ? -13.367 13.438 20.906 1 98.88 195 ALA B CA 1
ATOM 5248 C C . ALA B 1 195 ? -14.758 12.898 20.594 1 98.88 195 ALA B C 1
ATOM 5250 O O . ALA B 1 195 ? -15.75 13.328 21.188 1 98.88 195 ALA B O 1
ATOM 5251 N N . TRP B 1 196 ? -14.836 11.945 19.656 1 98.81 196 TRP B N 1
ATOM 5252 C CA . TRP B 1 196 ? -16.094 11.289 19.281 1 98.81 196 TRP B CA 1
ATOM 5253 C C . TRP B 1 196 ? -16.703 10.555 20.469 1 98.81 196 TRP B C 1
ATOM 5255 O O . TRP B 1 196 ? -17.906 10.672 20.719 1 98.81 196 TRP B O 1
ATOM 5265 N N . GLU B 1 197 ? -15.883 9.867 21.219 1 98.62 197 GLU B N 1
ATOM 5266 C CA . GLU B 1 197 ? -16.328 9.148 22.406 1 98.62 197 GLU B CA 1
ATOM 5267 C C . GLU B 1 197 ? -16.906 10.117 23.438 1 98.62 197 GLU B C 1
ATOM 5269 O O . GLU B 1 197 ? -17.969 9.852 24 1 98.62 197 GLU B O 1
ATOM 5274 N N . LEU B 1 198 ? -16.266 11.227 23.672 1 98.5 198 LEU B N 1
ATOM 5275 C CA . LEU B 1 198 ? -16.641 12.18 24.719 1 98.5 198 LEU B CA 1
ATOM 5276 C C . LEU B 1 198 ? -17.906 12.945 24.297 1 98.5 198 LEU B C 1
ATOM 5278 O O . LEU B 1 198 ? -18.641 13.438 25.156 1 98.5 198 LEU B O 1
ATOM 5282 N N . TYR B 1 199 ? -18.078 13.086 23 1 98.19 199 TYR B N 1
ATOM 5283 C CA . TYR B 1 199 ? -19.328 13.672 22.516 1 98.19 199 TYR B CA 1
ATOM 5284 C C . TYR B 1 199 ? -20.531 12.898 23.047 1 98.19 199 TYR B C 1
ATOM 5286 O O . TYR B 1 199 ? -21.562 13.492 23.375 1 98.19 199 TYR B O 1
ATOM 5294 N N . GLY B 1 200 ? -20.438 11.547 23.078 1 96.69 200 GLY B N 1
ATOM 5295 C CA . GLY B 1 200 ? -21.375 10.766 23.875 1 96.69 200 GLY B CA 1
ATOM 5296 C C . GLY B 1 200 ? -22.531 10.227 23.062 1 96.69 200 GLY B C 1
ATOM 5297 O O . GLY B 1 200 ? -23.578 9.898 23.625 1 96.69 200 GLY B O 1
ATOM 5298 N N . SER B 1 201 ? -22.484 10.141 21.766 1 96.38 201 SER B N 1
ATOM 5299 C CA . SER B 1 201 ? -23.484 9.523 20.906 1 96.38 201 SER B CA 1
ATOM 5300 C C . SER B 1 201 ? -22.859 8.461 20 1 96.38 201 SER B C 1
ATOM 5302 O O . SER B 1 201 ? -22.156 8.789 19.047 1 96.38 201 SER B O 1
ATOM 5304 N N . ASP B 1 202 ? -23.156 7.211 20.219 1 92.88 202 ASP B N 1
ATOM 5305 C CA . ASP B 1 202 ? -22.531 6.098 19.5 1 92.88 202 ASP B CA 1
ATOM 5306 C C . ASP B 1 202 ? -23.016 6.027 18.062 1 92.88 202 ASP B C 1
ATOM 5308 O O . ASP B 1 202 ? -22.422 5.34 17.234 1 92.88 202 ASP B O 1
ATOM 5312 N N . ARG B 1 203 ? -24.078 6.77 17.766 1 93.38 203 ARG B N 1
ATOM 5313 C CA . ARG B 1 203 ? -24.625 6.73 16.422 1 93.38 203 ARG B CA 1
ATOM 5314 C C . ARG B 1 203 ? -24.141 7.926 15.594 1 93.38 203 ARG B C 1
ATOM 5316 O O . ARG B 1 203 ? -24.281 7.945 14.375 1 93.38 203 ARG B O 1
ATOM 5323 N N . ALA B 1 204 ? -23.578 8.961 16.203 1 98.44 204 ALA B N 1
ATOM 5324 C CA . ALA B 1 204 ? -23.125 10.156 15.508 1 98.44 204 ALA B CA 1
ATOM 5325 C C . ALA B 1 204 ? -21.906 9.852 14.633 1 98.44 204 ALA B C 1
ATOM 5327 O O . ALA B 1 204 ? -21.188 8.891 14.891 1 98.44 204 ALA B O 1
ATOM 5328 N N . VAL B 1 205 ? -21.719 10.602 13.633 1 98.56 205 VAL B N 1
ATOM 5329 C CA . VAL B 1 205 ? -20.656 10.336 12.672 1 98.56 205 VAL B CA 1
ATOM 5330 C C . VAL B 1 205 ? -19.547 11.391 12.812 1 98.56 205 VAL B C 1
ATOM 5332 O O . VAL B 1 205 ? -19.75 12.422 13.453 1 98.56 205 VAL B O 1
ATOM 5335 N N . VAL B 1 206 ? -18.359 11.047 12.352 1 98.81 206 VAL B N 1
ATOM 5336 C CA . VAL B 1 206 ? -17.297 12.016 12.109 1 98.81 206 VAL B CA 1
ATOM 5337 C C . VAL B 1 206 ? -17.391 12.539 10.68 1 98.81 206 VAL B C 1
ATOM 5339 O O . VAL B 1 206 ? -17.5 11.766 9.727 1 98.81 206 VAL B O 1
ATOM 5342 N N . MET B 1 207 ? -17.391 13.805 10.539 1 98.88 207 MET B N 1
ATOM 5343 C CA . MET B 1 207 ? -17.5 14.406 9.203 1 98.88 207 MET B CA 1
ATOM 5344 C C . MET B 1 207 ? -16.188 15.078 8.812 1 98.88 207 MET B C 1
ATOM 5346 O O . MET B 1 207 ? -15.695 15.961 9.523 1 98.88 207 MET B O 1
ATOM 5350 N N . PHE B 1 208 ? -15.578 14.641 7.75 1 98.75 208 PHE B N 1
ATOM 5351 C CA . PHE B 1 208 ? -14.469 15.359 7.125 1 98.75 208 PHE B CA 1
ATOM 5352 C C . PHE B 1 208 ? -14.992 16.453 6.199 1 98.75 208 PHE B C 1
ATOM 5354 O O . PHE B 1 208 ? -15.766 16.172 5.273 1 98.75 208 PHE B O 1
ATOM 5361 N N . LEU B 1 209 ? -14.711 17.672 6.512 1 98.62 209 LEU B N 1
ATOM 5362 C CA . LEU B 1 209 ? -15 18.781 5.602 1 98.62 209 LEU B CA 1
ATOM 5363 C C . LEU B 1 209 ? -13.898 18.922 4.559 1 98.62 209 LEU B C 1
ATOM 5365 O O . LEU B 1 209 ? -12.789 19.359 4.883 1 98.62 209 LEU B O 1
ATOM 5369 N N . VAL B 1 210 ? -14.219 18.594 3.312 1 98 210 VAL B N 1
ATOM 5370 C CA . VAL B 1 210 ? -13.164 18.375 2.332 1 98 210 VAL B CA 1
ATOM 5371 C C . VAL B 1 210 ? -13.336 19.344 1.164 1 98 210 VAL B C 1
ATOM 5373 O O . VAL B 1 210 ? -14.422 19.891 0.954 1 98 210 VAL B O 1
ATOM 5376 N N . GLU B 1 211 ? -12.219 19.547 0.396 1 95.75 211 GLU B N 1
ATOM 5377 C CA . GLU B 1 211 ? -12.203 20.391 -0.8 1 95.75 211 GLU B CA 1
ATOM 5378 C C . GLU B 1 211 ? -12.867 19.688 -1.977 1 95.75 211 GLU B C 1
ATOM 5380 O O . GLU B 1 211 ? -13.078 18.469 -1.937 1 95.75 211 GLU B O 1
ATOM 5385 N N . GLU B 1 212 ? -13.195 20.453 -2.961 1 94.5 212 GLU B N 1
ATOM 5386 C CA . GLU B 1 212 ? -13.742 19.891 -4.188 1 94.5 212 GLU B CA 1
ATOM 5387 C C . GLU B 1 212 ? -12.719 19 -4.895 1 94.5 212 GLU B C 1
ATOM 5389 O O . GLU B 1 212 ? -13.039 17.875 -5.301 1 94.5 212 GLU B O 1
ATOM 5394 N N . VAL B 1 213 ? -11.508 19.547 -5.059 1 94.69 213 VAL B N 1
ATOM 5395 C CA . VAL B 1 213 ? -10.414 18.797 -5.66 1 94.69 213 VAL B CA 1
ATOM 5396 C C . VAL B 1 213 ? -9.719 17.953 -4.594 1 94.69 213 VAL B C 1
ATOM 5398 O O . VAL B 1 213 ? -9.219 18.484 -3.6 1 94.69 213 VAL B O 1
ATOM 5401 N N . GLN B 1 214 ? -9.727 16.625 -4.805 1 96 214 GLN B N 1
ATOM 5402 C CA . GLN B 1 214 ? -9.234 15.742 -3.76 1 96 214 GLN B CA 1
ATOM 5403 C C . GLN B 1 214 ? -8.055 14.906 -4.258 1 96 214 GLN B C 1
ATOM 5405 O O . GLN B 1 214 ? -8.055 13.68 -4.117 1 96 214 GLN B O 1
ATOM 5410 N N . ARG B 1 215 ? -7.016 15.523 -4.738 1 95.75 215 ARG B N 1
ATOM 5411 C CA . ARG B 1 215 ? -5.828 14.844 -5.234 1 95.75 215 ARG B CA 1
ATOM 5412 C C . ARG B 1 215 ? -5.109 14.102 -4.109 1 95.75 215 ARG B C 1
ATOM 5414 O O . ARG B 1 215 ? -4.543 13.031 -4.324 1 95.75 215 ARG B O 1
ATOM 5421 N N . ASN B 1 216 ? -5.141 14.695 -2.906 1 95.5 216 ASN B N 1
ATOM 5422 C CA . ASN B 1 216 ? -4.426 14.141 -1.763 1 95.5 216 ASN B CA 1
ATOM 5423 C C . ASN B 1 216 ? -5.348 13.289 -0.889 1 95.5 216 ASN B C 1
ATOM 5425 O O . ASN B 1 216 ? -5.172 13.227 0.329 1 95.5 216 ASN B O 1
ATOM 5429 N N . ILE B 1 217 ? -6.293 12.641 -1.461 1 97.88 217 ILE B N 1
ATOM 5430 C CA . ILE B 1 217 ? -7.328 11.93 -0.715 1 97.88 217 ILE B CA 1
ATOM 5431 C C . ILE B 1 217 ? -6.691 10.82 0.113 1 97.88 217 ILE B C 1
ATOM 5433 O O . ILE B 1 217 ? -7.164 10.5 1.208 1 97.88 217 ILE B O 1
ATOM 5437 N N . PHE B 1 218 ? -5.645 10.195 -0.35 1 98.5 218 PHE B N 1
ATOM 5438 C CA . PHE B 1 218 ? -5.078 9.016 0.296 1 98.5 218 PHE B CA 1
ATOM 5439 C C . PHE B 1 218 ? -4.477 9.375 1.649 1 98.5 218 PHE B C 1
ATOM 5441 O O . PHE B 1 218 ? -4.48 8.562 2.574 1 98.5 218 PHE B O 1
ATOM 5448 N N . ASP B 1 219 ? -3.961 10.602 1.781 1 98.12 219 ASP B N 1
ATOM 5449 C CA . ASP B 1 219 ? -3.525 11.078 3.09 1 98.12 219 ASP B CA 1
ATOM 5450 C C . ASP B 1 219 ? -4.672 11.031 4.102 1 98.12 219 ASP B C 1
ATOM 5452 O O . ASP B 1 219 ? -4.477 10.625 5.246 1 98.12 219 ASP B O 1
ATOM 5456 N N . GLN B 1 220 ? -5.797 11.445 3.701 1 98.44 220 GLN B N 1
ATOM 5457 C CA . GLN B 1 220 ? -6.977 11.484 4.559 1 98.44 220 GLN B CA 1
ATOM 5458 C C . GLN B 1 220 ? -7.527 10.086 4.805 1 98.44 220 GLN B C 1
ATOM 5460 O O . GLN B 1 220 ? -7.973 9.773 5.91 1 98.44 220 GLN B O 1
ATOM 5465 N N . ARG B 1 221 ? -7.469 9.258 3.73 1 98.69 221 ARG B N 1
ATOM 5466 C CA . ARG B 1 221 ? -7.969 7.887 3.836 1 98.69 221 ARG B CA 1
ATOM 5467 C C . ARG B 1 221 ? -7.219 7.109 4.914 1 98.69 221 ARG B C 1
ATOM 5469 O O . ARG B 1 221 ? -7.801 6.258 5.59 1 98.69 221 ARG B O 1
ATOM 5476 N N . CYS B 1 222 ? -5.973 7.371 5.09 1 98.62 222 CYS B N 1
ATOM 5477 C CA . CYS B 1 222 ? -5.207 6.707 6.141 1 98.62 222 CYS B CA 1
ATOM 5478 C C . CYS B 1 222 ? -5.848 6.93 7.504 1 98.62 222 CYS B C 1
ATOM 5480 O O . CYS B 1 222 ? -5.953 6 8.305 1 98.62 222 CYS B O 1
ATOM 5482 N N . ILE B 1 223 ? -6.266 8.156 7.762 1 98.69 223 ILE B N 1
ATOM 5483 C CA . ILE B 1 223 ? -6.898 8.5 9.031 1 98.69 223 ILE B CA 1
ATOM 5484 C C . ILE B 1 223 ? -8.281 7.859 9.102 1 98.69 223 ILE B C 1
ATOM 5486 O O . ILE B 1 223 ? -8.664 7.297 10.133 1 98.69 223 ILE B O 1
ATOM 5490 N N . GLU B 1 224 ? -9.055 7.918 8.047 1 98.62 224 GLU B N 1
ATOM 5491 C CA . GLU B 1 224 ? -10.383 7.312 8 1 98.62 224 GLU B CA 1
ATOM 5492 C C . GLU B 1 224 ? -10.312 5.812 8.273 1 98.62 224 GLU B C 1
ATOM 5494 O O . GLU B 1 224 ? -11.156 5.27 9 1 98.62 224 GLU B O 1
ATOM 5499 N N . ASN B 1 225 ? -9.336 5.156 7.645 1 97.81 225 ASN B N 1
ATOM 5500 C CA . ASN B 1 225 ? -9.156 3.725 7.855 1 97.81 225 ASN B CA 1
ATOM 5501 C C . ASN B 1 225 ? -9 3.391 9.336 1 97.81 225 ASN B C 1
ATOM 5503 O O . ASN B 1 225 ? -9.555 2.398 9.812 1 97.81 225 ASN B O 1
ATOM 5507 N N . GLU B 1 226 ? -8.219 4.238 10.047 1 97.88 226 GLU B N 1
ATOM 5508 C CA . GLU B 1 226 ? -8.031 4.031 11.477 1 97.88 226 GLU B CA 1
ATOM 5509 C C . GLU B 1 226 ? -9.359 4.156 12.227 1 97.88 226 GLU B C 1
ATOM 5511 O O . GLU B 1 226 ? -9.609 3.41 13.172 1 97.88 226 GLU B O 1
ATOM 5516 N N . LEU B 1 227 ? -10.18 5.098 11.797 1 98.31 227 LEU B N 1
ATOM 5517 C CA . LEU B 1 227 ? -11.469 5.309 12.445 1 98.31 227 LEU B CA 1
ATOM 5518 C C . LEU B 1 227 ? -12.43 4.164 12.133 1 98.31 227 LEU B C 1
ATOM 5520 O O . LEU B 1 227 ? -13.125 3.666 13.023 1 98.31 227 LEU B O 1
ATOM 5524 N N . TRP B 1 228 ? -12.43 3.719 10.852 1 96.69 228 TRP B N 1
ATOM 5525 C CA . TRP B 1 228 ? -13.297 2.615 10.453 1 96.69 228 TRP B CA 1
ATOM 5526 C C . TRP B 1 228 ? -12.922 1.335 11.195 1 96.69 228 TRP B C 1
ATOM 5528 O O . TRP B 1 228 ? -13.789 0.54 11.555 1 96.69 228 TRP B O 1
ATOM 5538 N N . ARG B 1 229 ? -11.664 1.119 11.422 1 94.19 229 ARG B N 1
ATOM 5539 C CA . ARG B 1 229 ? -11.203 -0.048 12.164 1 94.19 229 ARG B CA 1
ATOM 5540 C C . ARG B 1 229 ? -11.734 -0.025 13.594 1 94.19 229 ARG B C 1
ATOM 5542 O O . ARG B 1 229 ? -11.781 -1.061 14.266 1 94.19 229 ARG B O 1
ATOM 5549 N N . ARG B 1 230 ? -12.18 1.155 14.008 1 94.31 230 ARG B N 1
ATOM 5550 C CA . ARG B 1 230 ? -12.719 1.319 15.359 1 94.31 230 ARG B CA 1
ATOM 5551 C C . ARG B 1 230 ? -14.242 1.448 15.328 1 94.31 230 ARG B C 1
ATOM 5553 O O . ARG B 1 230 ? -14.852 1.871 16.312 1 94.31 230 ARG B O 1
ATOM 5560 N N . ASN B 1 231 ? -14.781 1.155 14.227 1 93.88 231 ASN B N 1
ATOM 5561 C CA . ASN B 1 231 ? -16.219 1.162 14.008 1 93.88 231 ASN B CA 1
ATOM 5562 C C . ASN B 1 231 ? -16.812 2.562 14.172 1 93.88 231 ASN B C 1
ATOM 5564 O O . ASN B 1 231 ? -17.891 2.725 14.719 1 93.88 231 ASN B O 1
ATOM 5568 N N . ILE B 1 232 ? -16.062 3.543 13.875 1 97.06 232 ILE B N 1
ATOM 5569 C CA . ILE B 1 232 ? -16.547 4.918 13.844 1 97.06 232 ILE B CA 1
ATOM 5570 C C . ILE B 1 232 ? -16.891 5.312 12.406 1 97.06 232 ILE B C 1
ATOM 5572 O O . ILE B 1 232 ? -16.016 5.301 11.531 1 97.06 232 ILE B O 1
ATOM 5576 N N . ARG B 1 233 ? -18.109 5.625 12.18 1 96.38 233 ARG B N 1
ATOM 5577 C CA . ARG B 1 233 ? -18.547 5.988 10.836 1 96.38 233 ARG B CA 1
ATOM 5578 C C . ARG B 1 233 ? -18.031 7.367 10.445 1 96.38 233 ARG B C 1
ATOM 5580 O O . ARG B 1 233 ? -18.031 8.289 11.258 1 96.38 233 ARG B O 1
ATOM 5587 N N . VAL B 1 234 ? -17.547 7.484 9.242 1 97.94 234 VAL B N 1
ATOM 5588 C CA . VAL B 1 234 ? -17.016 8.734 8.719 1 97.94 234 VAL B CA 1
ATOM 5589 C C . VAL B 1 234 ? -17.766 9.125 7.445 1 97.94 234 VAL B C 1
ATOM 5591 O O . VAL B 1 234 ? -18.047 8.273 6.602 1 97.94 234 VAL B O 1
ATOM 5594 N N . ILE B 1 235 ? -18.125 10.359 7.344 1 97.44 235 ILE B N 1
ATOM 5595 C CA . ILE B 1 235 ? -18.703 10.875 6.109 1 97.44 235 ILE B CA 1
ATOM 5596 C C . ILE B 1 235 ? -17.875 12.047 5.594 1 97.44 235 ILE B C 1
ATOM 5598 O O . ILE B 1 235 ? -17.156 12.695 6.359 1 97.44 235 ILE B O 1
ATOM 5602 N N . ARG B 1 236 ? -17.875 12.273 4.324 1 97.75 236 ARG B N 1
ATOM 5603 C CA . ARG B 1 236 ? -17.188 13.383 3.68 1 97.75 236 ARG B CA 1
ATOM 5604 C C . ARG B 1 236 ? -18.188 14.359 3.07 1 97.75 236 ARG B C 1
ATOM 5606 O O . ARG B 1 236 ? -19.109 13.953 2.352 1 97.75 236 ARG B O 1
ATOM 5613 N N . ARG B 1 237 ? -18.094 15.602 3.459 1 98.38 237 ARG B N 1
ATOM 5614 C CA . ARG B 1 237 ? -18.969 16.656 2.936 1 98.38 237 ARG B CA 1
ATOM 5615 C C . ARG B 1 237 ? -18.172 17.891 2.57 1 98.38 237 ARG B C 1
ATOM 5617 O O . ARG B 1 237 ? -17.094 18.141 3.131 1 98.38 237 ARG B O 1
ATOM 5624 N N . ARG B 1 238 ? -18.75 18.75 1.641 1 98.06 238 ARG B N 1
ATOM 5625 C CA . ARG B 1 238 ? -18.219 20.062 1.288 1 98.06 238 ARG B CA 1
ATOM 5626 C C . ARG B 1 238 ? -19.047 21.172 1.944 1 98.06 238 ARG B C 1
ATOM 5628 O O . ARG B 1 238 ? -20.156 20.938 2.414 1 98.06 238 ARG B O 1
ATOM 5635 N N . PHE B 1 239 ? -18.375 22.344 1.976 1 98.38 239 PHE B N 1
ATOM 5636 C CA . PHE B 1 239 ? -19.109 23.484 2.506 1 98.38 239 PHE B CA 1
ATOM 5637 C C . PHE B 1 239 ? -20.469 23.594 1.836 1 98.38 239 PHE B C 1
ATOM 5639 O O . PHE B 1 239 ? -21.469 23.906 2.494 1 98.38 239 PHE B O 1
ATOM 5646 N N . LYS B 1 240 ? -20.484 23.375 0.563 1 97.88 240 LYS B N 1
ATOM 5647 C CA . LYS B 1 240 ? -21.734 23.469 -0.193 1 97.88 240 LYS B CA 1
ATOM 5648 C C . LYS B 1 240 ? -22.781 22.5 0.349 1 97.88 240 LYS B C 1
ATOM 5650 O O . LYS B 1 240 ? -23.953 22.859 0.463 1 97.88 240 LYS B O 1
ATOM 5655 N N . ASP B 1 241 ? -22.406 21.234 0.654 1 98.25 241 ASP B N 1
ATOM 5656 C CA . ASP B 1 241 ? -23.312 20.25 1.226 1 98.25 241 ASP B CA 1
ATOM 5657 C C . ASP B 1 241 ? -23.859 20.719 2.572 1 98.25 241 ASP B C 1
ATOM 5659 O O . ASP B 1 241 ? -25.047 20.531 2.865 1 98.25 241 ASP B O 1
ATOM 5663 N N . VAL B 1 242 ? -22.984 21.281 3.363 1 98.62 242 VAL B N 1
ATOM 5664 C CA . VAL B 1 242 ? -23.391 21.766 4.68 1 98.62 242 VAL B CA 1
ATOM 5665 C C . VAL B 1 242 ? -24.438 22.875 4.531 1 98.62 242 VAL B C 1
ATOM 5667 O O . VAL B 1 242 ? -25.469 22.859 5.195 1 98.62 242 VAL B O 1
ATOM 5670 N N . PHE B 1 243 ? -24.156 23.797 3.656 1 98.56 243 PHE B N 1
ATOM 5671 C CA . PHE B 1 243 ? -25.078 24.906 3.441 1 98.56 243 PHE B CA 1
ATOM 5672 C C . PHE B 1 243 ? -26.453 24.406 3.002 1 98.56 243 PHE B C 1
ATOM 5674 O O . PHE B 1 243 ? -27.484 24.875 3.494 1 98.56 243 PHE B O 1
ATOM 5681 N N . GLU B 1 244 ? -26.438 23.422 2.158 1 98.5 244 GLU B N 1
ATOM 5682 C CA . GLU B 1 244 ? -27.672 22.984 1.519 1 98.5 244 GLU B CA 1
ATOM 5683 C C . GLU B 1 244 ? -28.438 22 2.412 1 98.5 244 GLU B C 1
ATOM 5685 O O . GLU B 1 244 ? -29.656 21.953 2.377 1 98.5 244 GLU B O 1
ATOM 5690 N N . LYS B 1 245 ? -27.688 21.234 3.232 1 98.56 245 LYS B N 1
ATOM 5691 C CA . LYS B 1 245 ? -28.359 20.062 3.768 1 98.56 245 LYS B CA 1
ATOM 5692 C C . LYS B 1 245 ? -28.266 20.016 5.289 1 98.56 245 LYS B C 1
ATOM 5694 O O . LYS B 1 245 ? -29 19.281 5.941 1 98.56 245 LYS B O 1
ATOM 5699 N N . ALA B 1 246 ? -27.406 20.766 5.902 1 98.69 246 ALA B N 1
ATOM 5700 C CA . ALA B 1 246 ? -27.188 20.656 7.344 1 98.69 246 ALA B CA 1
ATOM 5701 C C . ALA B 1 246 ? -28.156 21.531 8.117 1 98.69 246 ALA B C 1
ATOM 5703 O O . ALA B 1 246 ? -28.688 22.516 7.586 1 98.69 246 ALA B O 1
ATOM 5704 N N . SER B 1 247 ? -28.453 21.078 9.328 1 98.62 247 SER B N 1
ATOM 5705 C CA . SER B 1 247 ? -29.328 21.828 10.234 1 98.62 247 SER B CA 1
ATOM 5706 C C . SER B 1 247 ? -28.984 21.562 11.688 1 98.62 247 SER B C 1
ATOM 5708 O O . SER B 1 247 ? -28.281 20.594 11.992 1 98.62 247 SER B O 1
ATOM 5710 N N . LEU B 1 248 ? -29.484 22.438 12.57 1 98.56 248 LEU B N 1
ATOM 5711 C CA . LEU B 1 248 ? -29.344 22.281 14.016 1 98.56 248 LEU B CA 1
ATOM 5712 C C . LEU B 1 248 ? -30.703 22 14.664 1 98.56 248 LEU B C 1
ATOM 5714 O O . LEU B 1 248 ? -31.703 22.594 14.281 1 98.56 248 LEU B O 1
ATOM 5718 N N . ASP B 1 249 ? -30.719 21.109 15.531 1 97.88 249 ASP B N 1
ATOM 5719 C CA . ASP B 1 249 ? -31.953 20.922 16.297 1 97.88 249 ASP B CA 1
ATOM 5720 C C . ASP B 1 249 ? -32.031 21.875 17.484 1 97.88 249 ASP B C 1
ATOM 5722 O O . ASP B 1 249 ? -31.25 22.828 17.562 1 97.88 249 ASP B O 1
ATOM 5726 N N . ASN B 1 250 ? -32.969 21.656 18.438 1 96.88 250 ASN B N 1
ATOM 5727 C CA . ASN B 1 250 ? -33.188 22.562 19.547 1 96.88 250 ASN B CA 1
ATOM 5728 C C . ASN B 1 250 ? -32.031 22.547 20.547 1 96.88 250 ASN B C 1
ATOM 5730 O O . ASN B 1 250 ? -31.781 23.531 21.234 1 96.88 250 ASN B O 1
ATOM 5734 N N . ASP B 1 251 ? -31.328 21.422 20.547 1 96.44 251 ASP B N 1
ATOM 5735 C CA . ASP B 1 251 ? -30.172 21.297 21.438 1 96.44 251 ASP B CA 1
ATOM 5736 C C . ASP B 1 251 ? -28.875 21.625 20.719 1 96.44 251 ASP B C 1
ATOM 5738 O O . ASP B 1 251 ? -27.797 21.344 21.219 1 96.44 251 ASP B O 1
ATOM 5742 N N . LYS B 1 252 ? -28.938 22.094 19.453 1 98.12 252 LYS B N 1
ATOM 5743 C CA . LYS B 1 252 ? -27.812 22.531 18.625 1 98.12 252 LYS B CA 1
ATOM 5744 C C . LYS B 1 252 ? -27 21.328 18.141 1 98.12 252 LYS B C 1
ATOM 5746 O O . LYS B 1 252 ? -25.812 21.453 17.859 1 98.12 252 LYS B O 1
ATOM 5751 N N . ARG B 1 253 ? -27.688 20.219 18.219 1 98.12 253 ARG B N 1
ATOM 5752 C CA . ARG B 1 253 ? -27.047 19.078 17.562 1 98.12 253 ARG B CA 1
ATOM 5753 C C . ARG B 1 253 ? -27.047 19.234 16.047 1 98.12 253 ARG B C 1
ATOM 5755 O O . ARG B 1 253 ? -28.047 19.641 15.461 1 98.12 253 ARG B O 1
ATOM 5762 N N . LEU B 1 254 ? -25.922 18.938 15.398 1 98.88 254 LEU B N 1
ATOM 5763 C CA . LEU B 1 254 ? -25.75 19.078 13.953 1 98.88 254 LEU B CA 1
ATOM 5764 C C . LEU B 1 254 ? -26.203 17.828 13.219 1 98.88 254 LEU B C 1
ATOM 5766 O O . LEU B 1 254 ? -25.766 16.719 13.562 1 98.88 254 LEU B O 1
ATOM 5770 N N . TYR B 1 255 ? -27.062 18 12.258 1 98.75 255 TYR B N 1
ATOM 5771 C CA . TYR B 1 255 ? -27.516 16.891 11.414 1 98.75 255 TYR B CA 1
ATOM 5772 C C . TYR B 1 255 ? -27.25 17.188 9.945 1 98.75 255 TYR B C 1
ATOM 5774 O O . TYR B 1 255 ? -27.375 18.344 9.508 1 98.75 255 TYR B O 1
ATOM 5782 N N . ILE B 1 256 ? -26.875 16.25 9.242 1 98.38 256 ILE B N 1
ATOM 5783 C CA . ILE B 1 256 ? -26.781 16.344 7.789 1 98.38 256 ILE B CA 1
ATOM 5784 C C . ILE B 1 256 ? -27.234 15.016 7.164 1 98.38 256 ILE B C 1
ATOM 5786 O O . ILE B 1 256 ? -26.719 13.953 7.52 1 98.38 256 ILE B O 1
ATOM 5790 N N . ASP B 1 257 ? -28.156 15.008 6.234 1 95.12 257 ASP B N 1
ATOM 5791 C CA . ASP B 1 257 ? -28.719 13.828 5.574 1 95.12 257 ASP B CA 1
ATOM 5792 C C . ASP B 1 257 ? -29.125 12.773 6.594 1 95.12 257 ASP B C 1
ATOM 5794 O O . ASP B 1 257 ? -28.828 11.586 6.418 1 95.12 257 ASP B O 1
ATOM 5798 N N . GLY B 1 258 ? -29.656 13.258 7.723 1 95.44 258 GLY B N 1
ATOM 5799 C CA . GLY B 1 258 ? -30.203 12.359 8.727 1 95.44 258 GLY B CA 1
ATOM 5800 C C . GLY B 1 258 ? -29.172 11.883 9.727 1 95.44 258 GLY B C 1
ATOM 5801 O O . GLY B 1 258 ? -29.516 11.258 10.727 1 95.44 258 GLY B O 1
ATOM 5802 N N . ASP B 1 259 ? -27.938 12.195 9.531 1 97.56 259 ASP B N 1
ATOM 5803 C CA . ASP B 1 259 ? -26.891 11.758 10.445 1 97.56 259 ASP B CA 1
ATOM 5804 C C . ASP B 1 259 ? -26.547 12.859 11.445 1 97.56 259 ASP B C 1
ATOM 5806 O O . ASP B 1 259 ? -26.359 14.016 11.07 1 97.56 259 ASP B O 1
ATOM 5810 N N . GLU B 1 260 ? -26.5 12.523 12.695 1 98.69 260 GLU B N 1
ATOM 5811 C CA . GLU B 1 260 ? -25.938 13.414 13.695 1 98.69 260 GLU B CA 1
ATOM 5812 C C . GLU B 1 260 ? -24.422 13.469 13.586 1 98.69 260 GLU B C 1
ATOM 5814 O O . GLU B 1 260 ? -23.766 12.438 13.422 1 98.69 260 GLU B O 1
ATOM 5819 N N . VAL B 1 261 ? -23.844 14.633 13.625 1 98.88 261 VAL B N 1
ATOM 5820 C CA . VAL B 1 261 ? -22.406 14.797 13.477 1 98.88 261 VAL B CA 1
ATOM 5821 C C . VAL B 1 261 ? -21.781 15.094 14.836 1 98.88 261 VAL B C 1
ATOM 5823 O O . VAL B 1 261 ? -22.141 16.062 15.492 1 98.88 261 VAL B O 1
ATOM 5826 N N . ALA B 1 262 ? -20.812 14.234 15.242 1 98.88 262 ALA B N 1
ATOM 5827 C CA . ALA B 1 262 ? -20.141 14.414 16.516 1 98.88 262 ALA B CA 1
ATOM 5828 C C . ALA B 1 262 ? -18.875 15.273 16.359 1 98.88 262 ALA B C 1
ATOM 5830 O O . ALA B 1 262 ? -18.562 16.094 17.219 1 98.88 262 ALA B O 1
ATOM 5831 N N . VAL B 1 263 ? -18.141 15.047 15.312 1 98.94 263 VAL B N 1
ATOM 5832 C CA . VAL B 1 263 ? -16.875 15.727 15.07 1 98.94 263 VAL B CA 1
ATOM 5833 C C . VAL B 1 263 ? -16.828 16.234 13.633 1 98.94 263 VAL B C 1
ATOM 5835 O O . VAL B 1 263 ? -17.219 15.531 12.703 1 98.94 263 VAL B O 1
ATOM 5838 N N . VAL B 1 264 ? -16.5 17.453 13.461 1 98.88 264 VAL B N 1
ATOM 5839 C CA . VAL B 1 264 ? -16.203 18.047 12.156 1 98.88 264 VAL B CA 1
ATOM 5840 C C . VAL B 1 264 ? -14.703 18.266 12.016 1 98.88 264 VAL B C 1
ATOM 5842 O O . VAL B 1 264 ? -14.125 19.094 12.719 1 98.88 264 VAL B O 1
ATOM 5845 N N . TYR B 1 265 ? -14.094 17.531 11.219 1 98.81 265 TYR B N 1
ATOM 5846 C CA . TYR B 1 265 ? -12.664 17.641 10.969 1 98.81 265 TYR B CA 1
ATOM 5847 C C . TYR B 1 265 ? -12.391 18.406 9.68 1 98.81 265 TYR B C 1
ATOM 5849 O O . TYR B 1 265 ? -12.695 17.922 8.586 1 98.81 265 TYR B O 1
ATOM 5857 N N . TYR B 1 266 ? -11.727 19.547 9.781 1 98.44 266 TYR B N 1
ATOM 5858 C CA . TYR B 1 266 ? -11.539 20.469 8.664 1 98.44 266 TYR B CA 1
ATOM 5859 C C . TYR B 1 266 ? -10.336 20.047 7.824 1 98.44 266 TYR B C 1
ATOM 5861 O O . TYR B 1 266 ? -9.203 20.047 8.312 1 98.44 266 TYR B O 1
ATOM 5869 N N . ARG B 1 267 ? -10.539 19.719 6.609 1 97.12 267 ARG B N 1
ATOM 5870 C CA . ARG B 1 267 ? -9.508 19.594 5.586 1 97.12 267 ARG B CA 1
ATOM 5871 C C . ARG B 1 267 ? -9.719 20.625 4.477 1 97.12 267 ARG B C 1
ATOM 5873 O O . ARG B 1 267 ? -9.172 20.484 3.379 1 97.12 267 ARG B O 1
ATOM 5880 N N . GLU B 1 268 ? -10.547 21.562 4.797 1 94.88 268 GLU B N 1
ATOM 5881 C CA . GLU B 1 268 ? -10.852 22.766 4.027 1 94.88 268 GLU B CA 1
ATOM 5882 C C . GLU B 1 268 ? -11.141 23.953 4.941 1 94.88 268 GLU B C 1
ATOM 5884 O O . GLU B 1 268 ? -11.219 23.797 6.164 1 94.88 268 GLU B O 1
ATOM 5889 N N . GLY B 1 269 ? -11.195 25.172 4.379 1 94.81 269 GLY B N 1
ATOM 5890 C CA . GLY B 1 269 ? -11.617 26.344 5.145 1 94.81 269 GLY B CA 1
ATOM 5891 C C . GLY B 1 269 ? -10.453 27.141 5.691 1 94.81 269 GLY B C 1
ATOM 5892 O O . GLY B 1 269 ? -10.625 27.938 6.621 1 94.81 269 GLY B O 1
ATOM 5893 N N . TYR B 1 270 ? -9.273 26.922 5.09 1 92.94 270 TYR B N 1
ATOM 5894 C CA . TYR B 1 270 ? -8.094 27.562 5.672 1 92.94 270 TYR B CA 1
ATOM 5895 C C . TYR B 1 270 ? -7.547 28.641 4.754 1 92.94 270 TYR B C 1
ATOM 5897 O O . TYR B 1 270 ? -6.562 29.312 5.09 1 92.94 270 TYR B O 1
ATOM 5905 N N . VAL B 1 271 ? -8.156 28.844 3.562 1 91.31 271 VAL B N 1
ATOM 5906 C CA . VAL B 1 271 ? -7.742 29.906 2.646 1 91.31 271 VAL B CA 1
ATOM 5907 C C . VAL B 1 271 ? -8.969 30.656 2.135 1 91.31 271 VAL B C 1
ATOM 5909 O O . VAL B 1 271 ? -10.07 30.094 2.082 1 91.31 271 VAL B O 1
ATOM 5912 N N . PRO B 1 272 ? -8.75 31.891 1.71 1 93.25 272 PRO B N 1
ATOM 5913 C CA . PRO B 1 272 ? -9.875 32.719 1.251 1 93.25 272 PRO B CA 1
ATOM 5914 C C . PRO B 1 272 ? -10.641 32.094 0.095 1 93.25 272 PRO B C 1
ATOM 5916 O O . PRO B 1 272 ? -11.867 32.188 0.029 1 93.25 272 PRO B O 1
ATOM 5919 N N . LYS B 1 273 ? -9.945 31.422 -0.735 1 92.62 273 LYS B N 1
ATOM 5920 C CA . LYS B 1 273 ? -10.57 30.859 -1.934 1 92.62 273 LYS B CA 1
ATOM 5921 C C . LYS B 1 273 ? -11.602 29.797 -1.575 1 92.62 273 LYS B C 1
ATOM 5923 O O . LYS B 1 273 ? -12.469 29.469 -2.391 1 92.62 273 LYS B O 1
ATOM 5928 N N . ASN B 1 274 ? -11.602 29.328 -0.341 1 94.5 274 ASN B N 1
ATOM 5929 C CA . ASN B 1 274 ? -12.562 28.312 0.1 1 94.5 274 ASN B CA 1
ATOM 5930 C C . ASN B 1 274 ? -13.906 28.953 0.443 1 94.5 274 ASN B C 1
ATOM 5932 O O . ASN B 1 274 ? -14.898 28.234 0.618 1 94.5 274 ASN B O 1
ATOM 5936 N N . TYR B 1 275 ? -14.008 30.266 0.439 1 96.56 275 TYR B N 1
ATOM 5937 C CA . TYR B 1 275 ? -15.195 30.891 1.007 1 96.56 275 TYR B CA 1
ATOM 5938 C C . TYR B 1 2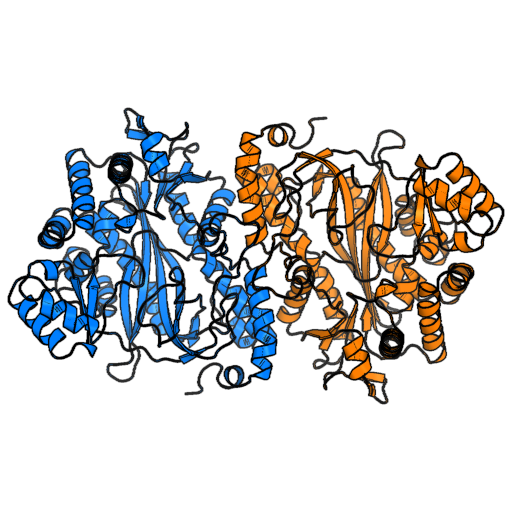75 ? -15.891 31.781 -0.024 1 96.56 275 TYR B C 1
ATOM 5940 O O . TYR B 1 275 ? -15.25 32.594 -0.702 1 96.56 275 TYR B O 1
ATOM 5948 N N . ASN B 1 276 ? -17.062 31.594 -0.268 1 97 276 ASN B N 1
ATOM 5949 C CA . ASN B 1 276 ? -18.078 32.469 -0.812 1 97 276 ASN B CA 1
ATOM 5950 C C . ASN B 1 276 ? -19.172 32.781 0.215 1 97 276 ASN B C 1
ATOM 5952 O O . ASN B 1 276 ? -19.047 32.406 1.381 1 97 276 ASN B O 1
ATOM 5956 N N . LYS B 1 277 ? -20.156 33.5 -0.125 1 97.38 277 LYS B N 1
ATOM 5957 C CA . LYS B 1 277 ? -21.203 33.875 0.817 1 97.38 277 LYS B CA 1
ATOM 5958 C C . LYS B 1 277 ? -21.828 32.656 1.479 1 97.38 277 LYS B C 1
ATOM 5960 O O . LYS B 1 277 ? -22.016 32.625 2.697 1 97.38 277 LYS B O 1
ATOM 5965 N N . GLN B 1 278 ? -22.141 31.656 0.72 1 97.88 278 GLN B N 1
ATOM 5966 C CA . GLN B 1 278 ? -22.781 30.438 1.213 1 97.88 278 GLN B CA 1
ATOM 5967 C C . GLN B 1 278 ? -21.844 29.656 2.143 1 97.88 278 GLN B C 1
ATOM 5969 O O . GLN B 1 278 ? -22.281 29.125 3.168 1 97.88 278 GLN B O 1
ATOM 5974 N N . ASN B 1 279 ? -20.594 29.609 1.794 1 98.38 279 ASN B N 1
ATOM 5975 C CA . ASN B 1 279 ? -19.641 28.859 2.602 1 98.38 279 ASN B CA 1
ATOM 5976 C C . ASN B 1 279 ? -19.422 29.516 3.961 1 98.38 279 ASN B C 1
ATOM 5978 O O . ASN B 1 279 ? -19.188 28.828 4.957 1 98.38 279 ASN B O 1
ATOM 5982 N N . TRP B 1 280 ? -19.469 30.859 4.012 1 98.5 280 TRP B N 1
ATOM 5983 C CA . TRP B 1 280 ? -19.359 31.547 5.289 1 98.5 280 TRP B CA 1
ATOM 5984 C C . TRP B 1 280 ? -20.562 31.219 6.18 1 98.5 280 TRP B C 1
ATOM 5986 O O . TRP B 1 280 ? -20.422 31.078 7.395 1 98.5 280 TRP B O 1
ATOM 5996 N N . GLU B 1 281 ? -21.719 31.141 5.562 1 98.44 281 GLU B N 1
ATOM 5997 C CA . GLU B 1 281 ? -22.922 30.766 6.312 1 98.44 281 GLU B CA 1
ATOM 5998 C C . GLU B 1 281 ? -22.797 29.344 6.852 1 98.44 281 GLU B C 1
ATOM 6000 O O . GLU B 1 281 ? -23.219 29.078 7.98 1 98.44 281 GLU B O 1
ATOM 6005 N N . ALA B 1 282 ? -22.312 28.484 6.008 1 98.75 282 ALA B N 1
ATOM 6006 C CA . ALA B 1 282 ? -22.078 27.094 6.434 1 98.75 282 ALA B CA 1
ATOM 6007 C C . ALA B 1 282 ? -21.109 27.047 7.609 1 98.75 282 ALA B C 1
ATOM 6009 O O . ALA B 1 282 ? -21.328 26.297 8.57 1 98.75 282 ALA B O 1
ATOM 6010 N N . ARG B 1 283 ? -20.047 27.828 7.512 1 98.69 283 ARG B N 1
ATOM 6011 C CA . ARG B 1 283 ? -19.062 27.891 8.586 1 98.69 283 ARG B CA 1
ATOM 6012 C C . ARG B 1 283 ? -19.703 28.359 9.891 1 98.69 283 ARG B C 1
ATOM 6014 O O . ARG B 1 283 ? -19.453 27.781 10.953 1 98.69 283 ARG B O 1
ATOM 6021 N N . LEU B 1 284 ? -20.469 29.359 9.82 1 98.75 284 LEU B N 1
ATOM 6022 C CA . LEU B 1 284 ? -21.156 29.875 11 1 98.75 284 LEU B CA 1
ATOM 6023 C C . LEU B 1 284 ? -22.078 28.812 11.594 1 98.75 284 LEU B C 1
ATOM 6025 O O . LEU B 1 284 ? -22.109 28.625 12.812 1 98.75 284 LEU B O 1
ATOM 6029 N N . LEU B 1 285 ? -22.844 28.125 10.719 1 98.75 285 LEU B N 1
ATOM 6030 C CA . LEU B 1 285 ? -23.734 27.062 11.172 1 98.75 285 LEU B CA 1
ATOM 6031 C C . LEU B 1 285 ? -22.953 26 11.945 1 98.75 285 LEU B C 1
ATOM 6033 O O . LEU B 1 285 ? -23.391 25.562 13.016 1 98.75 285 LEU B O 1
ATOM 6037 N N . LEU B 1 286 ? -21.844 25.578 11.406 1 98.88 286 LEU B N 1
ATOM 6038 C CA . LEU B 1 286 ? -21.016 24.562 12.055 1 98.88 286 LEU B CA 1
ATOM 6039 C C . LEU B 1 286 ? -20.531 25.047 13.422 1 98.88 286 LEU B C 1
ATOM 6041 O O . LEU B 1 286 ? -20.594 24.297 14.406 1 98.88 286 LEU B O 1
ATOM 6045 N N . GLU B 1 287 ? -20.078 26.281 13.508 1 98.75 287 GLU B N 1
ATOM 6046 C CA . GLU B 1 287 ? -19.5 26.828 14.734 1 98.75 287 GLU B CA 1
ATOM 6047 C C . GLU B 1 287 ? -20.562 26.984 15.828 1 98.75 287 GLU B C 1
ATOM 6049 O O . GLU B 1 287 ? -20.25 26.922 17.016 1 98.75 287 GLU B O 1
ATOM 6054 N N . ARG B 1 288 ? -21.812 27.156 15.414 1 98.5 288 ARG B N 1
ATOM 6055 C CA . ARG B 1 288 ? -22.891 27.312 16.375 1 98.5 288 ARG B CA 1
ATOM 6056 C C . ARG B 1 288 ? -23.328 25.953 16.938 1 98.5 288 ARG B C 1
ATOM 6058 O O . ARG B 1 288 ? -24.031 25.906 17.953 1 98.5 288 ARG B O 1
ATOM 6065 N N . SER B 1 289 ? -22.969 24.891 16.312 1 98.69 289 SER B N 1
ATOM 6066 C CA . SER B 1 289 ? -23.422 23.562 16.672 1 98.69 289 SER B CA 1
ATOM 6067 C C . SER B 1 289 ? -22.688 23.031 17.906 1 98.69 289 SER B C 1
ATOM 6069 O O . SER B 1 289 ? -21.672 23.578 18.312 1 98.69 289 SER B O 1
ATOM 6071 N N . ARG B 1 290 ? -23.188 21.906 18.422 1 97.44 290 ARG B N 1
ATOM 6072 C CA . ARG B 1 290 ? -22.578 21.203 19.547 1 97.44 290 ARG B CA 1
ATOM 6073 C C . ARG B 1 290 ? -21.469 20.281 19.094 1 97.44 290 ARG B C 1
ATOM 6075 O O . ARG B 1 290 ? -20.719 19.734 19.906 1 97.44 290 ARG B O 1
ATOM 6082 N N . ALA B 1 291 ? -21.312 20.031 17.797 1 98.81 291 ALA B N 1
ATOM 6083 C CA . ALA B 1 291 ? -20.281 19.156 17.266 1 98.81 291 ALA B CA 1
ATOM 6084 C C . ALA B 1 291 ? -18.891 19.656 17.641 1 98.81 291 ALA B C 1
ATOM 6086 O O . ALA B 1 291 ? -18.688 20.875 17.797 1 98.81 291 ALA B O 1
ATOM 6087 N N . VAL B 1 292 ? -17.984 18.734 17.859 1 98.81 292 VAL B N 1
ATOM 6088 C CA . VAL B 1 292 ? -16.578 19.094 18.078 1 98.81 292 VAL B CA 1
ATOM 6089 C C . VAL B 1 292 ? -15.953 19.516 16.75 1 98.81 292 VAL B C 1
ATOM 6091 O O . VAL B 1 292 ? -15.844 18.719 15.828 1 98.81 292 VAL B O 1
ATOM 6094 N N . LYS B 1 293 ? -15.68 20.781 16.594 1 98.69 293 LYS B N 1
ATOM 6095 C CA . LYS B 1 293 ? -14.961 21.203 15.398 1 98.69 293 LYS B CA 1
ATOM 6096 C C . LYS B 1 293 ? -13.453 21.109 15.602 1 98.69 293 LYS B C 1
ATOM 6098 O O . LYS B 1 293 ? -12.945 21.438 16.672 1 98.69 293 LYS B O 1
ATOM 6103 N N . CYS B 1 294 ? -12.727 20.625 14.688 1 98.69 294 CYS B N 1
ATOM 6104 C CA . CYS B 1 294 ? -11.273 20.578 14.703 1 98.69 294 CYS B CA 1
ATOM 6105 C C . CYS B 1 294 ? -10.688 21.234 13.469 1 98.69 294 CYS B C 1
ATOM 6107 O O . CYS B 1 294 ? -10.562 20.609 12.414 1 98.69 294 CYS B O 1
ATOM 6109 N N . PRO B 1 295 ? -10.25 22.406 13.555 1 98.12 295 PRO B N 1
ATOM 6110 C CA . PRO B 1 295 ? -10.359 23.188 14.781 1 98.12 295 PRO B CA 1
ATOM 6111 C C . PRO B 1 295 ? -11.664 23.984 14.867 1 98.12 295 PRO B C 1
ATOM 6113 O O . PRO B 1 295 ? -12.344 24.172 13.852 1 98.12 295 PRO B O 1
ATOM 6116 N N . ASP B 1 296 ? -12.031 24.375 16.047 1 98.44 296 ASP B N 1
ATOM 6117 C CA . ASP B 1 296 ? -13.055 25.406 16.172 1 98.44 296 ASP B CA 1
ATOM 6118 C C . ASP B 1 296 ? -12.508 26.781 15.789 1 98.44 296 ASP B C 1
ATOM 6120 O O . ASP B 1 296 ? -11.297 26.938 15.633 1 98.44 296 ASP B O 1
ATOM 6124 N N . ILE B 1 297 ? -13.383 27.734 15.688 1 98.25 297 ILE B N 1
ATOM 6125 C CA . ILE B 1 297 ? -13.055 29.047 15.148 1 98.25 297 ILE B CA 1
ATOM 6126 C C . ILE B 1 297 ? -12.008 29.719 16.031 1 98.25 297 ILE B C 1
ATOM 6128 O O . ILE B 1 297 ? -11.109 30.406 15.539 1 98.25 297 ILE B O 1
ATOM 6132 N N . ALA B 1 298 ? -12.07 29.578 17.344 1 98.31 298 ALA B N 1
ATOM 6133 C CA . ALA B 1 298 ? -11.102 30.172 18.266 1 98.31 298 ALA B CA 1
ATOM 6134 C C . ALA B 1 298 ? -9.711 29.578 18.047 1 98.31 298 ALA B C 1
ATOM 6136 O O . ALA B 1 298 ? -8.711 30.297 18.047 1 98.31 298 ALA B O 1
ATOM 6137 N N . THR B 1 299 ? -9.648 28.234 17.938 1 98.38 299 THR B N 1
ATOM 6138 C CA . THR B 1 299 ? -8.375 27.547 17.734 1 98.38 299 THR B CA 1
ATOM 6139 C C . THR B 1 299 ? -7.762 27.922 16.391 1 98.38 299 THR B C 1
ATOM 6141 O O . THR B 1 299 ? -6.539 28.062 16.281 1 98.38 299 THR B O 1
ATOM 6144 N N . GLN B 1 300 ? -8.562 28.062 15.344 1 97.88 300 GLN B N 1
ATOM 6145 C CA . GLN B 1 300 ? -8.031 28.516 14.062 1 97.88 300 GLN B CA 1
ATOM 6146 C C . GLN B 1 300 ? -7.43 29.906 14.18 1 97.88 300 GLN B C 1
ATOM 6148 O O . GLN B 1 300 ? -6.359 30.172 13.633 1 97.88 300 GLN B O 1
ATOM 6153 N N . LEU B 1 301 ? -8.125 30.812 14.859 1 97.75 301 LEU B N 1
ATOM 6154 C CA . LEU B 1 301 ? -7.621 32.156 15.078 1 97.75 301 LEU B CA 1
ATOM 6155 C C . LEU B 1 301 ? -6.336 32.156 15.898 1 97.75 301 LEU B C 1
ATOM 6157 O O . LEU B 1 301 ? -5.418 32.938 15.641 1 97.75 301 LEU B O 1
ATOM 6161 N N . ALA B 1 302 ? -6.266 31.234 16.891 1 97.75 302 ALA B N 1
ATOM 6162 C CA . ALA B 1 302 ? -5.078 31.109 17.734 1 97.75 302 ALA B CA 1
ATOM 6163 C C . ALA B 1 302 ? -3.861 30.703 16.906 1 97.75 302 ALA B C 1
ATOM 6165 O O . ALA B 1 302 ? -2.723 30.969 17.297 1 97.75 302 ALA B O 1
ATOM 6166 N N . GLY B 1 303 ? -4.109 30.109 15.742 1 96.12 303 GLY B N 1
ATOM 6167 C CA . GLY B 1 303 ? -3.025 29.609 14.898 1 96.12 303 GLY B CA 1
ATOM 6168 C C . GLY B 1 303 ? -2.523 30.656 13.914 1 96.12 303 GLY B C 1
ATOM 6169 O O . GLY B 1 303 ? -1.552 30.406 13.195 1 96.12 303 GLY B O 1
ATOM 6170 N N . THR B 1 304 ? -3.088 31.828 13.82 1 95.81 304 THR B N 1
ATOM 6171 C CA . THR B 1 304 ? -2.674 32.844 12.859 1 95.81 304 THR B CA 1
ATOM 6172 C C . THR B 1 304 ? -1.236 33.281 13.125 1 95.81 304 THR B C 1
ATOM 6174 O O . THR B 1 304 ? -0.773 33.25 14.266 1 95.81 304 THR B O 1
ATOM 6177 N N . LYS B 1 305 ? -0.519 33.75 12.094 1 95 305 LYS B N 1
ATOM 6178 C CA . LYS B 1 305 ? 0.873 34.156 12.195 1 95 305 LYS B CA 1
ATOM 6179 C C . LYS B 1 305 ? 1.01 35.375 13.133 1 95 305 LYS B C 1
ATOM 6181 O O . LYS B 1 305 ? 2.01 35.5 13.836 1 95 305 LYS B O 1
ATOM 6186 N N . LYS B 1 306 ? 0.022 36.219 13.141 1 95.56 306 LYS B N 1
ATOM 6187 C CA . LYS B 1 306 ? 0.041 37.406 14.023 1 95.56 306 LYS B CA 1
ATOM 6188 C C . LYS B 1 306 ? 0.005 36.969 15.484 1 95.56 306 LYS B C 1
ATOM 6190 O O . LYS B 1 306 ? 0.702 37.562 16.328 1 95.56 306 LYS B O 1
ATOM 6195 N N . VAL B 1 307 ? -0.805 36.031 15.836 1 96.81 307 VAL B N 1
ATOM 6196 C CA . VAL B 1 307 ? -0.871 35.531 17.203 1 96.81 307 VAL B CA 1
ATOM 6197 C C . VAL B 1 307 ? 0.471 34.906 17.578 1 96.81 307 VAL B C 1
ATOM 6199 O O . VAL B 1 307 ? 0.977 35.156 18.688 1 96.81 307 VAL B O 1
ATOM 6202 N N . GLN B 1 308 ? 1.014 34.125 16.672 1 96.38 308 GLN B N 1
ATOM 6203 C CA . GLN B 1 308 ? 2.311 33.5 16.938 1 96.38 308 GLN B CA 1
ATOM 6204 C C . GLN B 1 308 ? 3.393 34.562 17.141 1 96.38 308 GLN B C 1
ATOM 6206 O O . GLN B 1 308 ? 4.25 34.438 18.016 1 96.38 308 GLN B O 1
ATOM 6211 N N . GLN B 1 309 ? 3.342 35.594 16.344 1 96.31 309 GLN B N 1
ATOM 6212 C CA . GLN B 1 309 ? 4.262 36.719 16.516 1 96.31 309 GLN B CA 1
ATOM 6213 C C . GLN B 1 309 ? 4.094 37.375 17.875 1 96.31 309 GLN B C 1
ATOM 6215 O O . GLN B 1 309 ? 5.082 37.656 18.562 1 96.31 309 GLN B O 1
ATOM 6220 N N . GLU B 1 310 ? 2.877 37.562 18.328 1 96.12 310 GLU B N 1
ATOM 6221 C CA . GLU B 1 310 ? 2.611 38.188 19.625 1 96.12 310 GLU B CA 1
ATOM 6222 C C . GLU B 1 310 ? 3.086 37.312 20.766 1 96.12 310 GLU B C 1
ATOM 6224 O O . GLU B 1 310 ? 3.572 37.812 21.797 1 96.12 310 GLU B O 1
ATOM 6229 N N . LEU B 1 311 ? 2.932 36.031 20.625 1 96.94 311 LEU B N 1
ATOM 6230 C CA . LEU B 1 311 ? 3.342 35.062 21.656 1 96.94 311 LEU B CA 1
ATOM 6231 C C . LEU B 1 311 ? 4.859 35.062 21.812 1 96.94 311 LEU B C 1
ATOM 6233 O O . LEU B 1 311 ? 5.375 34.656 22.859 1 96.94 311 LEU B O 1
ATOM 6237 N N . SER B 1 312 ? 5.559 35.469 20.766 1 95 312 SER B N 1
ATOM 6238 C CA . SER B 1 312 ? 7.016 35.469 20.797 1 95 312 SER B CA 1
ATOM 6239 C C . SER B 1 312 ? 7.559 36.656 21.594 1 95 312 SER B C 1
ATOM 6241 O O . SER B 1 312 ? 8.734 36.656 21.969 1 95 312 SER B O 1
ATOM 6243 N N . ARG B 1 313 ? 6.73 37.594 21.875 1 93.25 313 ARG B N 1
ATOM 6244 C CA . ARG B 1 313 ? 7.16 38.75 22.641 1 93.25 313 ARG B CA 1
ATOM 6245 C C . ARG B 1 313 ? 7.445 38.375 24.094 1 93.25 313 ARG B C 1
ATOM 6247 O O . ARG B 1 313 ? 6.816 37.469 24.641 1 93.25 313 ARG B O 1
ATOM 6254 N N . PRO B 1 314 ? 8.367 39.125 24.688 1 90.88 314 PRO B N 1
ATOM 6255 C CA . PRO B 1 314 ? 8.656 38.844 26.094 1 90.88 314 PRO B CA 1
ATOM 6256 C C . PRO B 1 314 ? 7.422 39 27 1 90.88 314 PRO B C 1
ATOM 6258 O O . PRO B 1 314 ? 6.648 39.938 26.844 1 90.88 314 PRO B O 1
ATOM 6261 N N . GLY B 1 315 ? 7.242 38 27.844 1 92.69 315 GLY B N 1
ATOM 6262 C CA . GLY B 1 315 ? 6.172 38.062 28.828 1 92.69 315 GLY B CA 1
ATOM 6263 C C . GLY B 1 315 ? 4.883 37.438 28.328 1 92.69 315 GLY B C 1
ATOM 6264 O O . GLY B 1 315 ? 3.994 37.125 29.141 1 92.69 315 GLY B O 1
ATOM 6265 N N . SER B 1 316 ? 4.699 37.25 27.078 1 94.62 316 SER B N 1
ATOM 6266 C CA . SER B 1 316 ? 3.445 36.75 26.516 1 94.62 316 SER B CA 1
ATOM 6267 C C . SER B 1 316 ? 3.213 35.281 26.891 1 94.62 316 SER B C 1
ATOM 6269 O O . SER B 1 316 ? 2.102 34.906 27.25 1 94.62 316 SER B O 1
ATOM 6271 N N . LEU B 1 317 ? 4.277 34.438 26.797 1 96.88 317 LEU B N 1
ATOM 6272 C CA . LEU B 1 317 ? 4.141 33.031 27.109 1 96.88 317 LEU B CA 1
ATOM 6273 C C . LEU B 1 317 ? 3.795 32.812 28.578 1 96.88 317 LEU B C 1
ATOM 6275 O O . LEU B 1 317 ? 2.988 31.953 28.922 1 96.88 317 LEU B O 1
ATOM 6279 N N . GLU B 1 318 ? 4.402 33.625 29.406 1 96.5 318 GLU B N 1
ATOM 6280 C CA . GLU B 1 318 ? 4.223 33.5 30.859 1 96.5 318 GLU B CA 1
ATOM 6281 C C . GLU B 1 318 ? 2.77 33.75 31.25 1 96.5 318 GLU B C 1
ATOM 6283 O O . GLU B 1 318 ? 2.279 33.188 32.219 1 96.5 318 GLU B O 1
ATOM 6288 N N . ARG B 1 319 ? 2.143 34.531 30.484 1 95.56 319 ARG B N 1
ATOM 6289 C CA . ARG B 1 319 ? 0.724 34.812 30.719 1 95.56 319 ARG B CA 1
ATOM 6290 C C . ARG B 1 319 ? -0.095 33.531 30.578 1 95.56 319 ARG B C 1
ATOM 6292 O O . ARG B 1 319 ? -1.032 33.281 31.344 1 95.56 319 ARG B O 1
ATOM 6299 N N . PHE B 1 320 ? 0.256 32.688 29.672 1 97.12 320 PHE B N 1
ATOM 6300 C CA . PHE B 1 320 ? -0.535 31.5 29.344 1 97.12 320 PHE B CA 1
ATOM 6301 C C . PHE B 1 320 ? -0.007 30.281 30.094 1 97.12 320 PHE B C 1
ATOM 6303 O O . PHE B 1 320 ? -0.718 29.281 30.234 1 97.12 320 PHE B O 1
ATOM 6310 N N . LEU B 1 321 ? 1.236 30.391 30.516 1 96.88 321 LEU B N 1
ATOM 6311 C CA . LEU B 1 321 ? 1.861 29.281 31.234 1 96.88 321 LEU B CA 1
ATOM 6312 C C . LEU B 1 321 ? 2.471 29.75 32.531 1 96.88 321 LEU B C 1
ATOM 6314 O O . LEU B 1 321 ? 3.65 29.516 32.812 1 96.88 321 LEU B O 1
ATOM 6318 N N . PRO B 1 322 ? 1.729 30.328 33.375 1 93.88 322 PRO B N 1
ATOM 6319 C CA . PRO B 1 322 ? 2.264 30.969 34.594 1 93.88 322 PRO B CA 1
ATOM 6320 C C . PRO B 1 322 ? 2.959 29.969 35.531 1 93.88 322 PRO B C 1
ATOM 6322 O O . PRO B 1 322 ? 3.957 30.312 36.156 1 93.88 322 PRO B O 1
ATOM 6325 N N . ASN B 1 323 ? 2.621 28.797 35.75 1 94.06 323 ASN B N 1
ATOM 6326 C CA . ASN B 1 323 ? 3.24 27.844 36.688 1 94.06 323 ASN B CA 1
ATOM 6327 C C . ASN B 1 323 ? 4.047 26.781 35.938 1 94.06 323 ASN B C 1
ATOM 6329 O O . ASN B 1 323 ? 4.211 25.672 36.438 1 94.06 323 ASN B O 1
ATOM 6333 N N . LYS B 1 324 ? 4.551 27.219 34.75 1 96.38 324 LYS B N 1
ATOM 6334 C CA . LYS B 1 324 ? 5.316 26.266 33.938 1 96.38 324 LYS B CA 1
ATOM 6335 C C . LYS B 1 324 ? 6.531 26.938 33.312 1 96.38 324 LYS B C 1
ATOM 6337 O O . LYS B 1 324 ? 6.668 26.953 32.094 1 96.38 324 LYS B O 1
ATOM 6342 N N . PRO B 1 325 ? 7.469 27.406 34.125 1 96.69 325 PRO B N 1
ATOM 6343 C CA . PRO B 1 325 ? 8.625 28.125 33.594 1 96.69 325 PRO B CA 1
ATOM 6344 C C . PRO B 1 325 ? 9.469 27.281 32.656 1 96.69 325 PRO B C 1
ATOM 6346 O O . PRO B 1 325 ? 10.016 27.797 31.672 1 96.69 325 PRO B O 1
ATOM 6349 N N . GLU B 1 326 ? 9.594 26 33 1 97.38 326 GLU B N 1
ATOM 6350 C CA . GLU B 1 326 ? 10.367 25.109 32.125 1 97.38 326 GLU B CA 1
ATOM 6351 C C . GLU B 1 326 ? 9.742 25.031 30.734 1 97.38 326 GLU B C 1
ATOM 6353 O O . GLU B 1 326 ? 10.453 25.016 29.734 1 97.38 326 GLU B O 1
ATOM 6358 N N . ALA B 1 327 ? 8.43 24.938 30.672 1 97.5 327 ALA B N 1
ATOM 6359 C CA . ALA B 1 327 ? 7.723 24.906 29.406 1 97.5 327 ALA B CA 1
ATOM 6360 C C . ALA B 1 327 ? 7.957 26.188 28.609 1 97.5 327 ALA B C 1
ATOM 6362 O O . ALA B 1 327 ? 8.148 26.156 27.391 1 97.5 327 ALA B O 1
ATOM 6363 N N . VAL B 1 328 ? 7.945 27.312 29.297 1 97.88 328 VAL B N 1
ATOM 6364 C CA . VAL B 1 328 ? 8.18 28.609 28.672 1 97.88 328 VAL B CA 1
ATOM 6365 C C . VAL B 1 328 ? 9.562 28.641 28.031 1 97.88 328 VAL B C 1
ATOM 6367 O O . VAL B 1 328 ? 9.719 29.062 26.891 1 97.88 328 VAL B O 1
ATOM 6370 N N . ASP B 1 329 ? 10.5 28.141 28.797 1 97.62 329 ASP B N 1
ATOM 6371 C CA . ASP B 1 329 ? 11.875 28.109 28.297 1 97.62 329 ASP B CA 1
ATOM 6372 C C . ASP B 1 329 ? 11.992 27.219 27.062 1 97.62 329 ASP B C 1
ATOM 6374 O O . ASP B 1 329 ? 12.68 27.578 26.094 1 97.62 329 ASP B O 1
ATOM 6378 N N . GLN B 1 330 ? 11.391 26.125 27.125 1 97.62 330 GLN B N 1
ATOM 6379 C CA . GLN B 1 330 ? 11.445 25.172 26.016 1 97.62 330 GLN B CA 1
ATOM 6380 C C . GLN B 1 330 ? 10.805 25.75 24.75 1 97.62 330 GLN B C 1
ATOM 6382 O O . GLN B 1 330 ? 11.328 25.609 23.656 1 97.62 330 GLN B O 1
ATOM 6387 N N . LEU B 1 331 ? 9.672 26.359 24.938 1 98.25 331 LEU B N 1
ATOM 6388 C CA . LEU B 1 331 ? 8.992 27 23.812 1 98.25 331 LEU B CA 1
ATOM 6389 C C . LEU B 1 331 ? 9.844 28.109 23.219 1 98.25 331 LEU B C 1
ATOM 6391 O O . LEU B 1 331 ? 10.062 28.156 22 1 98.25 331 LEU B O 1
ATOM 6395 N N . ARG B 1 332 ? 10.352 28.984 24.047 1 97.12 332 ARG B N 1
ATOM 6396 C CA . ARG B 1 332 ? 11.117 30.156 23.609 1 97.12 332 ARG B CA 1
ATOM 6397 C C . ARG B 1 332 ? 12.383 29.734 22.875 1 97.12 332 ARG B C 1
ATOM 6399 O O . ARG B 1 332 ? 12.852 30.438 21.984 1 97.12 332 ARG B O 1
ATOM 6406 N N . ALA B 1 333 ? 12.906 28.641 23.328 1 96.44 333 ALA B N 1
ATOM 6407 C CA . ALA B 1 333 ? 14.148 28.141 22.734 1 96.44 333 ALA B CA 1
ATOM 6408 C C . ALA B 1 333 ? 13.961 27.812 21.266 1 96.44 333 ALA B C 1
ATOM 6410 O O . ALA B 1 333 ? 14.93 27.766 20.5 1 96.44 333 ALA B O 1
ATOM 6411 N N . THR B 1 334 ? 12.75 27.562 20.797 1 97.69 334 THR B N 1
ATOM 6412 C CA . THR B 1 334 ? 12.5 27.172 19.422 1 97.69 334 THR B CA 1
ATOM 6413 C C . THR B 1 334 ? 12.164 28.391 18.562 1 97.69 334 THR B C 1
ATOM 6415 O O . THR B 1 334 ? 12.031 28.281 17.344 1 97.69 334 THR B O 1
ATOM 6418 N N . PHE B 1 335 ? 11.938 29.516 19.156 1 96.44 335 PHE B N 1
ATOM 6419 C CA . PHE B 1 335 ? 11.469 30.688 18.422 1 96.44 335 PHE B CA 1
ATOM 6420 C C . PHE B 1 335 ? 12.578 31.281 17.562 1 96.44 335 PHE B C 1
ATOM 6422 O O . PHE B 1 335 ? 13.742 31.266 17.953 1 96.44 335 PHE B O 1
ATOM 6429 N N . THR B 1 336 ? 12.195 31.688 16.406 1 93.19 336 THR B N 1
ATOM 6430 C CA . THR B 1 336 ? 13.016 32.594 15.625 1 93.19 336 THR B CA 1
ATOM 6431 C C . THR B 1 336 ? 12.633 34.062 15.914 1 93.19 336 THR B C 1
ATOM 6433 O O . THR B 1 336 ? 11.719 34.312 16.703 1 93.19 336 THR B O 1
ATOM 6436 N N . GLY B 1 337 ? 13.398 34.906 15.414 1 92.06 337 GLY B N 1
ATOM 6437 C CA . GLY B 1 337 ? 12.945 36.281 15.5 1 92.06 337 GLY B CA 1
ATOM 6438 C C . GLY B 1 337 ? 11.68 36.562 14.711 1 92.06 337 GLY B C 1
ATOM 6439 O O . GLY B 1 337 ? 11.625 36.281 13.508 1 92.06 337 GLY B O 1
ATOM 6440 N N . LEU B 1 338 ? 10.633 36.938 15.344 1 94.56 338 LEU B N 1
ATOM 6441 C CA . LEU B 1 338 ? 9.375 37.344 14.734 1 94.56 338 LEU B CA 1
ATOM 6442 C C . LEU B 1 338 ? 9.078 38.812 15.086 1 94.56 338 LEU B C 1
ATOM 6444 O O . LEU B 1 338 ? 9.203 39.219 16.234 1 94.56 338 LEU B O 1
ATOM 6448 N N . TYR B 1 339 ? 8.727 39.5 14.062 1 94.56 339 TYR B N 1
ATOM 6449 C CA . TYR B 1 339 ? 8.602 40.938 14.281 1 94.56 339 TYR B CA 1
ATOM 6450 C C . TYR B 1 339 ? 7.27 41.469 13.75 1 94.56 339 TYR B C 1
ATOM 6452 O O . TYR B 1 339 ? 6.812 41.031 12.688 1 94.56 339 TYR B O 1
ATOM 6460 N N . SER B 1 340 ? 6.758 42.312 14.562 1 92.31 340 SER B N 1
ATOM 6461 C CA . SER B 1 340 ? 5.504 42.938 14.195 1 92.31 340 SER B CA 1
ATOM 6462 C C . SER B 1 340 ? 5.746 44.094 13.227 1 92.31 340 SER B C 1
ATOM 6464 O O . SER B 1 340 ? 6.777 44.781 13.305 1 92.31 340 SER B O 1
ATOM 6466 N N . LEU B 1 341 ? 4.809 44.344 12.375 1 95.06 341 LEU B N 1
ATOM 6467 C CA . LEU B 1 341 ? 4.887 45.438 11.445 1 95.06 341 LEU B CA 1
ATOM 6468 C C . LEU B 1 341 ? 3.76 46.438 11.695 1 95.06 341 LEU B C 1
ATOM 6470 O O . LEU B 1 341 ? 3.215 47.031 10.758 1 95.06 341 LEU B O 1
ATOM 6474 N N . GLU B 1 342 ? 3.408 46.5 12.922 1 93.5 342 GLU B N 1
ATOM 6475 C CA . GLU B 1 342 ? 2.371 47.438 13.328 1 93.5 342 GLU B CA 1
ATOM 6476 C C . GLU B 1 342 ? 2.756 48.875 12.953 1 93.5 342 GLU B C 1
ATOM 6478 O O . GLU B 1 342 ? 3.936 49.156 12.766 1 93.5 342 GLU B O 1
ATOM 6483 N N . MET B 1 343 ? 1.71 49.719 12.914 1 93.69 343 MET B N 1
ATOM 6484 C CA . MET B 1 343 ? 1.934 51.125 12.578 1 93.69 343 MET B CA 1
ATOM 6485 C C . MET B 1 343 ? 2.459 51.906 13.781 1 93.69 343 MET B C 1
ATOM 6487 O O . MET B 1 343 ? 1.782 52.812 14.297 1 93.69 343 MET B O 1
ATOM 6491 N N . ASP B 1 344 ? 3.609 51.594 14.242 1 94.62 344 ASP B N 1
ATOM 6492 C CA . ASP B 1 344 ? 4.277 52.25 15.359 1 94.62 344 ASP B CA 1
ATOM 6493 C C . ASP B 1 344 ? 5.789 52.281 15.148 1 94.62 344 ASP B C 1
ATOM 6495 O O . ASP B 1 344 ? 6.281 51.906 14.086 1 94.62 344 ASP B O 1
ATOM 6499 N N . GLU B 1 345 ? 6.508 52.781 16.094 1 95.12 345 GLU B N 1
ATOM 6500 C CA . GLU B 1 345 ? 7.945 53 15.953 1 95.12 345 GLU B CA 1
ATOM 6501 C C . GLU B 1 345 ? 8.688 51.688 15.75 1 95.12 345 GLU B C 1
ATOM 6503 O O . GLU B 1 345 ? 9.617 51.594 14.938 1 95.12 345 GLU B O 1
ATOM 6508 N N . GLU B 1 346 ? 8.305 50.781 16.516 1 93.44 346 GLU B N 1
ATOM 6509 C CA . GLU B 1 346 ? 8.938 49.469 16.375 1 93.44 346 GLU B CA 1
ATOM 6510 C C . GLU B 1 346 ? 8.711 48.875 14.984 1 93.44 346 GLU B C 1
ATOM 6512 O O . GLU B 1 346 ? 9.633 48.344 14.367 1 93.44 346 GLU B O 1
ATOM 6517 N N . GLY B 1 347 ? 7.492 48.969 14.477 1 94.94 347 GLY B N 1
ATOM 6518 C CA . GLY B 1 347 ? 7.18 48.5 13.133 1 94.94 347 GLY B CA 1
ATOM 6519 C C . GLY B 1 347 ? 7.945 49.25 12.055 1 94.94 347 GLY B C 1
ATOM 6520 O O . GLY B 1 347 ? 8.406 48.625 11.086 1 94.94 347 GLY B O 1
ATOM 6521 N N . ASP B 1 348 ? 8.039 50.531 12.219 1 96.19 348 ASP B N 1
ATOM 6522 C CA . ASP B 1 348 ? 8.789 51.344 11.266 1 96.19 348 ASP B CA 1
ATOM 6523 C C . ASP B 1 348 ? 10.25 50.906 11.203 1 96.19 348 ASP B C 1
ATOM 6525 O O . ASP B 1 348 ? 10.836 50.844 10.125 1 96.19 348 ASP B O 1
ATOM 6529 N N . LYS B 1 349 ? 10.727 50.719 12.336 1 96.5 349 LYS B N 1
ATOM 6530 C CA . LYS B 1 349 ? 12.125 50.281 12.414 1 96.5 349 LYS B CA 1
ATOM 6531 C C . LYS B 1 349 ? 12.336 48.938 11.703 1 96.5 349 LYS B C 1
ATOM 6533 O O . LYS B 1 349 ? 13.312 48.781 10.977 1 96.5 349 LYS B O 1
ATOM 6538 N N . MET B 1 350 ? 11.492 48.031 11.945 1 96.12 350 MET B N 1
ATOM 6539 C CA . MET B 1 350 ? 11.617 46.719 11.352 1 96.12 350 MET B CA 1
ATOM 6540 C C . MET B 1 350 ? 11.445 46.781 9.836 1 96.12 350 MET B C 1
ATOM 6542 O O . MET B 1 350 ? 12.141 46.094 9.094 1 96.12 350 MET B O 1
ATOM 6546 N N . VAL B 1 351 ? 10.469 47.594 9.383 1 96.94 351 VAL B N 1
ATOM 6547 C CA . VAL B 1 351 ? 10.273 47.781 7.949 1 96.94 351 VAL B CA 1
ATOM 6548 C C . VAL B 1 351 ? 11.555 48.312 7.312 1 96.94 351 VAL B C 1
ATOM 6550 O O . VAL B 1 351 ? 11.992 47.812 6.273 1 96.94 351 VAL B O 1
ATOM 6553 N N . ALA B 1 352 ? 12.102 49.281 7.957 1 97 352 ALA B N 1
ATOM 6554 C CA . ALA B 1 352 ? 13.328 49.875 7.441 1 97 352 ALA B CA 1
ATOM 6555 C C . ALA B 1 352 ? 14.461 48.875 7.395 1 97 352 ALA B C 1
ATOM 6557 O O . ALA B 1 352 ? 15.234 48.844 6.434 1 97 352 ALA B O 1
ATOM 6558 N N . MET B 1 353 ? 14.578 48.156 8.398 1 97.06 353 MET B N 1
ATOM 6559 C CA . MET B 1 353 ? 15.641 47.125 8.469 1 97.06 353 MET B CA 1
ATOM 6560 C C . MET B 1 353 ? 15.469 46.094 7.383 1 97.06 353 MET B C 1
ATOM 6562 O O . MET B 1 353 ? 16.438 45.656 6.766 1 97.06 353 MET B O 1
ATOM 6566 N N . ALA B 1 354 ? 14.234 45.625 7.215 1 97.31 354 ALA B N 1
ATOM 6567 C CA . ALA B 1 354 ? 13.945 44.562 6.23 1 97.31 354 ALA B CA 1
ATOM 6568 C C . ALA B 1 354 ? 14.203 45.062 4.812 1 97.31 354 ALA B C 1
ATOM 6570 O O . ALA B 1 354 ? 14.633 44.312 3.945 1 97.31 354 ALA B O 1
ATOM 6571 N N . ILE B 1 355 ? 13.898 46.344 4.562 1 97.19 355 ILE B N 1
ATOM 6572 C CA . ILE B 1 355 ? 14.141 46.938 3.254 1 97.19 355 ILE B CA 1
ATOM 6573 C C . ILE B 1 355 ? 15.648 47.062 3.016 1 97.19 355 ILE B C 1
ATOM 6575 O O . ILE B 1 355 ? 16.125 46.844 1.898 1 97.19 355 ILE B O 1
ATOM 6579 N N . ALA B 1 356 ? 16.359 47.375 4.043 1 97.25 356 ALA B N 1
ATOM 6580 C CA . ALA B 1 356 ? 17.797 47.562 3.938 1 97.25 356 ALA B CA 1
ATOM 6581 C C . ALA B 1 356 ? 18.516 46.25 3.742 1 97.25 356 ALA B C 1
ATOM 6583 O O . ALA B 1 356 ? 19.531 46.156 3.051 1 97.25 356 ALA B O 1
ATOM 6584 N N . ASP B 1 357 ? 18.016 45.219 4.395 1 96.88 357 ASP B N 1
ATOM 6585 C CA . ASP B 1 357 ? 18.625 43.906 4.312 1 96.88 357 ASP B CA 1
ATOM 6586 C C . ASP B 1 357 ? 17.547 42.812 4.125 1 96.88 357 ASP B C 1
ATOM 6588 O O . ASP B 1 357 ? 17.359 41.969 4.996 1 96.88 357 ASP B O 1
ATOM 6592 N N . PRO B 1 358 ? 17 42.781 2.977 1 95.88 358 PRO B N 1
ATOM 6593 C CA . PRO B 1 358 ? 15.859 41.875 2.754 1 95.88 358 PRO B CA 1
ATOM 6594 C C . PRO B 1 358 ? 16.25 40.406 2.848 1 95.88 358 PRO B C 1
ATOM 6596 O O . PRO B 1 358 ? 15.391 39.562 3.121 1 95.88 358 PRO B O 1
ATOM 6599 N N . ASP B 1 359 ? 17.531 40.031 2.705 1 93.88 359 ASP B N 1
ATOM 6600 C CA . ASP B 1 359 ? 17.969 38.625 2.713 1 93.88 359 ASP B CA 1
ATOM 6601 C C . ASP B 1 359 ? 18 38.062 4.133 1 93.88 359 ASP B C 1
ATOM 6603 O O . ASP B 1 359 ? 18.109 36.844 4.328 1 93.88 359 ASP B O 1
ATOM 6607 N N . ARG B 1 360 ? 17.812 38.906 5.055 1 94.56 360 ARG B N 1
ATOM 6608 C CA . ARG B 1 360 ? 17.844 38.5 6.453 1 94.56 360 ARG B CA 1
ATOM 6609 C C . ARG B 1 360 ? 16.469 38.031 6.926 1 94.56 360 ARG B C 1
ATOM 6611 O O . ARG B 1 360 ? 16.344 37.406 7.973 1 94.56 360 ARG B O 1
ATOM 6618 N N . PHE B 1 361 ? 15.477 38.344 6.078 1 95.38 361 PHE B N 1
ATOM 6619 C CA . PHE B 1 361 ? 14.125 38.156 6.598 1 95.38 361 PHE B CA 1
ATOM 6620 C C . PHE B 1 361 ? 13.25 37.406 5.602 1 95.38 361 PHE B C 1
ATOM 6622 O O . PHE B 1 361 ? 13.641 37.219 4.445 1 95.38 361 PHE B O 1
ATOM 6629 N N . VAL B 1 362 ? 12.133 36.938 6.121 1 94.38 362 VAL B N 1
ATOM 6630 C CA . VAL B 1 362 ? 11.016 36.406 5.348 1 94.38 362 VAL B CA 1
ATOM 6631 C C . VAL B 1 362 ? 9.742 37.188 5.707 1 94.38 362 VAL B C 1
ATOM 6633 O O . VAL B 1 362 ? 9.453 37.406 6.887 1 94.38 362 VAL B O 1
ATOM 6636 N N . LEU B 1 363 ? 9.094 37.688 4.695 1 95.19 363 LEU B N 1
ATOM 6637 C CA . LEU B 1 363 ? 7.805 38.344 4.898 1 95.19 363 LEU B CA 1
ATOM 6638 C C . LEU B 1 363 ? 6.656 37.375 4.699 1 95.19 363 LEU B C 1
ATOM 6640 O O . LEU B 1 363 ? 6.527 36.781 3.631 1 95.19 363 LEU B O 1
ATOM 6644 N N . LYS B 1 364 ? 5.793 37.188 5.762 1 92.56 364 LYS B N 1
ATOM 6645 C CA . LYS B 1 364 ? 4.766 36.156 5.734 1 92.56 364 LYS B CA 1
ATOM 6646 C C . LYS B 1 364 ? 3.371 36.75 5.887 1 92.56 364 LYS B C 1
ATOM 6648 O O . LYS B 1 364 ? 3.092 37.438 6.867 1 92.56 364 LYS B O 1
ATOM 6653 N N . PRO B 1 365 ? 2.469 36.5 4.992 1 89 365 PRO B N 1
ATOM 6654 C CA . PRO B 1 365 ? 1.074 36.906 5.152 1 89 365 PRO B CA 1
ATOM 6655 C C . PRO B 1 365 ? 0.277 36 6.055 1 89 365 PRO B C 1
ATOM 6657 O O . PRO B 1 365 ? 0.797 34.969 6.5 1 89 365 PRO B O 1
ATOM 6660 N N . GLN B 1 366 ? -0.965 36.375 6.402 1 81.62 366 GLN B N 1
ATOM 6661 C CA . GLN B 1 366 ? -1.824 35.562 7.277 1 81.62 366 GLN B CA 1
ATOM 6662 C C . GLN B 1 366 ? -2.484 34.438 6.508 1 81.62 366 GLN B C 1
ATOM 6664 O O . GLN B 1 366 ? -3.711 34.312 6.512 1 81.62 366 GLN B O 1
ATOM 6669 N N . ARG B 1 367 ? -1.856 33.75 5.695 1 74.31 367 ARG B N 1
ATOM 6670 C CA . ARG B 1 367 ? -2.389 32.656 4.91 1 74.31 367 ARG B CA 1
ATOM 6671 C C . ARG B 1 367 ? -1.646 31.344 5.215 1 74.31 367 ARG B C 1
ATOM 6673 O O . ARG B 1 367 ? -0.467 31.375 5.578 1 74.31 367 ARG B O 1
ATOM 6680 N N . GLU B 1 368 ? -2.512 30.375 5.324 1 69 368 GLU B N 1
ATOM 6681 C CA . GLU B 1 368 ? -1.897 29.047 5.402 1 69 368 GLU B CA 1
ATOM 6682 C C . GLU B 1 368 ? -1.552 28.516 4.012 1 69 368 GLU B C 1
ATOM 6684 O O . GLU B 1 368 ? -1.943 29.109 3.002 1 69 368 GLU B O 1
ATOM 6689 N N . GLY B 1 369 ? -0.75 27.531 3.875 1 61.69 369 GLY B N 1
ATOM 6690 C CA . GLY B 1 369 ? -0.373 26.938 2.605 1 61.69 369 GLY B CA 1
ATOM 6691 C C . GLY B 1 369 ? 0.958 27.438 2.078 1 61.69 369 GLY B C 1
ATOM 6692 O O . GLY B 1 369 ? 1.451 28.469 2.514 1 61.69 369 GLY B O 1
ATOM 6693 N N . GLY B 1 370 ? 1.536 26.688 1.264 1 63.75 370 GLY B N 1
ATOM 6694 C CA . GLY B 1 370 ? 2.822 27.031 0.678 1 63.75 370 GLY B CA 1
ATOM 6695 C C . GLY B 1 370 ? 2.711 28.016 -0.479 1 63.75 370 GLY B C 1
ATOM 6696 O O . GLY B 1 370 ? 1.661 28.109 -1.12 1 63.75 370 GLY B O 1
ATOM 6697 N N . GLY B 1 371 ? 3.691 28.844 -0.6 1 68.31 371 GLY B N 1
ATOM 6698 C CA . GLY B 1 371 ? 3.826 29.641 -1.802 1 68.31 371 GLY B CA 1
ATOM 6699 C C . GLY B 1 371 ? 3.469 31.109 -1.586 1 68.31 371 GLY B C 1
ATOM 6700 O O . GLY B 1 371 ? 3.459 31.891 -2.533 1 68.31 371 GLY B O 1
ATOM 6701 N N . ASN B 1 372 ? 3.238 31.5 -0.328 1 75.38 372 ASN B N 1
ATOM 6702 C CA . ASN B 1 372 ? 2.793 32.875 -0.088 1 75.38 372 ASN B CA 1
ATOM 6703 C C . ASN B 1 372 ? 3.898 33.719 0.535 1 75.38 372 ASN B C 1
ATOM 6705 O O . ASN B 1 372 ? 3.783 34.938 0.598 1 75.38 372 ASN B O 1
ATOM 6709 N N . ASN B 1 373 ? 4.895 33.062 1.009 1 86.81 373 ASN B N 1
ATOM 6710 C CA . ASN B 1 373 ? 5.977 33.781 1.661 1 86.81 373 ASN B CA 1
ATOM 6711 C C . ASN B 1 373 ? 6.809 34.562 0.653 1 86.81 373 ASN B C 1
ATOM 6713 O O . ASN B 1 373 ? 6.957 34.156 -0.497 1 86.81 373 ASN B O 1
ATOM 6717 N N . LEU B 1 374 ? 7.328 35.75 1.049 1 91.06 374 LEU B N 1
ATOM 6718 C CA . LEU B 1 374 ? 8.125 36.594 0.187 1 91.06 374 LEU B CA 1
ATOM 6719 C C . LEU B 1 374 ? 9.57 36.656 0.682 1 91.06 374 LEU B C 1
ATOM 6721 O O . LEU B 1 374 ? 9.812 36.719 1.889 1 91.06 374 LEU B O 1
ATOM 6725 N N . TYR B 1 375 ? 10.414 36.656 -0.296 1 91.88 375 TYR B N 1
ATOM 6726 C CA . TYR B 1 375 ? 11.836 36.625 0.021 1 91.88 375 TYR B CA 1
ATOM 6727 C C . TYR B 1 375 ? 12.586 37.688 -0.772 1 91.88 375 TYR B C 1
ATOM 6729 O O . TYR B 1 375 ? 12.133 38.125 -1.835 1 91.88 375 TYR B O 1
ATOM 6737 N N . SER B 1 376 ? 13.672 38.156 -0.191 1 93.44 376 SER B N 1
ATOM 6738 C CA . SER B 1 376 ? 14.68 38.969 -0.866 1 93.44 376 SER B CA 1
ATOM 6739 C C . SER B 1 376 ? 14.055 40.156 -1.606 1 93.44 376 SER B C 1
ATOM 6741 O O . SER B 1 376 ? 13.328 40.938 -1.011 1 93.44 376 SER B O 1
ATOM 6743 N N . ASP B 1 377 ? 14.18 40.094 -3.01 1 93.5 377 ASP B N 1
ATOM 6744 C CA . ASP B 1 377 ? 13.75 41.25 -3.791 1 93.5 377 ASP B CA 1
ATOM 6745 C C . ASP B 1 377 ? 12.234 41.406 -3.721 1 93.5 377 ASP B C 1
ATOM 6747 O O . ASP B 1 377 ? 11.734 42.562 -3.684 1 93.5 377 ASP B O 1
ATOM 6751 N N . GLU B 1 378 ? 11.594 40.375 -3.721 1 93.25 378 GLU B N 1
ATOM 6752 C CA . GLU B 1 378 ? 10.133 40.469 -3.643 1 93.25 378 GLU B CA 1
ATOM 6753 C C . GLU B 1 378 ? 9.688 41.062 -2.316 1 93.25 378 GLU B C 1
ATOM 6755 O O . GLU B 1 378 ? 8.75 41.844 -2.277 1 93.25 378 GLU B O 1
ATOM 6760 N N . LEU B 1 379 ? 10.344 40.594 -1.289 1 95.19 379 LEU B N 1
ATOM 6761 C CA . LEU B 1 379 ? 10.086 41.156 0.036 1 95.19 379 LEU B CA 1
ATOM 6762 C C . LEU B 1 379 ? 10.312 42.656 0.05 1 95.19 379 LEU B C 1
ATOM 6764 O O . LEU B 1 379 ? 9.453 43.406 0.514 1 95.19 379 LEU B O 1
ATOM 6768 N N . LYS B 1 380 ? 11.383 43.125 -0.488 1 96.38 380 LYS B N 1
ATOM 6769 C CA . LYS B 1 380 ? 11.734 44.531 -0.531 1 96.38 380 LYS B CA 1
ATOM 6770 C C . LYS B 1 380 ? 10.695 45.344 -1.31 1 96.38 380 LYS B C 1
ATOM 6772 O O . LYS B 1 380 ? 10.227 46.375 -0.845 1 96.38 380 LYS B O 1
ATOM 6777 N N . GLN B 1 381 ? 10.32 44.844 -2.408 1 97 381 GLN B N 1
ATOM 6778 C CA . GLN B 1 381 ? 9.375 45.531 -3.281 1 97 381 GLN B CA 1
ATOM 6779 C C . GLN B 1 381 ? 8.023 45.688 -2.598 1 97 381 GLN B C 1
ATOM 6781 O O . GLN B 1 381 ? 7.434 46.781 -2.648 1 97 381 GLN B O 1
ATOM 6786 N N . VAL B 1 382 ? 7.609 44.656 -1.962 1 95.69 382 VAL B N 1
ATOM 6787 C CA . VAL B 1 382 ? 6.301 44.719 -1.318 1 95.69 382 VAL B CA 1
ATOM 6788 C C . VAL B 1 382 ? 6.344 45.656 -0.125 1 95.69 382 VAL B C 1
ATOM 6790 O O . VAL B 1 382 ? 5.441 46.469 0.054 1 95.69 382 VAL B O 1
ATOM 6793 N N . LEU B 1 383 ? 7.367 45.594 0.655 1 96.5 383 LEU B N 1
ATOM 6794 C CA . LEU B 1 383 ? 7.469 46.438 1.834 1 96.5 383 LEU B CA 1
ATOM 6795 C C . LEU B 1 383 ? 7.574 47.906 1.436 1 96.5 383 LEU B C 1
ATOM 6797 O O . LEU B 1 383 ? 7.027 48.781 2.113 1 96.5 383 LEU B O 1
ATOM 6801 N N . GLU B 1 384 ? 8.273 48.156 0.367 1 96.94 384 GLU B N 1
ATOM 6802 C CA . GLU B 1 384 ? 8.398 49.531 -0.108 1 96.94 384 GLU B CA 1
ATOM 6803 C C . GLU B 1 384 ? 7.047 50.094 -0.528 1 96.94 384 GLU B C 1
ATOM 6805 O O . GLU B 1 384 ? 6.781 51.281 -0.347 1 96.94 384 GLU B O 1
ATOM 6810 N N . LYS B 1 385 ? 6.312 49.25 -1.02 1 96.19 385 LYS B N 1
ATOM 6811 C CA . LYS B 1 385 ? 5 49.656 -1.505 1 96.19 385 LYS B CA 1
ATOM 6812 C C . LYS B 1 385 ? 4.035 49.906 -0.347 1 96.19 385 LYS B C 1
ATOM 6814 O O . LYS B 1 385 ? 3.168 50.781 -0.427 1 96.19 385 LYS B O 1
ATOM 6819 N N . ILE B 1 386 ? 4.207 49.156 0.736 1 94.44 386 ILE B N 1
ATOM 6820 C CA . ILE B 1 386 ? 3.145 49.219 1.735 1 94.44 386 ILE B CA 1
ATOM 6821 C C . ILE B 1 386 ? 3.689 49.75 3.049 1 94.44 386 ILE B C 1
ATOM 6823 O O . ILE B 1 386 ? 3 49.75 4.07 1 94.44 386 ILE B O 1
ATOM 6827 N N . LYS B 1 387 ? 4.836 50.25 3.09 1 93.88 387 LYS B N 1
ATOM 6828 C CA . LYS B 1 387 ? 5.523 50.656 4.32 1 93.88 387 LYS B CA 1
ATOM 6829 C C . LYS B 1 387 ? 4.73 51.688 5.082 1 93.88 387 LYS B C 1
ATOM 6831 O O . LYS B 1 387 ? 4.762 51.75 6.316 1 93.88 387 LYS B O 1
ATOM 6836 N N . ASP B 1 388 ? 3.961 52.562 4.383 1 94.69 388 ASP B N 1
ATOM 6837 C CA . ASP B 1 388 ? 3.221 53.625 5.039 1 94.69 388 ASP B CA 1
ATOM 6838 C C . ASP B 1 388 ? 1.725 53.312 5.066 1 94.69 388 ASP B C 1
ATOM 6840 O O . ASP B 1 388 ? 0.917 54.188 5.406 1 94.69 388 ASP B O 1
ATOM 6844 N N . SER B 1 389 ? 1.387 52.188 4.715 1 94.19 389 SER B N 1
ATOM 6845 C CA . SER B 1 389 ? -0.012 51.75 4.672 1 94.19 389 SER B CA 1
ATOM 6846 C C . SER B 1 389 ? -0.327 50.75 5.781 1 94.19 389 SER B C 1
ATOM 6848 O O . SER B 1 389 ? 0.512 49.938 6.133 1 94.19 389 SER B O 1
ATOM 6850 N N . PRO B 1 390 ? -1.55 50.812 6.316 1 93.5 390 PRO B N 1
ATOM 6851 C CA . PRO B 1 390 ? -1.965 49.812 7.305 1 93.5 390 PRO B CA 1
ATOM 6852 C C . PRO B 1 390 ? -1.912 48.406 6.762 1 93.5 390 PRO B C 1
ATOM 6854 O O . PRO B 1 390 ? -1.918 47.438 7.539 1 93.5 390 PRO B O 1
ATOM 6857 N N . GLU B 1 391 ? -1.766 48.312 5.477 1 92.44 391 GLU B N 1
ATOM 6858 C CA . GLU B 1 391 ? -1.697 47 4.832 1 92.44 391 GLU B CA 1
ATOM 6859 C C . GLU B 1 391 ? -0.539 46.156 5.383 1 92.44 391 GLU B C 1
ATOM 6861 O O . GLU B 1 391 ? -0.607 44.938 5.414 1 92.44 391 GLU B O 1
ATOM 6866 N N . ARG B 1 392 ? 0.504 46.812 5.773 1 94.31 392 ARG B N 1
ATOM 6867 C CA . ARG B 1 392 ? 1.692 46.094 6.242 1 94.31 392 ARG B CA 1
ATOM 6868 C C . ARG B 1 392 ? 1.393 45.312 7.508 1 94.31 392 ARG B C 1
ATOM 6870 O O . ARG B 1 392 ? 2.094 44.344 7.824 1 94.31 392 ARG B O 1
ATOM 6877 N N . THR B 1 393 ? 0.286 45.656 8.266 1 92.62 393 THR B N 1
ATOM 6878 C CA . THR B 1 393 ? -0.059 44.969 9.508 1 92.62 393 THR B CA 1
ATOM 6879 C C . THR B 1 393 ? -0.624 43.562 9.227 1 92.62 393 THR B C 1
ATOM 6881 O O . THR B 1 393 ? -0.746 42.75 10.141 1 92.62 393 THR B O 1
ATOM 6884 N N . SER B 1 394 ? -0.879 43.281 7.953 1 90.62 394 SER B N 1
ATOM 6885 C CA . SER B 1 394 ? -1.354 41.938 7.57 1 90.62 394 SER B CA 1
ATOM 6886 C C . SER B 1 394 ? -0.193 40.969 7.395 1 90.62 394 SER B C 1
ATOM 6888 O O . SER B 1 394 ? -0.404 39.781 7.109 1 90.62 394 SER B O 1
ATOM 6890 N N . TYR B 1 395 ? 0.991 41.5 7.535 1 93.31 395 TYR B N 1
ATOM 6891 C CA . TYR B 1 395 ? 2.195 40.688 7.418 1 93.31 395 TYR B CA 1
ATOM 6892 C C . TYR B 1 395 ? 2.939 40.625 8.75 1 93.31 395 TYR B C 1
ATOM 6894 O O . TYR B 1 395 ? 2.721 41.469 9.633 1 93.31 395 TYR B O 1
ATOM 6902 N N . ILE B 1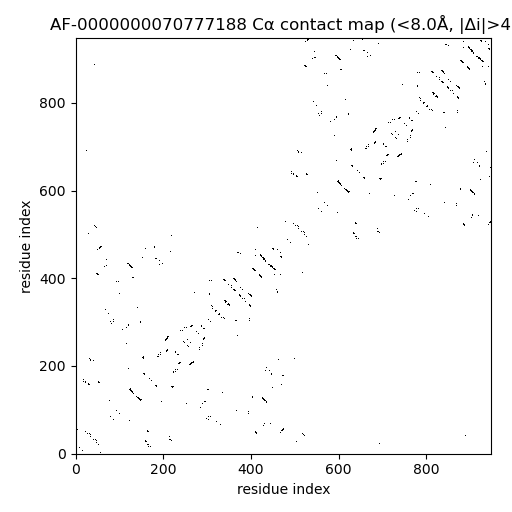 396 ? 3.732 39.562 8.883 1 93.75 396 ILE B N 1
ATOM 6903 C CA . ILE B 1 396 ? 4.762 39.5 9.914 1 93.75 396 ILE B CA 1
ATOM 6904 C C . ILE B 1 396 ? 6.133 39.312 9.266 1 93.75 396 ILE B C 1
ATOM 6906 O O . ILE B 1 396 ? 6.23 38.875 8.117 1 93.75 396 ILE B O 1
ATOM 6910 N N . LEU B 1 397 ? 7.078 39.781 9.977 1 95.38 397 LEU B N 1
ATOM 6911 C CA . LEU B 1 397 ? 8.461 39.594 9.555 1 95.38 397 LEU B CA 1
ATOM 6912 C C . LEU B 1 397 ? 9.148 38.531 10.406 1 95.38 397 LEU B C 1
ATOM 6914 O O . LEU B 1 397 ? 8.992 38.5 11.625 1 95.38 397 LEU B O 1
ATOM 6918 N N . MET B 1 398 ? 9.836 37.594 9.773 1 95.56 398 MET B N 1
ATOM 6919 C CA . MET B 1 398 ? 10.562 36.531 10.469 1 95.56 398 MET B CA 1
ATOM 6920 C C . MET B 1 398 ? 12.023 36.5 10.039 1 95.56 398 MET B C 1
ATOM 6922 O O . MET B 1 398 ? 12.328 36.688 8.859 1 95.56 398 MET B O 1
ATOM 6926 N N . ASP B 1 399 ? 12.953 36.281 11.016 1 95.06 399 ASP B N 1
ATOM 6927 C CA . ASP B 1 399 ? 14.336 36.031 10.633 1 95.06 399 ASP B CA 1
ATOM 6928 C C . ASP B 1 399 ? 14.438 34.812 9.711 1 95.06 399 ASP B C 1
ATOM 6930 O O . ASP B 1 399 ? 13.789 33.812 9.953 1 95.06 399 ASP B O 1
ATOM 6934 N N . LYS B 1 400 ? 15.18 35.031 8.703 1 93.69 400 LYS B N 1
ATOM 6935 C CA . LYS B 1 400 ? 15.398 33.906 7.809 1 93.69 400 LYS B CA 1
ATOM 6936 C C . LYS B 1 400 ? 16.25 32.812 8.484 1 93.69 400 LYS B C 1
ATOM 6938 O O . LYS B 1 400 ? 17.297 33.125 9.047 1 93.69 400 LYS B O 1
ATOM 6943 N N . ILE B 1 401 ? 15.766 31.594 8.539 1 93.25 401 ILE B N 1
ATOM 6944 C CA . ILE B 1 401 ? 16.516 30.453 9.07 1 93.25 401 ILE B CA 1
ATOM 6945 C C . ILE B 1 401 ? 17.531 29.969 8.031 1 93.25 401 ILE B C 1
ATOM 6947 O O . ILE B 1 401 ? 17.219 29.938 6.836 1 93.25 401 ILE B O 1
ATOM 6951 N N . LYS B 1 402 ? 18.719 29.656 8.445 1 92.88 402 LYS B N 1
ATOM 6952 C CA . LYS B 1 402 ? 19.781 29.219 7.539 1 92.88 402 LYS B CA 1
ATOM 6953 C C . LYS B 1 402 ? 20.047 27.734 7.688 1 92.88 402 LYS B C 1
ATOM 6955 O O . LYS B 1 402 ? 20.953 27.328 8.414 1 92.88 402 LYS B O 1
ATOM 6960 N N . PRO B 1 403 ? 19.375 27 6.887 1 92.62 403 PRO B N 1
ATOM 6961 C CA . PRO B 1 403 ? 19.609 25.547 6.953 1 92.62 403 PRO B CA 1
ATOM 6962 C C . PRO B 1 403 ? 20.875 25.109 6.23 1 92.62 403 PRO B C 1
ATOM 6964 O O . PRO B 1 403 ? 21.5 25.922 5.527 1 92.62 403 PRO B O 1
ATOM 6967 N N . LEU B 1 404 ? 21.344 23.953 6.469 1 92.12 404 LEU B N 1
ATOM 6968 C CA . LEU B 1 404 ? 22.469 23.344 5.754 1 92.12 404 LEU B CA 1
ATOM 6969 C C . LEU B 1 404 ? 21.969 22.422 4.645 1 92.12 404 LEU B C 1
ATOM 6971 O O . LEU B 1 404 ? 21.391 21.375 4.926 1 92.12 404 LEU B O 1
ATOM 6975 N N . PRO B 1 405 ? 22.172 22.797 3.418 1 93.5 405 PRO B N 1
ATOM 6976 C CA . PRO B 1 405 ? 21.688 21.969 2.316 1 93.5 405 PRO B CA 1
ATOM 6977 C C . PRO B 1 405 ? 22.422 20.625 2.23 1 93.5 405 PRO B C 1
ATOM 6979 O O . PRO B 1 405 ? 23.562 20.516 2.65 1 93.5 405 PRO B O 1
ATOM 6982 N N . ALA B 1 406 ? 21.781 19.672 1.771 1 94.31 406 ALA B N 1
ATOM 6983 C CA . ALA B 1 406 ? 22.328 18.359 1.49 1 94.31 406 ALA B CA 1
ATOM 6984 C C . ALA B 1 406 ? 21.812 17.828 0.15 1 94.31 406 ALA B C 1
ATOM 6986 O O . ALA B 1 406 ? 20.781 18.266 -0.352 1 94.31 406 ALA B O 1
ATOM 6987 N N . MET B 1 407 ? 22.578 16.906 -0.411 1 96 407 MET B N 1
ATOM 6988 C CA . MET B 1 407 ? 22.203 16.359 -1.712 1 96 407 MET B CA 1
ATOM 6989 C C . MET B 1 407 ? 21.219 15.211 -1.553 1 96 407 MET B C 1
ATOM 6991 O O . MET B 1 407 ? 21.312 14.438 -0.596 1 96 407 MET B O 1
ATOM 6995 N N . ASN B 1 408 ? 20.266 15.102 -2.445 1 97.19 408 ASN B N 1
ATOM 6996 C CA . ASN B 1 408 ? 19.328 13.977 -2.531 1 97.19 408 ASN B CA 1
ATOM 6997 C C . ASN B 1 408 ? 18.641 13.93 -3.893 1 97.19 408 ASN B C 1
ATOM 6999 O O . ASN B 1 408 ? 18.828 14.82 -4.723 1 97.19 408 ASN B O 1
ATOM 7003 N N . TYR B 1 409 ? 18.047 12.852 -4.27 1 97.56 409 TYR B N 1
ATOM 7004 C CA . TYR B 1 409 ? 17.172 12.742 -5.43 1 97.56 409 TYR B CA 1
ATOM 7005 C C . TYR B 1 409 ? 15.711 12.906 -5.027 1 97.56 409 TYR B C 1
ATOM 7007 O O . TYR B 1 409 ? 15.227 12.219 -4.121 1 97.56 409 TYR B O 1
ATOM 7015 N N . LEU B 1 410 ? 15.047 13.844 -5.602 1 96.75 410 LEU B N 1
ATOM 7016 C CA . LEU B 1 410 ? 13.617 14.062 -5.391 1 96.75 410 LEU B CA 1
ATOM 7017 C C . LEU B 1 410 ? 12.797 13.375 -6.48 1 96.75 410 LEU B C 1
ATOM 7019 O O . LEU B 1 410 ? 12.789 13.82 -7.629 1 96.75 410 LEU B O 1
ATOM 7023 N N . LEU B 1 411 ? 12.109 12.289 -6.141 1 97.5 411 LEU B N 1
ATOM 7024 C CA . LEU B 1 411 ? 11.352 11.484 -7.098 1 97.5 411 LEU B CA 1
ATOM 7025 C C . LEU B 1 411 ? 9.945 12.047 -7.273 1 97.5 411 LEU B C 1
ATOM 7027 O O . LEU B 1 411 ? 9.227 12.273 -6.293 1 97.5 411 LEU B O 1
ATOM 7031 N N . ARG B 1 412 ? 9.555 12.297 -8.492 1 96.06 412 ARG B N 1
ATOM 7032 C CA . ARG B 1 412 ? 8.234 12.758 -8.898 1 96.06 412 ARG B CA 1
ATOM 7033 C C . ARG B 1 412 ? 7.75 12.023 -10.141 1 96.06 412 ARG B C 1
ATOM 7035 O O . ARG B 1 412 ? 8.531 11.758 -11.055 1 96.06 412 ARG B O 1
ATOM 7042 N N . ALA B 1 413 ? 6.43 11.656 -10.086 1 96.06 413 ALA B N 1
ATOM 7043 C CA . ALA B 1 413 ? 5.875 11.008 -11.273 1 96.06 413 ALA B CA 1
ATOM 7044 C C . ALA B 1 413 ? 6.105 11.859 -12.523 1 96.06 413 ALA B C 1
ATOM 7046 O O . ALA B 1 413 ? 5.973 13.086 -12.477 1 96.06 413 ALA B O 1
ATOM 7047 N N . HIS B 1 414 ? 6.5 11.234 -13.625 1 94.75 414 HIS B N 1
ATOM 7048 C CA . HIS B 1 414 ? 6.691 11.82 -14.945 1 94.75 414 HIS B CA 1
ATOM 7049 C C . HIS B 1 414 ? 7.828 12.836 -14.938 1 94.75 414 HIS B C 1
ATOM 7051 O O . HIS B 1 414 ? 7.812 13.797 -15.719 1 94.75 414 HIS B O 1
ATOM 7057 N N . SER B 1 415 ? 8.742 12.773 -13.992 1 93.12 415 SER B N 1
ATOM 7058 C CA . SER B 1 415 ? 9.891 13.672 -13.93 1 93.12 415 SER B CA 1
ATOM 7059 C C . SER B 1 415 ? 11.203 12.906 -14.023 1 93.12 415 SER B C 1
ATOM 7061 O O . SER B 1 415 ? 11.266 11.727 -13.672 1 93.12 415 SER B O 1
ATOM 7063 N N . GLU B 1 416 ? 12.164 13.531 -14.523 1 92.81 416 GLU B N 1
ATOM 7064 C CA . GLU B 1 416 ? 13.477 12.914 -14.656 1 92.81 416 GLU B CA 1
ATOM 7065 C C . GLU B 1 416 ? 14.164 12.773 -13.305 1 92.81 416 GLU B C 1
ATOM 7067 O O . GLU B 1 416 ? 13.922 13.57 -12.391 1 92.81 416 GLU B O 1
ATOM 7072 N N . LEU B 1 417 ? 14.938 11.742 -13.25 1 92.88 417 LEU B N 1
ATOM 7073 C CA . LEU B 1 417 ? 15.773 11.516 -12.078 1 92.88 417 LEU B CA 1
ATOM 7074 C C . LEU B 1 417 ? 16.891 12.547 -12 1 92.88 417 LEU B C 1
ATOM 7076 O O . LEU B 1 417 ? 17.719 12.633 -12.914 1 92.88 417 LEU B O 1
ATOM 7080 N N . LYS B 1 418 ? 16.844 13.43 -11.008 1 88.81 418 LYS B N 1
ATOM 7081 C CA . LYS B 1 418 ? 17.844 14.492 -10.906 1 88.81 418 LYS B CA 1
ATOM 7082 C C . LYS B 1 418 ? 18.281 14.695 -9.461 1 88.81 418 LYS B C 1
ATOM 7084 O O . LYS B 1 418 ? 17.453 14.711 -8.547 1 88.81 418 LYS B O 1
ATOM 7089 N N . ILE B 1 419 ? 19.641 14.758 -9.297 1 94.06 419 ILE B N 1
ATOM 7090 C CA . ILE B 1 419 ? 20.188 15.078 -7.984 1 94.06 419 ILE B CA 1
ATOM 7091 C C . ILE B 1 419 ? 20 16.562 -7.691 1 94.06 419 ILE B C 1
ATOM 7093 O O . ILE B 1 419 ? 20.156 17.406 -8.586 1 94.06 419 ILE B O 1
ATOM 7097 N N . SER B 1 420 ? 19.562 16.906 -6.484 1 93.81 420 SER B N 1
ATOM 7098 C CA . SER B 1 420 ? 19.312 18.281 -6.105 1 93.81 420 SER B CA 1
ATOM 7099 C C . SER B 1 420 ? 19.891 18.594 -4.738 1 93.81 420 SER B C 1
ATOM 7101 O O . SER B 1 420 ? 20.062 17.703 -3.902 1 93.81 420 SER B O 1
ATOM 7103 N N . GLU B 1 421 ? 20.344 19.844 -4.633 1 94.94 421 GLU B N 1
ATOM 7104 C CA . GLU B 1 421 ? 20.609 20.359 -3.293 1 94.94 421 GLU B CA 1
ATOM 7105 C C . GLU B 1 421 ? 19.312 20.672 -2.559 1 94.94 421 GLU B C 1
ATOM 7107 O O . GLU B 1 421 ? 18.469 21.422 -3.07 1 94.94 421 GLU B O 1
ATOM 7112 N N . CYS B 1 422 ? 19.203 20.094 -1.318 1 95.06 422 CYS B N 1
ATOM 7113 C CA . CYS B 1 422 ? 17.891 20.125 -0.684 1 95.06 422 CYS B CA 1
ATOM 7114 C C . CYS B 1 422 ? 17.984 20.609 0.755 1 95.06 422 CYS B C 1
ATOM 7116 O O . CYS B 1 422 ? 19.062 20.547 1.364 1 95.06 422 CYS B O 1
ATOM 7118 N N . VAL B 1 423 ? 16.891 21.141 1.244 1 94.69 423 VAL B N 1
ATOM 7119 C CA . VAL B 1 423 ? 16.703 21.469 2.654 1 94.69 423 VAL B CA 1
ATOM 7120 C C . VAL B 1 423 ? 15.438 20.812 3.182 1 94.69 423 VAL B C 1
ATOM 7122 O O . VAL B 1 423 ? 14.453 20.656 2.449 1 94.69 423 VAL B O 1
ATOM 7125 N N . SER B 1 424 ? 15.523 20.391 4.461 1 95.69 424 SER B N 1
ATOM 7126 C CA . SER B 1 424 ? 14.398 19.672 5.051 1 95.69 424 SER B CA 1
ATOM 7127 C C . SER B 1 424 ? 13.711 20.5 6.129 1 95.69 424 SER B C 1
ATOM 7129 O O . SER B 1 424 ? 14.352 21.312 6.801 1 95.69 424 SER B O 1
ATOM 7131 N N . GLU B 1 425 ? 12.461 20.375 6.176 1 96.06 425 GLU B N 1
ATOM 7132 C CA . GLU B 1 425 ? 11.602 20.922 7.223 1 96.06 425 GLU B CA 1
ATOM 7133 C C . GLU B 1 425 ? 10.961 19.812 8.047 1 96.06 425 GLU B C 1
ATOM 7135 O O . GLU B 1 425 ? 10.406 18.859 7.488 1 96.06 425 GLU B O 1
ATOM 7140 N N . LEU B 1 426 ? 11.109 19.938 9.344 1 98 426 LEU B N 1
ATOM 7141 C CA . LEU B 1 426 ? 10.562 18.953 10.266 1 98 426 LEU B CA 1
ATOM 7142 C C . LEU B 1 426 ? 9.234 19.438 10.852 1 98 426 LEU B C 1
ATOM 7144 O O . LEU B 1 426 ? 9.117 20.578 11.289 1 98 426 LEU B O 1
ATOM 7148 N N . GLY B 1 427 ? 8.219 18.672 10.734 1 98.31 427 GLY B N 1
ATOM 7149 C CA . GLY B 1 427 ? 6.941 18.922 11.391 1 98.31 427 GLY B CA 1
ATOM 7150 C C . GLY B 1 427 ? 6.609 17.891 12.453 1 98.31 427 GLY B C 1
ATOM 7151 O O . GLY B 1 427 ? 6.828 16.703 12.258 1 98.31 427 GLY B O 1
ATOM 7152 N N . ILE B 1 428 ? 6.156 18.328 13.609 1 98.88 428 ILE B N 1
ATOM 7153 C CA . ILE B 1 428 ? 5.719 17.438 14.68 1 98.88 428 ILE B CA 1
ATOM 7154 C C . ILE B 1 428 ? 4.207 17.562 14.859 1 98.88 428 ILE B C 1
ATOM 7156 O O . ILE B 1 428 ? 3.688 18.656 15.078 1 98.88 428 ILE B O 1
ATOM 7160 N N . PHE B 1 429 ? 3.525 16.391 14.805 1 98.94 429 PHE B N 1
ATOM 7161 C CA . PHE B 1 429 ? 2.082 16.375 15 1 98.94 429 PHE B CA 1
ATOM 7162 C C . PHE B 1 429 ? 1.74 16.328 16.484 1 98.94 429 PHE B C 1
ATOM 7164 O O . PHE B 1 429 ? 2.26 15.477 17.219 1 98.94 429 PHE B O 1
ATOM 7171 N N . GLY B 1 430 ? 0.901 17.25 16.922 1 98.81 430 GLY B N 1
ATOM 7172 C CA . GLY B 1 430 ? 0.352 17.266 18.266 1 98.81 430 GLY B CA 1
ATOM 7173 C C . GLY B 1 430 ? -1.16 17.141 18.297 1 98.81 430 GLY B C 1
ATOM 7174 O O . GLY B 1 430 ? -1.849 17.703 17.438 1 98.81 430 GLY B O 1
ATOM 7175 N N . VAL B 1 431 ? -1.674 16.328 19.25 1 98.88 431 VAL B N 1
ATOM 7176 C CA . VAL B 1 431 ? -3.111 16.141 19.406 1 98.88 431 VAL B CA 1
ATOM 7177 C C . VAL B 1 431 ? -3.504 16.422 20.859 1 98.88 431 VAL B C 1
ATOM 7179 O O . VAL B 1 431 ? -2.824 15.977 21.797 1 98.88 431 VAL B O 1
ATOM 7182 N N . TYR B 1 432 ? -4.527 17.172 21.078 1 98.88 432 TYR B N 1
ATOM 7183 C CA . TYR B 1 432 ? -5.086 17.344 22.406 1 98.88 432 TYR B CA 1
ATOM 7184 C C . TYR B 1 432 ? -6.609 17.312 22.375 1 98.88 432 TYR B C 1
ATOM 7186 O O . TYR B 1 432 ? -7.215 17.625 21.344 1 98.88 432 TYR B O 1
ATOM 7194 N N . VAL B 1 433 ? -7.211 16.844 23.422 1 98.94 433 VAL B N 1
ATOM 7195 C CA . VAL B 1 433 ? -8.648 16.859 23.641 1 98.94 433 VAL B CA 1
ATOM 7196 C C . VAL B 1 433 ? -8.953 17.469 25.016 1 98.94 433 VAL B C 1
ATOM 7198 O O . VAL B 1 433 ? -8.43 17 26.031 1 98.94 433 VAL B O 1
ATOM 7201 N N . ARG B 1 434 ? -9.695 18.531 25.016 1 98.69 434 ARG B N 1
ATOM 7202 C CA . ARG B 1 434 ? -10.141 19.141 26.266 1 98.69 434 ARG B CA 1
ATOM 7203 C C . ARG B 1 434 ? -11.641 18.938 26.469 1 98.69 434 ARG B C 1
ATOM 7205 O O . ARG B 1 434 ? -12.43 19.109 25.547 1 98.69 434 ARG B O 1
ATOM 7212 N N . GLN B 1 435 ? -12.023 18.484 27.594 1 97.88 435 GLN B N 1
ATOM 7213 C CA . GLN B 1 435 ? -13.414 18.422 28.031 1 97.88 435 GLN B CA 1
ATOM 7214 C C . GLN B 1 435 ? -13.672 19.406 29.172 1 97.88 435 GLN B C 1
ATOM 7216 O O . GLN B 1 435 ? -13.172 19.234 30.281 1 97.88 435 GLN B O 1
ATOM 7221 N N . GLY B 1 436 ? -14.398 20.375 28.891 1 93.25 436 GLY B N 1
ATOM 7222 C CA . GLY B 1 436 ? -14.516 21.453 29.875 1 93.25 436 GLY B CA 1
ATOM 7223 C C . GLY B 1 436 ? -13.203 22.156 30.141 1 93.25 436 GLY B C 1
ATOM 7224 O O . GLY B 1 436 ? -12.633 22.781 29.25 1 93.25 436 GLY B O 1
ATOM 7225 N N . GLN B 1 437 ? -12.703 21.969 31.312 1 91.5 437 GLN B N 1
ATOM 7226 C CA . GLN B 1 437 ? -11.445 22.609 31.688 1 91.5 437 GLN B CA 1
ATOM 7227 C C . GLN B 1 437 ? -10.305 21.594 31.75 1 91.5 437 GLN B C 1
ATOM 7229 O O . GLN B 1 437 ? -9.141 21.969 31.922 1 91.5 437 GLN B O 1
ATOM 7234 N N . ASP B 1 438 ? -10.633 20.359 31.438 1 95.88 438 ASP B N 1
ATOM 7235 C CA . ASP B 1 438 ? -9.648 19.297 31.609 1 95.88 438 ASP B CA 1
ATOM 7236 C C . ASP B 1 438 ? -9.047 18.875 30.281 1 95.88 438 ASP B C 1
ATOM 7238 O O . ASP B 1 438 ? -9.773 18.469 29.359 1 95.88 438 ASP B O 1
ATOM 7242 N N . LEU B 1 439 ? -7.836 19.031 30.172 1 97.19 439 LEU B N 1
ATOM 7243 C CA . LEU B 1 439 ? -7.117 18.5 29.016 1 97.19 439 LEU B CA 1
ATOM 7244 C C . LEU B 1 439 ? -6.895 16.984 29.172 1 97.19 439 LEU B C 1
ATOM 7246 O O . LEU B 1 439 ? -5.879 16.562 29.719 1 97.19 439 LEU B O 1
ATOM 7250 N N . VAL B 1 440 ? -7.684 16.141 28.562 1 98.38 440 VAL B N 1
ATOM 7251 C CA . VAL B 1 440 ? -7.711 14.703 28.828 1 98.38 440 VAL B CA 1
ATOM 7252 C C . VAL B 1 440 ? -6.734 13.984 27.891 1 98.38 440 VAL B C 1
ATOM 7254 O O . VAL B 1 440 ? -6.293 12.867 28.188 1 98.38 440 VAL B O 1
ATOM 7257 N N . VAL B 1 441 ? -6.402 14.602 26.766 1 98.69 441 VAL B N 1
ATOM 7258 C CA . VAL B 1 441 ? -5.363 14.125 25.859 1 98.69 441 VAL B CA 1
ATOM 7259 C C . VAL B 1 441 ? -4.402 15.266 25.531 1 98.69 441 VAL B C 1
ATOM 7261 O O . VAL B 1 441 ? -4.832 16.391 25.297 1 98.69 441 VAL B O 1
ATOM 7264 N N . ASN B 1 442 ? -3.154 15.07 25.578 1 98.75 442 ASN B N 1
ATOM 7265 C CA . ASN B 1 442 ? -2.084 15.961 25.141 1 98.75 442 ASN B CA 1
ATOM 7266 C C . ASN B 1 442 ? -0.819 15.188 24.781 1 98.75 442 ASN B C 1
ATOM 7268 O O . ASN B 1 442 ? -0.043 14.812 25.656 1 98.75 442 ASN B O 1
ATOM 7272 N N . LYS B 1 443 ? -0.634 14.984 23.438 1 98.56 443 LYS B N 1
ATOM 7273 C CA . LYS B 1 443 ? 0.45 14.109 23 1 98.56 443 LYS B CA 1
ATOM 7274 C C . LYS B 1 443 ? 1.062 14.625 21.688 1 98.56 443 LYS B C 1
ATOM 7276 O O . LYS B 1 443 ? 0.394 15.297 20.906 1 98.56 443 LYS B O 1
ATOM 7281 N N . HIS B 1 444 ? 2.344 14.406 21.562 1 98.5 444 HIS B N 1
ATOM 7282 C CA . HIS B 1 444 ? 2.836 14.336 20.203 1 98.5 444 HIS B CA 1
ATOM 7283 C C . HIS B 1 444 ? 2.551 12.977 19.578 1 98.5 444 HIS B C 1
ATOM 7285 O O . HIS B 1 444 ? 2.623 11.953 20.266 1 98.5 444 HIS B O 1
ATOM 7291 N N . VAL B 1 445 ? 2.268 12.93 18.297 1 98.75 445 VAL B N 1
ATOM 7292 C CA . VAL B 1 445 ? 1.798 11.656 17.766 1 98.75 445 VAL B CA 1
ATOM 7293 C C . VAL B 1 445 ? 2.594 11.289 16.516 1 98.75 445 VAL B C 1
ATOM 7295 O O . VAL B 1 445 ? 2.145 10.477 15.695 1 98.75 445 VAL B O 1
ATOM 7298 N N . GLY B 1 446 ? 3.725 11.883 16.344 1 98.56 446 GLY B N 1
ATOM 7299 C CA . GLY B 1 446 ? 4.574 11.539 15.211 1 98.56 446 GLY B CA 1
ATOM 7300 C C . GLY B 1 446 ? 5.133 12.75 14.492 1 98.56 446 GLY B C 1
ATOM 7301 O O . GLY B 1 446 ? 4.992 13.883 14.969 1 98.56 446 GLY B O 1
ATOM 7302 N N . HIS B 1 447 ? 5.852 12.516 13.344 1 98.81 447 HIS B N 1
ATOM 7303 C CA . HIS B 1 447 ? 6.547 13.594 12.656 1 98.81 447 HIS B CA 1
ATOM 7304 C C . HIS B 1 447 ? 6.34 13.516 11.148 1 98.81 447 HIS B C 1
ATOM 7306 O O . HIS B 1 447 ? 5.879 12.492 10.633 1 98.81 447 HIS B O 1
ATOM 7312 N N . LEU B 1 448 ? 6.566 14.594 10.5 1 98.38 448 LEU B N 1
ATOM 7313 C CA . LEU B 1 448 ? 6.645 14.766 9.055 1 98.38 448 LEU B CA 1
ATOM 7314 C C . LEU B 1 448 ? 7.957 15.43 8.648 1 98.38 448 LEU B C 1
ATOM 7316 O O . LEU B 1 448 ? 8.352 16.438 9.242 1 98.38 448 LEU B O 1
ATOM 7320 N N . LEU B 1 449 ? 8.703 14.781 7.848 1 98.25 449 LEU B N 1
ATOM 7321 C CA . LEU B 1 449 ? 9.836 15.453 7.227 1 98.25 449 LEU B CA 1
ATOM 7322 C C . LEU B 1 449 ? 9.547 15.75 5.758 1 98.25 449 LEU B C 1
ATOM 7324 O O . LEU B 1 449 ? 9.188 14.852 4.996 1 98.25 449 LEU B O 1
ATOM 7328 N N . ARG B 1 450 ? 9.578 17 5.41 1 97.12 450 ARG B N 1
ATOM 7329 C CA . ARG B 1 450 ? 9.438 17.438 4.027 1 97.12 450 ARG B CA 1
ATOM 7330 C C . ARG B 1 450 ? 10.742 18.031 3.502 1 97.12 450 ARG B C 1
ATOM 7332 O O . ARG B 1 450 ? 11.414 18.797 4.199 1 97.12 450 ARG B O 1
ATOM 7339 N N . THR B 1 451 ? 11.086 17.594 2.316 1 96.56 451 THR B N 1
ATOM 7340 C CA . THR B 1 451 ? 12.344 18.047 1.712 1 96.56 451 THR B CA 1
ATOM 7341 C C . THR B 1 451 ? 12.086 18.688 0.352 1 96.56 451 THR B C 1
ATOM 7343 O O . THR B 1 451 ? 11.266 18.203 -0.425 1 96.56 451 THR B O 1
ATOM 7346 N N . LYS B 1 452 ? 12.703 19.844 0.146 1 94.31 452 LYS B N 1
ATOM 7347 C CA . LYS B 1 452 ? 12.578 20.516 -1.136 1 94.31 452 LYS B CA 1
ATOM 7348 C C . LYS B 1 452 ? 13.938 20.953 -1.671 1 94.31 452 LYS B C 1
ATOM 7350 O O . LYS B 1 452 ? 14.906 21.062 -0.91 1 94.31 452 LYS B O 1
ATOM 7355 N N . ALA B 1 453 ? 13.93 21.156 -2.963 1 93.19 453 ALA B N 1
ATOM 7356 C CA . ALA B 1 453 ? 15.133 21.703 -3.574 1 93.19 453 ALA B CA 1
ATOM 7357 C C . ALA B 1 453 ? 15.352 23.156 -3.145 1 93.19 453 ALA B C 1
ATOM 7359 O O . ALA B 1 453 ? 14.391 23.922 -3.025 1 93.19 453 ALA B O 1
ATOM 7360 N N . VAL B 1 454 ? 16.562 23.5 -2.965 1 90.06 454 VAL B N 1
ATOM 7361 C CA . VAL B 1 454 ? 16.922 24.844 -2.516 1 90.06 454 VAL B CA 1
ATOM 7362 C C . VAL B 1 454 ? 16.469 25.875 -3.553 1 90.06 454 VAL B C 1
ATOM 7364 O O . VAL B 1 454 ? 16.172 27.016 -3.213 1 90.06 454 VAL B O 1
ATOM 7367 N N . GLU B 1 455 ? 16.391 25.438 -4.781 1 82.12 455 GLU B N 1
ATOM 7368 C CA . GLU B 1 455 ? 16 26.344 -5.855 1 82.12 455 GLU B CA 1
ATOM 7369 C C . GLU B 1 455 ? 14.578 26.859 -5.66 1 82.12 455 GLU B C 1
ATOM 7371 O O . GLU B 1 455 ? 14.211 27.906 -6.199 1 82.12 455 GLU B O 1
ATOM 7376 N N . HIS B 1 456 ? 13.82 26.172 -4.879 1 76.31 456 HIS B N 1
ATOM 7377 C CA . HIS B 1 456 ? 12.461 26.594 -4.582 1 76.31 456 HIS B CA 1
ATOM 7378 C C . HIS B 1 456 ? 12.375 27.266 -3.215 1 76.31 456 HIS B C 1
ATOM 7380 O O . HIS B 1 456 ? 12.633 26.625 -2.189 1 76.31 456 HIS B O 1
ATOM 7386 N N . ALA B 1 457 ? 12.07 28.484 -3.223 1 64.5 457 ALA B N 1
ATOM 7387 C CA . ALA B 1 457 ? 12.07 29.25 -1.972 1 64.5 457 ALA B CA 1
ATOM 7388 C C . ALA B 1 457 ? 10.93 28.797 -1.063 1 64.5 457 ALA B C 1
ATOM 7390 O O . ALA B 1 457 ? 11.062 28.797 0.162 1 64.5 457 ALA B O 1
ATOM 7391 N N . ASP B 1 458 ? 9.734 28.516 -1.705 1 71.81 458 ASP B N 1
ATOM 7392 C CA . ASP B 1 458 ? 8.57 28.172 -0.905 1 71.81 458 ASP B CA 1
ATOM 7393 C C . ASP B 1 458 ? 7.77 27.047 -1.567 1 71.81 458 ASP B C 1
ATOM 7395 O O . ASP B 1 458 ? 7.98 26.734 -2.742 1 71.81 458 ASP B O 1
ATOM 7399 N N . GLY B 1 459 ? 7.094 26.234 -0.638 1 71.94 459 GLY B N 1
ATOM 7400 C CA . GLY B 1 459 ? 6.148 25.297 -1.206 1 71.94 459 GLY B CA 1
ATOM 7401 C C . GLY B 1 459 ? 6.145 23.953 -0.49 1 71.94 459 GLY B C 1
ATOM 7402 O O . GLY B 1 459 ? 7.203 23.406 -0.164 1 71.94 459 GLY B O 1
ATOM 7403 N N . GLY B 1 460 ? 4.945 23.484 -0.195 1 72.5 460 GLY B N 1
ATOM 7404 C CA . GLY B 1 460 ? 4.73 22.203 0.433 1 72.5 460 GLY B CA 1
ATOM 7405 C C . GLY B 1 460 ? 4.578 21.062 -0.567 1 72.5 460 GLY B C 1
ATOM 7406 O O . GLY B 1 460 ? 4.832 21.25 -1.76 1 72.5 460 GLY B O 1
ATOM 7407 N N . VAL B 1 461 ? 4.305 19.984 -0.116 1 75.25 461 VAL B N 1
ATOM 7408 C CA . VAL B 1 461 ? 4.129 18.781 -0.939 1 75.25 461 VAL B CA 1
ATOM 7409 C C . VAL B 1 461 ? 2.896 18.953 -1.825 1 75.25 461 VAL B C 1
ATOM 7411 O O . VAL B 1 461 ? 2.949 18.688 -3.029 1 75.25 461 VAL B O 1
ATOM 7414 N N . ALA B 1 462 ? 1.889 19.438 -1.279 1 65.62 462 ALA B N 1
ATOM 7415 C CA . ALA B 1 462 ? 0.633 19.609 -2.008 1 65.62 462 ALA B CA 1
ATOM 7416 C C . ALA B 1 462 ? 0.786 20.625 -3.131 1 65.62 462 ALA B C 1
ATOM 7418 O O . ALA B 1 462 ? 0.125 20.516 -4.168 1 65.62 462 ALA B O 1
ATOM 7419 N N . ALA B 1 463 ? 1.729 21.547 -2.846 1 67.06 463 ALA B N 1
ATOM 7420 C CA . ALA B 1 463 ? 1.981 22.562 -3.855 1 67.06 463 ALA B CA 1
ATOM 7421 C C . ALA B 1 463 ? 2.896 22.031 -4.957 1 67.06 463 ALA B C 1
ATOM 7423 O O . ALA B 1 463 ? 3.111 22.703 -5.969 1 67.06 463 ALA B O 1
ATOM 7424 N N . GLY B 1 464 ? 3.43 20.812 -4.727 1 72.31 464 GLY B N 1
ATOM 7425 C CA . GLY B 1 464 ? 4.242 20.172 -5.75 1 72.31 464 GLY B CA 1
ATOM 7426 C C . GLY B 1 464 ? 5.711 20.531 -5.656 1 72.31 464 GLY B C 1
ATOM 7427 O O . GLY B 1 464 ? 6.484 20.25 -6.574 1 72.31 464 GLY B O 1
ATOM 7428 N N . VAL B 1 465 ? 6.055 21.125 -4.539 1 84.38 465 VAL B N 1
ATOM 7429 C CA . VAL B 1 465 ? 7.434 21.578 -4.434 1 84.38 465 VAL B CA 1
ATOM 7430 C C . VAL B 1 465 ? 8.219 20.672 -3.494 1 84.38 465 VAL B C 1
ATOM 7432 O O . VAL B 1 465 ? 9.219 20.078 -3.889 1 84.38 465 VAL B O 1
ATOM 7435 N N . ALA B 1 466 ? 7.711 20.5 -2.309 1 92.31 466 ALA B N 1
ATOM 7436 C CA . ALA B 1 466 ? 8.367 19.625 -1.347 1 92.31 466 ALA B CA 1
ATOM 7437 C C . ALA B 1 466 ? 7.949 18.172 -1.555 1 92.31 466 ALA B C 1
ATOM 7439 O O . ALA B 1 466 ? 6.949 17.891 -2.223 1 92.31 466 ALA B O 1
ATOM 7440 N N . VAL B 1 467 ? 8.773 17.281 -1.079 1 96.81 467 VAL B N 1
ATOM 7441 C CA . VAL B 1 467 ? 8.477 15.859 -1.195 1 96.81 467 VAL B CA 1
ATOM 7442 C C . VAL B 1 467 ? 8.555 15.203 0.18 1 96.81 467 VAL B C 1
ATOM 7444 O O . VAL B 1 467 ? 9.117 15.766 1.118 1 96.81 467 VAL B O 1
ATOM 7447 N N . LEU B 1 468 ? 7.906 14.047 0.307 1 98.19 468 LEU B N 1
ATOM 7448 C CA . LEU B 1 468 ? 7.945 13.289 1.553 1 98.19 468 LEU B CA 1
ATOM 7449 C C . LEU B 1 468 ? 9.344 12.742 1.81 1 98.19 468 LEU B C 1
ATOM 7451 O O . LEU B 1 468 ? 10.055 12.375 0.87 1 98.19 468 LEU B O 1
ATOM 7455 N N . ASP B 1 469 ? 9.719 12.711 3.033 1 98.25 469 ASP B N 1
ATOM 7456 C CA . ASP B 1 469 ? 11.047 12.273 3.467 1 98.25 469 ASP B CA 1
ATOM 7457 C C . ASP B 1 469 ? 10.977 11.586 4.832 1 98.25 469 ASP B C 1
ATOM 7459 O O . ASP B 1 469 ? 9.906 11.516 5.441 1 98.25 469 ASP B O 1
ATOM 7463 N N . THR B 1 470 ? 12.008 10.914 5.215 1 98.62 470 THR B N 1
ATOM 7464 C CA . THR B 1 470 ? 12.156 10.258 6.508 1 98.62 470 THR B CA 1
ATOM 7465 C C . THR B 1 470 ? 13.445 10.695 7.191 1 98.62 470 THR B C 1
ATOM 7467 O O . THR B 1 470 ? 14.5 10.773 6.555 1 98.62 470 THR B O 1
ATOM 7470 N N . PRO B 1 471 ? 13.344 11.039 8.469 1 98.25 471 PRO B N 1
ATOM 7471 C CA . PRO B 1 471 ? 14.57 11.414 9.172 1 98.25 471 PRO B CA 1
ATOM 7472 C C . PRO B 1 471 ? 15.516 10.227 9.367 1 98.25 471 PRO B C 1
ATOM 7474 O O . PRO B 1 471 ? 15.109 9.18 9.875 1 98.25 471 PRO B O 1
ATOM 7477 N N . TYR B 1 472 ? 16.703 10.383 8.938 1 98.06 472 TYR B N 1
ATOM 7478 C CA . TYR B 1 472 ? 17.797 9.555 9.422 1 98.06 472 TYR B CA 1
ATOM 7479 C C . TYR B 1 472 ? 18.516 10.219 10.586 1 98.06 472 TYR B C 1
ATOM 7481 O O . TYR B 1 472 ? 19.266 11.18 10.398 1 98.06 472 TYR B O 1
ATOM 7489 N N . VAL B 1 473 ? 18.344 9.719 11.789 1 96.31 473 VAL B N 1
ATOM 7490 C CA . VAL B 1 473 ? 18.812 10.375 13 1 96.31 473 VAL B CA 1
ATOM 7491 C C . VAL B 1 473 ? 20.328 10.227 13.117 1 96.31 473 VAL B C 1
ATOM 7493 O O . VAL B 1 473 ? 20.859 9.117 13.047 1 96.31 473 VAL B O 1
ATOM 7496 N N . THR B 1 474 ? 21.062 11.289 13.234 1 92.19 474 THR B N 1
ATOM 7497 C CA . THR B 1 474 ? 22.516 11.328 13.367 1 92.19 474 THR B CA 1
ATOM 7498 C C . THR B 1 474 ? 22.922 11.789 14.766 1 92.19 474 THR B C 1
ATOM 7500 O O . THR B 1 474 ? 22.156 12.484 15.438 1 92.19 474 THR B O 1
#

Radius of gyration: 32.58 Å; Cα contacts (8 Å, |Δi|>4): 2018; chains: 2; bounding box: 67×101×73 Å

Nearest PDB structures (foldseek):
  2hgs-assembly1_A-2  TM=9.928E-01  e=4.747E-75  Homo sapiens
  5oes-assembly3_E  TM=9.520E-01  e=3.020E-49  Solanum tuberosum
  5oes-assembly1_A  TM=9.530E-01  e=5.902E-49  Solanum tuberosum
  5oes-assembly1_B  TM=9.498E-01  e=8.725E-49  Solanum tuberosum
  5oes-assembly3_F  TM=9.492E-01  e=6.978E-49  Solanum tuberosum

InterPro domains:
  IPR004887 Glutathione synthase, substrate-binding domain [PF03199] (204-302)
  IPR005615 Glutathione synthase [PF03917] (18-472)
  IPR005615 Glutathione synthase [PIRSF001558] (13-473)
  IPR005615 Glutathione synthase [PTHR11130] (13-474)
  IPR005615 Glutathione synthase [TIGR01986] (22-472)
  IPR014042 Glutathione synthase, alpha-helical [G3DSA:1.10.1080.10] (68-337)
  IPR014049 Glutathione synthase, N-terminal, eukaryotic [G3DSA:3.30.1490.80] (18-417)
  IPR014709 Glutathione synthase, C-terminal, eukaryotic [G3DSA:3.30.1490.50] (338-405)
  IPR016185 Pre-ATP-grasp domain superfamily [SSF52440] (203-303)
  IPR037013 Glutathione synthase, substrate-binding domain superfamily [G3DSA:3.40.50.1760] (182-303)

pLDDT: mean 95.11, std 6.86, range [33.88, 98.94]

Foldseek 3Di:
DPFPCVVVQPPVVNCVVLVVVLQVLQVVLLQWWADPVCQPDVPDIGHFWEFLAFDADAPVQVVLQFVLQLLVVLLLVLQLVDPVLLCVLCVLVLVQPVLLVLLVVLVVVLVVVDFQAQKAKWKKKWKWFWFCPPPRHTATATPFMAGAQPFDLQSLQRSLSSNLVSCVVVVNNVLSVQFDRFRSLLVNLVLVVVLLVVLPDQQAAAEEAADPRRRVVSRVVSNVVNCVVVVGHYYYDYLVQLLVAWDADPSQFIDGPRHTHAEYHYNDDQAPVSDDPSSSVSLSSVRNGRHHYRHHSSSSSCRWPSVVLVCLDPPNVCVSVVPCVVSVVSVNSRHFDKAALAPDDRNLVVLVVCLVPVQQKKKAFRGDFKDRIDGDPRSNVVSVVPVNPSNSRRIMITGDGHHDWGWTWIDDPPDDTDIATKGKMKMWIWMWMDRNHDTPDTRTRGMWIWMFGPVDPMHGSVRVGIGTHTYSHD/DPFPCVVVQPPPVNCVVLVVVLQVLQVVLLQWWADPVCQPDVPDIGHFWEFLAFDADAPVQVVLQFVLQLLVVLLLVLQLVDPVLLCVLCVLVLVQPVLLVLLVVLVVVLVVVDFQAQKAKWKKKWKWFWFCPPPRHTATATPFMAGAQPFDLQSLQRSLSSNLVSCVVVVNNVLSVQFDRFRSLLVNLVLVVVLLVVLPDQQAAAEEAADPRRRVVSRVVSNVVNCVVVVGHYYYDYLVQLLVAWDADPSQFIDGPRHTHAEYHYNDDQAPVSDDPSSSVSLSSVRNGRHHYRHHSSSSSCRWPSVVLVCLDPPNVCVSVVPCVVSVVSVNSRHFDKAALAPDDRNLVVLVVCLVPVQQKKKDFRGDFKDRIDGDPRSNVVSVVPVNPSNSRRIMITGDGHHDWGWTWIDDPPDDTDIATKTKMKMWIWMWMDRNHDTPDTRTRGMWIWMFGPVDPMHGSVRVGIGTHTYSHD